Protein 7SHK (pdb70)

B-factor: mean 111.21, std 48.28, range [53.87, 293.81]

Solvent-accessible surface area: 63215 Å² total; per-residue (Å²): 93,0,88,12,121,113,14,93,17,91,92,13,52,81,114,1,43,91,8,3,106,15,2,1,87,54,71,187,28,86,53,37,44,0,7,29,20,7,15,24,1,6,14,0,13,6,3,94,109,96,67,1,3,100,110,0,17,74,44,4,57,94,21,0,53,93,28,0,94,77,4,28,65,90,0,76,127,39,60,141,94,8,9,71,42,0,15,120,11,10,60,52,1,12,134,0,0,63,40,0,43,43,0,3,63,17,0,7,45,33,29,0,108,36,10,75,30,89,86,13,55,55,23,14,4,54,29,33,32,110,58,129,146,84,20,35,15,0,0,30,2,0,1,14,9,0,40,102,33,0,0,77,76,1,38,115,54,0,25,108,31,0,34,115,28,2,84,100,12,19,74,72,100,118,8,84,61,127,15,3,49,5,0,0,46,0,0,23,67,7,15,89,62,67,188,157,141,59,35,103,15,0,70,101,17,0,5,67,46,2,31,58,45,0,2,105,39,1,104,100,28,0,44,66,4,50,153,115,24,94,9,33,55,0,0,117,62,0,45,24,76,21,139,58,2,44,85,31,2,121,67,1,3,44,80,49,0,51,103,98,1,43,97,53,0,24,74,46,0,0,29,78,39,43,150,75,0,26,90,37,0,83,77,0,5,82,104,133,62,92,104,13,4,31,30,0,6,66,3,0,132,51,14,109,58,0,32,77,66,0,30,87,24,0,37,55,22,0,55,50,40,0,42,127,36,15,68,126,32,70,154,164,66,45,13,40,66,5,0,74,10,1,37,111,10,36,56,105,4,34,118,14,0,101,98,12,1,109,26,28,149,105,1,50,46,2,0,59,123,2,0,44,75,0,2,24,79,133,98,123,221,44,76,6,89,3,0,32,10,0,0,72,9,6,9,70,23,0,46,87,78,33,162,89,46,84,61,108,53,5,66,88,97,8,63,40,0,24,46,0,0,103,24,1,14,10,18,9,3,0,27,56,10,1,9,43,20,1,1,35,1,21,25,67,40,58,18,49,55,69,70,4,0,79,35,3,6,67,34,0,70,147,18,33,30,153,102,13,2,38,124,3,81,111,1,12,35,6,48,70,66,2,57,85,20,30,86,78,2,71,97,35,28,171,80,27,148,108,112,97,122,33,48,24,56,19,29,0,73,10,5,23,20,71,20,13,26,32,115,91,51,124,105,19,95,18,18,58,8,154,50,1,58,98,0,21,78,24,2,70,68,2,7,90,128,84,63,107,32,32,106,28,57,40,8,30,79,32,1,42,5,11,30,51,40,86,146,60,138,37,66,24,31,12,57,2,26,0,21,8,6,8,3,49,47,8,6,48,107,53,76,100,15,33,17,82,87,0,48,95,52,3,100,2,71,112,147,21,0,31,103,8,0,97,28,2,47,118,84,100,24,1,41,50,70,28,154,102,185,80,39,63,34,113,2,34,1,8,51,12,114,135,30,83,25,204,140,55,111,12,96,15,28,100,92,77,116,131,27,61,75,101,62,37,96,108,18,43,70,43,1,53,89,70,36,90,54,53,0,13,20,0,8,33,99,6,16,89,64,119,86,100,38,96,40,84,29,16,18,119,44,0,45,82,77,0,86,74,67,2,63,8,53,92,47,37,1,85,97,4,13,87,70,2,45,122,73,150,48,12,68,113,23,182,107,46,66,71,31,19,29,88,86,59,60,0,19,0,13,1,17,26,23,86,18,0,1,8,4,76,5,87,68,118,12,56,2,109,69,0,16,132,24,0,58,59,22,36,187,92,67,17,102,9,1,45,2,40,63,118,112,132,102,31,57,52,126,112,40,0,37,127,40,32,3,54,41,126,86,0,105,7,24,47,12,19,68,2,9,1,0,17,82,44,118,53,124,68,68,58,107,52,127,49,57,106,55,44,102,57,143,28,26,126,23,0,30,0,33,5,58,54,27,6,45,0,1,0,46,66,110,17,0,50,34,0,7,7,0,102,5,8,24,67,1,22,32,184,76,77,108,109,117,58,6,61,6,39,8,121,41,1,22,0,17,0,0,4,34,0,0,15,2,0,3,12,43,46,95,39,49,158,41,123,88,174,46,55,123,12,57,14,45,69,99,9,0,31,32,0,0,5,0,0,2,16,0,57,13,78,132,42,117,4,78,50,121,183,72,24,25,138,114,135,74,14,85,148,96,10,76,30,0,50,0,3,139,4,134,22,64,174,8,44,118,41,3,17,75,10,110,94,0,43,88,12,13,1,14,48,4,76,0,115,105,11,25,106,83,27,57,62,10,79,27,5,48,52,14,39,2,26,84,2,92,1,82,37,18,20,44,67,13,5,75,27,71,10,72,95,52,0,91,3,12,3,0,16,28,6,116,0,52,0,8,1,5,14,7,6,58,13,84,50,0,55,16,3,78,1,28,85,10,97,0,58,42,2,10,14,6,2,11,60,2,77,86,1,96,92,0,12,0,13,126,7,56,0,94,31,0,8,1,10,0,77,106,4,86,6,92,43,0,44,3,66,43,22,78,53,96,144,26,47,16,96,104,38,72,107,114,23,102,82,2,40,29,0,29,6,12,0,0,28,4,1,40,90,78,203,34,123,64,5,54,98,55,0,0,28,12,1,12,34,27,5,54,11,18,12,53,6,83,70,55,63,21,0,6,72,14,17,0,34,0,23,15,84,52,58,4,90,138,3,1,126,75,29,64,53,66,130,63,190,92,30,22,70,1,5,3,20,20,18,2,5,35,86,104,20,15,55,113,35,34,92,123,94,132,163,119,112,140,34,98,8,110,49,2,46,0,4,0,6,57,15,60,65,118,97,6,67,19,10,35,21,121,25,61,42,73,8,54,116,52,107,179,70,21,38,5,0,98,7,114,36,84,35,20,9,1,78,54,0,5,38,72,72,60,87,69,125,102,59,3,74,94,70,125,142,101,28,52,63,65,53,122,30,77

Structure (mmCIF, N/CA/C/O backbone):
data_7SHK
#
_entry.id   7SHK
#
_cell.length_a   1.00
_cell.length_b   1.00
_cell.length_c   1.00
_cell.angle_alpha   90.00
_cell.angle_beta   90.00
_cell.angle_gamma   90.00
#
_symmetry.space_group_name_H-M   'P 1'
#
loop_
_entity.id
_entity.type
_entity.pdbx_description
1 polymer 'CULLIN_2 domain-containing protein'
2 polymer 'Tceb2-prov protein'
3 polymer Elongin-C
4 polymer Lrr1
5 polymer 'RING-type domain-containing protein'
6 non-polymer 'ZINC ION'
#
loop_
_atom_site.group_PDB
_atom_site.id
_atom_site.type_symbol
_atom_site.label_atom_id
_atom_site.label_alt_id
_atom_site.label_comp_id
_atom_site.label_asym_id
_atom_site.label_entity_id
_atom_site.label_seq_id
_atom_site.pdbx_PDB_ins_code
_atom_site.Cartn_x
_atom_site.Cartn_y
_atom_site.Cartn_z
_atom_site.occupancy
_atom_site.B_iso_or_equiv
_atom_site.auth_seq_id
_atom_site.auth_comp_id
_atom_site.auth_asym_id
_atom_site.auth_atom_id
_atom_site.pdbx_PDB_model_num
ATOM 1 N N . SER A 1 2 ? 133.921 122.811 188.186 1.00 78.42 2 SER A N 1
ATOM 2 C CA . SER A 1 2 ? 133.358 121.672 187.474 1.00 78.42 2 SER A CA 1
ATOM 3 C C . SER A 1 2 ? 132.125 122.073 186.680 1.00 78.42 2 SER A C 1
ATOM 4 O O . SER A 1 2 ? 131.416 123.011 187.045 1.00 78.42 2 SER A O 1
ATOM 7 N N . LEU A 1 3 ? 131.879 121.355 185.586 1.00 80.32 3 LEU A N 1
ATOM 8 C CA . LEU A 1 3 ? 130.710 121.589 184.748 1.00 80.32 3 LEU A CA 1
ATOM 9 C C . LEU A 1 3 ? 129.424 121.360 185.530 1.00 80.32 3 LEU A C 1
ATOM 10 O O . LEU A 1 3 ? 129.099 120.223 185.887 1.00 80.32 3 LEU A O 1
ATOM 15 N N . LYS A 1 4 ? 128.690 122.438 185.797 1.00 82.80 4 LYS A N 1
ATOM 16 C CA . LYS A 1 4 ? 127.510 122.385 186.647 1.00 82.80 4 LYS A CA 1
ATOM 17 C C . LYS A 1 4 ? 126.752 123.704 186.558 1.00 82.80 4 LYS A C 1
ATOM 18 O O . LYS A 1 4 ? 127.374 124.771 186.481 1.00 82.80 4 LYS A O 1
ATOM 24 N N . PRO A 1 5 ? 125.422 123.680 186.556 1.00 81.53 5 PRO A N 1
ATOM 25 C CA . PRO A 1 5 ? 124.669 124.931 186.701 1.00 81.53 5 PRO A CA 1
ATOM 26 C C . PRO A 1 5 ? 124.752 125.449 188.128 1.00 81.53 5 PRO A C 1
ATOM 27 O O . PRO A 1 5 ? 124.187 124.843 189.044 1.00 81.53 5 PRO A O 1
ATOM 31 N N . ARG A 1 6 ? 125.450 126.562 188.331 1.00 81.01 6 ARG A N 1
ATOM 32 C CA . ARG A 1 6 ? 125.718 127.078 189.664 1.00 81.01 6 ARG A CA 1
ATOM 33 C C . ARG A 1 6 ? 125.406 128.566 189.726 1.00 81.01 6 ARG A C 1
ATOM 34 O O . ARG A 1 6 ? 125.441 129.267 188.712 1.00 81.01 6 ARG A O 1
ATOM 42 N N . VAL A 1 7 ? 125.098 129.039 190.934 1.00 79.30 7 VAL A N 1
ATOM 43 C CA . VAL A 1 7 ? 124.899 130.466 191.149 1.00 79.30 7 VAL A CA 1
ATOM 44 C C . VAL A 1 7 ? 126.213 131.200 190.920 1.00 79.30 7 VAL A C 1
ATOM 45 O O . VAL A 1 7 ? 127.283 130.761 191.364 1.00 79.30 7 VAL A O 1
ATOM 49 N N . VAL A 1 8 ? 126.145 132.312 190.196 1.00 77.39 8 VAL A N 1
ATOM 50 C CA . VAL A 1 8 ? 127.325 133.089 189.846 1.00 77.39 8 VAL A CA 1
ATOM 51 C C . VAL A 1 8 ? 127.043 134.563 190.095 1.00 77.39 8 VAL A C 1
ATOM 52 O O . VAL A 1 8 ? 125.976 135.073 189.737 1.00 77.39 8 VAL A O 1
ATOM 56 N N . ASP A 1 9 ? 127.994 135.240 190.731 1.00 82.14 9 ASP A N 1
ATOM 57 C CA . ASP A 1 9 ? 127.909 136.682 190.911 1.00 82.14 9 ASP A CA 1
ATOM 58 C C . ASP A 1 9 ? 128.371 137.372 189.636 1.00 82.14 9 ASP A C 1
ATOM 59 O O . ASP A 1 9 ? 129.454 137.078 189.121 1.00 82.14 9 ASP A O 1
ATOM 64 N N . PHE A 1 10 ? 127.545 138.283 189.121 1.00 78.64 10 PHE A N 1
ATOM 65 C CA . PHE A 1 10 ? 127.841 138.881 187.826 1.00 78.64 10 PHE A CA 1
ATOM 66 C C . PHE A 1 10 ? 129.135 139.683 187.873 1.00 78.64 10 PHE A C 1
ATOM 67 O O . PHE A 1 10 ? 129.983 139.552 186.985 1.00 78.64 10 PHE A O 1
ATOM 75 N N . ASP A 1 11 ? 129.311 140.509 188.905 1.00 81.04 11 ASP A N 1
ATOM 76 C CA . ASP A 1 11 ? 130.425 141.453 188.908 1.00 81.04 11 ASP A CA 1
ATOM 77 C C . ASP A 1 11 ? 131.772 140.742 188.946 1.00 81.04 11 ASP A C 1
ATOM 78 O O . ASP A 1 11 ? 132.703 141.132 188.230 1.00 81.04 11 ASP A O 1
ATOM 83 N N . GLU A 1 12 ? 131.896 139.696 189.768 1.00 82.12 12 GLU A N 1
ATOM 84 C CA . GLU A 1 12 ? 133.197 139.060 189.959 1.00 82.12 12 GLU A CA 1
ATOM 85 C C . GLU A 1 12 ? 133.722 138.457 188.661 1.00 82.12 12 GLU A C 1
ATOM 86 O O . GLU A 1 12 ? 134.906 138.602 188.337 1.00 82.12 12 GLU A O 1
ATOM 92 N N . THR A 1 13 ? 132.858 137.784 187.900 1.00 77.13 13 THR A N 1
ATOM 93 C CA . THR A 1 13 ? 133.283 137.245 186.614 1.00 77.13 13 THR A CA 1
ATOM 94 C C . THR A 1 13 ? 133.396 138.340 185.565 1.00 77.13 13 THR A C 1
ATOM 95 O O . THR A 1 13 ? 134.331 138.336 184.755 1.00 77.13 13 THR A O 1
ATOM 99 N N . TRP A 1 14 ? 132.460 139.291 185.574 1.00 75.29 14 TRP A N 1
ATOM 100 C CA . TRP A 1 14 ? 132.403 140.267 184.501 1.00 75.29 14 TRP A CA 1
ATOM 101 C C . TRP A 1 14 ? 133.554 141.255 184.567 1.00 75.29 14 TRP A C 1
ATOM 102 O O . TRP A 1 14 ? 133.888 141.846 183.545 1.00 75.29 14 TRP A O 1
ATOM 113 N N . ASN A 1 15 ? 134.184 141.436 185.727 1.00 75.77 15 ASN A N 1
ATOM 114 C CA . ASN A 1 15 ? 135.374 142.283 185.771 1.00 75.77 15 ASN A CA 1
ATOM 115 C C . ASN A 1 15 ? 136.493 141.695 184.917 1.00 75.77 15 ASN A C 1
ATOM 116 O O . ASN A 1 15 ? 137.051 142.372 184.042 1.00 75.77 15 ASN A O 1
ATOM 121 N N . LYS A 1 16 ? 136.821 140.421 185.146 1.00 73.06 16 LYS A N 1
ATOM 122 C CA . LYS A 1 16 ? 137.833 139.758 184.331 1.00 73.06 16 LYS A CA 1
ATOM 123 C C . LYS A 1 16 ? 137.386 139.658 182.880 1.00 73.06 16 LYS A C 1
ATOM 124 O O . LYS A 1 16 ? 138.194 139.830 181.956 1.00 73.06 16 LYS A O 1
ATOM 130 N N . LEU A 1 17 ? 136.101 139.368 182.661 1.00 67.89 17 LEU A N 1
ATOM 131 C CA . LEU A 1 17 ? 135.601 139.248 181.298 1.00 67.89 17 LEU A CA 1
ATOM 132 C C . LEU A 1 17 ? 135.720 140.570 180.555 1.00 67.89 17 LEU A C 1
ATOM 133 O O . LEU A 1 17 ? 136.117 140.597 179.388 1.00 67.89 17 LEU A O 1
ATOM 138 N N . LEU A 1 18 ? 135.402 141.680 181.222 1.00 69.42 18 LEU A N 1
ATOM 139 C CA . LEU A 1 18 ? 135.540 142.997 180.617 1.00 69.42 18 LEU A CA 1
ATOM 140 C C . LEU A 1 18 ? 136.999 143.328 180.352 1.00 69.42 18 LEU A C 1
ATOM 141 O O . LEU A 1 18 ? 137.324 143.933 179.326 1.00 69.42 18 LEU A O 1
ATOM 146 N N . THR A 1 19 ? 137.894 142.954 181.269 1.00 69.12 19 THR A N 1
ATOM 147 C CA . THR A 1 19 ? 139.317 143.169 181.023 1.00 69.12 19 THR A CA 1
ATOM 148 C C . THR A 1 19 ? 139.762 142.451 179.754 1.00 69.12 19 THR A C 1
ATOM 149 O O . THR A 1 19 ? 140.412 143.041 178.882 1.00 69.12 19 THR A O 1
ATOM 153 N N . THR A 1 20 ? 139.386 141.177 179.620 1.00 67.08 20 THR A N 1
ATOM 154 C CA . THR A 1 20 ? 139.767 140.417 178.432 1.00 67.08 20 THR A CA 1
ATOM 155 C C . THR A 1 20 ? 139.119 140.980 177.172 1.00 67.08 20 THR A C 1
ATOM 156 O O . THR A 1 20 ? 139.749 141.031 176.109 1.00 67.08 20 THR A O 1
ATOM 160 N N . ILE A 1 21 ? 137.856 141.393 177.265 1.00 66.10 21 ILE A N 1
ATOM 161 C CA . ILE A 1 21 ? 137.158 141.909 176.094 1.00 66.10 21 ILE A CA 1
ATOM 162 C C . ILE A 1 21 ? 137.782 143.219 175.634 1.00 66.10 21 ILE A C 1
ATOM 163 O O . ILE A 1 21 ? 137.959 143.448 174.432 1.00 66.10 21 ILE A O 1
ATOM 168 N N . LYS A 1 22 ? 138.132 144.097 176.576 1.00 67.03 22 LYS A N 1
ATOM 169 C CA . LYS A 1 22 ? 138.867 145.306 176.223 1.00 67.03 22 LYS A CA 1
ATOM 170 C C . LYS A 1 22 ? 140.214 144.959 175.607 1.00 67.03 22 LYS A C 1
ATOM 171 O O . LYS A 1 22 ? 140.682 145.645 174.691 1.00 67.03 22 LYS A O 1
ATOM 177 N N . ALA A 1 23 ? 140.854 143.897 176.102 1.00 68.18 23 ALA A N 1
ATOM 178 C CA . ALA A 1 23 ? 142.132 143.479 175.538 1.00 68.18 23 ALA A CA 1
ATOM 179 C C . ALA A 1 23 ? 141.982 143.016 174.093 1.00 68.18 23 ALA A C 1
ATOM 180 O O . ALA A 1 23 ? 142.852 143.280 173.257 1.00 68.18 23 ALA A O 1
ATOM 182 N N . VAL A 1 24 ? 140.892 142.313 173.783 1.00 65.36 24 VAL A N 1
ATOM 183 C CA . VAL A 1 24 ? 140.773 141.708 172.458 1.00 65.36 24 VAL A CA 1
ATOM 184 C C . VAL A 1 24 ? 140.224 142.703 171.437 1.00 65.36 24 VAL A C 1
ATOM 185 O O . VAL A 1 24 ? 140.664 142.718 170.283 1.00 65.36 24 VAL A O 1
ATOM 189 N N . VAL A 1 25 ? 139.263 143.546 171.827 1.00 61.99 25 VAL A N 1
ATOM 190 C CA . VAL A 1 25 ? 138.677 144.471 170.860 1.00 61.99 25 VAL A CA 1
ATOM 191 C C . VAL A 1 25 ? 139.712 145.486 170.396 1.00 61.99 25 VAL A C 1
ATOM 192 O O . VAL A 1 25 ? 139.813 145.789 169.202 1.00 61.99 25 VAL A O 1
ATOM 196 N N . MET A 1 26 ? 140.496 146.022 171.322 1.00 67.27 26 MET A N 1
ATOM 197 C CA . MET A 1 26 ? 141.621 146.892 171.001 1.00 67.27 26 MET A CA 1
ATOM 198 C C . MET A 1 26 ? 142.853 146.003 171.102 1.00 67.27 26 MET A C 1
ATOM 199 O O . MET A 1 26 ? 143.398 145.790 172.184 1.00 67.27 26 MET A O 1
ATOM 204 N N . LEU A 1 27 ? 143.282 145.473 169.957 1.00 65.72 27 LEU A N 1
ATOM 205 C CA . LEU A 1 27 ? 144.232 144.365 169.922 1.00 65.72 27 LEU A CA 1
ATOM 206 C C . LEU A 1 27 ? 145.486 144.668 170.726 1.00 65.72 27 LEU A C 1
ATOM 207 O O . LEU A 1 27 ? 146.249 145.580 170.396 1.00 65.72 27 LEU A O 1
ATOM 212 N N . ASP A 1 28 ? 145.690 143.892 171.786 1.00 72.87 28 ASP A N 1
ATOM 213 C CA . ASP A 1 28 ? 146.875 143.998 172.623 1.00 72.87 28 ASP A CA 1
ATOM 214 C C . ASP A 1 28 ? 147.217 142.604 173.138 1.00 72.87 28 ASP A C 1
ATOM 215 O O . ASP A 1 28 ? 146.582 141.613 172.765 1.00 72.87 28 ASP A O 1
ATOM 220 N N . TYR A 1 29 ? 148.220 142.530 174.007 1.00 78.37 29 TYR A N 1
ATOM 221 C CA . TYR A 1 29 ? 148.703 141.245 174.490 1.00 78.37 29 TYR A CA 1
ATOM 222 C C . TYR A 1 29 ? 147.660 140.579 175.381 1.00 78.37 29 TYR A C 1
ATOM 223 O O . TYR A 1 29 ? 147.007 141.234 176.198 1.00 78.37 29 TYR A O 1
ATOM 232 N N . VAL A 1 30 ? 147.505 139.267 175.216 1.00 73.26 30 VAL A N 1
ATOM 233 C CA . VAL A 1 30 ? 146.563 138.487 176.008 1.00 73.26 30 VAL A CA 1
ATOM 234 C C . VAL A 1 30 ? 147.042 137.041 176.024 1.00 73.26 30 VAL A C 1
ATOM 235 O O . VAL A 1 30 ? 147.646 136.559 175.062 1.00 73.26 30 VAL A O 1
ATOM 239 N N . GLU A 1 31 ? 146.792 136.355 177.138 1.00 79.49 31 GLU A N 1
ATOM 240 C CA . GLU A 1 31 ? 147.243 134.984 177.330 1.00 79.49 31 GLU A CA 1
ATOM 241 C C . GLU A 1 31 ? 146.232 133.989 176.775 1.00 79.49 31 GLU A C 1
ATOM 242 O O . GLU A 1 31 ? 145.020 134.214 176.817 1.00 79.49 31 GLU A O 1
ATOM 248 N N . ARG A 1 32 ? 146.748 132.874 176.253 1.00 76.60 32 ARG A N 1
ATOM 249 C CA . ARG A 1 32 ? 145.873 131.799 175.799 1.00 76.60 32 ARG A CA 1
ATOM 250 C C . ARG A 1 32 ? 145.078 131.215 176.958 1.00 76.60 32 ARG A C 1
ATOM 251 O O . ARG A 1 32 ? 143.875 130.951 176.829 1.00 76.60 32 ARG A O 1
ATOM 259 N N . ALA A 1 33 ? 145.736 131.009 178.102 1.00 73.28 33 ALA A N 1
ATOM 260 C CA . ALA A 1 33 ? 145.049 130.465 179.267 1.00 73.28 33 ALA A CA 1
ATOM 261 C C . ALA A 1 33 ? 143.925 131.386 179.719 1.00 73.28 33 ALA A C 1
ATOM 262 O O . ALA A 1 33 ? 142.854 130.919 180.124 1.00 73.28 33 ALA A O 1
ATOM 264 N N . THR A 1 34 ? 144.150 132.700 179.659 1.00 73.38 34 THR A N 1
ATOM 265 C CA . THR A 1 34 ? 143.084 133.642 179.980 1.00 73.38 34 THR A CA 1
ATOM 266 C C . THR A 1 34 ? 141.923 133.506 179.005 1.00 73.38 34 THR A C 1
ATOM 267 O O . THR A 1 34 ? 140.759 133.605 179.401 1.00 73.38 34 THR A O 1
ATOM 271 N N . TRP A 1 35 ? 142.220 133.278 177.724 1.00 70.89 35 TRP A N 1
ATOM 272 C CA . TRP A 1 35 ? 141.161 133.068 176.742 1.00 70.89 35 TRP A CA 1
ATOM 273 C C . TRP A 1 35 ? 140.337 131.830 177.079 1.00 70.89 35 TRP A C 1
ATOM 274 O O . TRP A 1 35 ? 139.100 131.848 176.994 1.00 70.89 35 TRP A O 1
ATOM 285 N N . ASN A 1 36 ? 141.007 130.746 177.471 1.00 72.04 36 ASN A N 1
ATOM 286 C CA . ASN A 1 36 ? 140.285 129.540 177.866 1.00 72.04 36 ASN A CA 1
ATOM 287 C C . ASN A 1 36 ? 139.427 129.799 179.099 1.00 72.04 36 ASN A C 1
ATOM 288 O O . ASN A 1 36 ? 138.266 129.364 179.176 1.00 72.04 36 ASN A O 1
ATOM 293 N N . ASP A 1 37 ? 139.984 130.517 180.075 1.00 73.38 37 ASP A N 1
ATOM 294 C CA . ASP A 1 37 ? 139.231 130.849 181.276 1.00 73.38 37 ASP A CA 1
ATOM 295 C C . ASP A 1 37 ? 138.027 131.720 180.953 1.00 73.38 37 ASP A C 1
ATOM 296 O O . ASP A 1 37 ? 136.986 131.601 181.604 1.00 73.38 37 ASP A O 1
ATOM 301 N N . ARG A 1 38 ? 138.144 132.601 179.959 1.00 69.73 38 ARG A N 1
ATOM 302 C CA . ARG A 1 38 ? 137.004 133.430 179.588 1.00 69.73 38 ARG A CA 1
ATOM 303 C C . ARG A 1 38 ? 135.937 132.614 178.879 1.00 69.73 38 ARG A C 1
ATOM 304 O O . ARG A 1 38 ? 134.744 132.882 179.040 1.00 69.73 38 ARG A O 1
ATOM 312 N N . PHE A 1 39 ? 136.339 131.623 178.081 1.00 67.72 39 PHE A N 1
ATOM 313 C CA . PHE A 1 39 ? 135.357 130.667 177.576 1.00 67.72 39 PHE A CA 1
ATOM 314 C C . PHE A 1 39 ? 134.588 130.028 178.724 1.00 67.72 39 PHE A C 1
ATOM 315 O O . PHE A 1 39 ? 133.350 129.953 178.704 1.00 67.72 39 PHE A O 1
ATOM 323 N N . SER A 1 40 ? 135.316 129.568 179.741 1.00 69.39 40 SER A N 1
ATOM 324 C CA . SER A 1 40 ? 134.661 128.942 180.887 1.00 69.39 40 SER A CA 1
ATOM 325 C C . SER A 1 40 ? 133.727 129.920 181.597 1.00 69.39 40 SER A C 1
ATOM 326 O O . SER A 1 40 ? 132.604 129.560 181.972 1.00 69.39 40 SER A O 1
ATOM 329 N N . ASP A 1 41 ? 134.176 131.163 181.783 1.00 70.99 41 ASP A N 1
ATOM 330 C CA . ASP A 1 41 ? 133.369 132.164 182.474 1.00 70.99 41 ASP A CA 1
ATOM 331 C C . ASP A 1 41 ? 132.106 132.498 181.692 1.00 70.99 41 ASP A C 1
ATOM 332 O O . ASP A 1 41 ? 131.029 132.654 182.278 1.00 70.99 41 ASP A O 1
ATOM 337 N N . ILE A 1 42 ? 132.223 132.635 180.371 1.00 66.56 42 ILE A N 1
ATOM 338 C CA . ILE A 1 42 ? 131.057 132.926 179.544 1.00 66.56 42 ILE A CA 1
ATOM 339 C C . ILE A 1 42 ? 130.061 131.780 179.616 1.00 66.56 42 ILE A C 1
ATOM 340 O O . ILE A 1 42 ? 128.849 131.999 179.734 1.00 66.56 42 ILE A O 1
ATOM 345 N N . TYR A 1 43 ? 130.551 130.539 179.561 1.00 67.33 43 TYR A N 1
ATOM 346 C CA . TYR A 1 43 ? 129.642 129.409 179.712 1.00 67.33 43 TYR A CA 1
ATOM 347 C C . TYR A 1 43 ? 128.949 129.438 181.067 1.00 67.33 43 TYR A C 1
ATOM 348 O O . TYR A 1 43 ? 127.741 129.189 181.160 1.00 67.33 43 TYR A O 1
ATOM 357 N N . ALA A 1 44 ? 129.698 129.733 182.131 1.00 71.63 44 ALA A N 1
ATOM 358 C CA . ALA A 1 44 ? 129.103 129.768 183.464 1.00 71.63 44 ALA A CA 1
ATOM 359 C C . ALA A 1 44 ? 128.041 130.856 183.567 1.00 71.63 44 ALA A C 1
ATOM 360 O O . ALA A 1 44 ? 126.984 130.650 184.173 1.00 71.63 44 ALA A O 1
ATOM 362 N N . LEU A 1 45 ? 128.310 132.027 182.988 1.00 72.60 45 LEU A N 1
ATOM 363 C CA . LEU A 1 45 ? 127.333 133.108 183.015 1.00 72.60 45 LEU A CA 1
ATOM 364 C C . LEU A 1 45 ? 126.082 132.744 182.230 1.00 72.60 45 LEU A C 1
ATOM 365 O O . LEU A 1 45 ? 124.963 133.024 182.673 1.00 72.60 45 LEU A O 1
ATOM 370 N N . CYS A 1 46 ? 126.251 132.119 181.063 1.00 75.09 46 CYS A N 1
ATOM 371 C CA . CYS A 1 46 ? 125.116 131.894 180.174 1.00 75.09 46 CYS A CA 1
ATOM 372 C C . CYS A 1 46 ? 124.078 130.979 180.808 1.00 75.09 46 CYS A C 1
ATOM 373 O O . CYS A 1 46 ? 122.872 131.214 180.674 1.00 75.09 46 CYS A O 1
ATOM 376 N N . VAL A 1 47 ? 124.519 129.934 181.500 1.00 71.35 47 VAL A N 1
ATOM 377 C CA . VAL A 1 47 ? 123.613 128.964 182.099 1.00 71.35 47 VAL A CA 1
ATOM 378 C C . VAL A 1 47 ? 123.854 128.931 183.600 1.00 71.35 47 VAL A C 1
ATOM 379 O O . VAL A 1 47 ? 124.996 128.796 184.052 1.00 71.35 47 VAL A O 1
ATOM 383 N N . ALA A 1 48 ? 122.779 129.071 184.368 1.00 82.16 48 ALA A N 1
ATOM 384 C CA . ALA A 1 48 ? 122.853 129.082 185.822 1.00 82.16 48 ALA A CA 1
ATOM 385 C C . ALA A 1 48 ? 121.486 128.689 186.366 1.00 82.16 48 ALA A C 1
ATOM 386 O O . ALA A 1 48 ? 120.604 128.253 185.620 1.00 82.16 48 ALA A O 1
ATOM 388 N N . TYR A 1 49 ? 121.312 128.843 187.673 1.00 89.42 49 TYR A N 1
ATOM 389 C CA . TYR A 1 49 ? 120.063 128.515 188.345 1.00 89.42 49 TYR A CA 1
ATOM 390 C C . TYR A 1 49 ? 120.027 129.170 189.717 1.00 89.42 49 TYR A C 1
ATOM 391 O O . TYR A 1 49 ? 120.985 129.048 190.488 1.00 89.42 49 TYR A O 1
ATOM 400 N N . PRO A 1 50 ? 118.939 129.871 190.062 1.00 89.86 50 PRO A N 1
ATOM 401 C CA . PRO A 1 50 ? 117.777 130.079 189.195 1.00 89.86 50 PRO A CA 1
ATOM 402 C C . PRO A 1 50 ? 117.851 131.375 188.399 1.00 89.86 50 PRO A C 1
ATOM 403 O O . PRO A 1 50 ? 116.825 131.855 187.921 1.00 89.86 50 PRO A O 1
ATOM 407 N N . GLU A 1 51 ? 119.053 131.932 188.256 1.00 88.14 51 GLU A N 1
ATOM 408 C CA . GLU A 1 51 ? 119.253 133.231 187.615 1.00 88.14 51 GLU A CA 1
ATOM 409 C C . GLU A 1 51 ? 120.186 133.076 186.422 1.00 88.14 51 GLU A C 1
ATOM 410 O O . GLU A 1 51 ? 121.412 133.208 186.561 1.00 88.14 51 GLU A O 1
ATOM 416 N N . PRO A 1 52 ? 119.657 132.776 185.237 1.00 80.28 52 PRO A N 1
ATOM 417 C CA . PRO A 1 52 ? 120.487 132.852 184.031 1.00 80.28 52 PRO A CA 1
ATOM 418 C C . PRO A 1 52 ? 120.951 134.280 183.799 1.00 80.28 52 PRO A C 1
ATOM 419 O O . PRO A 1 52 ? 120.227 135.239 184.070 1.00 80.28 52 PRO A O 1
ATOM 423 N N . LEU A 1 53 ? 122.175 134.418 183.295 1.00 75.82 53 LEU A N 1
ATOM 424 C CA . LEU A 1 53 ? 122.762 135.730 183.056 1.00 75.82 53 LEU A CA 1
ATOM 425 C C . LEU A 1 53 ? 122.995 135.994 181.574 1.00 75.82 53 LEU A C 1
ATOM 426 O O . LEU A 1 53 ? 123.789 136.872 181.224 1.00 75.82 53 LEU A O 1
ATOM 431 N N . GLY A 1 54 ? 122.322 135.252 180.695 1.00 75.37 54 GLY A N 1
ATOM 432 C CA . GLY A 1 54 ? 122.496 135.485 179.271 1.00 75.37 54 GLY A CA 1
ATOM 433 C C . GLY A 1 54 ? 122.017 136.859 178.848 1.00 75.37 54 GLY A C 1
ATOM 434 O O . GLY A 1 54 ? 122.711 137.579 178.126 1.00 75.37 54 GLY A O 1
ATOM 435 N N . GLU A 1 55 ? 120.823 137.246 179.304 1.00 79.94 55 GLU A N 1
ATOM 436 C CA . GLU A 1 55 ? 120.292 138.562 178.964 1.00 79.94 55 GLU A CA 1
ATOM 437 C C . GLU A 1 55 ? 121.168 139.671 179.528 1.00 79.94 55 GLU A C 1
ATOM 438 O O . GLU A 1 55 ? 121.462 140.654 178.837 1.00 79.94 55 GLU A O 1
ATOM 444 N N . ARG A 1 56 ? 121.590 139.531 180.786 1.00 76.17 56 ARG A N 1
ATOM 445 C CA . ARG A 1 56 ? 122.419 140.559 181.401 1.00 76.17 56 ARG A CA 1
ATOM 446 C C . ARG A 1 56 ? 123.774 140.647 180.714 1.00 76.17 56 ARG A C 1
ATOM 447 O O . ARG A 1 56 ? 124.289 141.746 180.483 1.00 76.17 56 ARG A O 1
ATOM 455 N N . LEU A 1 57 ? 124.365 139.499 180.376 1.00 72.99 57 LEU A N 1
ATOM 456 C CA . LEU A 1 57 ? 125.640 139.514 179.666 1.00 72.99 57 LEU A CA 1
ATOM 457 C C . LEU A 1 57 ? 125.498 140.173 178.303 1.00 72.99 57 LEU A C 1
ATOM 458 O O . LEU A 1 57 ? 126.350 140.974 177.901 1.00 72.99 57 LEU A O 1
ATOM 463 N N . TYR A 1 58 ? 124.422 139.854 177.582 1.00 75.57 58 TYR A N 1
ATOM 464 C CA . TYR A 1 58 ? 124.185 140.471 176.282 1.00 75.57 58 TYR A CA 1
ATOM 465 C C . TYR A 1 58 ? 124.052 141.983 176.412 1.00 75.57 58 TYR A C 1
ATOM 466 O O . TYR A 1 58 ? 124.702 142.739 175.682 1.00 75.57 58 TYR A O 1
ATOM 475 N N . THR A 1 59 ? 123.220 142.441 177.349 1.00 75.42 59 THR A N 1
ATOM 476 C CA . THR A 1 59 ? 123.006 143.876 177.501 1.00 75.42 59 THR A CA 1
ATOM 477 C C . THR A 1 59 ? 124.287 144.586 177.912 1.00 75.42 59 THR A C 1
ATOM 478 O O . THR A 1 59 ? 124.601 145.663 177.394 1.00 75.42 59 THR A O 1
ATOM 482 N N . GLU A 1 60 ? 125.053 143.994 178.830 1.00 75.19 60 GLU A N 1
ATOM 483 C CA . GLU A 1 60 ? 126.257 144.659 179.313 1.00 75.19 60 GLU A CA 1
ATOM 484 C C . GLU A 1 60 ? 127.345 144.690 178.247 1.00 75.19 60 GLU A C 1
ATOM 485 O O . GLU A 1 60 ? 128.046 145.698 178.104 1.00 75.19 60 GLU A O 1
ATOM 491 N N . THR A 1 61 ? 127.503 143.608 177.480 1.00 69.71 61 THR A N 1
ATOM 492 C CA . THR A 1 61 ? 128.495 143.641 176.413 1.00 69.71 61 THR A CA 1
ATOM 493 C C . THR A 1 61 ? 128.069 144.580 175.292 1.00 69.71 61 THR A C 1
ATOM 494 O O . THR A 1 61 ? 128.919 145.245 174.691 1.00 69.71 61 THR A O 1
ATOM 498 N N . LYS A 1 62 ? 126.763 144.683 175.022 1.00 69.44 62 LYS A N 1
ATOM 499 C CA . LYS A 1 62 ? 126.293 145.662 174.050 1.00 69.44 62 LYS A CA 1
ATOM 500 C C . LYS A 1 62 ? 126.571 147.079 174.529 1.00 69.44 62 LYS A C 1
ATOM 501 O O . LYS A 1 62 ? 126.994 147.934 173.746 1.00 69.44 62 LYS A O 1
ATOM 507 N N . ILE A 1 63 ? 126.347 147.341 175.819 1.00 67.12 63 ILE A N 1
ATOM 508 C CA . ILE A 1 63 ? 126.617 148.662 176.376 1.00 67.12 63 ILE A CA 1
ATOM 509 C C . ILE A 1 63 ? 128.102 148.985 176.285 1.00 67.12 63 ILE A C 1
ATOM 510 O O . ILE A 1 63 ? 128.490 150.106 175.930 1.00 67.12 63 ILE A O 1
ATOM 515 N N . PHE A 1 64 ? 128.957 148.012 176.606 1.00 64.48 64 PHE A N 1
ATOM 516 C CA . PHE A 1 64 ? 130.393 148.237 176.495 1.00 64.48 64 PHE A CA 1
ATOM 517 C C . PHE A 1 64 ? 130.796 148.512 175.054 1.00 64.48 64 PHE A C 1
ATOM 518 O O . PHE A 1 64 ? 131.634 149.382 174.793 1.00 64.48 64 PHE A O 1
ATOM 526 N N . LEU A 1 65 ? 130.227 147.766 174.106 1.00 63.85 65 LEU A N 1
ATOM 527 C CA . LEU A 1 65 ? 130.541 148.000 172.702 1.00 63.85 65 LEU A CA 1
ATOM 528 C C . LEU A 1 65 ? 130.097 149.389 172.267 1.00 63.85 65 LEU A C 1
ATOM 529 O O . LEU A 1 65 ? 130.818 150.080 171.539 1.00 63.85 65 LEU A O 1
ATOM 534 N N . GLU A 1 66 ? 128.911 149.814 172.707 1.00 66.76 66 GLU A N 1
ATOM 535 C CA . GLU A 1 66 ? 128.432 151.151 172.376 1.00 66.76 66 GLU A CA 1
ATOM 536 C C . GLU A 1 66 ? 129.372 152.213 172.924 1.00 66.76 66 GLU A C 1
ATOM 537 O O . GLU A 1 66 ? 129.734 153.163 172.221 1.00 66.76 66 GLU A O 1
ATOM 543 N N . ASN A 1 67 ? 129.787 152.058 174.183 1.00 63.61 67 ASN A N 1
ATOM 544 C CA . ASN A 1 67 ? 130.692 153.029 174.785 1.00 63.61 67 ASN A CA 1
ATOM 545 C C . ASN A 1 67 ? 132.028 153.059 174.058 1.00 63.61 67 ASN A C 1
ATOM 546 O O . ASN A 1 67 ? 132.596 154.133 173.828 1.00 63.61 67 ASN A O 1
ATOM 551 N N . HIS A 1 68 ? 132.544 151.888 173.683 1.00 63.69 68 HIS A N 1
ATOM 552 C CA . HIS A 1 68 ? 133.818 151.837 172.979 1.00 63.69 68 HIS A CA 1
ATOM 553 C C . HIS A 1 68 ? 133.722 152.507 171.614 1.00 63.69 68 HIS A C 1
ATOM 554 O O . HIS A 1 68 ? 134.606 153.284 171.234 1.00 63.69 68 HIS A O 1
ATOM 561 N N . VAL A 1 69 ? 132.657 152.225 170.863 1.00 63.63 69 VAL A N 1
ATOM 562 C CA . VAL A 1 69 ? 132.517 152.841 169.549 1.00 63.63 69 VAL A CA 1
ATOM 563 C C . VAL A 1 69 ? 132.350 154.348 169.687 1.00 63.63 69 VAL A C 1
ATOM 564 O O . VAL A 1 69 ? 132.886 155.118 168.881 1.00 63.63 69 VAL A O 1
ATOM 568 N N . GLN A 1 70 ? 131.623 154.798 170.715 1.00 68.48 70 GLN A N 1
ATOM 569 C CA . GLN A 1 70 ? 131.498 156.232 170.956 1.00 68.48 70 GLN A CA 1
ATOM 570 C C . GLN A 1 70 ? 132.849 156.858 171.270 1.00 68.48 70 GLN A C 1
ATOM 571 O O . GLN A 1 70 ? 133.160 157.955 170.793 1.00 68.48 70 GLN A O 1
ATOM 577 N N . GLN A 1 71 ? 133.658 156.181 172.086 1.00 66.45 71 GLN A N 1
ATOM 578 C CA . GLN A 1 71 ? 134.977 156.704 172.421 1.00 66.45 71 GLN A CA 1
ATOM 579 C C . GLN A 1 71 ? 135.855 156.810 171.182 1.00 66.45 71 GLN A C 1
ATOM 580 O O . GLN A 1 71 ? 136.543 157.817 170.982 1.00 66.45 71 GLN A O 1
ATOM 586 N N . LEU A 1 72 ? 135.837 155.780 170.335 1.00 64.30 72 LEU A N 1
ATOM 587 C CA . LEU A 1 72 ? 136.598 155.834 169.091 1.00 64.30 72 LEU A CA 1
ATOM 588 C C . LEU A 1 72 ? 136.101 156.954 168.185 1.00 64.30 72 LEU A C 1
ATOM 589 O O . LEU A 1 72 ? 136.902 157.658 167.557 1.00 64.30 72 LEU A O 1
ATOM 594 N N . HIS A 1 73 ? 134.782 157.135 168.107 1.00 65.67 73 HIS A N 1
ATOM 595 C CA . HIS A 1 73 ? 134.222 158.189 167.271 1.00 65.67 73 HIS A CA 1
ATOM 596 C C . HIS A 1 73 ? 134.665 159.562 167.754 1.00 65.67 73 HIS A C 1
ATOM 597 O O . HIS A 1 73 ? 135.070 160.413 166.956 1.00 65.67 73 HIS A O 1
ATOM 604 N N . THR A 1 74 ? 134.604 159.792 169.067 1.00 65.64 74 THR A N 1
ATOM 605 C CA . THR A 1 74 ? 135.034 161.076 169.609 1.00 65.64 74 THR A CA 1
ATOM 606 C C . THR A 1 74 ? 136.526 161.289 169.394 1.00 65.64 74 THR A C 1
ATOM 607 O O . THR A 1 74 ? 136.962 162.403 169.079 1.00 65.64 74 THR A O 1
ATOM 611 N N . ARG A 1 75 ? 137.324 160.232 169.553 1.00 66.67 75 ARG A N 1
ATOM 612 C CA . ARG A 1 75 ? 138.762 160.361 169.355 1.00 66.67 75 ARG A CA 1
ATOM 613 C C . ARG A 1 75 ? 139.087 160.704 167.908 1.00 66.67 75 ARG A C 1
ATOM 614 O O . ARG A 1 75 ? 140.005 161.487 167.639 1.00 66.67 75 ARG A O 1
ATOM 622 N N . VAL A 1 76 ? 138.350 160.121 166.962 1.00 64.87 76 VAL A N 1
ATOM 623 C CA . VAL A 1 76 ? 138.575 160.426 165.552 1.00 64.87 76 VAL A CA 1
ATOM 624 C C . VAL A 1 76 ? 138.114 161.842 165.223 1.00 64.87 76 VAL A C 1
ATOM 625 O O . VAL A 1 76 ? 138.785 162.571 164.483 1.00 64.87 76 VAL A O 1
ATOM 629 N N . LEU A 1 77 ? 136.967 162.257 165.769 1.00 69.65 77 LEU A N 1
ATOM 630 C CA . LEU A 1 77 ? 136.478 163.612 165.524 1.00 69.65 77 LEU A CA 1
ATOM 631 C C . LEU A 1 77 ? 137.437 164.657 166.076 1.00 69.65 77 LEU A C 1
ATOM 632 O O . LEU A 1 77 ? 137.630 165.715 165.466 1.00 69.65 77 LEU A O 1
ATOM 637 N N . ASP A 1 78 ? 138.046 164.381 167.232 1.00 77.27 78 ASP A N 1
ATOM 638 C CA . ASP A 1 78 ? 138.934 165.354 167.858 1.00 77.27 78 ASP A CA 1
ATOM 639 C C . ASP A 1 78 ? 140.137 165.694 166.988 1.00 77.27 78 ASP A C 1
ATOM 640 O O . ASP A 1 78 ? 140.714 166.775 167.148 1.00 77.27 78 ASP A O 1
ATOM 645 N N . SER A 1 79 ? 140.527 164.809 166.074 1.00 76.02 79 SER A N 1
ATOM 646 C CA . SER A 1 79 ? 141.649 165.047 165.172 1.00 76.02 79 SER A CA 1
ATOM 647 C C . SER A 1 79 ? 141.112 165.159 163.751 1.00 76.02 79 SER A C 1
ATOM 648 O O . SER A 1 79 ? 140.664 164.165 163.170 1.00 76.02 79 SER A O 1
ATOM 651 N N . ALA A 1 80 ? 141.162 166.367 163.194 1.00 82.99 80 ALA A N 1
ATOM 652 C CA . ALA A 1 80 ? 140.707 166.611 161.837 1.00 82.99 80 ALA A CA 1
ATOM 653 C C . ALA A 1 80 ? 141.873 166.469 160.859 1.00 82.99 80 ALA A C 1
ATOM 654 O O . ALA A 1 80 ? 143.005 166.168 161.242 1.00 82.99 80 ALA A O 1
ATOM 656 N N . GLU A 1 81 ? 141.575 166.654 159.569 1.00 83.79 81 GLU A N 1
ATOM 657 C CA . GLU A 1 81 ? 142.508 166.534 158.445 1.00 83.79 81 GLU A CA 1
ATOM 658 C C . GLU A 1 81 ? 143.313 165.238 158.495 1.00 83.79 81 GLU A C 1
ATOM 659 O O . GLU A 1 81 ? 144.318 165.098 157.792 1.00 83.79 81 GLU A O 1
ATOM 665 N N . GLN A 1 82 ? 142.877 164.286 159.323 1.00 78.48 82 GLN A N 1
ATOM 666 C CA . GLN A 1 82 ? 143.471 162.956 159.374 1.00 78.48 82 GLN A CA 1
ATOM 667 C C . GLN A 1 82 ? 142.407 161.890 159.596 1.00 78.48 82 GLN A C 1
ATOM 668 O O . GLN A 1 82 ? 142.729 160.796 160.074 1.00 78.48 82 GLN A O 1
ATOM 674 N N . VAL A 1 83 ? 141.151 162.186 159.262 1.00 67.10 83 VAL A N 1
ATOM 675 C CA . VAL A 1 83 ? 140.047 161.312 159.644 1.00 67.10 83 VAL A CA 1
ATOM 676 C C . VAL A 1 83 ? 140.164 159.960 158.956 1.00 67.10 83 VAL A C 1
ATOM 677 O O . VAL A 1 83 ? 139.815 158.926 159.533 1.00 67.10 83 VAL A O 1
ATOM 681 N N . LEU A 1 84 ? 140.653 159.943 157.717 1.00 66.27 84 LEU A N 1
ATOM 682 C CA . LEU A 1 84 ? 140.698 158.694 156.964 1.00 66.27 84 LEU A CA 1
ATOM 683 C C . LEU A 1 84 ? 141.673 157.700 157.586 1.00 66.27 84 LEU A C 1
ATOM 684 O O . LEU A 1 84 ? 141.319 156.540 157.828 1.00 66.27 84 LEU A O 1
ATOM 689 N N . VAL A 1 85 ? 142.903 158.138 157.861 1.00 64.12 85 VAL A N 1
ATOM 690 C CA . VAL A 1 85 ? 143.924 157.225 158.370 1.00 64.12 85 VAL A CA 1
ATOM 691 C C . VAL A 1 85 ? 143.528 156.691 159.740 1.00 64.12 85 VAL A C 1
ATOM 692 O O . VAL A 1 85 ? 143.573 155.480 159.996 1.00 64.12 85 VAL A O 1
ATOM 696 N N . MET A 1 86 ? 143.137 157.591 160.642 1.00 66.53 86 MET A N 1
ATOM 697 C CA . MET A 1 86 ? 142.761 157.178 161.988 1.00 66.53 86 MET A CA 1
ATOM 698 C C . MET A 1 86 ? 141.511 156.308 161.967 1.00 66.53 86 MET A C 1
ATOM 699 O O . MET A 1 86 ? 141.431 155.306 162.692 1.00 66.53 86 MET A O 1
ATOM 704 N N . TYR A 1 87 ? 140.532 156.665 161.132 1.00 58.22 87 TYR A N 1
ATOM 705 C CA . TYR A 1 87 ? 139.337 155.843 161.019 1.00 58.22 87 TYR A CA 1
ATOM 706 C C . TYR A 1 87 ? 139.689 154.444 160.549 1.00 58.22 87 TYR A C 1
ATOM 707 O O . TYR A 1 87 ? 139.160 153.464 161.071 1.00 58.22 87 TYR A O 1
ATOM 716 N N . PHE A 1 88 ? 140.569 154.329 159.553 1.00 61.06 88 PHE A N 1
ATOM 717 C CA . PHE A 1 88 ? 140.912 153.008 159.039 1.00 61.06 88 PHE A CA 1
ATOM 718 C C . PHE A 1 88 ? 141.669 152.188 160.075 1.00 61.06 88 PHE A C 1
ATOM 719 O O . PHE A 1 88 ? 141.440 150.979 160.206 1.00 61.06 88 PHE A O 1
ATOM 727 N N . ARG A 1 89 ? 142.591 152.822 160.802 1.00 61.50 89 ARG A N 1
ATOM 728 C CA . ARG A 1 89 ? 143.321 152.111 161.847 1.00 61.50 89 ARG A CA 1
ATOM 729 C C . ARG A 1 89 ? 142.364 151.549 162.889 1.00 61.50 89 ARG A C 1
ATOM 730 O O . ARG A 1 89 ? 142.381 150.344 163.194 1.00 61.50 89 ARG A O 1
ATOM 738 N N . TYR A 1 90 ? 141.498 152.408 163.428 1.00 62.12 90 TYR A N 1
ATOM 739 C CA . TYR A 1 90 ? 140.541 151.926 164.412 1.00 62.12 90 TYR A CA 1
ATOM 740 C C . TYR A 1 90 ? 139.550 150.955 163.790 1.00 62.12 90 TYR A C 1
ATOM 741 O O . TYR A 1 90 ? 139.048 150.066 164.479 1.00 62.12 90 TYR A O 1
ATOM 750 N N . TRP A 1 91 ? 139.303 151.069 162.486 1.00 58.70 91 TRP A N 1
ATOM 751 C CA . TRP A 1 91 ? 138.388 150.155 161.819 1.00 58.70 91 TRP A CA 1
ATOM 752 C C . TRP A 1 91 ? 138.948 148.745 161.786 1.00 58.70 91 TRP A C 1
ATOM 753 O O . TRP A 1 91 ? 138.250 147.786 162.126 1.00 58.70 91 TRP A O 1
ATOM 764 N N . GLU A 1 92 ? 140.195 148.591 161.342 1.00 63.87 92 GLU A N 1
ATOM 765 C CA . GLU A 1 92 ? 140.769 147.251 161.293 1.00 63.87 92 GLU A CA 1
ATOM 766 C C . GLU A 1 92 ? 140.909 146.675 162.695 1.00 63.87 92 GLU A C 1
ATOM 767 O O . GLU A 1 92 ? 140.582 145.500 162.926 1.00 63.87 92 GLU A O 1
ATOM 773 N N . GLU A 1 93 ? 141.358 147.496 163.653 1.00 58.46 93 GLU A N 1
ATOM 774 C CA . GLU A 1 93 ? 141.434 147.020 165.031 1.00 58.46 93 GLU A CA 1
ATOM 775 C C . GLU A 1 93 ? 140.076 146.524 165.511 1.00 58.46 93 GLU A C 1
ATOM 776 O O . GLU A 1 93 ? 139.952 145.396 166.001 1.00 58.46 93 GLU A O 1
ATOM 782 N N . TYR A 1 94 ? 139.036 147.338 165.338 1.00 55.56 94 TYR A N 1
ATOM 783 C CA . TYR A 1 94 ? 137.722 146.995 165.861 1.00 55.56 94 TYR A CA 1
ATOM 784 C C . TYR A 1 94 ? 137.110 145.812 165.125 1.00 55.56 94 TYR A C 1
ATOM 785 O O . TYR A 1 94 ? 136.402 145.007 165.730 1.00 55.56 94 TYR A O 1
ATOM 794 N N . SER A 1 95 ? 137.351 145.692 163.819 1.00 61.54 95 SER A N 1
ATOM 795 C CA . SER A 1 95 ? 136.772 144.587 163.060 1.00 61.54 95 SER A CA 1
ATOM 796 C C . SER A 1 95 ? 137.398 143.261 163.466 1.00 61.54 95 SER A C 1
ATOM 797 O O . SER A 1 95 ? 136.696 142.256 163.659 1.00 61.54 95 SER A O 1
ATOM 800 N N . ARG A 1 96 ? 138.727 143.234 163.603 1.00 62.40 96 ARG A N 1
ATOM 801 C CA . ARG A 1 96 ? 139.360 142.020 164.098 1.00 62.40 96 ARG A CA 1
ATOM 802 C C . ARG A 1 96 ? 138.913 141.722 165.520 1.00 62.40 96 ARG A C 1
ATOM 803 O O . ARG A 1 96 ? 138.682 140.560 165.874 1.00 62.40 96 ARG A O 1
ATOM 811 N N . GLY A 1 97 ? 138.765 142.758 166.345 1.00 61.77 97 GLY A N 1
ATOM 812 C CA . GLY A 1 97 ? 138.242 142.548 167.682 1.00 61.77 97 GLY A CA 1
ATOM 813 C C . GLY A 1 97 ? 136.839 141.977 167.673 1.00 61.77 97 GLY A C 1
ATOM 814 O O . GLY A 1 97 ? 136.491 141.152 168.515 1.00 61.77 97 GLY A O 1
ATOM 815 N N . ALA A 1 98 ? 136.013 142.416 166.726 1.00 61.43 98 ALA A N 1
ATOM 816 C CA . ALA A 1 98 ? 134.656 141.895 166.611 1.00 61.43 98 ALA A CA 1
ATOM 817 C C . ALA A 1 98 ? 134.668 140.423 166.237 1.00 61.43 98 ALA A C 1
ATOM 818 O O . ALA A 1 98 ? 133.888 139.626 166.775 1.00 61.43 98 ALA A O 1
ATOM 820 N N . ASP A 1 99 ? 135.547 140.045 165.308 1.00 64.07 99 ASP A N 1
ATOM 821 C CA . ASP A 1 99 ? 135.698 138.630 164.986 1.00 64.07 99 ASP A CA 1
ATOM 822 C C . ASP A 1 99 ? 136.141 137.841 166.211 1.00 64.07 99 ASP A C 1
ATOM 823 O O . ASP A 1 99 ? 135.662 136.725 166.454 1.00 64.07 99 ASP A O 1
ATOM 828 N N . TYR A 1 100 ? 137.054 138.411 166.997 1.00 62.35 100 TYR A N 1
ATOM 829 C CA . TYR A 1 100 ? 137.541 137.715 168.181 1.00 62.35 100 TYR A CA 1
ATOM 830 C C . TYR A 1 100 ? 136.452 137.583 169.239 1.00 62.35 100 TYR A C 1
ATOM 831 O O . TYR A 1 100 ? 136.407 136.582 169.957 1.00 62.35 100 TYR A O 1
ATOM 840 N N . MET A 1 101 ? 135.578 138.584 169.368 1.00 64.52 101 MET A N 1
ATOM 841 C CA . MET A 1 101 ? 134.425 138.430 170.253 1.00 64.52 101 MET A CA 1
ATOM 842 C C . MET A 1 101 ? 133.491 137.342 169.752 1.00 64.52 101 MET A C 1
ATOM 843 O O . MET A 1 101 ? 132.974 136.547 170.544 1.00 64.52 101 MET A O 1
ATOM 848 N N . ASP A 1 102 ? 133.249 137.302 168.440 1.00 69.72 102 ASP A N 1
ATOM 849 C CA . ASP A 1 102 ? 132.370 136.275 167.892 1.00 69.72 102 ASP A CA 1
ATOM 850 C C . ASP A 1 102 ? 132.918 134.890 168.208 1.00 69.72 102 ASP A C 1
ATOM 851 O O . ASP A 1 102 ? 132.172 133.994 168.620 1.00 69.72 102 ASP A O 1
ATOM 856 N N . CYS A 1 103 ? 134.229 134.706 168.045 1.00 70.94 103 CYS A N 1
ATOM 857 C CA . CYS A 1 103 ? 134.851 133.446 168.438 1.00 70.94 103 CYS A CA 1
ATOM 858 C C . CYS A 1 103 ? 134.734 133.215 169.941 1.00 70.94 103 CYS A C 1
ATOM 859 O O . CYS A 1 103 ? 134.409 132.107 170.383 1.00 70.94 103 CYS A O 1
ATOM 862 N N . LEU A 1 104 ? 134.979 134.255 170.740 1.00 66.40 104 LEU A N 1
ATOM 863 C CA . LEU A 1 104 ? 134.991 134.118 172.192 1.00 66.40 104 LEU A CA 1
ATOM 864 C C . LEU A 1 104 ? 133.587 133.972 172.761 1.00 66.40 104 LEU A C 1
ATOM 865 O O . LEU A 1 104 ? 133.388 133.235 173.732 1.00 66.40 104 LEU A O 1
ATOM 870 N N . TYR A 1 105 ? 132.606 134.665 172.182 1.00 65.27 105 TYR A N 1
ATOM 871 C CA . TYR A 1 105 ? 131.215 134.544 172.598 1.00 65.27 105 TYR A CA 1
ATOM 872 C C . TYR A 1 105 ? 130.480 133.458 171.834 1.00 65.27 105 TYR A C 1
ATOM 873 O O . TYR A 1 105 ? 129.257 133.545 171.666 1.00 65.27 105 TYR A O 1
ATOM 882 N N . ARG A 1 106 ? 131.200 132.435 171.366 1.00 71.85 106 ARG A N 1
ATOM 883 C CA . ARG A 1 106 ? 130.602 131.442 170.481 1.00 71.85 106 ARG A CA 1
ATOM 884 C C . ARG A 1 106 ? 129.402 130.770 171.130 1.00 71.85 106 ARG A C 1
ATOM 885 O O . ARG A 1 106 ? 128.375 130.556 170.478 1.00 71.85 106 ARG A O 1
ATOM 893 N N . TYR A 1 107 ? 129.509 130.429 172.415 1.00 67.69 107 TYR A N 1
ATOM 894 C CA . TYR A 1 107 ? 128.363 129.855 173.109 1.00 67.69 107 TYR A CA 1
ATOM 895 C C . TYR A 1 107 ? 127.216 130.852 173.189 1.00 67.69 107 TYR A C 1
ATOM 896 O O . TYR A 1 107 ? 126.048 130.486 173.004 1.00 67.69 107 TYR A O 1
ATOM 905 N N . LEU A 1 108 ? 127.533 132.121 173.456 1.00 68.86 108 LEU A N 1
ATOM 906 C CA . LEU A 1 108 ? 126.500 133.150 173.527 1.00 68.86 108 LEU A CA 1
ATOM 907 C C . LEU A 1 108 ? 125.764 133.277 172.201 1.00 68.86 108 LEU A C 1
ATOM 908 O O . LEU A 1 108 ? 124.529 133.296 172.162 1.00 68.86 108 LEU A O 1
ATOM 913 N N . ASN A 1 109 ? 126.512 133.354 171.099 1.00 69.24 109 ASN A N 1
ATOM 914 C CA . ASN A 1 109 ? 125.891 133.487 169.787 1.00 69.24 109 ASN A CA 1
ATOM 915 C C . ASN A 1 109 ? 125.108 132.243 169.401 1.00 69.24 109 ASN A C 1
ATOM 916 O O . ASN A 1 109 ? 124.037 132.352 168.797 1.00 69.24 109 ASN A O 1
ATOM 921 N N . THR A 1 110 ? 125.616 131.061 169.738 1.00 71.30 110 THR A N 1
ATOM 922 C CA . THR A 1 110 ? 125.042 129.829 169.215 1.00 71.30 110 THR A CA 1
ATOM 923 C C . THR A 1 110 ? 123.844 129.338 170.014 1.00 71.30 110 THR A C 1
ATOM 924 O O . THR A 1 110 ? 122.860 128.886 169.422 1.00 71.30 110 THR A O 1
ATOM 928 N N . GLN A 1 111 ? 123.889 129.406 171.344 1.00 70.42 111 GLN A N 1
ATOM 929 C CA . GLN A 1 111 ? 122.848 128.775 172.145 1.00 70.42 111 GLN A CA 1
ATOM 930 C C . GLN A 1 111 ? 122.091 129.753 173.035 1.00 70.42 111 GLN A C 1
ATOM 931 O O . GLN A 1 111 ? 121.260 129.319 173.841 1.00 70.42 111 GLN A O 1
ATOM 937 N N . TYR A 1 112 ? 122.347 131.055 172.916 1.00 74.59 112 TYR A N 1
ATOM 938 C CA . TYR A 1 112 ? 121.476 132.058 173.522 1.00 74.59 112 TYR A CA 1
ATOM 939 C C . TYR A 1 112 ? 120.804 132.927 172.468 1.00 74.59 112 TYR A C 1
ATOM 940 O O . TYR A 1 112 ? 119.572 132.984 172.417 1.00 74.59 112 TYR A O 1
ATOM 949 N N . ILE A 1 113 ? 121.580 133.605 171.622 1.00 72.10 113 ILE A N 1
ATOM 950 C CA . ILE A 1 113 ? 121.001 134.520 170.644 1.00 72.10 113 ILE A CA 1
ATOM 951 C C . ILE A 1 113 ? 120.231 133.750 169.582 1.00 72.10 113 ILE A C 1
ATOM 952 O O . ILE A 1 113 ? 119.087 134.084 169.257 1.00 72.10 113 ILE A O 1
ATOM 957 N N . LYS A 1 114 ? 120.833 132.699 169.043 1.00 73.27 114 LYS A N 1
ATOM 958 C CA . LYS A 1 114 ? 120.193 131.922 167.986 1.00 73.27 114 LYS A CA 1
ATOM 959 C C . LYS A 1 114 ? 119.039 131.096 168.483 1.00 73.27 114 LYS A C 1
ATOM 960 O O . LYS A 1 114 ? 118.460 130.347 167.690 1.00 73.27 114 LYS A O 1
ATOM 966 N N . LYS A 1 115 ? 118.684 131.188 169.763 1.00 79.33 115 LYS A N 1
ATOM 967 C CA . LYS A 1 115 ? 117.488 130.545 170.278 1.00 79.33 115 LYS A CA 1
ATOM 968 C C . LYS A 1 115 ? 116.428 131.526 170.750 1.00 79.33 115 LYS A C 1
ATOM 969 O O . LYS A 1 115 ? 115.331 131.091 171.115 1.00 79.33 115 LYS A O 1
ATOM 975 N N . ASN A 1 116 ? 116.723 132.828 170.766 1.00 88.37 116 ASN A N 1
ATOM 976 C CA . ASN A 1 116 ? 115.687 133.826 171.003 1.00 88.37 116 ASN A CA 1
ATOM 977 C C . ASN A 1 116 ? 115.081 134.329 169.701 1.00 88.37 116 ASN A C 1
ATOM 978 O O . ASN A 1 116 ? 113.890 134.657 169.663 1.00 88.37 116 ASN A O 1
ATOM 983 N N . LYS A 1 117 ? 115.875 134.392 168.630 1.00 87.07 117 LYS A N 1
ATOM 984 C CA . LYS A 1 117 ? 115.390 134.828 167.321 1.00 87.07 117 LYS A CA 1
ATOM 985 C C . LYS A 1 117 ? 114.583 133.698 166.684 1.00 87.07 117 LYS A C 1
ATOM 986 O O . LYS A 1 117 ? 114.979 133.068 165.702 1.00 87.07 117 LYS A O 1
ATOM 992 N N . LEU A 1 118 ? 113.423 133.442 167.279 1.00 95.11 118 LEU A N 1
ATOM 993 C CA . LEU A 1 118 ? 112.477 132.453 166.784 1.00 95.11 118 LEU A CA 1
ATOM 994 C C . LEU A 1 118 ? 111.154 133.157 166.529 1.00 95.11 118 LEU A C 1
ATOM 995 O O . LEU A 1 118 ? 110.449 133.523 167.476 1.00 95.11 118 LEU A O 1
ATOM 1000 N N . THR A 1 119 ? 110.818 133.344 165.254 1.00 105.10 119 THR A N 1
ATOM 1001 C CA . THR A 1 119 ? 109.683 134.174 164.864 1.00 105.10 119 THR A CA 1
ATOM 1002 C C . THR A 1 119 ? 108.387 133.375 164.778 1.00 105.10 119 THR A C 1
ATOM 1003 O O . THR A 1 119 ? 107.420 133.677 165.482 1.00 105.10 119 THR A O 1
ATOM 1007 N N . GLU A 1 120 ? 108.351 132.357 163.927 1.00 105.79 120 GLU A N 1
ATOM 1008 C CA . GLU A 1 120 ? 107.143 131.581 163.717 1.00 105.79 120 GLU A CA 1
ATOM 1009 C C . GLU A 1 120 ? 107.173 130.326 164.582 1.00 105.79 120 GLU A C 1
ATOM 1010 O O . GLU A 1 120 ? 108.089 130.105 165.376 1.00 105.79 120 GLU A O 1
ATOM 1016 N N . ALA A 1 121 ? 106.146 129.494 164.421 1.00 101.12 121 ALA A N 1
ATOM 1017 C CA . ALA A 1 121 ? 106.032 128.240 165.162 1.00 101.12 121 ALA A CA 1
ATOM 1018 C C . ALA A 1 121 ? 107.007 127.238 164.553 1.00 101.12 121 ALA A C 1
ATOM 1019 O O . ALA A 1 121 ? 106.648 126.376 163.747 1.00 101.12 121 ALA A O 1
ATOM 1021 N N . ASP A 1 122 ? 108.270 127.361 164.957 1.00 102.29 122 ASP A N 1
ATOM 1022 C CA . ASP A 1 122 ? 109.380 126.582 164.409 1.00 102.29 122 ASP A CA 1
ATOM 1023 C C . ASP A 1 122 ? 109.833 125.482 165.359 1.00 102.29 122 ASP A C 1
ATOM 1024 O O . ASP A 1 122 ? 111.037 125.276 165.544 1.00 102.29 122 ASP A O 1
ATOM 1029 N N . LEU A 1 123 ? 108.879 124.810 166.011 1.00 96.71 123 LEU A N 1
ATOM 1030 C CA . LEU A 1 123 ? 109.123 123.682 166.909 1.00 96.71 123 LEU A CA 1
ATOM 1031 C C . LEU A 1 123 ? 109.729 124.163 168.223 1.00 96.71 123 LEU A C 1
ATOM 1032 O O . LEU A 1 123 ? 109.877 123.386 169.172 1.00 96.71 123 LEU A O 1
ATOM 1037 N N . GLN A 1 124 ? 110.056 125.453 168.298 1.00 101.12 124 GLN A N 1
ATOM 1038 C CA . GLN A 1 124 ? 110.612 126.071 169.504 1.00 101.12 124 GLN A CA 1
ATOM 1039 C C . GLN A 1 124 ? 109.943 127.434 169.662 1.00 101.12 124 GLN A C 1
ATOM 1040 O O . GLN A 1 124 ? 110.440 128.441 169.152 1.00 101.12 124 GLN A O 1
ATOM 1046 N N . TYR A 1 125 ? 108.815 127.463 170.364 1.00 107.57 125 TYR A N 1
ATOM 1047 C CA . TYR A 1 125 ? 108.152 128.711 170.712 1.00 107.57 125 TYR A CA 1
ATOM 1048 C C . TYR A 1 125 ? 108.195 128.893 172.221 1.00 107.57 125 TYR A C 1
ATOM 1049 O O . TYR A 1 125 ? 107.747 128.020 172.970 1.00 107.57 125 TYR A O 1
ATOM 1058 N N . GLY A 1 126 ? 108.713 130.031 172.657 1.00 103.00 126 GLY A N 1
ATOM 1059 C CA . GLY A 1 126 ? 109.027 130.223 174.053 1.00 103.00 126 GLY A CA 1
ATOM 1060 C C . GLY A 1 126 ? 110.459 129.819 174.339 1.00 103.00 126 GLY A C 1
ATOM 1061 O O . GLY A 1 126 ? 111.345 129.892 173.482 1.00 103.00 126 GLY A O 1
ATOM 1062 N N . TYR A 1 127 ? 110.683 129.381 175.577 1.00 100.48 127 TYR A N 1
ATOM 1063 C CA . TYR A 1 127 ? 111.994 128.936 176.043 1.00 100.48 127 TYR A CA 1
ATOM 1064 C C . TYR A 1 127 ? 113.076 129.990 175.826 1.00 100.48 127 TYR A C 1
ATOM 1065 O O . TYR A 1 127 ? 114.262 129.659 175.730 1.00 100.48 127 TYR A O 1
ATOM 1074 N N . GLY A 1 128 ? 112.686 131.256 175.746 1.00 108.14 128 GLY A N 1
ATOM 1075 C CA . GLY A 1 128 ? 113.632 132.324 175.484 1.00 108.14 128 GLY A CA 1
ATOM 1076 C C . GLY A 1 128 ? 112.896 133.633 175.314 1.00 108.14 128 GLY A C 1
ATOM 1077 O O . GLY A 1 128 ? 111.682 133.724 175.517 1.00 108.14 128 GLY A O 1
ATOM 1078 N N . GLY A 1 129 ? 113.655 134.654 174.929 1.00 110.93 129 GLY A N 1
ATOM 1079 C CA . GLY A 1 129 ? 113.083 135.970 174.721 1.00 110.93 129 GLY A CA 1
ATOM 1080 C C . GLY A 1 129 ? 112.276 136.060 173.442 1.00 110.93 129 GLY A C 1
ATOM 1081 O O . GLY A 1 129 ? 112.680 136.736 172.491 1.00 110.93 129 GLY A O 1
ATOM 1082 N N . VAL A 1 130 ? 111.131 135.375 173.408 1.00 119.16 130 VAL A N 1
ATOM 1083 C CA . VAL A 1 130 ? 110.300 135.375 172.209 1.00 119.16 130 VAL A CA 1
ATOM 1084 C C . VAL A 1 130 ? 109.734 136.766 171.943 1.00 119.16 130 VAL A C 1
ATOM 1085 O O . VAL A 1 130 ? 109.671 137.213 170.792 1.00 119.16 130 VAL A O 1
ATOM 1089 N N . ASP A 1 131 ? 109.322 137.475 172.993 1.00 125.07 131 ASP A N 1
ATOM 1090 C CA . ASP A 1 131 ? 108.881 138.857 172.843 1.00 125.07 131 ASP A CA 1
ATOM 1091 C C . ASP A 1 131 ? 110.089 139.712 172.488 1.00 125.07 131 ASP A C 1
ATOM 1092 O O . ASP A 1 131 ? 110.922 140.014 173.349 1.00 125.07 131 ASP A O 1
ATOM 1097 N N . MET A 1 132 ? 110.188 140.105 171.221 1.00 116.90 132 MET A N 1
ATOM 1098 C CA . MET A 1 132 ? 111.422 140.642 170.659 1.00 116.90 132 MET A CA 1
ATOM 1099 C C . MET A 1 132 ? 111.240 142.118 170.328 1.00 116.90 132 MET A C 1
ATOM 1100 O O . MET A 1 132 ? 110.550 142.465 169.364 1.00 116.90 132 MET A O 1
ATOM 1105 N N . ASN A 1 133 ? 111.857 142.976 171.135 1.00 115.38 133 ASN A N 1
ATOM 1106 C CA . ASN A 1 133 ? 112.028 144.388 170.835 1.00 115.38 133 ASN A CA 1
ATOM 1107 C C . ASN A 1 133 ? 113.516 144.707 170.881 1.00 115.38 133 ASN A C 1
ATOM 1108 O O . ASN A 1 133 ? 114.241 144.203 171.745 1.00 115.38 133 ASN A O 1
ATOM 1113 N N . GLU A 1 134 ? 113.964 145.557 169.949 1.00 105.55 134 GLU A N 1
ATOM 1114 C CA . GLU A 1 134 ? 115.391 145.739 169.708 1.00 105.55 134 GLU A CA 1
ATOM 1115 C C . GLU A 1 134 ? 116.005 144.367 169.458 1.00 105.55 134 GLU A C 1
ATOM 1116 O O . GLU A 1 134 ? 116.670 143.812 170.342 1.00 105.55 134 GLU A O 1
ATOM 1122 N N . PRO A 1 135 ? 115.786 143.792 168.275 1.00 95.52 135 PRO A N 1
ATOM 1123 C CA . PRO A 1 135 ? 116.067 142.365 168.071 1.00 95.52 135 PRO A CA 1
ATOM 1124 C C . PRO A 1 135 ? 117.511 141.996 168.382 1.00 95.52 135 PRO A C 1
ATOM 1125 O O . PRO A 1 135 ? 118.443 142.756 168.110 1.00 95.52 135 PRO A O 1
ATOM 1129 N N . LEU A 1 136 ? 117.678 140.811 168.965 1.00 81.63 136 LEU A N 1
ATOM 1130 C CA . LEU A 1 136 ? 119.000 140.311 169.310 1.00 81.63 136 LEU A CA 1
ATOM 1131 C C . LEU A 1 136 ? 119.817 140.068 168.048 1.00 81.63 136 LEU A C 1
ATOM 1132 O O . LEU A 1 136 ? 119.285 139.715 166.994 1.00 81.63 136 LEU A O 1
ATOM 1137 N N . MET A 1 137 ? 121.128 140.265 168.159 1.00 75.97 137 MET A N 1
ATOM 1138 C CA . MET A 1 137 ? 122.031 140.071 167.037 1.00 75.97 137 MET A CA 1
ATOM 1139 C C . MET A 1 137 ? 123.323 139.439 167.529 1.00 75.97 137 MET A C 1
ATOM 1140 O O . MET A 1 137 ? 123.683 139.558 168.703 1.00 75.97 137 MET A O 1
ATOM 1145 N N . GLU A 1 138 ? 124.015 138.758 166.618 1.00 74.22 138 GLU A N 1
ATOM 1146 C CA . GLU A 1 138 ? 125.265 138.100 166.966 1.00 74.22 138 GLU A CA 1
ATOM 1147 C C . GLU A 1 138 ? 126.313 139.132 167.355 1.00 74.22 138 GLU A C 1
ATOM 1148 O O . GLU A 1 138 ? 126.345 140.244 166.825 1.00 74.22 138 GLU A O 1
ATOM 1154 N N . ILE A 1 139 ? 127.180 138.752 168.295 1.00 65.68 139 ILE A N 1
ATOM 1155 C CA . ILE A 1 139 ? 128.153 139.701 168.830 1.00 65.68 139 ILE A CA 1
ATOM 1156 C C . ILE A 1 139 ? 129.092 140.181 167.734 1.00 65.68 139 ILE A C 1
ATOM 1157 O O . ILE A 1 139 ? 129.391 141.376 167.633 1.00 65.68 139 ILE A O 1
ATOM 1162 N N . GLY A 1 140 ? 129.569 139.264 166.892 1.00 71.28 140 GLY A N 1
ATOM 1163 C CA . GLY A 1 140 ? 130.346 139.683 165.738 1.00 71.28 140 GLY A CA 1
ATOM 1164 C C . GLY A 1 140 ? 129.551 140.580 164.810 1.00 71.28 140 GLY A C 1
ATOM 1165 O O . GLY A 1 140 ? 130.077 141.553 164.266 1.00 71.28 140 GLY A O 1
ATOM 1166 N N . GLU A 1 141 ? 128.271 140.260 164.617 1.00 72.57 141 GLU A N 1
ATOM 1167 C CA . GLU A 1 141 ? 127.391 141.128 163.844 1.00 72.57 141 GLU A CA 1
ATOM 1168 C C . GLU A 1 141 ? 127.103 142.427 164.585 1.00 72.57 141 GLU A C 1
ATOM 1169 O O . GLU A 1 141 ? 127.126 143.509 163.986 1.00 72.57 141 GLU A O 1
ATOM 1175 N N . LEU A 1 142 ? 126.829 142.335 165.888 1.00 66.53 142 LEU A N 1
ATOM 1176 C CA . LEU A 1 142 ? 126.427 143.509 166.652 1.00 66.53 142 LEU A CA 1
ATOM 1177 C C . LEU A 1 142 ? 127.544 144.535 166.741 1.00 66.53 142 LEU A C 1
ATOM 1178 O O . LEU A 1 142 ? 127.274 145.739 166.743 1.00 66.53 142 LEU A O 1
ATOM 1183 N N . ALA A 1 143 ? 128.796 144.088 166.828 1.00 61.97 143 ALA A N 1
ATOM 1184 C CA . ALA A 1 143 ? 129.901 145.034 166.908 1.00 61.97 143 ALA A CA 1
ATOM 1185 C C . ALA A 1 143 ? 129.994 145.876 165.642 1.00 61.97 143 ALA A C 1
ATOM 1186 O O . ALA A 1 143 ? 130.125 147.102 165.707 1.00 61.97 143 ALA A O 1
ATOM 1188 N N . LEU A 1 144 ? 129.893 145.236 164.475 1.00 62.80 144 LEU A N 1
ATOM 1189 C CA . LEU A 1 144 ? 129.916 145.983 163.221 1.00 62.80 144 LEU A CA 1
ATOM 1190 C C . LEU A 1 144 ? 128.674 146.853 163.072 1.00 62.80 144 LEU A C 1
ATOM 1191 O O . LEU A 1 144 ? 128.743 147.962 162.525 1.00 62.80 144 LEU A O 1
ATOM 1196 N N . ASP A 1 145 ? 127.526 146.360 163.538 1.00 64.74 145 ASP A N 1
ATOM 1197 C CA . ASP A 1 145 ? 126.304 147.152 163.476 1.00 64.74 145 ASP A CA 1
ATOM 1198 C C . ASP A 1 145 ? 126.437 148.432 164.289 1.00 64.74 145 ASP A C 1
ATOM 1199 O O . ASP A 1 145 ? 126.103 149.520 163.809 1.00 64.74 145 ASP A O 1
ATOM 1204 N N . LEU A 1 146 ? 126.937 148.326 165.516 1.00 64.29 146 LEU A N 1
ATOM 1205 C CA . LEU A 1 146 ? 127.173 149.497 166.346 1.00 64.29 146 LEU A CA 1
ATOM 1206 C C . LEU A 1 146 ? 128.321 150.349 165.836 1.00 64.29 146 LEU A C 1
ATOM 1207 O O . LEU A 1 146 ? 128.377 151.541 166.151 1.00 64.29 146 LEU A O 1
ATOM 1212 N N . TRP A 1 147 ? 129.236 149.772 165.064 1.00 59.08 147 TRP A N 1
ATOM 1213 C CA . TRP A 1 147 ? 130.255 150.543 164.369 1.00 59.08 147 TRP A CA 1
ATOM 1214 C C . 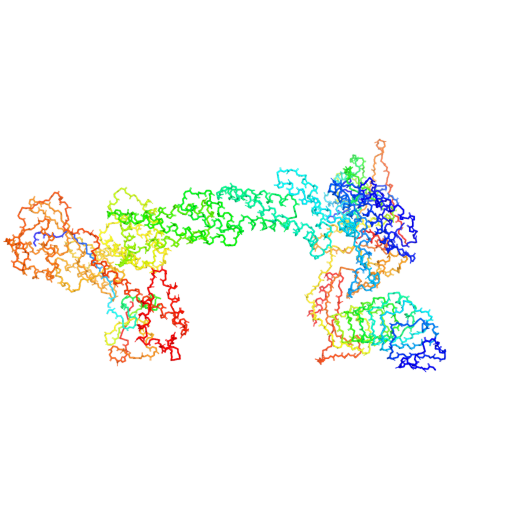TRP A 1 147 ? 129.671 151.422 163.276 1.00 59.08 147 TRP A C 1
ATOM 1215 O O . TRP A 1 147 ? 130.062 152.582 163.144 1.00 59.08 147 TRP A O 1
ATOM 1226 N N . ARG A 1 148 ? 128.734 150.896 162.489 1.00 66.68 148 ARG A N 1
ATOM 1227 C CA . ARG A 1 148 ? 128.132 151.720 161.445 1.00 66.68 148 ARG A CA 1
ATOM 1228 C C . ARG A 1 148 ? 127.141 152.714 162.038 1.00 66.68 148 ARG A C 1
ATOM 1229 O O . ARG A 1 148 ? 126.991 153.830 161.530 1.00 66.68 148 ARG A O 1
ATOM 1237 N N . LYS A 1 149 ? 126.459 152.330 163.120 1.00 62.66 149 LYS A N 1
ATOM 1238 C CA . LYS A 1 149 ? 125.476 153.224 163.722 1.00 62.66 149 LYS A CA 1
ATOM 1239 C C . LYS A 1 149 ? 126.147 154.381 164.449 1.00 62.66 149 LYS A C 1
ATOM 1240 O O . LYS A 1 149 ? 125.644 155.510 164.428 1.00 62.66 149 LYS A O 1
ATOM 1246 N N . LEU A 1 150 ? 127.283 154.125 165.094 1.00 59.54 150 LEU A N 1
ATOM 1247 C CA . LEU A 1 150 ? 127.894 155.097 165.987 1.00 59.54 150 LEU A CA 1
ATOM 1248 C C . LEU A 1 150 ? 129.247 155.609 165.516 1.00 59.54 150 LEU A C 1
ATOM 1249 O O . LEU A 1 150 ? 129.826 156.472 166.185 1.00 59.54 150 LEU A O 1
ATOM 1254 N N . MET A 1 151 ? 129.775 155.108 164.401 1.00 59.56 151 MET A N 1
ATOM 1255 C CA . MET A 1 151 ? 131.056 155.604 163.910 1.00 59.56 151 MET A CA 1
ATOM 1256 C C . MET A 1 151 ? 130.987 155.978 162.435 1.00 59.56 151 MET A C 1
ATOM 1257 O O . MET A 1 151 ? 131.671 156.907 161.994 1.00 59.56 151 MET A O 1
ATOM 1262 N N . ILE A 1 152 ? 130.157 155.280 161.664 1.00 62.18 152 ILE A N 1
ATOM 1263 C CA . ILE A 1 152 ? 130.064 155.543 160.232 1.00 62.18 152 ILE A CA 1
ATOM 1264 C C . ILE A 1 152 ? 129.050 156.644 159.966 1.00 62.18 152 ILE A C 1
ATOM 1265 O O . ILE A 1 152 ? 129.390 157.685 159.392 1.00 62.18 152 ILE A O 1
ATOM 1270 N N . GLU A 1 153 ? 127.802 156.424 160.374 1.00 65.31 153 GLU A N 1
ATOM 1271 C CA . GLU A 1 153 ? 126.749 157.384 160.050 1.00 65.31 153 GLU A CA 1
ATOM 1272 C C . GLU A 1 153 ? 127.027 158.768 160.622 1.00 65.31 153 GLU A C 1
ATOM 1273 O O . GLU A 1 153 ? 126.990 159.743 159.850 1.00 65.31 153 GLU A O 1
ATOM 1279 N N . PRO A 1 154 ? 127.367 158.937 161.921 1.00 62.22 154 PRO A N 1
ATOM 1280 C CA . PRO A 1 154 ? 127.697 160.284 162.412 1.00 62.22 154 PRO A CA 1
ATOM 1281 C C . PRO A 1 154 ? 128.859 160.919 161.665 1.00 62.22 154 PRO A C 1
ATOM 1282 O O . PRO A 1 154 ? 129.083 162.129 161.763 1.00 62.22 154 PRO A O 1
ATOM 1286 N N . LEU A 1 155 ? 129.606 160.110 160.918 1.00 61.55 155 LEU A N 1
ATOM 1287 C CA . LEU A 1 155 ? 130.749 160.596 160.167 1.00 61.55 155 LEU A CA 1
ATOM 1288 C C . LEU A 1 155 ? 130.566 160.503 158.658 1.00 61.55 155 LEU A C 1
ATOM 1289 O O . LEU A 1 155 ? 131.488 160.875 157.922 1.00 61.55 155 LEU A O 1
ATOM 1294 N N . GLN A 1 156 ? 129.404 160.044 158.179 1.00 63.43 156 GLN A N 1
ATOM 1295 C CA . GLN A 1 156 ? 129.199 159.825 156.748 1.00 63.43 156 GLN A CA 1
ATOM 1296 C C . GLN A 1 156 ? 129.623 161.035 155.929 1.00 63.43 156 GLN A C 1
ATOM 1297 O O . GLN A 1 156 ? 130.551 160.961 155.116 1.00 63.43 156 GLN A O 1
ATOM 1303 N N . ASP A 1 157 ? 128.963 162.172 156.158 1.00 66.85 157 ASP A N 1
ATOM 1304 C CA . ASP A 1 157 ? 129.241 163.369 155.373 1.00 66.85 157 ASP A CA 1
ATOM 1305 C C . ASP A 1 157 ? 130.701 163.784 155.472 1.00 66.85 157 ASP A C 1
ATOM 1306 O O . ASP A 1 157 ? 131.240 164.374 154.531 1.00 66.85 157 ASP A O 1
ATOM 1311 N N . THR A 1 158 ? 131.358 163.490 156.593 1.00 64.02 158 THR A N 1
ATOM 1312 C CA . THR A 1 158 ? 132.764 163.847 156.715 1.00 64.02 158 THR A CA 1
ATOM 1313 C C . THR A 1 158 ? 133.658 162.890 155.938 1.00 64.02 158 THR A C 1
ATOM 1314 O O . THR A 1 158 ? 134.669 163.317 155.369 1.00 64.02 158 THR A O 1
ATOM 1318 N N . LEU A 1 159 ? 133.298 161.605 155.890 1.00 63.21 159 LEU A N 1
ATOM 1319 C CA . LEU A 1 159 ? 134.141 160.624 155.215 1.00 63.21 159 LEU A CA 1
ATOM 1320 C C . LEU A 1 159 ? 134.188 160.874 153.713 1.00 63.21 159 LEU A C 1
ATOM 1321 O O . LEU A 1 159 ? 135.271 160.955 153.121 1.00 63.21 159 LEU A O 1
ATOM 1326 N N . LEU A 1 160 ? 133.018 161.019 153.084 1.00 63.16 160 LEU A N 1
ATOM 1327 C CA . LEU A 1 160 ? 132.961 161.157 151.632 1.00 63.16 160 LEU A CA 1
ATOM 1328 C C . LEU A 1 160 ? 133.764 162.361 151.164 1.00 63.16 160 LEU A C 1
ATOM 1329 O O . LEU A 1 160 ? 134.596 162.251 150.256 1.00 63.16 160 LEU A O 1
ATOM 1334 N N . ILE A 1 161 ? 133.552 163.516 151.800 1.00 63.40 161 ILE A N 1
ATOM 1335 C CA . ILE A 1 161 ? 134.282 164.719 151.417 1.00 63.40 161 ILE A CA 1
ATOM 1336 C C . ILE A 1 161 ? 135.780 164.494 151.539 1.00 63.40 161 ILE A C 1
ATOM 1337 O O . ILE A 1 161 ? 136.567 165.066 150.774 1.00 63.40 161 ILE A O 1
ATOM 1342 N N . MET A 1 162 ? 136.204 163.657 152.485 1.00 64.86 162 MET A N 1
ATOM 1343 C CA . MET A 1 162 ? 137.608 163.268 152.529 1.00 64.86 162 MET A CA 1
ATOM 1344 C C . MET A 1 162 ? 137.938 162.301 151.400 1.00 64.86 162 MET A C 1
ATOM 1345 O O . MET A 1 162 ? 138.877 162.529 150.627 1.00 64.86 162 MET A O 1
ATOM 1350 N N . LEU A 1 163 ? 137.147 161.232 151.268 1.00 61.37 163 LEU A N 1
ATOM 1351 C CA . LEU A 1 163 ? 137.434 160.208 150.270 1.00 61.37 163 LEU A CA 1
ATOM 1352 C C . LEU A 1 163 ? 137.448 160.798 148.868 1.00 61.37 163 LEU A C 1
ATOM 1353 O O . LEU A 1 163 ? 138.423 160.641 148.123 1.00 61.37 163 LEU A O 1
ATOM 1358 N N . LEU A 1 164 ? 136.380 161.509 148.503 1.00 60.88 164 LEU A N 1
ATOM 1359 C CA . LEU A 1 164 ? 136.316 162.136 147.191 1.00 60.88 164 LEU A CA 1
ATOM 1360 C C 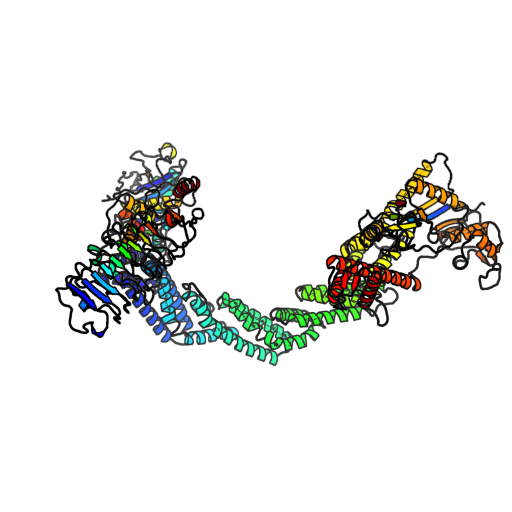. LEU A 1 164 ? 137.419 163.161 146.994 1.00 60.88 164 LEU A C 1
ATOM 1361 O O . LEU A 1 164 ? 137.752 163.477 145.849 1.00 60.88 164 LEU A O 1
ATOM 1366 N N . ARG A 1 165 ? 137.993 163.691 148.075 1.00 63.77 165 ARG A N 1
ATOM 1367 C CA . ARG A 1 165 ? 139.126 164.592 147.910 1.00 63.77 165 ARG A CA 1
ATOM 1368 C C . ARG A 1 165 ? 140.367 163.831 147.466 1.00 63.77 165 ARG A C 1
ATOM 1369 O O . ARG A 1 165 ? 141.150 164.332 146.652 1.00 63.77 165 ARG A O 1
ATOM 1377 N N . GLU A 1 166 ? 140.560 162.617 147.984 1.00 66.60 166 GLU A N 1
ATOM 1378 C CA . GLU A 1 166 ? 141.774 161.869 147.676 1.00 66.60 166 GLU A CA 1
ATOM 1379 C C . GLU A 1 166 ? 141.674 161.174 146.326 1.00 66.60 166 GLU A C 1
ATOM 1380 O O . GLU A 1 166 ? 142.614 161.225 145.525 1.00 66.60 166 GLU A O 1
ATOM 1386 N N . ILE A 1 167 ? 140.541 160.523 146.056 1.00 61.17 167 ILE A N 1
ATOM 1387 C CA . ILE A 1 167 ? 140.357 159.852 144.772 1.00 61.17 167 ILE A CA 1
ATOM 1388 C C . ILE A 1 167 ? 140.493 160.853 143.636 1.00 61.17 167 ILE A C 1
ATOM 1389 O O . ILE A 1 167 ? 141.204 160.614 142.653 1.00 61.17 167 ILE A O 1
ATOM 1394 N N . LYS A 1 168 ? 139.831 162.004 143.767 1.00 64.79 168 LYS A N 1
ATOM 1395 C CA . LYS A 1 168 ? 140.019 163.076 142.798 1.00 64.79 168 LYS A CA 1
ATOM 1396 C C . LYS A 1 168 ? 141.474 163.518 142.756 1.00 64.79 168 LYS A C 1
ATOM 1397 O O . LYS A 1 168 ? 142.024 163.769 141.677 1.00 64.79 168 LYS A O 1
ATOM 1403 N N . ARG A 1 169 ? 142.120 163.604 143.922 1.00 70.55 169 ARG A N 1
ATOM 1404 C CA . ARG A 1 169 ? 143.546 163.908 143.951 1.00 70.55 169 ARG A CA 1
ATOM 1405 C C . ARG A 1 169 ? 144.352 162.846 143.220 1.00 70.55 169 ARG A C 1
ATOM 1406 O O . ARG A 1 169 ? 145.401 163.152 142.640 1.00 70.55 169 ARG A O 1
ATOM 1414 N N . ASP A 1 170 ? 143.886 161.596 143.237 1.00 69.99 170 ASP A N 1
ATOM 1415 C CA . ASP A 1 170 ? 144.529 160.565 142.432 1.00 69.99 170 ASP A CA 1
ATOM 1416 C C . ASP A 1 170 ? 144.355 160.843 140.946 1.00 69.99 170 ASP A C 1
ATOM 1417 O O . ASP A 1 170 ? 145.278 160.625 140.154 1.00 69.99 170 ASP A O 1
ATOM 1422 N N . ARG A 1 171 ? 143.176 161.327 140.551 1.00 65.95 171 ARG A N 1
ATOM 1423 C CA . ARG A 1 171 ? 142.902 161.589 139.146 1.00 65.95 171 ARG A CA 1
ATOM 1424 C C . ARG A 1 171 ? 143.595 162.842 138.637 1.00 65.95 171 ARG A C 1
ATOM 1425 O O . ARG A 1 171 ? 143.663 163.038 137.419 1.00 65.95 171 ARG A O 1
ATOM 1433 N N . CYS A 1 172 ? 144.113 163.682 139.526 1.00 72.34 172 CYS A N 1
ATOM 1434 C CA . CYS A 1 172 ? 144.825 164.889 139.135 1.00 72.34 172 CYS A CA 1
ATOM 1435 C C . CYS A 1 172 ? 146.323 164.667 138.992 1.00 72.34 172 CYS A C 1
ATOM 1436 O O . CYS A 1 172 ? 147.060 165.637 138.789 1.00 72.34 172 CYS A O 1
ATOM 1439 N N . GLY A 1 173 ? 146.788 163.424 139.095 1.00 75.93 173 GLY A N 1
ATOM 1440 C CA . GLY A 1 173 ? 148.190 163.102 138.946 1.00 75.93 173 GLY A CA 1
ATOM 1441 C C . GLY A 1 173 ? 148.917 162.782 140.234 1.00 75.93 173 GLY A C 1
ATOM 1442 O O . GLY A 1 173 ? 150.043 162.272 140.177 1.00 75.93 173 GLY A O 1
ATOM 1443 N N . GLU A 1 174 ? 148.317 163.062 141.387 1.00 79.05 174 GLU A N 1
ATOM 1444 C CA . GLU A 1 174 ? 148.960 162.758 142.653 1.00 79.05 174 GLU A CA 1
ATOM 1445 C C . GLU A 1 174 ? 148.739 161.293 143.025 1.00 79.05 174 GLU A C 1
ATOM 1446 O O . GLU A 1 174 ? 147.961 160.571 142.396 1.00 79.05 174 GLU A O 1
ATOM 1452 N N . ASP A 1 175 ? 149.434 160.857 144.075 1.00 79.25 175 ASP A N 1
ATOM 1453 C CA . ASP A 1 175 ? 149.483 159.450 144.468 1.00 79.25 175 ASP A CA 1
ATOM 1454 C C . ASP A 1 175 ? 149.088 159.303 145.931 1.00 79.25 175 ASP A C 1
ATOM 1455 O O . ASP A 1 175 ? 149.950 159.228 146.817 1.00 79.25 175 ASP A O 1
ATOM 1460 N N . PRO A 1 176 ? 147.791 159.262 146.222 1.00 70.72 176 PRO A N 1
ATOM 1461 C CA . PRO A 1 176 ? 147.355 158.929 147.580 1.00 70.72 176 PRO A CA 1
ATOM 1462 C C . PRO A 1 176 ? 147.628 157.468 147.889 1.00 70.72 176 PRO A C 1
ATOM 1463 O O . PRO A 1 176 ? 147.710 156.625 146.993 1.00 70.72 176 PRO A O 1
ATOM 1467 N N . ASN A 1 177 ? 147.770 157.169 149.177 1.00 66.17 177 ASN A N 1
ATOM 1468 C CA . ASN A 1 177 ? 148.067 155.802 149.580 1.00 66.17 177 ASN A CA 1
ATOM 1469 C C . ASN A 1 177 ? 146.865 154.886 149.356 1.00 66.17 177 ASN A C 1
ATOM 1470 O O . ASN A 1 177 ? 145.739 155.194 149.749 1.00 66.17 177 ASN A O 1
ATOM 1475 N N . GLN A 1 178 ? 147.116 153.762 148.684 1.00 60.46 178 GLN A N 1
ATOM 1476 C CA . GLN A 1 178 ? 146.036 152.880 148.253 1.00 60.46 178 GLN A CA 1
ATOM 1477 C C . GLN A 1 178 ? 145.390 152.174 149.436 1.00 60.46 178 GLN A C 1
ATOM 1478 O O . GLN A 1 178 ? 144.172 151.959 149.449 1.00 60.46 178 GLN A O 1
ATOM 1484 N N . LYS A 1 179 ? 146.192 151.801 150.434 1.00 61.03 179 LYS A N 1
ATOM 1485 C CA . LYS A 1 179 ? 145.721 150.891 151.471 1.00 61.03 179 LYS A CA 1
ATOM 1486 C C . LYS A 1 179 ? 144.619 151.533 152.304 1.00 61.03 179 LYS A C 1
ATOM 1487 O O . LYS A 1 179 ? 143.575 150.919 152.552 1.00 61.03 179 LYS A O 1
ATOM 1493 N N . VAL A 1 180 ? 144.825 152.783 152.723 1.00 59.71 180 VAL A N 1
ATOM 1494 C CA . VAL A 1 180 ? 143.858 153.454 153.587 1.00 59.71 180 VAL A CA 1
ATOM 1495 C C . VAL A 1 180 ? 142.554 153.707 152.842 1.00 59.71 180 VAL A C 1
ATOM 1496 O O . VAL A 1 180 ? 141.463 153.475 153.375 1.00 59.71 180 VAL A O 1
ATOM 1500 N N . ILE A 1 181 ? 142.647 154.205 151.607 1.00 56.48 181 ILE A N 1
ATOM 1501 C CA . ILE A 1 181 ? 141.444 154.499 150.831 1.00 56.48 181 ILE A CA 1
ATOM 1502 C C . ILE A 1 181 ? 140.659 153.223 150.571 1.00 56.48 181 ILE A C 1
ATOM 1503 O O . ILE A 1 181 ? 139.434 153.182 150.733 1.00 56.48 181 ILE A O 1
ATOM 1508 N N . HIS A 1 182 ? 141.356 152.155 150.176 1.00 58.65 182 HIS A N 1
ATOM 1509 C CA . HIS A 1 182 ? 140.679 150.888 149.935 1.00 58.65 182 HIS A CA 1
ATOM 1510 C C . HIS A 1 182 ? 140.027 150.363 151.205 1.00 58.65 182 HIS A C 1
ATOM 1511 O O . HIS A 1 182 ? 138.901 149.854 151.165 1.00 58.65 182 HIS A O 1
ATOM 1518 N N . GLY A 1 183 ? 140.719 150.474 152.342 1.00 57.57 183 GLY A N 1
ATOM 1519 C CA . GLY A 1 183 ? 140.151 149.987 153.587 1.00 57.57 183 GLY A CA 1
ATOM 1520 C C . GLY A 1 183 ? 138.911 150.753 153.997 1.00 57.57 183 GLY A C 1
ATOM 1521 O O . GLY A 1 183 ? 137.895 150.164 154.370 1.00 57.57 183 GLY A O 1
ATOM 1522 N N . VAL A 1 184 ? 138.969 152.082 153.912 1.00 56.37 184 VAL A N 1
ATOM 1523 C CA . VAL A 1 184 ? 137.801 152.887 154.256 1.00 56.37 184 VAL A CA 1
ATOM 1524 C C . VAL A 1 184 ? 136.644 152.565 153.321 1.00 56.37 184 VAL A C 1
ATOM 1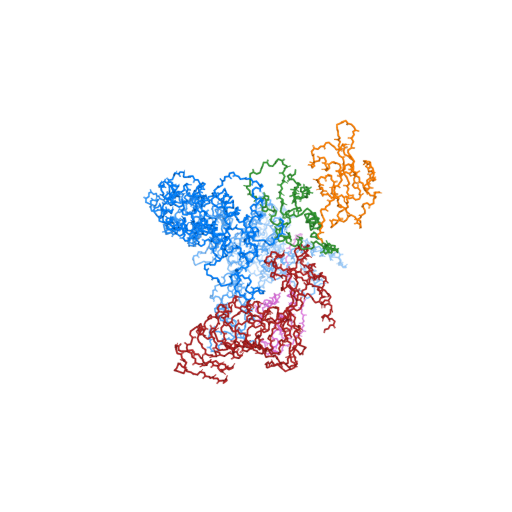525 O O . VAL A 1 184 ? 135.494 152.434 153.759 1.00 56.37 184 VAL A O 1
ATOM 1529 N N . ILE A 1 185 ? 136.927 152.414 152.024 1.00 59.46 185 ILE A N 1
ATOM 1530 C CA . ILE A 1 185 ? 135.861 152.198 151.050 1.00 59.46 185 ILE A CA 1
ATOM 1531 C C . ILE A 1 185 ? 135.210 150.835 151.249 1.00 59.46 185 ILE A C 1
ATOM 1532 O O . ILE A 1 185 ? 133.980 150.715 151.249 1.00 59.46 185 ILE A O 1
ATOM 1537 N N . ASN A 1 186 ? 136.012 149.786 151.425 1.00 61.24 186 ASN A N 1
ATOM 1538 C CA . ASN A 1 186 ? 135.414 148.470 151.600 1.00 61.24 186 ASN A CA 1
ATOM 1539 C C . ASN A 1 186 ? 134.955 148.221 153.029 1.00 61.24 186 ASN A C 1
ATOM 1540 O O . ASN A 1 186 ? 134.367 147.170 153.295 1.00 61.24 186 ASN A O 1
ATOM 1545 N N . SER A 1 187 ? 135.199 149.162 153.945 1.00 61.17 187 SER A N 1
ATOM 1546 C CA . SER A 1 187 ? 134.598 149.073 155.270 1.00 61.17 187 SER A CA 1
ATOM 1547 C C . SER A 1 187 ? 133.078 149.085 155.187 1.00 61.17 187 SER A C 1
ATOM 1548 O O . SER A 1 187 ? 132.401 148.403 155.965 1.00 61.17 187 SER A O 1
ATOM 1551 N N . PHE A 1 188 ? 132.523 149.869 154.258 1.00 58.34 188 PHE A N 1
ATOM 1552 C CA . PHE A 1 188 ? 131.073 149.934 154.106 1.00 58.34 188 PHE A CA 1
ATOM 1553 C C . PHE A 1 188 ? 130.495 148.601 153.650 1.00 58.34 188 PHE A C 1
ATOM 1554 O O . PHE A 1 188 ? 129.389 148.236 154.059 1.00 58.34 188 PHE A O 1
ATOM 1562 N N . VAL A 1 189 ? 131.214 147.874 152.793 1.00 61.44 189 VAL A N 1
ATOM 1563 C CA . VAL A 1 189 ? 130.792 146.525 152.433 1.00 61.44 189 VAL A CA 1
ATOM 1564 C C . VAL A 1 189 ? 130.983 145.577 153.608 1.00 61.44 189 VAL A C 1
ATOM 1565 O O . VAL A 1 189 ? 130.120 144.739 153.896 1.00 61.44 189 VAL A O 1
ATOM 1569 N N . HIS A 1 190 ? 132.116 145.698 154.303 1.00 64.60 190 HIS A N 1
ATOM 1570 C CA . HIS A 1 190 ? 132.456 144.769 155.374 1.00 64.60 190 HIS A CA 1
ATOM 1571 C C . HIS A 1 190 ? 131.448 144.833 156.512 1.00 64.60 190 HIS A C 1
ATOM 1572 O O . HIS A 1 190 ? 131.103 143.803 157.101 1.00 64.60 190 HIS A O 1
ATOM 1579 N N . VAL A 1 191 ? 130.973 146.034 156.842 1.00 63.68 191 VAL A N 1
ATOM 1580 C CA . VAL A 1 191 ? 130.084 146.192 157.991 1.00 63.68 191 VAL A CA 1
ATOM 1581 C C . VAL A 1 191 ? 128.799 145.399 157.789 1.00 63.68 191 VAL A C 1
ATOM 1582 O O . VAL A 1 191 ? 128.338 144.689 158.690 1.00 63.68 191 VAL A O 1
ATOM 1586 N N . GLU A 1 192 ? 128.204 145.502 156.604 1.00 70.37 192 GLU A N 1
ATOM 1587 C CA . GLU A 1 192 ? 126.935 144.846 156.325 1.00 70.37 192 GLU A CA 1
ATOM 1588 C C . GLU A 1 192 ? 127.107 143.407 155.854 1.00 70.37 192 GLU A C 1
ATOM 1589 O O . GLU A 1 192 ? 126.188 142.851 155.243 1.00 70.37 192 GLU A O 1
ATOM 1595 N N . GLN A 1 193 ? 128.256 142.791 156.137 1.00 67.80 193 GLN A N 1
ATOM 1596 C CA . GLN A 1 193 ? 128.511 141.423 155.707 1.00 67.80 193 GLN A CA 1
ATOM 1597 C C . GLN A 1 193 ? 127.592 140.410 156.374 1.00 67.80 193 GLN A C 1
ATOM 1598 O O . GLN A 1 193 ? 127.519 139.269 155.907 1.00 67.80 193 GLN A O 1
ATOM 1604 N N . TYR A 1 194 ? 126.900 140.787 157.443 1.00 70.73 194 TYR A N 1
ATOM 1605 C CA . TYR A 1 194 ? 125.949 139.899 158.093 1.00 70.73 194 TYR A CA 1
ATOM 1606 C C . TYR A 1 194 ? 124.529 140.073 157.574 1.00 70.73 194 TYR A C 1
ATOM 1607 O O . TYR A 1 194 ? 123.620 139.391 158.059 1.00 70.73 194 TYR A O 1
ATOM 1616 N N . LYS A 1 195 ? 124.317 140.962 156.608 1.00 74.05 195 LYS A N 1
ATOM 1617 C CA . LYS A 1 195 ? 122.988 141.186 156.057 1.00 74.05 195 LYS A CA 1
ATOM 1618 C C . LYS A 1 195 ? 122.683 140.144 154.990 1.00 74.05 195 LYS A C 1
ATOM 1619 O O . LYS A 1 195 ? 123.477 139.935 154.068 1.00 74.05 195 LYS A O 1
ATOM 1625 N N . LYS A 1 196 ? 121.530 139.488 155.119 1.00 78.76 196 LYS A N 1
ATOM 1626 C CA . LYS A 1 196 ? 121.153 138.470 154.146 1.00 78.76 196 LYS A CA 1
ATOM 1627 C C . LYS A 1 196 ? 120.790 139.091 152.802 1.00 78.76 196 LYS A C 1
ATOM 1628 O O . LYS A 1 196 ? 121.157 138.559 151.747 1.00 78.76 196 LYS A O 1
ATOM 1634 N N . LYS A 1 197 ? 120.075 140.211 152.816 1.00 82.47 197 LYS A N 1
ATOM 1635 C CA . LYS A 1 197 ? 119.590 140.853 151.602 1.00 82.47 197 LYS A CA 1
ATOM 1636 C C . LYS A 1 197 ? 120.313 142.176 151.393 1.00 82.47 197 LYS A C 1
ATOM 1637 O O . LYS A 1 197 ? 120.400 142.993 152.316 1.00 82.47 197 LYS A O 1
ATOM 1643 N N . PHE A 1 198 ? 120.820 142.380 150.180 1.00 78.36 198 PHE A N 1
ATOM 1644 C CA . PHE A 1 198 ? 121.504 143.600 149.767 1.00 78.36 198 PHE A CA 1
ATOM 1645 C C . PHE A 1 198 ? 122.686 143.922 150.674 1.00 78.36 198 PHE A C 1
ATOM 1646 O O . PHE A 1 198 ? 122.661 144.934 151.385 1.00 78.36 198 PHE A O 1
ATOM 1654 N N . PRO A 1 199 ? 123.731 143.091 150.686 1.00 73.36 199 PRO A N 1
ATOM 1655 C CA . PRO A 1 199 ? 124.924 143.438 151.472 1.00 73.36 199 PRO A CA 1
ATOM 1656 C C . PRO A 1 199 ? 125.590 144.723 151.022 1.00 73.36 199 PRO A C 1
ATOM 1657 O O . PRO A 1 199 ? 126.189 145.425 151.846 1.00 73.36 199 PRO A O 1
ATOM 1661 N N . LEU A 1 200 ? 125.512 145.053 149.737 1.00 65.78 200 LEU A N 1
ATOM 1662 C CA . LEU A 1 200 ? 126.161 146.238 149.197 1.00 65.78 200 LEU A CA 1
ATOM 1663 C C . LEU A 1 200 ? 125.277 147.476 149.243 1.00 65.78 200 LEU A C 1
ATOM 1664 O O . LEU A 1 200 ? 125.716 148.545 148.808 1.00 65.78 200 LEU A O 1
ATOM 1669 N N . LYS A 1 201 ? 124.055 147.358 149.767 1.00 68.68 201 LYS A N 1
ATOM 1670 C CA . LYS A 1 201 ? 123.128 148.486 149.773 1.00 68.68 201 LYS A CA 1
ATOM 1671 C C . LYS A 1 201 ? 123.714 149.677 150.518 1.00 68.68 201 LYS A C 1
ATOM 1672 O O . LYS A 1 201 ? 123.635 150.819 150.049 1.00 68.68 201 LYS A O 1
ATOM 1678 N N . PHE A 1 202 ? 124.310 149.428 151.684 1.00 66.41 202 PHE A N 1
ATOM 1679 C CA . PHE A 1 202 ? 124.950 150.506 152.430 1.00 66.41 202 PHE A CA 1
ATOM 1680 C C . PHE A 1 202 ? 126.097 151.114 151.635 1.00 66.41 202 PHE A C 1
ATOM 1681 O O . PHE A 1 202 ? 126.230 152.340 151.560 1.00 66.41 202 PHE A O 1
ATOM 1689 N N . TYR A 1 203 ? 126.931 150.270 151.026 1.00 61.30 203 TYR A N 1
ATOM 1690 C CA . TYR A 1 203 ? 128.029 150.774 150.210 1.00 61.30 203 TYR A CA 1
ATOM 1691 C C . TYR A 1 203 ? 127.506 151.557 149.016 1.00 61.30 203 TYR A C 1
ATOM 1692 O O . TYR A 1 203 ? 128.048 152.613 148.671 1.00 61.30 203 TYR A O 1
ATOM 1701 N N . GLN A 1 204 ? 126.444 151.057 148.380 1.00 67.06 204 GLN A N 1
ATOM 1702 C CA . GLN A 1 204 ? 125.862 151.760 147.243 1.00 67.06 204 GLN A CA 1
ATOM 1703 C C . GLN A 1 204 ? 125.356 153.138 147.647 1.00 67.06 204 GLN A C 1
ATOM 1704 O O . GLN A 1 204 ? 125.578 154.122 146.932 1.00 67.06 204 GLN A O 1
ATOM 1710 N N . GLU A 1 205 ? 124.683 153.230 148.795 1.00 69.39 205 GLU A N 1
ATOM 1711 C CA . GLU A 1 205 ? 124.081 154.490 149.210 1.00 69.39 205 GLU A CA 1
ATOM 1712 C C . GLU A 1 205 ? 125.069 155.449 149.859 1.00 69.39 205 GLU A C 1
ATOM 1713 O O . GLU A 1 205 ? 124.764 156.640 149.969 1.00 69.39 205 GLU A O 1
ATOM 1719 N N . ILE A 1 206 ? 126.230 154.977 150.296 1.00 62.07 206 ILE A N 1
ATOM 1720 C CA . ILE A 1 206 ? 127.198 155.833 150.973 1.00 62.07 206 ILE A CA 1
ATOM 1721 C C . ILE A 1 206 ? 128.334 156.248 150.048 1.00 62.07 206 ILE A C 1
ATOM 1722 O O . ILE A 1 206 ? 128.685 157.425 149.981 1.00 62.07 206 ILE A O 1
ATOM 1727 N N . PHE A 1 207 ? 128.936 155.297 149.327 1.00 58.33 207 PHE A N 1
ATOM 1728 C CA . PHE A 1 207 ? 130.078 155.634 148.487 1.00 58.33 207 PHE A CA 1
ATOM 1729 C C . PHE A 1 207 ? 129.984 155.007 147.102 1.00 58.33 207 PHE A C 1
ATOM 1730 O O . PHE A 1 207 ? 131.003 154.627 146.520 1.00 58.33 207 PHE A O 1
ATOM 1738 N N . GLU A 1 208 ? 128.785 154.866 146.555 1.00 64.35 208 GLU A N 1
ATOM 1739 C CA . GLU A 1 208 ? 128.697 154.558 145.136 1.00 64.35 208 GLU A CA 1
ATOM 1740 C C . GLU A 1 208 ? 127.949 155.629 144.364 1.00 64.35 208 GLU A C 1
ATOM 1741 O O . GLU A 1 208 ? 128.497 156.191 143.410 1.00 64.35 208 GLU A O 1
ATOM 1747 N N . SER A 1 209 ? 126.723 155.948 144.768 1.00 65.68 209 SER A N 1
ATOM 1748 C CA . SER A 1 209 ? 125.973 156.992 144.074 1.00 65.68 209 SER A CA 1
ATOM 1749 C C . SER A 1 209 ? 126.653 158.352 144.162 1.00 65.68 209 SER A C 1
ATOM 1750 O O . SER A 1 209 ? 126.807 159.005 143.114 1.00 65.68 209 SER A O 1
ATOM 1753 N N . PRO A 1 210 ? 127.074 158.844 145.335 1.00 61.05 210 PRO A N 1
ATOM 1754 C CA . PRO A 1 210 ? 127.843 160.099 145.339 1.00 61.05 210 PRO A CA 1
ATOM 1755 C C . PRO A 1 210 ? 129.123 160.012 144.532 1.00 61.05 210 PRO A C 1
ATOM 1756 O O . PRO A 1 210 ? 129.481 160.968 143.833 1.00 61.05 210 PRO A O 1
ATOM 1760 N N . PHE A 1 211 ? 129.818 158.875 144.593 1.00 59.51 211 PHE A N 1
ATOM 1761 C CA . PHE A 1 211 ? 131.037 158.732 143.809 1.00 59.51 211 PHE A CA 1
ATOM 1762 C C . PHE A 1 211 ? 130.733 158.681 142.320 1.00 59.51 211 PHE A C 1
ATOM 1763 O O . PHE A 1 211 ? 131.472 159.254 141.513 1.00 59.51 211 PHE A O 1
ATOM 1771 N N . LEU A 1 212 ? 129.656 157.994 141.934 1.00 63.12 212 LEU A N 1
ATOM 1772 C CA . LEU A 1 212 ? 129.276 157.969 140.526 1.00 63.12 212 LEU A CA 1
ATOM 1773 C C . LEU A 1 212 ? 128.957 159.370 140.024 1.00 63.12 212 LEU A C 1
ATOM 1774 O O . LEU A 1 212 ? 129.395 159.763 138.936 1.00 63.12 212 LEU A O 1
ATOM 1779 N N . ALA A 1 213 ? 128.211 160.146 140.814 1.00 62.96 213 ALA A N 1
ATOM 1780 C CA . ALA A 1 213 ? 127.884 161.510 140.412 1.00 62.96 213 ALA A CA 1
ATOM 1781 C C . ALA A 1 213 ? 129.134 162.375 140.302 1.00 62.96 213 ALA A C 1
ATOM 1782 O O . ALA A 1 213 ? 129.276 163.159 139.353 1.00 62.96 213 ALA A O 1
ATOM 1784 N N . GLU A 1 214 ? 130.049 162.256 141.267 1.00 64.37 214 GLU A N 1
ATOM 1785 C CA . GLU A 1 214 ? 131.258 163.070 141.220 1.00 64.37 214 GLU A CA 1
ATOM 1786 C C . GLU A 1 214 ? 132.134 162.684 140.036 1.00 64.37 214 GLU A C 1
ATOM 1787 O O . GLU A 1 214 ? 132.738 163.553 139.398 1.00 64.37 214 GLU A O 1
ATOM 1793 N N . THR A 1 215 ? 132.221 161.386 139.729 1.00 64.40 215 THR A N 1
ATOM 1794 C CA . THR A 1 215 ? 132.954 160.957 138.542 1.00 64.40 215 THR A CA 1
ATOM 1795 C C . THR A 1 215 ? 132.314 161.513 137.282 1.00 64.40 215 THR A C 1
ATOM 1796 O O . THR A 1 215 ? 133.014 161.962 136.367 1.00 64.40 215 THR A O 1
ATOM 1800 N N . GLY A 1 216 ? 130.982 161.484 137.215 1.00 64.39 216 GLY A N 1
ATOM 1801 C CA . GLY A 1 216 ? 130.301 162.051 136.066 1.00 64.39 216 GLY A CA 1
ATOM 1802 C C . GLY A 1 216 ? 130.630 163.517 135.871 1.00 64.39 216 GLY A C 1
ATOM 1803 O O . GLY A 1 216 ? 130.958 163.949 134.766 1.00 64.39 216 GLY A O 1
ATOM 1804 N N . GLU A 1 217 ? 130.574 164.297 136.952 1.00 64.15 217 GLU A N 1
ATOM 1805 C CA . GLU A 1 217 ? 130.872 165.723 136.843 1.00 64.15 217 GLU A CA 1
ATOM 1806 C C . GLU A 1 217 ? 132.326 165.958 136.448 1.00 64.15 217 GLU A C 1
ATOM 1807 O O . GLU A 1 217 ? 132.622 166.771 135.558 1.00 64.15 217 GLU A O 1
ATOM 1813 N N . TYR A 1 218 ? 133.252 165.247 137.097 1.00 62.64 218 TYR A N 1
ATOM 1814 C CA . TYR A 1 218 ? 134.666 165.454 136.814 1.00 62.64 218 TYR A CA 1
ATOM 1815 C C . TYR A 1 218 ? 134.994 165.097 135.375 1.00 62.64 218 TYR A C 1
ATOM 1816 O O . TYR A 1 218 ? 135.730 165.825 134.701 1.00 62.64 218 TYR A O 1
ATOM 1825 N N . TYR A 1 219 ? 134.451 163.986 134.878 1.00 63.57 219 TYR A N 1
ATOM 1826 C CA . TYR A 1 219 ? 134.770 163.581 133.518 1.00 63.57 219 TYR A CA 1
ATOM 1827 C C . TYR A 1 219 ? 134.006 164.394 132.484 1.00 63.57 219 TYR A C 1
ATOM 1828 O O . TYR A 1 219 ? 134.487 164.545 131.361 1.00 63.57 219 TYR A O 1
ATOM 1837 N N . LYS A 1 220 ? 132.849 164.957 132.839 1.00 63.06 220 LYS A N 1
ATOM 1838 C CA . LYS A 1 220 ? 132.219 165.932 131.957 1.00 63.06 220 LYS A CA 1
ATOM 1839 C C . LYS A 1 220 ? 133.114 167.148 131.777 1.00 63.06 220 LYS A C 1
ATOM 1840 O O . LYS A 1 220 ? 133.343 167.609 130.651 1.00 63.06 220 LYS A O 1
ATOM 1846 N N . GLN A 1 221 ? 133.650 167.671 132.882 1.00 63.67 221 GLN A N 1
ATOM 1847 C CA . GLN A 1 221 ? 134.568 168.801 132.776 1.00 63.67 221 GLN A CA 1
ATOM 1848 C C . GLN A 1 221 ? 135.827 168.418 132.003 1.00 63.67 221 GLN A C 1
ATOM 1849 O O . GLN A 1 221 ? 136.331 169.202 131.187 1.00 63.67 221 GLN A O 1
ATOM 1855 N N . GLU A 1 222 ? 136.347 167.215 132.249 1.00 65.60 222 GLU A N 1
ATOM 1856 C CA . GLU A 1 222 ? 137.543 166.763 131.548 1.00 65.60 222 GLU A CA 1
ATOM 1857 C C . GLU A 1 222 ? 137.297 166.646 130.050 1.00 65.60 222 GLU A C 1
ATOM 1858 O O . GLU A 1 222 ? 138.134 167.062 129.243 1.00 65.60 222 GLU A O 1
ATOM 1864 N N . ALA A 1 223 ? 136.152 166.082 129.659 1.00 65.87 223 ALA A N 1
ATOM 1865 C CA . ALA A 1 223 ? 135.822 165.961 128.245 1.00 65.87 223 ALA A CA 1
ATOM 1866 C C . ALA A 1 223 ? 135.654 167.328 127.603 1.00 65.87 223 ALA A C 1
ATOM 1867 O O . ALA A 1 223 ? 136.092 167.545 126.468 1.00 65.87 223 ALA A O 1
ATOM 1869 N N . SER A 1 224 ? 135.012 168.262 128.309 1.00 64.04 224 SER A N 1
ATOM 1870 C CA . SER A 1 224 ? 134.872 169.607 127.765 1.00 64.04 224 SER A CA 1
ATOM 1871 C C . SER A 1 224 ? 136.233 170.247 127.532 1.00 64.04 224 SER A C 1
ATOM 1872 O O . SER A 1 224 ? 136.474 170.842 126.475 1.00 64.04 224 SER A O 1
ATOM 1875 N N . ASN A 1 225 ? 137.146 170.115 128.497 1.00 67.61 225 ASN A N 1
ATOM 1876 C CA . ASN A 1 225 ? 138.484 170.672 128.320 1.00 67.61 225 ASN A CA 1
ATOM 1877 C C . ASN A 1 225 ? 139.217 170.000 127.164 1.00 67.61 225 ASN A C 1
ATOM 1878 O O . ASN A 1 225 ? 139.877 170.672 126.360 1.00 67.61 225 ASN A O 1
ATOM 1883 N N . LEU A 1 226 ? 139.107 168.673 127.063 1.00 68.76 226 LEU A N 1
ATOM 1884 C CA . LEU A 1 226 ? 139.792 167.943 126.001 1.00 68.76 226 LEU A CA 1
ATOM 1885 C C . LEU A 1 226 ? 139.289 168.369 124.628 1.00 68.76 226 LEU A C 1
ATOM 1886 O O . LEU A 1 226 ? 140.081 168.566 123.700 1.00 68.76 226 LEU A O 1
ATOM 1891 N N . LEU A 1 227 ? 137.970 168.512 124.481 1.00 66.35 227 LEU A N 1
ATOM 1892 C CA . LEU A 1 227 ? 137.413 168.977 123.217 1.00 66.35 227 LEU A CA 1
ATOM 1893 C C . LEU A 1 227 ? 137.845 170.405 122.919 1.00 66.35 227 LEU A C 1
ATOM 1894 O O . LEU A 1 227 ? 138.162 170.737 121.771 1.00 66.35 227 LEU A O 1
ATOM 1899 N N . GLN A 1 228 ? 137.866 171.266 123.938 1.00 71.08 228 GLN A N 1
ATOM 1900 C CA . GLN A 1 228 ? 138.248 172.653 123.718 1.00 71.08 228 GLN A CA 1
ATOM 1901 C C . GLN A 1 228 ? 139.724 172.811 123.381 1.00 71.08 228 GLN A C 1
ATOM 1902 O O . GLN A 1 228 ? 140.099 173.823 122.781 1.00 71.08 228 GLN A O 1
ATOM 1908 N N . GLU A 1 229 ? 140.571 171.851 123.752 1.00 75.21 229 GLU A N 1
ATOM 1909 C CA . GLU A 1 229 ? 142.000 172.064 123.551 1.00 75.21 229 GLU A CA 1
ATOM 1910 C C . GLU A 1 229 ? 142.555 171.368 122.311 1.00 75.21 229 GLU A C 1
ATOM 1911 O O . GLU A 1 229 ? 143.548 171.835 121.743 1.00 75.21 229 GLU A O 1
ATOM 1917 N N . SER A 1 230 ? 141.952 170.265 121.870 1.00 76.91 230 SER A N 1
ATOM 1918 C CA . SER A 1 230 ? 142.553 169.435 120.835 1.00 76.91 230 SER A CA 1
ATOM 1919 C C . SER A 1 230 ? 141.513 169.015 119.803 1.00 76.91 230 SER A C 1
ATOM 1920 O O . SER A 1 230 ? 140.310 169.226 119.974 1.00 76.91 230 SER A O 1
ATOM 1923 N N . ASN A 1 231 ? 142.001 168.408 118.720 1.00 76.72 231 ASN A N 1
ATOM 1924 C CA . ASN A 1 231 ? 141.142 167.899 117.662 1.00 76.72 231 ASN A CA 1
ATOM 1925 C C . ASN A 1 231 ? 140.785 166.444 117.969 1.00 76.72 231 ASN A C 1
ATOM 1926 O O . ASN A 1 231 ? 140.985 165.956 119.083 1.00 76.72 231 ASN A O 1
ATOM 1931 N N . CYS A 1 232 ? 140.258 165.732 116.971 1.00 72.38 232 CYS A N 1
ATOM 1932 C CA . CYS A 1 232 ? 139.591 164.461 117.235 1.00 72.38 232 CYS A CA 1
ATOM 1933 C C . CYS A 1 232 ? 140.579 163.347 117.577 1.00 72.38 232 CYS A C 1
ATOM 1934 O O . CYS A 1 232 ? 140.364 162.605 118.542 1.00 72.38 232 CYS A O 1
ATOM 1937 N N . SER A 1 233 ? 141.669 163.218 116.817 1.00 75.10 233 SER A N 1
ATOM 1938 C CA . SER A 1 233 ? 142.525 162.036 116.928 1.00 75.10 233 SER A CA 1
ATOM 1939 C C . SER A 1 233 ? 143.110 161.893 118.331 1.00 75.10 233 SER A C 1
ATOM 1940 O O . SER A 1 233 ? 142.856 160.903 119.036 1.00 75.10 233 SER A O 1
ATOM 1943 N N . GLN A 1 234 ? 143.909 162.871 118.759 1.00 71.95 234 GLN A N 1
ATOM 1944 C CA . GLN A 1 234 ? 144.398 162.807 120.127 1.00 71.95 234 GLN A CA 1
ATOM 1945 C C . GLN A 1 234 ? 143.288 162.945 121.158 1.00 71.95 234 GLN A C 1
ATOM 1946 O O . GLN A 1 234 ? 143.516 162.599 122.317 1.00 71.95 234 GLN A O 1
ATOM 1952 N N . TYR A 1 235 ? 142.091 163.397 120.777 1.00 67.19 235 TYR A N 1
ATOM 1953 C CA . TYR A 1 235 ? 140.972 163.294 121.708 1.00 67.19 235 TYR A CA 1
ATOM 1954 C C . TYR A 1 235 ? 140.644 161.839 122.012 1.00 67.19 235 TYR A C 1
ATOM 1955 O O . TYR A 1 235 ? 140.472 161.471 123.178 1.00 67.19 235 TYR A O 1
ATOM 1964 N N . MET A 1 236 ? 140.543 160.991 120.982 1.00 69.63 236 MET A N 1
ATOM 1965 C CA . MET A 1 236 ? 140.345 159.567 121.255 1.00 69.63 236 MET A CA 1
ATOM 1966 C C . MET A 1 236 ? 141.530 158.991 122.011 1.00 69.63 236 MET A C 1
ATOM 1967 O O . MET A 1 236 ? 141.360 158.135 122.886 1.00 69.63 236 MET A O 1
ATOM 1972 N N . GLU A 1 237 ? 142.743 159.422 121.660 1.00 72.65 237 GLU A N 1
ATOM 1973 C CA . GLU A 1 237 ? 143.922 158.946 122.380 1.00 72.65 237 GLU A CA 1
ATOM 1974 C C . GLU A 1 237 ? 143.805 159.232 123.876 1.00 72.65 237 GLU A C 1
ATOM 1975 O O . GLU A 1 237 ? 143.985 158.338 124.715 1.00 72.65 237 GLU A O 1
ATOM 1981 N N . LYS A 1 238 ? 143.477 160.478 124.224 1.00 67.24 238 LYS A N 1
ATOM 1982 C CA . LYS A 1 238 ? 143.368 160.868 125.623 1.00 67.24 238 LYS A CA 1
ATOM 1983 C C . LYS A 1 238 ? 142.187 160.189 126.301 1.00 67.24 238 LYS A C 1
ATOM 1984 O O . LYS A 1 238 ? 142.269 159.836 127.479 1.00 67.24 238 LYS A O 1
ATOM 1990 N N . ILE A 1 239 ? 141.078 160.005 125.584 1.00 67.41 239 ILE A N 1
ATOM 1991 C CA . ILE A 1 239 ? 139.934 159.315 126.172 1.00 67.41 239 ILE A CA 1
ATOM 1992 C C . ILE A 1 239 ? 140.296 157.875 126.501 1.00 67.41 239 ILE A C 1
ATOM 1993 O O . ILE A 1 239 ? 139.920 157.352 127.555 1.00 67.41 239 ILE A O 1
ATOM 1998 N N . LEU A 1 240 ? 141.021 157.207 125.604 1.00 67.66 240 LEU A N 1
ATOM 1999 C CA . LEU A 1 240 ? 141.450 155.841 125.877 1.00 67.66 240 LEU A CA 1
ATOM 2000 C C . LEU A 1 240 ? 142.399 155.791 127.066 1.00 67.66 240 LEU A C 1
ATOM 2001 O O . LEU A 1 240 ? 142.277 154.911 127.928 1.00 67.66 240 LEU A O 1
ATOM 2006 N N . GLY A 1 241 ? 143.348 156.727 127.130 1.00 69.54 241 GLY A N 1
ATOM 2007 C CA . GLY A 1 241 ? 144.234 156.779 128.282 1.00 69.54 241 GLY A CA 1
ATOM 2008 C C . GLY A 1 241 ? 143.482 156.988 129.582 1.00 69.54 241 GLY A C 1
ATOM 2009 O O . GLY A 1 241 ? 143.757 156.326 130.588 1.00 69.54 241 GLY A O 1
ATOM 2010 N N . ARG A 1 242 ? 142.510 157.903 129.574 1.00 67.14 242 ARG A N 1
ATOM 2011 C CA . ARG A 1 242 ? 141.718 158.171 130.767 1.00 67.14 242 ARG A CA 1
ATOM 2012 C C . ARG A 1 242 ? 140.890 156.961 131.169 1.00 67.14 242 ARG A C 1
ATOM 2013 O O . ARG A 1 242 ? 140.775 156.657 132.357 1.00 67.14 242 ARG A O 1
ATOM 2021 N N . LEU A 1 243 ? 140.299 156.262 130.200 1.00 64.44 243 LEU A N 1
ATOM 2022 C CA . LEU A 1 243 ? 139.495 155.089 130.529 1.00 64.44 243 LEU A CA 1
ATOM 2023 C C . LEU A 1 243 ? 140.358 153.965 131.089 1.00 64.44 243 LEU A C 1
ATOM 2024 O O . LEU A 1 243 ? 139.947 153.264 132.022 1.00 64.44 243 LEU A O 1
ATOM 2029 N N . LYS A 1 244 ? 141.559 153.778 130.536 1.00 67.22 244 LYS A N 1
ATOM 2030 C CA . LYS A 1 244 ? 142.468 152.771 131.075 1.00 67.22 244 LYS A CA 1
ATOM 2031 C C . LYS A 1 244 ? 142.876 153.112 132.504 1.00 67.22 244 LYS A C 1
ATOM 2032 O O . LYS A 1 244 ? 142.797 152.266 133.408 1.00 67.22 244 LYS A O 1
ATOM 2038 N N . ASP A 1 245 ? 143.300 154.359 132.731 1.00 65.65 245 ASP A N 1
ATOM 2039 C CA . ASP A 1 245 ? 143.667 154.775 134.078 1.00 65.65 245 ASP A CA 1
ATOM 2040 C C . ASP A 1 245 ? 142.482 154.693 135.028 1.00 65.65 245 ASP A C 1
ATOM 2041 O O . ASP A 1 245 ? 142.658 154.414 136.217 1.00 65.65 245 ASP A O 1
ATOM 2046 N N . GLU A 1 246 ? 141.268 154.906 134.523 1.00 63.75 246 GLU A N 1
ATOM 2047 C CA . GLU A 1 246 ? 140.097 154.855 135.386 1.00 63.75 246 GLU A CA 1
ATOM 2048 C C . GLU A 1 246 ? 139.745 153.426 135.763 1.00 63.75 246 GLU A C 1
ATOM 2049 O O . GLU A 1 246 ? 139.321 153.171 136.892 1.00 63.75 246 GLU A O 1
ATOM 2055 N N . GLU A 1 247 ? 139.899 152.481 134.838 1.00 62.69 247 GLU A N 1
ATOM 2056 C CA . GLU A 1 247 ? 139.724 151.082 135.213 1.00 62.69 247 GLU A CA 1
ATOM 2057 C C . GLU A 1 247 ? 140.778 150.665 136.231 1.00 62.69 247 GLU A C 1
ATOM 2058 O O . GLU A 1 247 ? 140.483 149.931 137.188 1.00 62.69 247 GLU A O 1
ATOM 2064 N N . ILE A 1 248 ? 142.011 151.149 136.054 1.00 61.64 248 ILE A N 1
ATOM 2065 C CA . ILE A 1 248 ? 143.066 150.880 137.029 1.00 61.64 248 ILE A CA 1
ATOM 2066 C C . ILE A 1 248 ? 142.670 151.413 138.402 1.00 61.64 248 ILE A C 1
ATOM 2067 O O . ILE A 1 248 ? 142.764 150.707 139.410 1.00 61.64 248 ILE A O 1
ATOM 2072 N N . ARG A 1 249 ? 142.198 152.661 138.455 1.00 60.97 249 ARG A N 1
ATOM 2073 C CA . ARG A 1 249 ? 141.802 153.260 139.728 1.00 60.97 249 ARG A CA 1
ATOM 2074 C C . ARG A 1 249 ? 140.611 152.536 140.339 1.00 60.97 249 ARG A C 1
ATOM 2075 O O . ARG A 1 249 ? 140.545 152.354 141.560 1.00 60.97 249 ARG A O 1
ATOM 2083 N N . CYS A 1 250 ? 139.651 152.134 139.509 1.00 58.77 250 CYS A N 1
ATOM 2084 C CA . CYS A 1 250 ? 138.476 151.439 140.013 1.00 58.77 250 CYS A CA 1
ATOM 2085 C C . CYS A 1 250 ? 138.863 150.123 140.666 1.00 58.77 250 CYS A C 1
ATOM 2086 O O . CYS A 1 250 ? 138.355 149.783 141.739 1.00 58.77 250 CYS A O 1
ATOM 2089 N N . ARG A 1 251 ? 139.773 149.372 140.042 1.00 60.50 251 ARG A N 1
ATOM 2090 C CA . ARG A 1 251 ? 140.269 148.164 140.695 1.00 60.50 251 ARG A CA 1
ATOM 2091 C C . ARG A 1 251 ? 141.126 148.500 141.910 1.00 60.50 251 ARG A C 1
ATOM 2092 O O . ARG A 1 251 ? 141.187 147.718 142.865 1.00 60.50 251 ARG A O 1
ATOM 2100 N N . LYS A 1 252 ? 141.776 149.665 141.895 1.00 60.09 252 LYS A N 1
ATOM 2101 C CA . LYS A 1 252 ? 142.690 150.048 142.962 1.00 60.09 252 LYS A CA 1
ATOM 2102 C C . LYS A 1 252 ? 141.959 150.414 144.248 1.00 60.09 252 LYS A C 1
ATOM 2103 O O . LYS A 1 252 ? 142.471 150.155 145.342 1.00 60.09 252 LYS A O 1
ATOM 2109 N N . TYR A 1 253 ? 140.775 151.017 144.146 1.00 56.07 253 TYR A N 1
ATOM 2110 C CA . TYR A 1 253 ? 140.092 151.562 145.314 1.00 56.07 253 TYR A CA 1
ATOM 2111 C C . TYR A 1 253 ? 138.757 150.899 145.603 1.00 56.07 253 TYR A C 1
ATOM 2112 O O . TYR A 1 253 ? 138.496 150.522 146.750 1.00 56.07 253 TYR A O 1
ATOM 2121 N N . LEU A 1 254 ? 137.898 150.750 144.605 1.00 53.87 254 LEU A N 1
ATOM 2122 C CA . LEU A 1 254 ? 136.499 150.451 144.852 1.00 53.87 254 LEU A CA 1
ATOM 2123 C C . LEU A 1 254 ? 136.263 148.956 145.039 1.00 53.87 254 LEU A C 1
ATOM 2124 O O . LEU A 1 254 ? 137.165 148.127 144.915 1.00 53.87 254 LEU A O 1
ATOM 2129 N N . HIS A 1 255 ? 135.019 148.618 145.355 1.00 55.38 255 HIS A N 1
ATOM 2130 C CA . HIS A 1 255 ? 134.594 147.234 145.388 1.00 55.38 255 HIS A CA 1
ATOM 2131 C C . HIS A 1 255 ? 134.482 146.692 143.965 1.00 55.38 255 HIS A C 1
ATOM 2132 O O . HIS A 1 255 ? 134.180 147.440 143.032 1.00 55.38 255 HIS A O 1
ATOM 2139 N N . PRO A 1 256 ? 134.735 145.397 143.769 1.00 59.29 256 PRO A N 1
ATOM 2140 C CA . PRO A 1 256 ? 134.603 144.829 142.418 1.00 59.29 256 PRO A CA 1
ATOM 2141 C C . PRO A 1 256 ? 133.219 144.985 141.817 1.00 59.29 256 PRO A C 1
ATOM 2142 O O . PRO A 1 256 ? 133.104 145.156 140.597 1.00 59.29 256 PRO A O 1
ATOM 2146 N N . SER A 1 257 ? 132.163 144.945 142.634 1.00 58.69 257 SER A N 1
ATOM 2147 C CA . SER A 1 257 ? 130.804 145.018 142.107 1.00 58.69 257 SER A CA 1
ATOM 2148 C C . SER A 1 257 ? 130.518 146.339 141.410 1.00 58.69 257 SER A C 1
ATOM 2149 O O . SER A 1 257 ? 129.581 146.413 140.609 1.00 58.69 257 SER A O 1
ATOM 2152 N N . SER A 1 258 ? 131.286 147.382 141.703 1.00 57.75 258 SER A N 1
ATOM 2153 C CA . SER A 1 258 ? 131.122 148.673 141.054 1.00 57.75 258 SER A CA 1
ATOM 2154 C C . SER A 1 258 ? 132.018 148.843 139.836 1.00 57.75 258 SER A C 1
ATOM 2155 O O . SER A 1 258 ? 131.909 149.865 139.149 1.00 57.75 258 SER A O 1
ATOM 2158 N N . TYR A 1 259 ? 132.873 147.859 139.541 1.00 58.45 259 TYR A N 1
ATOM 2159 C CA . TYR A 1 259 ? 133.877 148.011 138.491 1.00 58.45 259 TYR A CA 1
ATOM 2160 C C . TYR A 1 259 ? 133.242 148.413 137.167 1.00 58.45 259 TYR A C 1
ATOM 2161 O O . TYR A 1 259 ? 133.736 149.308 136.472 1.00 58.45 259 TYR A O 1
ATOM 2170 N N . ASN A 1 260 ? 132.144 147.754 136.799 1.00 65.96 260 ASN A N 1
ATOM 2171 C CA . ASN A 1 260 ? 131.430 148.137 135.586 1.00 65.96 260 ASN A CA 1
ATOM 2172 C C . ASN A 1 260 ? 130.811 149.520 135.730 1.00 65.96 260 ASN A C 1
ATOM 2173 O O . ASN A 1 260 ? 131.012 150.392 134.876 1.00 65.96 260 ASN A O 1
ATOM 2178 N N . LYS A 1 261 ? 130.091 149.754 136.831 1.00 63.25 261 LYS A N 1
ATOM 2179 C CA . LYS A 1 261 ? 129.262 150.951 136.930 1.00 63.25 261 LYS A CA 1
ATOM 2180 C C . LYS A 1 261 ? 130.085 152.207 136.690 1.00 63.25 261 LYS A C 1
ATOM 2181 O O . LYS A 1 261 ? 129.710 153.064 135.880 1.00 63.25 261 LYS A O 1
ATOM 2187 N N . VAL A 1 262 ? 131.244 152.301 137.342 1.00 62.46 262 VAL A N 1
ATOM 2188 C CA . VAL A 1 262 ? 132.080 153.489 137.205 1.00 62.46 262 VAL A CA 1
ATOM 2189 C C . VAL A 1 262 ? 132.402 153.745 135.741 1.00 62.46 262 VAL A C 1
ATOM 2190 O O . VAL A 1 262 ? 132.209 154.856 135.233 1.00 62.46 262 VAL A O 1
ATOM 2194 N N . ILE A 1 263 ? 132.853 152.712 135.023 1.00 62.56 263 ILE A N 1
ATOM 2195 C CA . ILE A 1 263 ? 133.261 152.963 133.645 1.00 62.56 263 ILE A CA 1
ATOM 2196 C C . ILE A 1 263 ? 132.042 153.293 132.791 1.00 62.56 263 ILE A C 1
ATOM 2197 O O . ILE A 1 263 ? 132.147 154.055 131.823 1.00 62.56 263 ILE A O 1
ATOM 2202 N N . HIS A 1 264 ? 130.863 152.777 133.158 1.00 66.05 264 HIS A N 1
ATOM 2203 C CA . HIS A 1 264 ? 129.646 153.178 132.460 1.00 66.05 264 HIS A CA 1
ATOM 2204 C C . HIS A 1 264 ? 129.430 154.678 132.576 1.00 66.05 264 HIS A C 1
ATOM 2205 O O . HIS A 1 264 ? 129.013 155.329 131.612 1.00 66.05 264 HIS A O 1
ATOM 2212 N N . GLU A 1 265 ? 129.710 155.244 133.748 1.00 62.89 265 GLU A N 1
ATOM 2213 C CA . GLU A 1 265 ? 129.621 156.684 133.926 1.00 62.89 265 GLU A CA 1
ATOM 2214 C C . GLU A 1 265 ? 130.855 157.417 133.426 1.00 62.89 265 GLU A C 1
ATOM 2215 O O . GLU A 1 265 ? 130.844 158.650 133.382 1.00 62.89 265 GLU A O 1
ATOM 2221 N N . CYS A 1 266 ? 131.915 156.700 133.058 1.00 63.97 266 CYS A N 1
ATOM 2222 C CA . CYS A 1 266 ? 133.129 157.356 132.598 1.00 63.97 266 CYS A CA 1
ATOM 2223 C C . CYS A 1 266 ? 133.243 157.412 131.085 1.00 63.97 266 CYS A C 1
ATOM 2224 O O . CYS A 1 266 ? 133.786 158.388 130.562 1.00 63.97 266 CYS A O 1
ATOM 2227 N N . GLN A 1 267 ? 132.742 156.410 130.369 1.00 63.57 267 GLN A N 1
ATOM 2228 C CA . GLN A 1 267 ? 132.727 156.489 128.916 1.00 63.57 267 GLN A CA 1
ATOM 2229 C C . GLN A 1 267 ? 131.515 157.243 128.394 1.00 63.57 267 GLN A C 1
ATOM 2230 O O . GLN A 1 267 ? 131.621 157.937 127.379 1.00 63.57 267 GLN A O 1
ATOM 2236 N N . GLN A 1 268 ? 130.375 157.153 129.077 1.00 62.46 268 GLN A N 1
ATOM 2237 C CA . GLN A 1 268 ? 129.185 157.858 128.624 1.00 62.46 268 GLN A CA 1
ATOM 2238 C C . GLN A 1 268 ? 129.274 159.363 128.824 1.00 62.46 268 GLN A C 1
ATOM 2239 O O . GLN A 1 268 ? 128.412 160.085 128.317 1.00 62.46 268 GLN A O 1
ATOM 2245 N N . ARG A 1 269 ? 130.281 159.853 129.543 1.00 62.46 269 ARG A N 1
ATOM 2246 C CA . ARG A 1 269 ? 130.458 161.285 129.730 1.00 62.46 269 ARG A CA 1
ATOM 2247 C C . ARG A 1 269 ? 131.499 161.887 128.798 1.00 62.46 269 ARG A C 1
ATOM 2248 O O . ARG A 1 269 ? 131.579 163.115 128.700 1.00 62.46 269 ARG A O 1
ATOM 2256 N N . MET A 1 270 ? 132.296 161.066 128.114 1.00 65.77 270 MET A N 1
ATOM 2257 C CA . MET A 1 270 ? 133.263 161.582 127.155 1.00 65.77 270 MET A CA 1
ATOM 2258 C C . MET A 1 270 ? 133.248 160.823 125.832 1.00 65.77 270 MET A C 1
ATOM 2259 O O . MET A 1 270 ? 134.084 161.100 124.964 1.00 65.77 270 MET A O 1
ATOM 2264 N N . VAL A 1 271 ? 132.327 159.877 125.654 1.00 65.01 271 VAL A N 1
ATOM 2265 C CA . VAL A 1 271 ? 132.130 159.223 124.365 1.00 65.01 271 VAL A CA 1
ATOM 2266 C C . VAL A 1 271 ? 130.668 159.339 123.951 1.00 65.01 271 VAL A C 1
ATOM 2267 O O . VAL A 1 271 ? 130.356 159.898 122.893 1.00 65.01 271 VAL A O 1
ATOM 2271 N N . ALA A 1 272 ? 129.761 158.813 124.780 1.00 63.79 272 ALA A N 1
ATOM 2272 C CA . ALA A 1 272 ? 128.344 158.810 124.425 1.00 63.79 272 ALA A CA 1
ATOM 2273 C C . ALA A 1 272 ? 127.762 160.215 124.384 1.00 63.79 272 ALA A C 1
ATOM 2274 O O . ALA A 1 272 ? 126.857 160.483 123.588 1.00 63.79 272 ALA A O 1
ATOM 2276 N N . ASP A 1 273 ? 128.247 161.118 125.232 1.00 66.79 273 ASP A N 1
ATOM 2277 C CA . ASP A 1 273 ? 127.800 162.501 125.167 1.00 66.79 273 ASP A CA 1
ATOM 2278 C C . ASP A 1 273 ? 128.403 163.257 123.995 1.00 66.79 273 ASP A C 1
ATOM 2279 O O . ASP A 1 273 ? 128.009 164.401 123.749 1.00 66.79 273 ASP A O 1
ATOM 2284 N N . HIS A 1 274 ? 129.348 162.656 123.275 1.00 67.77 274 HIS A N 1
ATOM 2285 C CA . HIS A 1 274 ? 129.950 163.317 122.127 1.00 67.77 274 HIS A CA 1
ATOM 2286 C C . HIS A 1 274 ? 130.079 162.372 120.940 1.00 67.77 274 HIS A C 1
ATOM 2287 O O . HIS A 1 274 ? 130.962 162.552 120.095 1.00 67.77 274 HIS A O 1
ATOM 2294 N N . LEU A 1 275 ? 129.209 161.361 120.855 1.00 66.59 275 LEU A N 1
ATOM 2295 C CA . LEU A 1 275 ? 129.236 160.490 119.689 1.00 66.59 275 LEU A CA 1
ATOM 2296 C C . LEU A 1 275 ? 128.853 161.232 118.420 1.00 66.59 275 LEU A C 1
ATOM 2297 O O . LEU A 1 275 ? 129.185 160.769 117.327 1.00 66.59 275 LEU A O 1
ATOM 2302 N N . GLN A 1 276 ? 128.154 162.362 118.535 1.00 68.08 276 GLN A N 1
ATOM 2303 C CA . GLN A 1 276 ? 127.922 163.199 117.365 1.00 68.08 276 GLN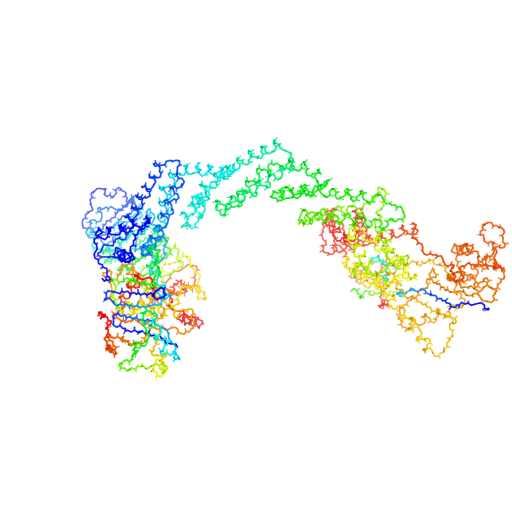 A CA 1
ATOM 2304 C C . GLN A 1 276 ? 129.227 163.786 116.846 1.00 68.08 276 GLN A C 1
ATOM 2305 O O . GLN A 1 276 ? 129.437 163.868 115.631 1.00 68.08 276 GLN A O 1
ATOM 2311 N N . PHE A 1 277 ? 130.112 164.208 117.750 1.00 66.15 277 PHE A N 1
ATOM 2312 C CA . PHE A 1 277 ? 131.405 164.736 117.327 1.00 66.15 277 PHE A CA 1
ATOM 2313 C C . PHE A 1 277 ? 132.249 163.660 116.657 1.00 66.15 277 PHE A C 1
ATOM 2314 O O . PHE A 1 277 ? 132.927 163.928 115.658 1.00 66.15 277 PHE A O 1
ATOM 2322 N N . LEU A 1 278 ? 132.230 162.440 117.197 1.00 68.87 278 LEU A N 1
ATOM 2323 C CA . LEU A 1 278 ? 133.021 161.359 116.617 1.00 68.87 278 LEU A CA 1
ATOM 2324 C C . LEU A 1 278 ? 132.440 160.900 115.285 1.00 68.87 278 LEU A C 1
ATOM 2325 O O . LEU A 1 278 ? 133.172 160.724 114.304 1.00 68.87 278 LEU A O 1
ATOM 2330 N N . HIS A 1 279 ? 131.121 160.704 115.232 1.00 66.49 279 HIS A N 1
ATOM 2331 C CA . HIS A 1 279 ? 130.476 160.251 114.006 1.00 66.49 279 HIS A CA 1
ATOM 2332 C C . HIS A 1 279 ? 130.651 161.257 112.879 1.00 66.49 279 HIS A C 1
ATOM 2333 O O . HIS A 1 279 ? 130.794 160.867 111.716 1.00 66.49 279 HIS A O 1
ATOM 2340 N N . ALA A 1 280 ? 130.648 162.546 113.200 1.00 70.36 280 ALA A N 1
ATOM 2341 C CA . ALA A 1 280 ? 130.864 163.580 112.200 1.00 70.36 280 ALA A CA 1
ATOM 2342 C C . ALA A 1 280 ? 132.318 163.686 111.765 1.00 70.36 280 ALA A C 1
ATOM 2343 O O . ALA A 1 280 ? 132.653 164.600 111.005 1.00 70.36 280 ALA A O 1
ATOM 2345 N N . GLU A 1 281 ? 133.186 162.788 112.229 1.00 72.77 281 GLU A N 1
ATOM 2346 C CA . GLU A 1 281 ? 134.586 162.809 111.839 1.00 72.77 281 GLU A CA 1
ATOM 2347 C C . GLU A 1 281 ? 135.120 161.446 111.419 1.00 72.77 281 GLU A C 1
ATOM 2348 O O . GLU A 1 281 ? 136.138 161.396 110.722 1.00 72.77 281 GLU A O 1
ATOM 2354 N N . CYS A 1 282 ? 134.461 160.347 111.795 1.00 76.08 282 CYS A N 1
ATOM 2355 C CA . CYS A 1 282 ? 134.932 159.026 111.392 1.00 76.08 282 CYS A CA 1
ATOM 2356 C C . CYS A 1 282 ? 134.866 158.836 109.882 1.00 76.08 282 CYS A C 1
ATOM 2357 O O . CYS A 1 282 ? 135.618 158.024 109.327 1.00 76.08 282 CYS A O 1
ATOM 2360 N N . HIS A 1 283 ? 133.974 159.563 109.207 1.00 77.18 283 HIS A N 1
ATOM 2361 C CA . HIS A 1 283 ? 133.885 159.465 107.754 1.00 77.18 283 HIS A CA 1
ATOM 2362 C C . HIS A 1 283 ? 135.194 159.882 107.100 1.00 77.18 283 HIS A C 1
ATOM 2363 O O . HIS A 1 283 ? 135.662 159.231 106.160 1.00 77.18 283 HIS A O 1
ATOM 2370 N N . ASN A 1 284 ? 135.799 160.967 107.582 1.00 77.57 284 ASN A N 1
ATOM 2371 C CA . ASN A 1 284 ? 137.110 161.362 107.088 1.00 77.57 284 ASN A CA 1
ATOM 2372 C C . ASN A 1 284 ? 138.208 160.418 107.559 1.00 77.57 284 ASN A C 1
ATOM 2373 O O . ASN A 1 284 ? 139.271 160.360 106.933 1.00 77.57 284 ASN A O 1
ATOM 2378 N N . ILE A 1 285 ? 137.973 159.676 108.642 1.00 77.82 285 ILE A N 1
ATOM 2379 C CA . ILE A 1 285 ? 138.999 158.782 109.170 1.00 77.82 285 ILE A CA 1
ATOM 2380 C C . ILE A 1 285 ? 139.114 157.531 108.311 1.00 77.82 285 ILE A C 1
ATOM 2381 O O . ILE A 1 285 ? 140.206 157.167 107.860 1.00 77.82 285 ILE A O 1
ATOM 2386 N N . ILE A 1 286 ? 137.992 156.850 108.075 1.00 74.95 286 ILE A N 1
ATOM 2387 C CA . ILE A 1 286 ? 138.056 155.571 107.374 1.00 74.95 286 ILE A CA 1
ATOM 2388 C C . ILE A 1 286 ? 138.405 155.774 105.905 1.00 74.95 286 ILE A C 1
ATOM 2389 O O . ILE A 1 286 ? 139.060 154.927 105.288 1.00 74.95 286 ILE A O 1
ATOM 2394 N N . ARG A 1 287 ? 137.984 156.894 105.320 1.00 74.68 287 ARG A N 1
ATOM 2395 C CA . ARG A 1 287 ? 138.258 157.181 103.919 1.00 74.68 287 ARG A CA 1
ATOM 2396 C C . ARG A 1 287 ? 139.674 157.678 103.686 1.00 74.68 287 ARG A C 1
ATOM 2397 O O . ARG A 1 287 ? 139.960 158.238 102.621 1.00 74.68 287 ARG A O 1
ATOM 2405 N N . GLN A 1 288 ? 140.561 157.491 104.658 1.00 81.17 288 GLN A N 1
ATOM 2406 C CA . GLN A 1 288 ? 141.958 157.869 104.534 1.00 81.17 288 GLN A CA 1
ATOM 2407 C C . GLN A 1 288 ? 142.794 156.822 105.257 1.00 81.17 288 GLN A C 1
ATOM 2408 O O . GLN A 1 288 ? 142.266 155.936 105.935 1.00 81.17 288 GLN A O 1
ATOM 2414 N N . GLU A 1 289 ? 144.114 156.914 105.096 1.00 90.08 289 GLU A N 1
ATOM 2415 C CA . GLU A 1 289 ? 145.036 155.984 105.745 1.00 90.08 289 GLU A CA 1
ATOM 2416 C C . GLU A 1 289 ? 145.141 156.353 107.223 1.00 90.08 289 GLU A C 1
ATOM 2417 O O . GLU A 1 289 ? 146.111 156.958 107.686 1.00 90.08 289 GLU A O 1
ATOM 2423 N N . ARG A 1 290 ? 144.109 155.981 107.976 1.00 83.49 290 ARG A N 1
ATOM 2424 C CA . ARG A 1 290 ? 144.034 156.228 109.414 1.00 83.49 290 ARG A CA 1
ATOM 2425 C C . ARG A 1 290 ? 143.780 154.887 110.096 1.00 83.49 290 ARG A C 1
ATOM 2426 O O . ARG A 1 290 ? 142.634 154.514 110.353 1.00 83.49 290 ARG A O 1
ATOM 2434 N N . ARG A 1 291 ? 144.862 154.168 110.395 1.00 82.62 291 ARG A N 1
ATOM 2435 C CA . ARG A 1 291 ? 144.747 152.839 110.988 1.00 82.62 291 ARG A CA 1
ATOM 2436 C C . ARG A 1 291 ? 144.483 152.929 112.487 1.00 82.62 291 ARG A C 1
ATOM 2437 O O . ARG A 1 291 ? 143.473 152.417 112.987 1.00 82.62 291 ARG A O 1
ATOM 2445 N N . ASN A 1 292 ? 145.391 153.579 113.218 1.00 81.31 292 ASN A N 1
ATOM 2446 C CA . ASN A 1 292 ? 145.225 153.714 114.661 1.00 81.31 292 ASN A CA 1
ATOM 2447 C C . ASN A 1 292 ? 143.981 154.523 114.999 1.00 81.31 292 ASN A C 1
ATOM 2448 O O . ASN A 1 292 ? 143.296 154.233 115.984 1.00 81.31 292 ASN A O 1
ATOM 2453 N N . ASP A 1 293 ? 143.679 155.548 114.200 1.00 80.24 293 ASP A N 1
ATOM 2454 C CA . ASP A 1 293 ? 142.459 156.315 114.426 1.00 80.24 293 ASP A CA 1
ATOM 2455 C C . ASP A 1 293 ? 141.222 155.445 114.250 1.00 80.24 293 ASP A C 1
ATOM 2456 O O . ASP A 1 293 ? 140.267 155.549 115.027 1.00 80.24 293 ASP A O 1
ATOM 2461 N N . MET A 1 294 ? 141.218 154.581 113.233 1.00 76.84 294 MET A N 1
ATOM 2462 C CA . MET A 1 294 ? 140.095 153.667 113.052 1.00 76.84 294 MET A CA 1
ATOM 2463 C C . MET A 1 294 ? 139.978 152.699 114.221 1.00 76.84 294 MET A C 1
ATOM 2464 O O . MET A 1 294 ? 138.870 152.404 114.684 1.00 76.84 294 MET A O 1
ATOM 2469 N N . ALA A 1 295 ? 141.112 152.192 114.711 1.00 72.19 295 ALA A N 1
ATOM 2470 C CA . ALA A 1 295 ? 141.075 151.283 115.853 1.00 72.19 295 ALA A CA 1
ATOM 2471 C C . ALA A 1 295 ? 140.533 151.978 117.096 1.00 72.19 295 ALA A C 1
ATOM 2472 O O . ALA A 1 295 ? 139.717 151.408 117.831 1.00 72.19 295 ALA A O 1
ATOM 2474 N N . ASN A 1 296 ? 140.974 153.213 117.344 1.00 72.64 296 ASN A N 1
ATOM 2475 C CA . ASN A 1 296 ? 140.479 153.969 118.489 1.00 72.64 296 ASN A CA 1
ATOM 2476 C C . ASN A 1 296 ? 138.992 154.262 118.356 1.00 72.64 296 ASN A C 1
ATOM 2477 O O . ASN A 1 296 ? 138.245 154.152 119.334 1.00 72.64 296 ASN A O 1
ATOM 2482 N N . MET A 1 297 ? 138.549 154.657 117.161 1.00 74.35 297 MET A N 1
ATOM 2483 C CA . MET A 1 297 ? 137.125 154.846 116.914 1.00 74.35 297 MET A CA 1
ATOM 2484 C C . MET A 1 297 ? 136.338 153.583 117.222 1.00 74.35 297 MET A C 1
ATOM 2485 O O . MET A 1 297 ? 135.286 153.637 117.864 1.00 74.35 297 MET A O 1
ATOM 2490 N N . TYR A 1 298 ? 136.823 152.433 116.752 1.00 69.08 298 TYR A N 1
ATOM 2491 C CA . TYR A 1 298 ? 136.120 151.184 117.018 1.00 69.08 298 TYR A CA 1
ATOM 2492 C C . TYR A 1 298 ? 136.051 150.904 118.512 1.00 69.08 298 TYR A C 1
ATOM 2493 O O . TYR A 1 298 ? 134.993 150.542 119.039 1.00 69.08 298 TYR A O 1
ATOM 2502 N N . THR A 1 299 ? 137.174 151.080 119.211 1.00 66.68 299 THR A N 1
ATOM 2503 C CA . THR A 1 299 ? 137.206 150.806 120.643 1.00 66.68 299 THR A CA 1
ATOM 2504 C C . THR A 1 299 ? 136.242 151.710 121.397 1.00 66.68 299 THR A C 1
ATOM 2505 O O . THR A 1 299 ? 135.528 151.257 122.298 1.00 66.68 299 THR A O 1
ATOM 2509 N N . LEU A 1 300 ? 136.205 152.994 121.039 1.00 65.63 300 LEU A N 1
ATOM 2510 C CA . LEU A 1 300 ? 135.298 153.924 121.700 1.00 65.63 300 LEU A CA 1
ATOM 2511 C C . LEU A 1 300 ? 133.844 153.583 121.402 1.00 65.63 300 LEU A C 1
ATOM 2512 O O . LEU A 1 300 ? 133.016 153.498 122.315 1.00 65.63 300 LEU A O 1
ATOM 2517 N N . LEU A 1 301 ? 133.516 153.366 120.128 1.00 69.14 301 LEU A N 1
ATOM 2518 C CA . LEU A 1 301 ? 132.124 153.244 119.719 1.00 69.14 301 LEU A CA 1
ATOM 2519 C C . LEU A 1 301 ? 131.525 151.877 120.008 1.00 69.14 301 LEU A C 1
ATOM 2520 O O . LEU A 1 301 ? 130.297 151.750 120.011 1.00 69.14 301 LEU A O 1
ATOM 2525 N N . ARG A 1 302 ? 132.343 150.851 120.243 1.00 70.93 302 ARG A N 1
ATOM 2526 C CA . ARG A 1 302 ? 131.766 149.565 120.612 1.00 70.93 302 ARG A CA 1
ATOM 2527 C C . ARG A 1 302 ? 131.225 149.573 122.033 1.00 70.93 302 ARG A C 1
ATOM 2528 O O . ARG A 1 302 ? 130.373 148.741 122.363 1.00 70.93 302 ARG A O 1
ATOM 2536 N N . ALA A 1 303 ? 131.698 150.494 122.876 1.00 71.07 303 ALA A N 1
ATOM 2537 C CA . ALA A 1 303 ? 131.187 150.585 124.239 1.00 71.07 303 ALA A CA 1
ATOM 2538 C C . ALA A 1 303 ? 129.766 151.130 124.264 1.00 71.07 303 ALA A C 1
ATOM 2539 O O . ALA A 1 303 ? 128.896 150.579 124.949 1.00 71.07 303 ALA A O 1
ATOM 2541 N N . VAL A 1 304 ? 129.508 152.206 123.523 1.00 68.60 304 VAL A N 1
ATOM 2542 C CA . VAL A 1 304 ? 128.186 152.815 123.521 1.00 68.60 304 VAL A CA 1
ATOM 2543 C C . VAL A 1 304 ? 127.259 152.044 122.587 1.00 68.60 304 VAL A C 1
ATOM 2544 O O . VAL A 1 304 ? 127.690 151.240 121.757 1.00 68.60 304 VAL A O 1
ATOM 2548 N N . SER A 1 305 ? 125.958 152.298 122.733 1.00 72.99 305 SER A N 1
ATOM 2549 C CA . SER A 1 305 ? 124.964 151.515 122.005 1.00 72.99 305 SER A CA 1
ATOM 2550 C C . SER A 1 305 ? 124.933 151.870 120.522 1.00 72.99 305 SER A C 1
ATOM 2551 O O . SER A 1 305 ? 124.885 150.978 119.667 1.00 72.99 305 SER A O 1
ATOM 2554 N N . SER A 1 306 ? 124.960 153.161 120.194 1.00 73.49 306 SER A N 1
ATOM 2555 C CA . SER A 1 306 ? 124.751 153.620 118.827 1.00 73.49 306 SER A CA 1
ATOM 2556 C C . SER A 1 306 ? 126.047 153.951 118.100 1.00 73.49 306 SER A C 1
ATOM 2557 O O . SER A 1 306 ? 126.002 154.525 117.008 1.00 73.49 306 SER A O 1
ATOM 2560 N N . GLY A 1 307 ? 127.198 153.613 118.680 1.00 71.61 307 GLY A N 1
ATOM 2561 C CA . GLY A 1 307 ? 128.460 153.958 118.047 1.00 71.61 307 GLY A CA 1
ATOM 2562 C C . GLY A 1 307 ? 128.726 153.187 116.767 1.00 71.61 307 GLY A C 1
ATOM 2563 O O . GLY A 1 307 ? 129.280 153.733 115.810 1.00 71.61 307 GLY A O 1
ATOM 2564 N N . LEU A 1 308 ? 128.340 151.908 116.732 1.00 75.15 308 LEU A N 1
ATOM 2565 C CA . LEU A 1 308 ? 128.739 151.056 115.611 1.00 75.15 308 LEU A CA 1
ATOM 2566 C C . LEU A 1 308 ? 127.997 151.354 114.314 1.00 75.15 308 LEU A C 1
ATOM 2567 O O . LEU A 1 308 ? 128.668 151.577 113.291 1.00 75.15 308 LEU A O 1
ATOM 2572 N N . PRO A 1 309 ? 126.656 151.385 114.266 1.00 72.43 309 PRO A N 1
ATOM 2573 C CA . PRO A 1 309 ? 125.980 151.338 112.955 1.00 72.43 309 PRO A CA 1
ATOM 2574 C C . PRO A 1 309 ? 126.397 152.434 111.989 1.00 72.43 309 PRO A C 1
ATOM 2575 O O . PRO A 1 309 ? 126.490 152.174 110.783 1.00 72.43 309 PRO A O 1
ATOM 2579 N N . HIS A 1 310 ? 126.656 153.650 112.472 1.00 70.69 310 HIS A N 1
ATOM 2580 C CA . HIS A 1 310 ? 127.090 154.703 111.561 1.00 70.69 310 HIS A CA 1
ATOM 2581 C C . HIS A 1 310 ? 128.452 154.388 110.957 1.00 70.69 310 HIS A C 1
ATOM 2582 O O . HIS A 1 310 ? 128.656 154.572 109.752 1.00 70.69 310 HIS A O 1
ATOM 2589 N N . MET A 1 311 ? 129.397 153.915 111.773 1.00 73.74 311 MET A N 1
ATOM 2590 C CA . MET A 1 311 ? 130.697 153.523 111.236 1.00 73.74 311 MET A CA 1
ATOM 2591 C C . MET A 1 311 ? 130.568 152.350 110.274 1.00 73.74 311 MET A C 1
ATOM 2592 O O . MET A 1 311 ? 131.271 152.289 109.260 1.00 73.74 311 MET A O 1
ATOM 2597 N N . ILE A 1 312 ? 129.686 151.402 110.586 1.00 72.31 312 ILE A N 1
ATOM 2598 C CA . ILE A 1 312 ? 129.473 150.257 109.703 1.00 72.31 312 ILE A CA 1
ATOM 2599 C C . ILE A 1 312 ? 128.980 150.728 108.341 1.00 72.31 312 ILE A C 1
ATOM 2600 O O . ILE A 1 312 ? 129.502 150.324 107.294 1.00 72.31 312 ILE A O 1
ATOM 2605 N N . GLN A 1 313 ? 127.973 151.604 108.339 1.00 71.87 313 GLN A N 1
ATOM 2606 C CA . GLN A 1 313 ? 127.441 152.124 107.085 1.00 71.87 313 GLN A CA 1
ATOM 2607 C C . GLN A 1 313 ? 128.481 152.939 106.330 1.00 71.87 313 GLN A C 1
ATOM 2608 O O . GLN A 1 313 ? 128.577 152.838 105.101 1.00 71.87 313 GLN A O 1
ATOM 2614 N N . GLU A 1 314 ? 129.264 153.749 107.040 1.00 72.15 314 GLU A N 1
ATOM 2615 C CA . GLU A 1 314 ? 130.294 154.541 106.383 1.00 72.15 314 GLU A CA 1
ATOM 2616 C C . GLU A 1 314 ? 131.365 153.662 105.751 1.00 72.15 314 GLU A C 1
ATOM 2617 O O . GLU A 1 314 ? 131.818 153.948 104.637 1.00 72.15 314 GLU A O 1
ATOM 2623 N N . LEU A 1 315 ? 131.779 152.592 106.435 1.00 71.76 315 LEU A N 1
ATOM 2624 C CA . LEU A 1 315 ? 132.755 151.681 105.846 1.00 71.76 315 LEU A CA 1
ATOM 2625 C C . LEU A 1 315 ? 132.169 150.942 104.652 1.00 71.76 315 LEU A C 1
ATOM 2626 O O . LEU A 1 315 ? 132.872 150.694 103.668 1.00 71.76 315 LEU A O 1
ATOM 2631 N N . GLN A 1 316 ? 130.891 150.567 104.725 1.00 72.82 316 GLN A N 1
ATOM 2632 C CA . GLN A 1 316 ? 130.254 149.938 103.575 1.00 72.82 316 GLN A CA 1
ATOM 2633 C C . GLN A 1 316 ? 130.255 150.874 102.375 1.00 72.82 316 GLN A C 1
ATOM 2634 O O . GLN A 1 316 ? 130.547 150.454 101.250 1.00 72.82 316 GLN A O 1
ATOM 2640 N N . ASN A 1 317 ? 129.944 152.152 102.602 1.00 70.97 317 ASN A N 1
ATOM 2641 C CA . ASN A 1 317 ? 129.984 153.127 101.517 1.00 70.97 317 ASN A CA 1
ATOM 2642 C C . ASN A 1 317 ? 131.395 153.279 100.964 1.00 70.97 317 ASN A C 1
ATOM 2643 O O . ASN A 1 317 ? 131.587 153.351 99.744 1.00 70.97 317 ASN A O 1
ATOM 2648 N N . HIS A 1 318 ? 132.396 153.329 101.846 1.00 71.32 318 HIS A N 1
ATOM 2649 C CA . HIS A 1 318 ? 133.775 153.459 101.386 1.00 71.32 318 HIS A CA 1
ATOM 2650 C C . HIS A 1 318 ? 134.200 152.261 100.549 1.00 71.32 318 HIS A C 1
ATOM 2651 O O . HIS A 1 318 ? 134.840 152.422 99.505 1.00 71.32 318 HIS A O 1
ATOM 2658 N N . ILE A 1 319 ? 133.856 151.050 100.993 1.00 74.52 319 ILE A N 1
ATOM 2659 C CA . ILE A 1 319 ? 134.230 149.849 100.252 1.00 74.52 319 ILE A CA 1
ATOM 2660 C C . ILE A 1 319 ? 133.519 149.809 98.906 1.00 74.52 319 ILE A C 1
ATOM 2661 O O . ILE A 1 319 ? 134.119 149.457 97.883 1.00 74.52 319 ILE A O 1
ATOM 2666 N N . HIS A 1 320 ? 132.231 150.156 98.884 1.00 74.23 320 HIS A N 1
ATOM 2667 C CA . HIS A 1 320 ? 131.483 150.170 97.633 1.00 74.23 320 HIS A CA 1
ATOM 2668 C C . HIS A 1 320 ? 132.086 151.162 96.645 1.00 74.23 320 HIS A C 1
ATOM 2669 O O . HIS A 1 320 ? 132.277 150.845 95.464 1.00 74.23 320 HIS A O 1
ATOM 2676 N N . ASP A 1 321 ? 132.416 152.365 97.118 1.00 77.74 321 ASP A N 1
ATOM 2677 C CA . ASP A 1 321 ? 133.021 153.358 96.237 1.00 77.74 321 ASP A CA 1
ATOM 2678 C C . ASP A 1 321 ? 134.398 152.915 95.759 1.00 77.74 321 ASP A C 1
ATOM 2679 O O . ASP A 1 321 ? 134.749 153.120 94.591 1.00 77.74 321 ASP A O 1
ATOM 2684 N N . GLU A 1 322 ? 135.194 152.309 96.644 1.00 78.78 322 GLU A N 1
ATOM 2685 C CA . GLU A 1 322 ? 136.517 151.840 96.246 1.00 78.78 322 GLU A CA 1
ATOM 2686 C C . GLU A 1 322 ? 136.421 150.748 95.189 1.00 78.78 322 GLU A C 1
ATOM 2687 O O . GLU A 1 322 ? 137.178 150.751 94.212 1.00 78.78 322 GLU A O 1
ATOM 2693 N N . GLY A 1 323 ? 135.491 149.809 95.363 1.00 80.00 323 GLY A N 1
ATOM 2694 C CA . GLY A 1 323 ? 135.305 148.775 94.359 1.00 80.00 323 GLY A CA 1
ATOM 2695 C C . GLY A 1 323 ? 134.843 149.334 93.027 1.00 80.00 323 GLY A C 1
ATOM 2696 O O . GLY A 1 323 ? 135.334 148.929 91.968 1.00 80.00 323 GLY A O 1
ATOM 2697 N N . LEU A 1 324 ? 133.897 150.277 93.061 1.00 77.51 324 LEU A N 1
ATOM 2698 C CA . LEU A 1 324 ? 133.435 150.890 91.821 1.00 77.51 324 LEU A CA 1
ATOM 2699 C C . LEU A 1 324 ? 134.565 151.625 91.117 1.00 77.51 324 LEU A C 1
ATOM 2700 O O . LEU A 1 324 ? 134.682 151.568 89.888 1.00 77.51 324 LEU A O 1
ATOM 2705 N N . ARG A 1 325 ? 135.408 152.325 91.876 1.00 82.38 325 ARG A N 1
ATOM 2706 C CA . ARG A 1 325 ? 136.538 153.014 91.264 1.00 82.38 325 ARG A CA 1
ATOM 2707 C C . ARG A 1 325 ? 137.575 152.033 90.734 1.00 82.38 325 ARG A C 1
ATOM 2708 O O . ARG A 1 325 ? 138.259 152.330 89.748 1.00 82.38 325 ARG A O 1
ATOM 2716 N N . ALA A 1 326 ? 137.713 150.871 91.371 1.00 85.01 326 ALA A N 1
ATOM 2717 C CA . ALA A 1 326 ? 138.706 149.902 90.924 1.00 85.01 326 ALA A CA 1
ATOM 2718 C C . ALA A 1 326 ? 138.276 149.188 89.648 1.00 85.01 326 ALA A C 1
ATOM 2719 O O . ALA A 1 326 ? 139.099 148.969 88.753 1.00 85.01 326 ALA A O 1
ATOM 2721 N N . ILE A 1 327 ? 136.994 148.818 89.538 1.00 87.05 327 ILE A N 1
ATOM 2722 C CA . ILE A 1 327 ? 136.549 147.987 88.421 1.00 87.05 327 ILE A CA 1
ATOM 2723 C C . ILE A 1 327 ? 136.031 148.796 87.240 1.00 87.05 327 ILE A C 1
ATOM 2724 O O . ILE A 1 327 ? 135.533 148.206 86.271 1.00 87.05 327 ILE A O 1
ATOM 2729 N N . SER A 1 328 ? 136.132 150.122 87.279 1.00 90.86 328 SER A N 1
ATOM 2730 C CA . SER A 1 328 ? 135.635 150.965 86.200 1.00 90.86 328 SER A CA 1
ATOM 2731 C C . SER A 1 328 ? 136.728 151.458 85.261 1.00 90.86 328 SER A C 1
ATOM 2732 O O . SER A 1 328 ? 136.430 152.222 84.339 1.00 90.86 328 SER A O 1
ATOM 2735 N N . ASN A 1 329 ? 137.975 151.045 85.463 1.00 98.68 329 ASN A N 1
ATOM 2736 C CA . ASN A 1 329 ? 139.108 151.530 84.677 1.00 98.68 329 ASN A CA 1
ATOM 2737 C C . ASN A 1 329 ? 139.933 150.364 84.150 1.00 98.68 329 ASN A C 1
ATOM 2738 O O . ASN A 1 329 ? 141.159 150.330 84.270 1.00 98.68 329 ASN A O 1
ATOM 2743 N N . LEU A 1 330 ? 139.261 149.387 83.553 1.00 103.94 330 LEU A N 1
ATOM 2744 C CA . LEU A 1 330 ? 139.911 148.184 83.057 1.00 103.94 330 LEU A CA 1
ATOM 2745 C C . LEU A 1 330 ? 140.208 148.309 81.567 1.00 103.94 330 LEU A C 1
ATOM 2746 O O . LEU A 1 330 ? 139.396 148.839 80.803 1.00 103.94 330 LEU A O 1
ATOM 2751 N N . SER A 1 331 ? 141.374 147.813 81.160 1.00 113.45 331 SER A N 1
ATOM 2752 C CA . SER A 1 331 ? 141.754 147.851 79.756 1.00 113.45 331 SER A CA 1
ATOM 2753 C C . SER A 1 331 ? 140.986 146.800 78.964 1.00 113.45 331 SER A C 1
ATOM 2754 O O . SER A 1 331 ? 140.757 145.684 79.433 1.00 113.45 331 SER A O 1
ATOM 2757 N N . GLN A 1 332 ? 140.627 147.159 77.727 1.00 117.17 332 GLN A N 1
ATOM 2758 C CA . GLN A 1 332 ? 139.717 146.338 76.930 1.00 117.17 332 GLN A CA 1
ATOM 2759 C C . GLN A 1 332 ? 140.294 144.966 76.604 1.00 117.17 332 GLN A C 1
ATOM 2760 O O . GLN A 1 332 ? 139.535 144.041 76.295 1.00 117.17 332 GLN A O 1
ATOM 2766 N N . GLU A 1 333 ? 141.618 144.813 76.653 1.00 117.88 333 GLU A N 1
ATOM 2767 C CA . GLU A 1 333 ? 142.228 143.543 76.276 1.00 117.88 333 GLU A CA 1
ATOM 2768 C C . GLU A 1 333 ? 141.826 142.418 77.223 1.00 117.88 333 GLU A C 1
ATOM 2769 O O . GLU A 1 333 ? 141.537 141.301 76.781 1.00 117.88 333 GLU A O 1
ATOM 2775 N N . ASN A 1 334 ? 141.795 142.691 78.525 1.00 108.49 334 ASN A N 1
ATOM 2776 C CA . ASN A 1 334 ? 141.734 141.647 79.543 1.00 108.49 334 ASN A CA 1
ATOM 2777 C C . ASN A 1 334 ? 140.680 141.959 80.601 1.00 108.49 334 ASN A C 1
ATOM 2778 O O . ASN A 1 334 ? 140.966 141.981 81.799 1.00 108.49 334 ASN A O 1
ATOM 2783 N N . MET A 1 335 ? 139.442 142.211 80.170 1.00 107.91 335 MET A N 1
ATOM 2784 C CA . MET A 1 335 ? 138.341 142.399 81.118 1.00 107.91 335 MET A CA 1
ATOM 2785 C C . MET A 1 335 ? 138.240 141.315 82.186 1.00 107.91 335 MET A C 1
ATOM 2786 O O . MET A 1 335 ? 138.170 141.668 83.374 1.00 107.91 335 MET A O 1
ATOM 2791 N N . PRO A 1 336 ? 138.233 140.014 81.865 1.00 100.55 336 PRO A N 1
ATOM 2792 C CA . PRO A 1 336 ? 137.937 139.026 82.920 1.00 100.55 336 PRO A CA 1
ATOM 2793 C C . PRO A 1 336 ? 138.984 138.968 84.019 1.00 100.55 336 PRO A C 1
ATOM 2794 O O . PRO A 1 336 ? 138.645 139.092 85.206 1.00 100.55 336 PRO A O 1
ATOM 2798 N N . THR A 1 337 ? 140.253 138.769 83.658 1.00 99.53 337 THR A N 1
ATOM 2799 C CA . THR A 1 337 ? 141.286 138.622 84.676 1.00 99.53 337 THR A CA 1
ATOM 2800 C C . THR A 1 337 ? 141.482 139.912 85.460 1.00 99.53 337 THR A C 1
ATOM 2801 O O . THR A 1 337 ? 141.671 139.873 86.679 1.00 99.53 337 THR A O 1
ATOM 2805 N N . GLN A 1 338 ? 141.437 141.064 84.786 1.00 98.86 338 GLN A N 1
ATOM 2806 C CA . GLN A 1 338 ? 141.565 142.331 85.499 1.00 98.86 338 GLN A CA 1
ATOM 2807 C C . GLN A 1 338 ? 140.408 142.537 86.466 1.00 98.86 338 GLN A C 1
ATOM 2808 O O . GLN A 1 338 ? 140.615 142.967 87.605 1.00 98.86 338 GLN A O 1
ATOM 2814 N N . PHE A 1 339 ? 139.185 142.222 86.035 1.00 91.84 339 PHE A N 1
ATOM 2815 C CA . PHE A 1 339 ? 138.027 142.348 86.912 1.00 91.84 339 PHE A CA 1
ATOM 2816 C C . PHE A 1 339 ? 138.174 141.461 88.141 1.00 91.84 339 PHE A C 1
ATOM 2817 O O . PHE A 1 339 ? 137.989 141.913 89.280 1.00 91.84 339 PHE A O 1
ATOM 2825 N N . VAL A 1 340 ? 138.534 140.193 87.929 1.00 94.80 340 VAL A N 1
ATOM 2826 C CA . VAL A 1 340 ? 138.649 139.261 89.046 1.00 94.80 340 VAL A CA 1
ATOM 2827 C C . VAL A 1 340 ? 139.764 139.689 89.991 1.00 94.80 340 VAL A C 1
ATOM 2828 O O . VAL A 1 340 ? 139.592 139.691 91.215 1.00 94.80 340 VAL A O 1
ATOM 2832 N N . GLU A 1 341 ? 140.923 140.064 89.442 1.00 95.69 341 GLU A N 1
ATOM 2833 C CA . GLU A 1 341 ? 142.043 140.433 90.298 1.00 95.69 341 GLU A CA 1
ATOM 2834 C C . GLU A 1 341 ? 141.767 141.725 91.053 1.00 95.69 341 GLU A C 1
ATOM 2835 O O . GLU A 1 341 ? 142.185 141.859 92.205 1.00 95.69 341 GLU A O 1
ATOM 2841 N N . SER A 1 342 ? 141.056 142.676 90.442 1.00 91.26 342 SER A N 1
ATOM 2842 C CA . SER A 1 342 ? 140.710 143.902 91.152 1.00 91.26 342 SER A CA 1
ATOM 2843 C C . SER A 1 342 ? 139.731 143.626 92.285 1.00 91.26 342 SER A C 1
ATOM 2844 O O . SER A 1 342 ? 139.890 144.157 93.394 1.00 91.26 342 SER A O 1
ATOM 2847 N N . VAL A 1 343 ? 138.717 142.795 92.032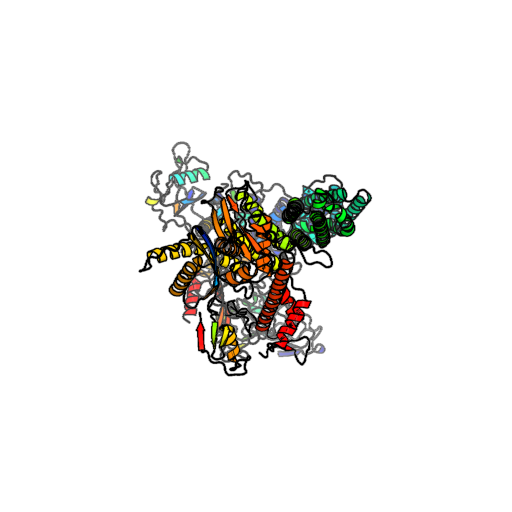 1.00 85.93 343 VAL A N 1
ATOM 2848 C CA . VAL A 1 343 ? 137.774 142.461 93.094 1.00 85.93 343 VAL A CA 1
ATOM 2849 C C . VAL A 1 343 ? 138.488 141.737 94.228 1.00 85.93 343 VAL A C 1
ATOM 2850 O O . VAL A 1 343 ? 138.252 142.018 95.410 1.00 85.93 343 VAL A O 1
ATOM 2854 N N . LEU A 1 344 ? 139.383 140.804 93.891 1.00 89.37 344 LEU A N 1
ATOM 2855 C CA . LEU A 1 344 ? 140.136 140.099 94.925 1.00 89.37 344 LEU A CA 1
ATOM 2856 C C . LEU A 1 344 ? 141.058 141.038 95.690 1.00 89.37 344 LEU A C 1
ATOM 2857 O O . LEU A 1 344 ? 141.226 140.890 96.902 1.00 89.37 344 LEU A O 1
ATOM 2862 N N . GLU A 1 345 ? 141.681 141.996 95.003 1.00 87.20 345 GLU A N 1
ATOM 2863 C CA . GLU A 1 345 ? 142.549 142.947 95.689 1.00 87.20 345 GLU A CA 1
ATOM 2864 C C . GLU A 1 345 ? 141.761 143.782 96.688 1.00 87.20 345 GLU A C 1
ATOM 2865 O O . GLU A 1 345 ? 142.188 143.971 97.834 1.00 87.20 345 GLU A O 1
ATOM 2871 N N . VAL A 1 346 ? 140.594 144.279 96.273 1.00 80.02 346 VAL A N 1
ATOM 2872 C CA . VAL A 1 346 ? 139.754 145.058 97.181 1.00 80.02 346 VAL A CA 1
ATOM 2873 C C . VAL A 1 346 ? 139.316 144.204 98.364 1.00 80.02 346 VAL A C 1
ATOM 2874 O O . VAL A 1 346 ? 139.381 144.634 99.525 1.00 80.02 346 VAL A O 1
ATOM 2878 N N . HIS A 1 347 ? 138.876 142.975 98.087 1.00 77.40 347 HIS A N 1
ATOM 2879 C CA . HIS A 1 347 ? 138.418 142.086 99.148 1.00 77.40 347 HIS A CA 1
ATOM 2880 C C . HIS A 1 347 ? 139.535 141.791 100.138 1.00 77.40 347 HIS A C 1
ATOM 2881 O O . HIS A 1 347 ? 139.330 141.846 101.354 1.00 77.40 347 HIS A O 1
ATOM 2888 N N . SER A 1 348 ? 140.730 141.482 99.634 1.00 78.88 348 SER A N 1
ATOM 2889 C CA . SER A 1 348 ? 141.851 141.162 100.509 1.00 78.88 348 SER A CA 1
ATOM 2890 C C . SER A 1 348 ? 142.250 142.365 101.349 1.00 78.88 348 SER A C 1
ATOM 2891 O O . SER A 1 348 ? 142.470 142.244 102.561 1.00 78.88 348 SER A O 1
ATOM 2894 N N . LYS A 1 349 ? 142.341 143.542 100.723 1.00 77.13 349 LYS A N 1
ATOM 2895 C CA . LYS A 1 349 ? 142.730 144.737 101.461 1.00 77.13 349 LYS A CA 1
ATOM 2896 C C . LYS A 1 349 ? 141.741 145.039 102.576 1.00 77.13 349 LYS A C 1
ATOM 2897 O O . LYS A 1 349 ? 142.140 145.305 103.716 1.00 77.13 349 LYS A O 1
ATOM 2903 N N . PHE A 1 350 ? 140.445 144.972 102.281 1.00 76.88 350 PHE A N 1
ATOM 2904 C CA . PHE A 1 350 ? 139.479 145.335 103.308 1.00 76.88 350 PHE A CA 1
ATOM 2905 C C . PHE A 1 350 ? 139.297 144.239 104.353 1.00 76.88 350 PHE A C 1
ATOM 2906 O O . PHE A 1 350 ? 139.007 144.549 105.514 1.00 76.88 350 PHE A O 1
ATOM 2914 N N . VAL A 1 351 ? 139.494 142.968 103.995 1.00 75.75 351 VAL A N 1
ATOM 2915 C CA . VAL A 1 351 ? 139.475 141.920 105.011 1.00 75.75 351 VAL A CA 1
ATOM 2916 C C . VAL A 1 351 ? 140.668 142.067 105.946 1.00 75.75 351 VAL A C 1
ATOM 2917 O O . VAL A 1 351 ? 140.545 141.879 107.163 1.00 75.75 351 VAL A O 1
ATOM 2921 N N . GLN A 1 352 ? 141.837 142.415 105.401 1.00 76.75 352 GLN A N 1
ATOM 2922 C CA . GLN A 1 352 ? 142.983 142.714 106.253 1.00 76.75 352 GLN A CA 1
ATOM 2923 C C . GLN A 1 352 ? 142.697 143.908 107.153 1.00 76.75 352 GLN A C 1
ATOM 2924 O O . GLN A 1 352 ? 143.060 143.906 108.334 1.00 76.75 352 GLN A O 1
ATOM 2930 N N . LEU A 1 353 ? 142.048 144.940 106.609 1.00 73.69 353 LEU A N 1
ATOM 2931 C CA . LEU A 1 353 ? 141.679 146.099 107.416 1.00 73.69 353 LEU A CA 1
ATOM 2932 C C . LEU A 1 353 ? 140.778 145.700 108.576 1.00 73.69 353 LEU A C 1
ATOM 2933 O O . LEU A 1 353 ? 140.989 146.127 109.716 1.00 73.69 353 LEU A O 1
ATOM 2938 N N . VAL A 1 354 ? 139.761 144.882 108.304 1.00 71.58 354 VAL A N 1
ATOM 2939 C CA . VAL A 1 354 ? 138.808 144.535 109.353 1.00 71.58 354 VAL A CA 1
ATOM 2940 C C . VAL A 1 354 ? 139.449 143.620 110.391 1.00 71.58 354 VAL A C 1
ATOM 2941 O O . VAL A 1 354 ? 139.237 143.788 111.598 1.00 71.58 354 VAL A O 1
ATOM 2945 N N . ASN A 1 355 ? 140.241 142.643 109.950 1.00 72.73 355 ASN A N 1
ATOM 2946 C CA . ASN A 1 355 ? 140.846 141.698 110.881 1.00 72.73 355 ASN A CA 1
ATOM 2947 C C . ASN A 1 355 ? 142.060 142.263 111.606 1.00 72.73 355 ASN A C 1
ATOM 2948 O O . ASN A 1 355 ? 142.487 141.677 112.606 1.00 72.73 355 ASN A O 1
ATOM 2953 N N . CYS A 1 356 ? 142.619 143.381 111.140 1.00 73.97 356 CYS A N 1
ATOM 2954 C CA . CYS A 1 356 ? 143.816 143.952 111.738 1.00 73.97 356 CYS A CA 1
ATOM 2955 C C . CYS A 1 356 ? 143.562 145.233 112.516 1.00 73.97 356 CYS A C 1
ATOM 2956 O O . CYS A 1 356 ? 144.371 145.577 113.383 1.00 73.97 356 CYS A O 1
ATOM 2959 N N . VAL A 1 357 ? 142.468 145.940 112.240 1.00 71.97 357 VAL A N 1
ATOM 2960 C CA . VAL A 1 357 ? 142.162 147.213 112.880 1.00 71.97 357 VAL A CA 1
ATOM 2961 C C . VAL A 1 357 ? 140.848 147.150 113.648 1.00 71.97 357 VAL A C 1
ATOM 2962 O O . VAL A 1 357 ? 140.770 147.577 114.804 1.00 71.97 357 VAL A O 1
ATOM 2966 N N . LEU A 1 358 ? 139.803 146.611 113.024 1.00 70.30 358 LEU A N 1
ATOM 2967 C CA . LEU A 1 358 ? 138.491 146.514 113.646 1.00 70.30 358 LEU A CA 1
ATOM 2968 C C . LEU A 1 358 ? 138.242 145.147 114.271 1.00 70.30 358 LEU A C 1
ATOM 2969 O O . LEU A 1 358 ? 137.084 144.763 114.461 1.00 70.30 358 LEU A O 1
ATOM 2974 N N . ASN A 1 359 ? 139.305 144.402 114.573 1.00 73.36 359 ASN A N 1
ATOM 2975 C CA . ASN A 1 359 ? 139.236 143.139 115.307 1.00 73.36 359 ASN A CA 1
ATOM 2976 C C . ASN A 1 359 ? 138.328 142.113 114.639 1.00 73.36 359 ASN A C 1
ATOM 2977 O O . ASN A 1 359 ? 137.824 141.204 115.306 1.00 73.36 359 ASN A O 1
ATOM 2982 N N . GLY A 1 360 ? 138.112 142.237 113.334 1.00 76.12 360 GLY A N 1
ATOM 2983 C CA . GLY A 1 360 ? 137.294 141.270 112.618 1.00 76.12 360 GLY A CA 1
ATOM 2984 C C . GLY A 1 360 ? 135.864 141.185 113.102 1.00 76.12 360 GLY A C 1
ATOM 2985 O O . GLY A 1 360 ? 135.330 140.080 113.257 1.00 76.12 360 GLY A O 1
ATOM 2986 N N . ASP A 1 361 ? 135.232 142.327 113.354 1.00 78.80 361 ASP A N 1
ATOM 2987 C CA . ASP A 1 361 ? 133.846 142.322 113.800 1.00 78.80 361 ASP A CA 1
ATOM 2988 C C . ASP A 1 361 ? 132.938 141.770 112.708 1.00 78.80 361 ASP A C 1
ATOM 2989 O O . ASP A 1 361 ? 133.143 142.024 111.519 1.00 78.80 361 ASP A O 1
ATOM 2994 N N . GLN A 1 362 ? 131.925 141.007 113.124 1.00 83.03 362 GLN A N 1
ATOM 2995 C CA . GLN A 1 362 ? 131.027 140.375 112.162 1.00 83.03 362 GLN A CA 1
ATOM 2996 C C . GLN A 1 362 ? 130.236 141.411 111.375 1.00 83.03 362 GLN A C 1
ATOM 2997 O O . GLN A 1 362 ? 129.972 141.226 110.180 1.00 83.03 362 GLN A O 1
ATOM 3003 N N . HIS A 1 363 ? 129.840 142.505 112.028 1.00 81.80 363 HIS A N 1
ATOM 3004 C CA . HIS A 1 363 ? 129.079 143.542 111.340 1.00 81.80 363 HIS A CA 1
ATOM 3005 C C . HIS A 1 363 ? 129.894 144.174 110.220 1.00 81.80 363 HIS A C 1
ATOM 3006 O O . HIS A 1 363 ? 129.363 144.465 109.141 1.00 81.80 363 HIS A O 1
ATOM 3013 N N . PHE A 1 364 ? 131.187 144.399 110.455 1.00 76.86 364 PHE A N 1
ATOM 3014 C CA . PHE A 1 364 ? 132.024 144.965 109.406 1.00 76.86 364 PHE A CA 1
ATOM 3015 C C . PHE A 1 364 ? 132.243 143.978 108.265 1.00 76.86 364 PHE A C 1
ATOM 3016 O O . PHE A 1 364 ? 132.337 144.390 107.104 1.00 76.86 364 PHE A O 1
ATOM 3024 N N . MET A 1 365 ? 132.309 142.678 108.566 1.00 79.54 365 MET A N 1
ATOM 3025 C CA . MET A 1 365 ? 132.331 141.676 107.504 1.00 79.54 365 MET A CA 1
ATOM 3026 C C . MET A 1 365 ? 131.050 141.714 106.683 1.00 79.54 365 MET A C 1
ATOM 3027 O O . MET A 1 365 ? 131.088 141.591 105.454 1.00 79.54 365 MET A O 1
ATOM 3032 N N . SER A 1 366 ? 129.902 141.870 107.346 1.00 78.77 366 SER A N 1
ATOM 3033 C CA . SER A 1 366 ? 128.643 141.973 106.615 1.00 78.77 366 SER A CA 1
ATOM 3034 C C . SER A 1 366 ? 128.625 143.210 105.727 1.00 78.77 366 SER A C 1
ATOM 3035 O O . SER A 1 366 ? 128.151 143.160 104.585 1.00 78.77 366 SER A O 1
ATOM 3038 N N . ALA A 1 367 ? 129.133 144.332 106.239 1.00 77.72 367 ALA A N 1
ATOM 3039 C CA . ALA A 1 367 ? 129.207 145.545 105.431 1.00 77.72 367 ALA A CA 1
ATOM 3040 C C . ALA A 1 367 ? 130.118 145.348 104.226 1.00 77.72 367 ALA A C 1
ATOM 3041 O O . ALA A 1 367 ? 129.792 145.780 103.114 1.00 77.72 367 ALA A O 1
ATOM 3043 N N . LEU A 1 368 ? 131.268 144.701 104.432 1.00 76.72 368 LEU A N 1
ATOM 3044 C CA . LEU A 1 368 ? 132.172 144.406 103.325 1.00 76.72 368 LEU A CA 1
ATOM 3045 C C . LEU A 1 368 ? 131.490 143.534 102.281 1.00 76.72 368 LEU A C 1
ATOM 3046 O O . LEU A 1 368 ? 131.613 143.780 101.074 1.00 76.72 368 LEU A O 1
ATOM 3051 N N . ASP A 1 369 ? 130.776 142.501 102.730 1.00 82.22 369 ASP A N 1
ATOM 3052 C CA . ASP A 1 369 ? 130.095 141.609 101.802 1.00 82.22 369 ASP A CA 1
ATOM 3053 C C . ASP A 1 369 ? 129.033 142.350 101.004 1.00 82.22 369 ASP A C 1
ATOM 3054 O O . ASP A 1 369 ? 128.917 142.158 99.791 1.00 82.22 369 ASP A O 1
ATOM 3059 N N . LYS A 1 370 ? 128.253 143.207 101.665 1.00 78.34 370 LYS A N 1
ATOM 3060 C CA . LYS A 1 370 ? 127.230 143.965 100.951 1.00 78.34 370 LYS A CA 1
ATOM 3061 C C . LYS A 1 370 ? 127.851 144.924 99.943 1.00 78.34 370 LYS A C 1
ATOM 3062 O O . LYS A 1 370 ? 127.369 145.044 98.808 1.00 78.34 370 LYS A O 1
ATOM 3068 N N . ALA A 1 371 ? 128.925 145.612 100.335 1.00 77.71 371 ALA A N 1
ATOM 3069 C CA . ALA A 1 371 ? 129.564 146.551 99.422 1.00 77.71 371 ALA A CA 1
ATOM 3070 C C . ALA A 1 371 ? 130.142 145.838 98.208 1.00 77.71 371 ALA A C 1
ATOM 3071 O O . ALA A 1 371 ? 129.990 146.306 97.074 1.00 77.71 371 ALA A O 1
ATOM 3073 N N . LEU A 1 372 ? 130.800 144.696 98.417 1.00 81.25 372 LEU A N 1
ATOM 3074 C CA . LEU A 1 372 ? 131.360 143.982 97.276 1.00 81.25 372 LEU A CA 1
ATOM 3075 C C . LEU A 1 372 ? 130.280 143.299 96.449 1.00 81.25 372 LEU A C 1
ATOM 3076 O O . LEU A 1 372 ? 130.473 143.083 95.251 1.00 81.25 372 LEU A O 1
ATOM 3081 N N . THR A 1 373 ? 129.145 142.949 97.058 1.00 82.32 373 THR A N 1
ATOM 3082 C CA . THR A 1 373 ? 128.019 142.456 96.275 1.00 82.32 373 THR A CA 1
ATOM 3083 C C . THR A 1 373 ? 127.486 143.545 95.356 1.00 82.32 373 THR A C 1
ATOM 3084 O O . THR A 1 373 ? 127.177 143.288 94.186 1.00 82.32 373 THR A O 1
ATOM 3088 N N . CYS A 1 374 ? 127.384 144.773 95.866 1.00 82.88 374 CYS A N 1
ATOM 3089 C CA . CYS A 1 374 ? 126.959 145.880 95.017 1.00 82.88 374 CYS A CA 1
ATOM 3090 C C . CYS A 1 374 ? 127.995 146.201 93.947 1.00 82.88 374 CYS A C 1
ATOM 3091 O O . CYS A 1 374 ? 127.630 146.587 92.832 1.00 82.88 374 CYS A O 1
ATOM 3094 N N . VAL A 1 375 ? 129.282 146.060 94.265 1.00 82.16 375 VAL A N 1
ATOM 3095 C CA . VAL A 1 375 ? 130.324 146.343 93.281 1.00 82.16 375 VAL A CA 1
ATOM 3096 C C . VAL A 1 375 ? 130.334 145.286 92.183 1.00 82.16 375 VAL A C 1
ATOM 3097 O O . VAL A 1 375 ? 130.467 145.605 90.996 1.00 82.16 375 VAL A O 1
ATOM 3101 N N . VAL A 1 376 ? 130.197 144.013 92.559 1.00 87.37 376 VAL A N 1
ATOM 3102 C CA . VAL A 1 376 ? 130.274 142.923 91.588 1.00 87.37 376 VAL A CA 1
ATOM 3103 C C . VAL A 1 376 ? 129.121 143.007 90.596 1.00 87.37 376 VAL A C 1
ATOM 3104 O O . VAL A 1 376 ? 129.317 142.914 89.379 1.00 87.37 376 VAL A O 1
ATOM 3108 N N . ASN A 1 377 ? 127.905 143.201 91.097 1.00 92.13 377 ASN A N 1
ATOM 3109 C CA . ASN A 1 377 ? 126.728 143.282 90.244 1.00 92.13 377 ASN A CA 1
ATOM 3110 C C . ASN A 1 377 ? 126.495 144.678 89.690 1.00 92.13 377 ASN A C 1
ATOM 3111 O O . ASN A 1 377 ? 125.363 144.999 89.309 1.00 92.13 377 ASN A O 1
ATOM 3116 N N . TYR A 1 378 ? 127.529 145.512 89.642 1.00 94.06 378 TYR A N 1
ATOM 3117 C CA . TYR A 1 378 ? 127.393 146.856 89.096 1.00 94.06 378 TYR A CA 1
ATOM 3118 C C . TYR A 1 378 ? 127.075 146.777 87.610 1.00 94.06 378 TYR A C 1
ATOM 3119 O O . TYR A 1 378 ? 127.876 146.266 86.821 1.00 94.06 378 TYR A O 1
ATOM 3128 N N . ARG A 1 379 ? 125.908 147.285 87.228 1.00 107.07 379 ARG A N 1
ATOM 3129 C CA . ARG A 1 379 ? 125.457 147.268 85.846 1.00 107.07 379 ARG A CA 1
ATOM 3130 C C . ARG A 1 379 ? 125.281 148.694 85.348 1.00 107.07 379 ARG A C 1
ATOM 3131 O O . ARG A 1 379 ? 124.713 149.541 86.045 1.00 107.07 379 ARG A O 1
ATOM 3139 N N . GLU A 1 380 ? 125.779 148.955 84.145 1.00 112.04 380 GLU A N 1
ATOM 3140 C CA . GLU A 1 380 ? 125.639 150.273 83.555 1.00 112.04 380 GLU A CA 1
ATOM 3141 C C . GLU A 1 380 ? 124.173 150.543 83.220 1.00 112.04 380 GLU A C 1
ATOM 3142 O O . GLU A 1 380 ? 123.398 149.609 82.997 1.00 112.04 380 GLU A O 1
ATOM 3148 N N . PRO A 1 381 ? 123.763 151.811 83.199 1.00 113.61 381 PRO A N 1
ATOM 3149 C CA . PRO A 1 381 ? 122.367 152.125 82.873 1.00 113.61 381 PRO A CA 1
ATOM 3150 C C . PRO A 1 381 ? 122.000 151.642 81.478 1.00 113.61 381 PRO A C 1
ATOM 3151 O O . PRO A 1 381 ? 122.814 151.682 80.553 1.00 113.61 381 PRO A O 1
ATOM 3155 N N . LYS A 1 382 ? 120.756 151.179 81.342 1.00 116.13 382 LYS A N 1
ATOM 3156 C CA . LYS A 1 382 ? 120.245 150.622 80.087 1.00 116.13 382 LYS A CA 1
ATOM 3157 C C . LYS A 1 382 ? 121.110 149.460 79.604 1.00 116.13 382 LYS A C 1
ATOM 3158 O O . LYS A 1 382 ? 121.365 149.306 78.408 1.00 116.13 382 LYS A O 1
ATOM 3164 N N . SER A 1 383 ? 121.567 148.635 80.543 1.00 115.19 383 SER A N 1
ATOM 3165 C CA . SER A 1 383 ? 122.381 147.477 80.210 1.00 115.19 383 SER A CA 1
ATOM 3166 C C . SER A 1 383 ? 122.170 146.402 81.266 1.00 115.19 383 SER A C 1
ATOM 3167 O O . SER A 1 383 ? 121.726 146.678 82.384 1.00 115.19 383 SER A O 1
ATOM 3170 N N . VAL A 1 384 ? 122.493 145.169 80.894 1.00 113.94 384 VAL A N 1
ATOM 3171 C CA . VAL A 1 384 ? 122.366 144.030 81.783 1.00 113.94 384 VAL A CA 1
ATOM 3172 C C . VAL A 1 384 ? 123.727 143.766 82.415 1.00 113.94 384 VAL A C 1
ATOM 3173 O O . VAL A 1 384 ? 124.774 144.143 81.879 1.00 113.94 384 VAL A O 1
ATOM 3177 N N . CYS A 1 385 ? 123.715 143.126 83.583 1.00 108.86 385 CYS A N 1
ATOM 3178 C CA . CYS A 1 385 ? 124.952 142.856 84.304 1.00 108.86 385 CYS A CA 1
ATOM 3179 C C . CYS A 1 385 ? 125.880 141.981 83.472 1.00 108.86 385 CYS A C 1
ATOM 3180 O O . CYS A 1 385 ? 125.473 140.940 82.949 1.00 108.86 385 CYS A O 1
ATOM 3183 N N . LYS A 1 386 ? 127.135 142.409 83.354 1.00 102.98 386 LYS A N 1
ATOM 3184 C CA . LYS A 1 386 ? 128.133 141.709 82.559 1.00 102.98 386 LYS A CA 1
ATOM 3185 C C . LYS A 1 386 ? 129.083 140.869 83.400 1.00 102.98 386 LYS A C 1
ATOM 3186 O O . LYS A 1 386 ? 129.983 140.234 82.844 1.00 102.98 386 LYS A O 1
ATOM 3192 N N . ALA A 1 387 ? 128.907 140.852 84.720 1.00 100.53 387 ALA A N 1
ATOM 3193 C CA . ALA A 1 387 ? 129.823 140.114 85.587 1.00 100.53 387 ALA A CA 1
ATOM 3194 C C . ALA A 1 387 ? 129.818 138.608 85.342 1.00 100.53 387 ALA A C 1
ATOM 3195 O O . ALA A 1 387 ? 130.911 138.016 85.290 1.00 100.53 387 ALA A O 1
ATOM 3197 N N . PRO A 1 388 ? 128.670 137.922 85.222 1.00 101.41 388 PRO A N 1
ATOM 3198 C CA . PRO A 1 388 ? 128.732 136.470 84.968 1.00 101.41 388 PRO A CA 1
ATOM 3199 C C . PRO A 1 388 ? 129.493 136.110 83.705 1.00 101.41 388 PRO A C 1
ATOM 3200 O O . PRO A 1 388 ? 130.238 135.119 83.692 1.00 101.41 388 PRO A O 1
ATOM 3204 N N . GLU A 1 389 ? 129.333 136.899 82.641 1.00 103.06 389 GLU A N 1
ATOM 3205 C CA . GLU A 1 389 ? 130.112 136.675 81.429 1.00 103.06 389 GLU A CA 1
ATOM 3206 C C . GLU A 1 389 ? 131.599 136.810 81.714 1.00 103.06 389 GLU A C 1
ATOM 3207 O O . GLU A 1 389 ? 132.409 136.006 81.235 1.00 103.06 389 GLU A O 1
ATOM 3213 N N . LEU A 1 390 ? 131.973 137.821 82.499 1.00 102.06 390 LEU A N 1
ATOM 3214 C CA . LEU A 1 390 ? 133.378 138.035 82.822 1.00 102.06 390 LEU A CA 1
ATOM 3215 C C . LEU A 1 390 ? 133.946 136.860 83.604 1.00 102.06 390 LEU A C 1
ATOM 3216 O O . LEU A 1 390 ? 135.063 136.407 83.334 1.00 102.06 390 LEU A O 1
ATOM 3221 N N . LEU A 1 391 ? 133.186 136.349 84.574 1.00 103.54 391 LEU A N 1
ATOM 3222 C CA . LEU A 1 391 ? 133.669 135.226 85.372 1.00 103.54 391 LEU A CA 1
ATOM 3223 C C . LEU A 1 391 ? 133.789 133.958 84.536 1.00 103.54 391 LEU A C 1
ATOM 3224 O O . LEU A 1 391 ? 134.763 133.206 84.676 1.00 103.54 391 LEU A O 1
ATOM 3229 N N . ALA A 1 392 ? 132.808 133.698 83.668 1.00 104.27 392 ALA A N 1
ATOM 3230 C CA . ALA A 1 392 ? 132.898 132.531 82.798 1.00 104.27 392 ALA A CA 1
ATOM 3231 C C . ALA A 1 392 ? 134.102 132.631 81.872 1.00 104.27 392 ALA A C 1
ATOM 3232 O O . ALA A 1 392 ? 134.826 131.648 81.673 1.00 104.27 392 ALA A O 1
ATOM 3234 N N . LYS A 1 393 ? 134.341 133.818 81.307 1.00 104.06 393 LYS A N 1
ATOM 3235 C CA . LYS A 1 393 ? 135.503 134.000 80.445 1.00 104.06 393 LYS A CA 1
ATOM 3236 C C . LYS A 1 393 ? 136.800 133.827 81.222 1.00 104.06 393 LYS A C 1
ATOM 3237 O O . LYS A 1 393 ? 137.768 133.262 80.705 1.00 104.06 393 LYS A O 1
ATOM 3243 N N . TYR A 1 394 ? 136.842 134.316 82.463 1.00 101.31 394 TYR A N 1
ATOM 3244 C CA . TYR A 1 394 ? 138.033 134.146 83.289 1.00 101.31 394 TYR A CA 1
ATOM 3245 C C . TYR A 1 394 ? 138.318 132.672 83.539 1.00 101.31 394 TYR A C 1
ATOM 3246 O O . TYR A 1 394 ? 139.460 132.213 83.399 1.00 101.31 394 TYR A O 1
ATOM 3255 N N . CYS A 1 395 ? 137.285 131.911 83.911 1.00 105.23 395 CYS A N 1
ATOM 3256 C CA . CYS A 1 395 ? 137.467 130.481 84.142 1.00 105.23 395 CYS A CA 1
ATOM 3257 C C . CYS A 1 395 ? 137.937 129.778 82.877 1.00 105.23 395 CYS A C 1
ATOM 3258 O O . CYS A 1 395 ? 138.874 128.969 82.914 1.00 105.23 395 CYS A O 1
ATOM 3261 N N . ASP A 1 396 ? 137.307 130.087 81.742 1.00 110.35 396 ASP A N 1
ATOM 3262 C CA . ASP A 1 396 ? 137.691 129.458 80.485 1.00 110.35 396 ASP A CA 1
ATOM 3263 C C . ASP A 1 396 ? 139.139 129.771 80.137 1.00 110.35 396 ASP A C 1
ATOM 3264 O O . ASP A 1 396 ? 139.907 128.876 79.767 1.00 110.35 396 ASP A O 1
ATOM 3269 N N . ASN A 1 397 ? 139.536 131.038 80.273 1.00 108.59 397 ASN A N 1
ATOM 3270 C CA . ASN A 1 397 ? 140.902 131.431 79.948 1.00 108.59 397 ASN A CA 1
ATOM 3271 C C . ASN A 1 397 ? 141.896 130.720 80.855 1.00 108.59 397 ASN A C 1
ATOM 3272 O O . ASN A 1 397 ? 142.940 130.244 80.394 1.00 108.59 397 ASN A O 1
ATOM 3277 N N . MET A 1 398 ? 141.584 130.623 82.150 1.00 108.92 398 MET A N 1
ATOM 3278 C CA . MET A 1 398 ? 142.464 129.895 83.056 1.00 108.92 398 MET A CA 1
ATOM 3279 C C . MET A 1 398 ? 142.521 128.412 82.717 1.00 108.92 398 MET A C 1
ATOM 3280 O O . MET A 1 398 ? 143.521 127.748 83.014 1.00 108.92 398 MET A O 1
ATOM 3285 N N . LEU A 1 399 ? 141.473 127.873 82.097 1.00 110.82 399 LEU A N 1
ATOM 3286 C CA . LEU A 1 399 ? 141.471 126.482 81.665 1.00 110.82 399 LEU A CA 1
ATOM 3287 C C . LEU A 1 399 ? 141.862 126.315 80.200 1.00 110.82 399 LEU A C 1
ATOM 3288 O O . LEU A 1 399 ? 141.809 125.196 79.680 1.00 110.82 399 LEU A O 1
ATOM 3293 N N . LYS A 1 400 ? 142.248 127.394 79.524 1.00 115.93 400 LYS A N 1
ATOM 3294 C CA . LYS A 1 400 ? 142.662 127.330 78.130 1.00 115.93 400 LYS A CA 1
ATOM 3295 C C . LYS A 1 400 ? 144.147 127.006 78.016 1.00 115.93 400 LYS A C 1
ATOM 3296 O O . LYS A 1 400 ? 144.953 127.379 78.872 1.00 115.93 400 LYS A O 1
ATOM 3302 N N . LYS A 1 401 ? 144.501 126.316 76.930 1.00 118.89 401 LYS A N 1
ATOM 3303 C CA . LYS A 1 401 ? 145.881 125.908 76.695 1.00 118.89 401 LYS A CA 1
ATOM 3304 C C . LYS A 1 401 ? 146.796 127.069 76.331 1.00 118.89 401 LYS A C 1
ATOM 3305 O O . LYS A 1 401 ? 148.014 126.873 76.275 1.00 118.89 401 LYS A O 1
ATOM 3311 N N . SER A 1 402 ? 146.248 128.260 76.083 1.00 123.04 402 SER A N 1
ATOM 3312 C CA . SER A 1 402 ? 147.073 129.403 75.707 1.00 123.04 402 SER A CA 1
ATOM 3313 C C . SER A 1 402 ? 148.045 129.812 76.806 1.00 123.04 402 SER A C 1
ATOM 3314 O O . SER A 1 402 ? 149.073 130.428 76.508 1.00 123.04 402 SER A O 1
ATOM 3317 N N . ALA A 1 403 ? 147.749 129.484 78.064 1.00 122.14 403 ALA A N 1
ATOM 3318 C CA . ALA A 1 403 ? 148.617 129.839 79.187 1.00 122.14 403 ALA A CA 1
ATOM 3319 C C . ALA A 1 403 ? 149.811 128.888 79.198 1.00 122.14 403 ALA A C 1
ATOM 3320 O O . ALA A 1 403 ? 149.866 127.903 79.940 1.00 122.14 403 ALA A O 1
ATOM 3322 N N . LYS A 1 404 ? 150.788 129.198 78.351 1.00 122.72 404 LYS A N 1
ATOM 3323 C CA . LYS A 1 404 ? 151.966 128.353 78.217 1.00 122.72 404 LYS A CA 1
ATOM 3324 C C . LYS A 1 404 ? 152.842 128.442 79.460 1.00 122.72 404 LYS A C 1
ATOM 3325 O O . LYS A 1 404 ? 153.010 129.515 80.047 1.00 122.72 404 LYS A O 1
ATOM 3331 N N . GLY A 1 405 ? 153.404 127.304 79.856 1.00 125.34 405 GLY A N 1
ATOM 3332 C CA . GLY A 1 405 ? 154.295 127.266 81.006 1.00 125.34 405 GLY A CA 1
ATOM 3333 C C . GLY A 1 405 ? 153.636 127.666 82.306 1.00 125.34 405 GLY A C 1
ATOM 3334 O O . GLY A 1 405 ? 154.202 128.459 83.069 1.00 125.34 405 GLY A O 1
ATOM 3335 N N . MET A 1 406 ? 152.445 127.137 82.578 1.00 122.22 406 MET A N 1
ATOM 3336 C CA . MET A 1 406 ? 151.674 127.506 83.761 1.00 122.22 406 MET A CA 1
ATOM 3337 C C . MET A 1 406 ? 151.152 126.226 84.403 1.00 122.22 406 MET A C 1
ATOM 3338 O O . MET A 1 406 ? 150.240 125.587 83.868 1.00 122.22 406 MET A O 1
ATOM 3343 N N . THR A 1 407 ? 151.725 125.860 85.549 1.00 122.48 407 THR A N 1
ATOM 3344 C CA . THR A 1 407 ? 151.428 124.585 86.186 1.00 122.48 407 THR A CA 1
ATOM 3345 C C . THR A 1 407 ? 150.038 124.615 86.820 1.00 122.48 407 THR A C 1
ATOM 3346 O O . THR A 1 407 ? 149.290 125.589 86.707 1.00 122.48 407 THR A O 1
ATOM 3350 N N . GLU A 1 408 ? 149.694 123.526 87.508 1.00 123.09 408 GLU A N 1
ATOM 3351 C CA . GLU A 1 408 ? 148.341 123.335 88.011 1.00 123.09 408 GLU A CA 1
ATOM 3352 C C . GLU A 1 408 ? 148.145 123.764 89.458 1.00 123.09 408 GLU A C 1
ATOM 3353 O O . GLU A 1 408 ? 147.004 124.021 89.854 1.00 123.09 408 GLU A O 1
ATOM 3359 N N . ASN A 1 409 ? 149.203 123.832 90.267 1.00 121.65 409 ASN A N 1
ATOM 3360 C CA . ASN A 1 409 ? 149.014 124.294 91.640 1.00 121.65 409 ASN A CA 1
ATOM 3361 C C . ASN A 1 409 ? 148.638 125.774 91.687 1.00 121.65 409 ASN A C 1
ATOM 3362 O O . ASN A 1 409 ? 147.756 126.167 92.465 1.00 121.65 409 ASN A O 1
ATOM 3367 N N . GLU A 1 410 ? 149.265 126.617 90.857 1.00 120.69 410 GLU A N 1
ATOM 3368 C CA . GLU A 1 410 ? 148.794 127.998 90.816 1.00 120.69 410 GLU A CA 1
ATOM 3369 C C . GLU A 1 410 ? 147.428 128.084 90.150 1.00 120.69 410 GLU A C 1
ATOM 3370 O O . GLU A 1 410 ? 146.658 129.005 90.439 1.00 120.69 410 GLU A O 1
ATOM 3376 N N . VAL A 1 411 ? 147.105 127.130 89.271 1.00 119.29 411 VAL A N 1
ATOM 3377 C CA . VAL A 1 411 ? 145.749 127.049 88.734 1.00 119.29 411 VAL A CA 1
ATOM 3378 C C . VAL A 1 411 ? 144.753 126.861 89.866 1.00 119.29 411 VAL A C 1
ATOM 3379 O O . VAL A 1 411 ? 143.737 127.557 89.940 1.00 119.29 411 VAL A O 1
ATOM 3383 N N . GLU A 1 412 ? 145.037 125.925 90.772 1.00 118.96 412 GLU A N 1
ATOM 3384 C CA . GLU A 1 412 ? 144.146 125.697 91.905 1.00 118.96 412 GLU A CA 1
ATOM 3385 C C . GLU A 1 412 ? 144.090 126.912 92.821 1.00 118.96 412 GLU A C 1
ATOM 3386 O O . GLU A 1 412 ? 143.021 127.259 93.336 1.00 118.96 412 GLU A O 1
ATOM 3392 N N . ASP A 1 413 ? 145.229 127.571 93.041 1.00 118.92 413 ASP A N 1
ATOM 3393 C CA . ASP A 1 413 ? 145.232 128.766 93.883 1.00 118.92 413 ASP A CA 1
ATOM 3394 C C . ASP A 1 413 ? 144.338 129.856 93.298 1.00 118.92 413 ASP A C 1
ATOM 3395 O O . ASP A 1 413 ? 143.458 130.394 93.985 1.00 118.92 413 ASP A O 1
ATOM 3400 N N . LYS A 1 414 ? 144.540 130.184 92.019 1.00 112.29 414 LYS A N 1
ATOM 3401 C CA . LYS A 1 414 ? 143.724 131.200 91.361 1.00 112.29 414 LYS A CA 1
ATOM 3402 C C . LYS A 1 414 ? 142.263 130.775 91.303 1.00 112.29 414 LYS A C 1
ATOM 3403 O O . LYS A 1 414 ? 141.357 131.601 91.462 1.00 112.29 414 LYS A O 1
ATOM 3409 N N . LEU A 1 415 ? 142.021 129.487 91.102 1.00 113.45 415 LEU A N 1
ATOM 3410 C CA . LEU A 1 415 ? 140.697 128.924 90.922 1.00 113.45 415 LEU A CA 1
ATOM 3411 C C . LEU A 1 415 ? 139.902 128.865 92.217 1.00 113.45 415 LEU A C 1
ATOM 3412 O O . LEU A 1 415 ? 138.668 128.878 92.170 1.00 113.45 415 LEU A O 1
ATOM 3417 N N . THR A 1 416 ? 140.574 128.798 93.365 1.00 109.54 416 THR A N 1
ATOM 3418 C CA . THR A 1 416 ? 139.905 128.902 94.655 1.00 109.54 416 THR A CA 1
ATOM 3419 C C . THR A 1 416 ? 139.802 130.348 95.122 1.00 109.54 416 THR A C 1
ATOM 3420 O O . THR A 1 416 ? 138.917 130.681 95.914 1.00 109.54 416 THR A O 1
ATOM 3424 N N . SER A 1 417 ? 140.698 131.218 94.647 1.00 105.14 417 SER A N 1
ATOM 3425 C CA . SER A 1 417 ? 140.495 132.648 94.847 1.00 105.14 417 SER A CA 1
ATOM 3426 C C . SER A 1 417 ? 139.263 133.124 94.089 1.00 105.14 417 SER A C 1
ATOM 3427 O O . SER A 1 417 ? 138.516 133.983 94.570 1.00 105.14 417 SER A O 1
ATOM 3430 N N . PHE A 1 418 ? 139.037 132.562 92.900 1.00 100.08 418 PHE A N 1
ATOM 3431 C CA . PHE A 1 418 ? 137.900 132.955 92.073 1.00 100.08 418 PHE A CA 1
ATOM 3432 C C . PHE A 1 418 ? 136.567 132.701 92.766 1.00 100.08 418 PHE A C 1
ATOM 3433 O O . PHE A 1 418 ? 135.595 133.422 92.513 1.00 100.08 418 PHE A O 1
ATOM 3441 N N . ILE A 1 419 ? 136.490 131.676 93.618 1.00 99.47 419 ILE A N 1
ATOM 3442 C CA . ILE A 1 419 ? 135.226 131.351 94.265 1.00 99.47 419 ILE A CA 1
ATOM 3443 C C . ILE A 1 419 ? 134.768 132.471 95.188 1.00 99.47 419 ILE A C 1
ATOM 3444 O O . ILE A 1 419 ? 133.559 132.681 95.354 1.00 99.47 419 ILE A O 1
ATOM 3449 N N . THR A 1 420 ? 135.705 133.213 95.781 1.00 98.63 420 THR A N 1
ATOM 3450 C CA . THR A 1 420 ? 135.332 134.366 96.593 1.00 98.63 420 THR A CA 1
ATOM 3451 C C . THR A 1 420 ? 134.552 135.382 95.768 1.00 98.63 420 THR A C 1
ATOM 3452 O O . THR A 1 420 ? 133.514 135.891 96.206 1.00 98.63 420 THR A O 1
ATOM 3456 N N . VAL A 1 421 ? 135.035 135.682 94.560 1.00 93.48 421 VAL A N 1
ATOM 3457 C CA . VAL A 1 421 ? 134.311 136.588 93.673 1.00 93.48 421 VAL A CA 1
ATOM 3458 C C . VAL A 1 421 ? 132.988 135.970 93.247 1.00 93.48 421 VAL A C 1
ATOM 3459 O O . VAL A 1 421 ? 131.949 136.641 93.226 1.00 93.48 421 VAL A O 1
ATOM 3463 N N . PHE A 1 422 ? 133.004 134.680 92.905 1.00 98.13 422 PHE A N 1
ATOM 3464 C CA . PHE A 1 422 ? 131.801 134.039 92.386 1.00 98.13 422 PHE A CA 1
ATOM 3465 C C . PHE A 1 422 ? 130.678 134.031 93.412 1.00 98.13 422 PHE A C 1
ATOM 3466 O O . PHE A 1 422 ? 129.501 134.112 93.043 1.00 98.13 422 PHE A O 1
ATOM 3474 N N . LYS A 1 423 ? 131.014 133.929 94.699 1.00 97.94 423 LYS A N 1
ATOM 3475 C CA . LYS A 1 423 ? 129.982 133.940 95.729 1.00 97.94 423 LYS A CA 1
ATOM 3476 C C . LYS A 1 423 ? 129.213 135.253 95.761 1.00 97.94 423 LYS A C 1
ATOM 3477 O O . LYS A 1 423 ? 128.070 135.279 96.228 1.00 97.94 423 LYS A O 1
ATOM 3483 N N . TYR A 1 424 ? 129.807 136.338 95.268 1.00 93.21 424 TYR A N 1
ATOM 3484 C CA . TYR A 1 424 ? 129.155 137.640 95.244 1.00 93.21 424 TYR A CA 1
ATOM 3485 C C . TYR A 1 424 ? 128.255 137.834 94.033 1.00 93.21 424 TYR A C 1
ATOM 3486 O O . TYR A 1 424 ? 127.579 138.864 93.945 1.00 93.21 424 TYR A O 1
ATOM 3495 N N . ILE A 1 425 ? 128.227 136.882 93.105 1.00 103.32 425 ILE A N 1
ATOM 3496 C CA . ILE A 1 425 ? 127.389 137.011 91.920 1.00 103.32 425 ILE A CA 1
ATOM 3497 C C . ILE A 1 425 ? 125.940 136.768 92.317 1.00 103.32 425 ILE A C 1
ATOM 3498 O O . ILE A 1 425 ? 125.592 135.698 92.829 1.00 103.32 425 ILE A O 1
ATOM 3503 N N . ASP A 1 426 ? 125.088 137.769 92.095 1.00 114.19 426 ASP A N 1
ATOM 3504 C CA . ASP A 1 426 ? 123.669 137.592 92.376 1.00 114.19 426 ASP A CA 1
ATOM 3505 C C . ASP A 1 426 ? 122.985 136.738 91.314 1.00 114.19 426 ASP A C 1
ATOM 3506 O O . ASP A 1 426 ? 122.148 135.892 91.644 1.00 114.19 426 ASP A O 1
ATOM 3511 N N . ASP A 1 427 ? 123.332 136.937 90.042 1.00 117.11 427 ASP A N 1
ATOM 3512 C CA . ASP A 1 427 ? 122.731 136.188 88.937 1.00 117.11 427 ASP A CA 1
ATOM 3513 C C . ASP A 1 427 ? 123.674 135.052 88.550 1.00 117.11 427 ASP A C 1
ATOM 3514 O O . ASP A 1 427 ? 124.388 135.105 87.548 1.00 117.11 427 ASP A O 1
ATOM 3519 N N . LYS A 1 428 ? 123.669 134.000 89.371 1.00 115.29 428 LYS A N 1
ATOM 3520 C CA . LYS A 1 428 ? 124.558 132.870 89.134 1.00 115.29 428 LYS A CA 1
ATOM 3521 C C . LYS A 1 428 ? 124.099 131.999 87.974 1.00 115.29 428 LYS A C 1
ATOM 3522 O O . LYS A 1 428 ? 124.913 131.255 87.422 1.00 115.29 428 LYS A O 1
ATOM 3528 N N . ASP A 1 429 ? 122.821 132.066 87.599 1.00 119.26 429 ASP A N 1
ATOM 3529 C CA . ASP A 1 429 ? 122.322 131.236 86.506 1.00 119.26 429 ASP A CA 1
ATOM 3530 C C . ASP A 1 429 ? 122.958 131.620 85.176 1.00 119.26 429 ASP A C 1
ATOM 3531 O O . ASP A 1 429 ? 123.268 130.749 84.353 1.00 119.26 429 ASP A O 1
ATOM 3536 N N . VAL A 1 430 ? 123.146 132.920 84.940 1.00 114.72 430 VAL A N 1
ATOM 3537 C CA . VAL A 1 430 ? 123.782 133.370 83.704 1.00 114.72 430 VAL A CA 1
ATOM 3538 C C . VAL A 1 430 ? 125.206 132.839 83.624 1.00 114.72 430 VAL A C 1
ATOM 3539 O O . VAL A 1 430 ? 125.644 132.330 82.583 1.00 114.72 430 VAL A O 1
ATOM 3543 N N . PHE A 1 431 ? 125.948 132.945 84.729 1.00 107.18 431 PHE A N 1
ATOM 3544 C CA . PHE A 1 431 ? 127.299 132.401 84.765 1.00 107.18 431 PHE A CA 1
ATOM 3545 C C . PHE A 1 431 ? 127.288 130.897 84.551 1.00 107.18 431 PHE A C 1
ATOM 3546 O O . PHE A 1 431 ? 128.150 130.359 83.852 1.00 107.18 431 PHE A O 1
ATOM 3554 N N . GLN A 1 432 ? 126.325 130.201 85.157 1.00 112.55 432 GLN A N 1
ATOM 3555 C CA . GLN A 1 432 ? 126.253 128.753 85.005 1.00 112.55 432 GLN A CA 1
ATOM 3556 C C . GLN A 1 432 ? 126.052 128.368 83.547 1.00 112.55 432 GLN A C 1
ATOM 3557 O O . GLN A 1 432 ? 126.749 127.493 83.025 1.00 112.55 432 GLN A O 1
ATOM 3563 N N . LYS A 1 433 ? 125.114 129.028 82.866 1.00 112.23 433 LYS A N 1
ATOM 3564 C CA . LYS A 1 433 ? 124.859 128.704 81.465 1.00 112.23 433 LYS A CA 1
ATOM 3565 C C . LYS A 1 433 ? 126.053 129.054 80.584 1.00 112.23 433 LYS A C 1
ATOM 3566 O O . LYS A 1 433 ? 126.426 128.276 79.693 1.00 112.23 433 LYS A O 1
ATOM 3572 N N . PHE A 1 434 ? 126.664 130.218 80.812 1.00 113.25 434 PHE A N 1
ATOM 3573 C CA . PHE A 1 434 ? 127.796 130.621 79.986 1.00 113.25 434 PHE A CA 1
ATOM 3574 C C . PHE A 1 434 ? 128.978 129.681 80.182 1.00 113.25 434 PHE A C 1
ATOM 3575 O O . PHE A 1 434 ? 129.630 129.274 79.211 1.00 113.25 434 PHE A O 1
ATOM 3583 N N . TYR A 1 435 ? 129.261 129.312 81.433 1.00 112.07 435 TYR A N 1
ATOM 3584 C CA . TYR A 1 435 ? 130.334 128.366 81.693 1.00 112.07 435 TYR A CA 1
ATOM 3585 C C . TYR A 1 435 ? 129.998 126.986 81.159 1.00 112.07 435 TYR A C 1
ATOM 3586 O O . TYR A 1 435 ? 130.898 126.264 80.733 1.00 112.07 435 TYR A O 1
ATOM 3595 N N . ALA A 1 436 ? 128.720 126.602 81.162 1.00 115.59 436 ALA A N 1
ATOM 3596 C CA . ALA A 1 436 ? 128.332 125.335 80.555 1.00 115.59 436 ALA A CA 1
ATOM 3597 C C . ALA A 1 436 ? 128.670 125.323 79.073 1.00 115.59 436 ALA A C 1
ATOM 3598 O O . ALA A 1 436 ? 129.284 124.375 78.570 1.00 115.59 436 ALA A O 1
ATOM 3600 N N . ARG A 1 437 ? 128.294 126.386 78.362 1.00 119.36 437 ARG A N 1
ATOM 3601 C CA . ARG A 1 437 ? 128.595 126.456 76.936 1.00 119.36 437 ARG A CA 1
ATOM 3602 C C . ARG A 1 437 ? 130.098 126.456 76.686 1.00 119.36 437 ARG A C 1
ATOM 3603 O O . ARG A 1 437 ? 130.594 125.737 75.806 1.00 119.36 437 ARG A O 1
ATOM 3611 N N . MET A 1 438 ? 130.846 127.238 77.464 1.00 113.24 438 MET A N 1
ATOM 3612 C CA . MET A 1 438 ? 132.273 127.364 77.197 1.00 113.24 438 MET A CA 1
ATOM 3613 C C . MET A 1 438 ? 133.029 126.100 77.600 1.00 113.24 438 MET A C 1
ATOM 3614 O O . MET A 1 438 ? 134.004 125.724 76.940 1.00 113.24 438 MET A O 1
ATOM 3619 N N . LEU A 1 439 ? 132.571 125.408 78.646 1.00 116.14 439 LEU A N 1
ATOM 3620 C CA . LEU A 1 439 ? 133.147 124.122 79.015 1.00 116.14 439 LEU A CA 1
ATOM 3621 C C . LEU A 1 439 ? 132.832 123.056 77.976 1.00 116.14 439 LEU A C 1
ATOM 3622 O O . LEU A 1 439 ? 133.673 122.200 77.687 1.00 116.14 439 LEU A O 1
ATOM 3627 N N . ALA A 1 440 ? 131.620 123.078 77.417 1.00 118.36 440 ALA A N 1
ATOM 3628 C CA . ALA A 1 440 ? 131.306 122.158 76.331 1.00 118.36 440 ALA A CA 1
ATOM 3629 C C . ALA A 1 440 ? 132.226 122.395 75.143 1.00 118.36 440 ALA A C 1
ATOM 3630 O O . ALA A 1 440 ? 132.723 121.442 74.530 1.00 118.36 440 ALA A O 1
ATOM 3632 N N . LYS A 1 441 ? 132.470 123.665 74.812 1.00 120.76 441 LYS A N 1
ATOM 3633 C CA . LYS A 1 441 ? 133.413 123.976 73.742 1.00 120.76 441 LYS A CA 1
ATOM 3634 C C . LYS A 1 441 ? 134.812 123.467 74.072 1.00 120.76 441 LYS A C 1
ATOM 3635 O O . LYS A 1 441 ? 135.493 122.896 73.211 1.00 120.76 441 LYS A O 1
ATOM 3641 N N . ARG A 1 442 ? 135.255 123.660 75.318 1.00 114.84 442 ARG A N 1
ATOM 3642 C CA . ARG A 1 442 ? 136.578 123.185 75.718 1.00 114.84 442 ARG A CA 1
ATOM 3643 C C . ARG A 1 442 ? 136.686 121.671 75.595 1.00 114.84 442 ARG A C 1
ATOM 3644 O O . ARG A 1 442 ? 137.699 121.150 75.115 1.00 114.84 442 ARG A O 1
ATOM 3652 N N . LEU A 1 443 ? 135.654 120.950 76.034 1.00 117.98 443 LEU A N 1
ATOM 3653 C CA . LEU A 1 443 ? 135.685 119.492 75.982 1.00 117.98 443 LEU A CA 1
ATOM 3654 C C . LEU A 1 443 ? 135.686 118.993 74.545 1.00 117.98 443 LEU A C 1
ATOM 3655 O O . LEU A 1 443 ? 136.466 118.102 74.188 1.00 117.98 443 LEU A O 1
ATOM 3660 N N . ILE A 1 444 ? 134.816 119.555 73.702 1.00 120.06 444 ILE A N 1
ATOM 3661 C CA . ILE A 1 444 ? 134.746 119.111 72.313 1.00 120.06 444 ILE A CA 1
ATOM 3662 C C . ILE A 1 444 ? 136.053 119.407 71.594 1.00 120.06 444 ILE A C 1
ATOM 3663 O O . ILE A 1 444 ? 136.572 118.568 70.847 1.00 120.06 444 ILE A O 1
ATOM 3668 N N . HIS A 1 445 ? 136.614 120.594 71.811 1.00 120.86 445 HIS A N 1
ATOM 3669 C CA . HIS A 1 445 ? 137.864 120.968 71.167 1.00 120.86 445 HIS A CA 1
ATOM 3670 C C . HIS A 1 445 ? 139.096 120.497 71.928 1.00 120.86 445 HIS A C 1
ATOM 3671 O O . HIS A 1 445 ? 140.209 120.626 71.405 1.00 120.86 445 HIS A O 1
ATOM 3678 N N . GLY A 1 446 ? 138.931 119.955 73.133 1.00 118.53 446 GLY A N 1
ATOM 3679 C CA . GLY A 1 446 ? 140.045 119.384 73.867 1.00 118.53 446 GLY A CA 1
ATOM 3680 C C . GLY A 1 446 ? 141.153 120.363 74.196 1.00 118.53 446 GLY A C 1
ATOM 3681 O O . GLY A 1 446 ? 142.328 120.078 73.951 1.00 118.53 446 GLY A O 1
ATOM 3682 N N . LEU A 1 447 ? 140.797 121.520 74.748 1.00 117.83 447 LEU A N 1
ATOM 3683 C CA . LEU A 1 447 ? 141.746 122.594 75.022 1.00 117.83 447 LEU A CA 1
ATOM 3684 C C . LEU A 1 447 ? 141.900 122.848 76.519 1.00 117.83 447 LEU A C 1
ATOM 3685 O O . LEU A 1 447 ? 141.903 123.992 76.975 1.00 117.83 447 LEU A O 1
ATOM 3690 N N . SER A 1 448 ? 142.035 121.781 77.299 1.00 119.54 448 SER A N 1
ATOM 3691 C CA . SER A 1 448 ? 142.120 121.867 78.748 1.00 119.54 448 SER A CA 1
ATOM 3692 C C . SER A 1 448 ? 143.502 121.448 79.238 1.00 119.54 448 SER A C 1
ATOM 3693 O O . SER A 1 448 ? 144.230 120.715 78.562 1.00 119.54 448 SER A O 1
ATOM 3696 N N . MET A 1 449 ? 143.857 121.931 80.432 1.00 121.51 449 MET A N 1
ATOM 3697 C CA . MET A 1 449 ? 145.090 121.520 81.096 1.00 121.51 449 MET A CA 1
ATOM 3698 C C . MET A 1 449 ? 145.098 120.019 81.329 1.00 121.51 449 MET A C 1
ATOM 3699 O O . MET A 1 449 ? 145.894 119.286 80.733 1.00 121.51 449 MET A O 1
ATOM 3704 N N . SER A 1 450 ? 144.204 119.563 82.195 1.00 122.11 450 SER A N 1
ATOM 3705 C CA . SER A 1 450 ? 144.007 118.151 82.482 1.00 122.11 450 SER A CA 1
ATOM 3706 C C . SER A 1 450 ? 142.621 118.023 83.089 1.00 122.11 450 SER A C 1
ATOM 3707 O O . SER A 1 450 ? 142.014 119.011 83.508 1.00 122.11 450 SER A O 1
ATOM 3710 N N . MET A 1 451 ? 142.125 116.789 83.134 1.00 123.60 451 MET A N 1
ATOM 3711 C CA . MET A 1 451 ? 140.730 116.593 83.498 1.00 123.60 451 MET A CA 1
ATOM 3712 C C . MET A 1 451 ? 140.517 116.783 84.997 1.00 123.60 451 MET A C 1
ATOM 3713 O O . MET A 1 451 ? 139.387 117.022 85.447 1.00 123.60 451 MET A O 1
ATOM 3718 N N . ASP A 1 452 ? 141.594 116.707 85.783 1.00 126.78 452 ASP A N 1
ATOM 3719 C CA . ASP A 1 452 ? 141.494 117.024 87.203 1.00 126.78 452 ASP A CA 1
ATOM 3720 C C . ASP A 1 452 ? 141.159 118.493 87.424 1.00 126.78 452 ASP A C 1
ATOM 3721 O O . ASP A 1 452 ? 140.590 118.853 88.460 1.00 126.78 452 ASP A O 1
ATOM 3726 N N . SER A 1 453 ? 141.493 119.355 86.462 1.00 121.69 453 SER A N 1
ATOM 3727 C CA . SER A 1 453 ? 141.088 120.753 86.557 1.00 121.69 453 SER A CA 1
ATOM 3728 C C . SER A 1 453 ? 139.569 120.879 86.560 1.00 121.69 453 SER A C 1
ATOM 3729 O O . SER A 1 453 ? 138.999 121.650 87.339 1.00 121.69 453 SER A O 1
ATOM 3732 N N . GLU A 1 454 ? 138.892 120.120 85.698 1.00 122.56 454 GLU A N 1
ATOM 3733 C CA . GLU A 1 454 ? 137.433 120.131 85.711 1.00 122.56 454 GLU A CA 1
ATOM 3734 C C . GLU A 1 454 ? 136.868 119.372 86.905 1.00 122.56 454 GLU A C 1
ATOM 3735 O O . GLU A 1 454 ? 135.787 119.726 87.393 1.00 122.56 454 GLU A O 1
ATOM 3741 N N . GLU A 1 455 ? 137.564 118.331 87.381 1.00 124.28 455 GLU A N 1
ATOM 3742 C CA . GLU A 1 455 ? 137.267 117.807 88.713 1.00 124.28 455 GLU A CA 1
ATOM 3743 C C . GLU A 1 455 ? 137.137 118.949 89.714 1.00 124.28 455 GLU A C 1
ATOM 3744 O O . GLU A 1 455 ? 136.113 119.092 90.393 1.00 124.28 455 GLU A O 1
ATOM 3750 N N . THR A 1 456 ? 138.182 119.773 89.802 1.00 120.62 456 THR A N 1
ATOM 3751 C CA . THR A 1 456 ? 138.219 120.863 90.771 1.00 120.62 456 THR A CA 1
ATOM 3752 C C . THR A 1 456 ? 137.119 121.882 90.508 1.00 120.62 456 THR A C 1
ATOM 3753 O O . THR A 1 456 ? 136.474 122.367 91.442 1.00 120.62 456 THR A O 1
ATOM 3757 N N . MET A 1 457 ? 136.901 122.233 89.237 1.00 119.12 457 MET A N 1
ATOM 3758 C CA . MET A 1 457 ? 135.844 123.187 88.906 1.00 119.12 457 MET A CA 1
ATOM 3759 C C . MET A 1 457 ? 134.481 122.710 89.380 1.00 119.12 457 MET A C 1
ATOM 3760 O O . MET A 1 457 ? 133.763 123.446 90.070 1.00 119.12 457 MET A O 1
ATOM 3765 N N . ILE A 1 458 ? 134.102 121.487 89.013 1.00 119.55 458 ILE A N 1
ATOM 3766 C CA . ILE A 1 458 ? 132.779 120.998 89.369 1.00 119.55 458 ILE A CA 1
ATOM 3767 C C . ILE A 1 458 ? 132.666 120.835 90.876 1.00 119.55 458 ILE A C 1
ATOM 3768 O O . ILE A 1 458 ? 131.628 121.147 91.467 1.00 119.55 458 ILE A O 1
ATOM 3773 N N . ASN A 1 459 ? 133.737 120.374 91.527 1.00 120.71 459 ASN A N 1
ATOM 3774 C CA . ASN A 1 459 ? 133.686 120.208 92.975 1.00 120.71 459 ASN A CA 1
ATOM 3775 C C . ASN A 1 459 ? 133.529 121.550 93.681 1.00 120.71 459 ASN A C 1
ATOM 3776 O O . ASN A 1 459 ? 132.717 121.682 94.605 1.00 120.71 459 ASN A O 1
ATOM 3781 N N . LYS A 1 460 ? 134.289 122.561 93.252 1.00 116.02 460 LYS A N 1
ATOM 3782 C CA . LYS A 1 460 ? 134.205 123.877 93.874 1.00 116.02 460 LYS A CA 1
ATOM 3783 C C . LYS A 1 460 ? 132.835 124.500 93.655 1.00 116.02 460 LYS A C 1
ATOM 3784 O O . LYS A 1 460 ? 132.252 125.080 94.579 1.00 116.02 460 LYS A O 1
ATOM 3790 N N . LEU A 1 461 ? 132.303 124.391 92.437 1.00 118.34 461 LEU A N 1
ATOM 3791 C CA . LEU A 1 461 ? 130.992 124.964 92.161 1.00 118.34 461 LEU A CA 1
ATOM 3792 C C . LEU A 1 461 ? 129.900 124.228 92.926 1.00 118.34 461 LEU A C 1
ATOM 3793 O O . LEU A 1 461 ? 128.924 124.840 93.373 1.00 118.34 461 LEU A O 1
ATOM 3798 N N . LYS A 1 462 ? 130.045 122.910 93.086 1.00 121.33 462 LYS A N 1
ATOM 3799 C CA . LYS A 1 462 ? 129.095 122.146 93.885 1.00 121.33 462 LYS A CA 1
ATOM 3800 C C . LYS A 1 462 ? 129.144 122.568 95.346 1.00 121.33 462 LYS A C 1
ATOM 3801 O O . LYS A 1 462 ? 128.102 122.691 95.999 1.00 121.33 462 LYS A O 1
ATOM 3807 N N . GLN A 1 463 ? 130.348 122.793 95.878 1.00 121.87 463 GLN A N 1
ATOM 3808 C CA . GLN A 1 463 ? 130.464 123.293 97.244 1.00 121.87 463 GLN A CA 1
ATOM 3809 C C . GLN A 1 463 ? 129.816 124.664 97.380 1.00 121.87 463 GLN A C 1
ATOM 3810 O O . GLN A 1 463 ? 129.119 124.937 98.364 1.00 121.87 463 GLN A O 1
ATOM 3816 N N . ALA A 1 464 ? 130.033 125.538 96.397 1.00 120.84 464 ALA A N 1
ATOM 3817 C CA . ALA A 1 464 ? 129.526 126.901 96.470 1.00 120.84 464 ALA A CA 1
ATOM 3818 C C . ALA A 1 464 ? 128.015 126.993 96.301 1.00 120.84 464 ALA A C 1
ATOM 3819 O O . ALA A 1 464 ? 127.392 127.854 96.930 1.00 120.84 464 ALA A O 1
ATOM 3821 N N . CYS A 1 465 ? 127.406 126.133 95.471 1.00 125.77 465 CYS A N 1
ATOM 3822 C CA . CYS A 1 465 ? 125.983 126.300 95.189 1.00 125.77 465 CYS A CA 1
ATOM 3823 C C . CYS A 1 465 ? 125.194 124.992 95.159 1.00 125.77 465 CYS A C 1
ATOM 3824 O O . CYS A 1 465 ? 124.106 124.965 94.572 1.00 125.77 465 CYS A O 1
ATOM 3827 N N . GLY A 1 466 ? 125.687 123.920 95.769 1.00 130.68 466 GLY A N 1
ATOM 3828 C CA . GLY A 1 466 ? 124.965 122.667 95.803 1.00 130.68 466 GLY A CA 1
ATOM 3829 C C . GLY A 1 466 ? 125.227 121.802 94.583 1.00 130.68 466 GLY A C 1
ATOM 3830 O O . GLY A 1 466 ? 125.847 122.213 93.600 1.00 130.68 466 GLY A O 1
ATOM 3831 N N . TYR A 1 467 ? 124.734 120.564 94.659 1.00 146.59 467 TYR A N 1
ATOM 3832 C CA . TYR A 1 467 ? 124.968 119.606 93.583 1.00 146.59 467 TYR A CA 1
ATOM 3833 C C . TYR A 1 467 ? 124.080 119.878 92.375 1.00 146.59 467 TYR A C 1
ATOM 3834 O O . TYR A 1 467 ? 124.524 119.725 91.231 1.00 146.59 467 TYR A O 1
ATOM 3843 N N . GLU A 1 468 ? 122.828 120.283 92.603 1.00 138.93 468 GLU A N 1
ATOM 3844 C CA . GLU A 1 468 ? 121.909 120.517 91.495 1.00 138.93 468 GLU A CA 1
ATOM 3845 C C . GLU A 1 468 ? 122.305 121.727 90.662 1.00 138.93 468 GLU A C 1
ATOM 3846 O O . GLU A 1 468 ? 121.856 121.849 89.518 1.00 138.93 468 GLU A O 1
ATOM 3852 N N . PHE A 1 469 ? 123.125 122.623 91.212 1.00 126.20 469 PHE A N 1
ATOM 3853 C CA . PHE A 1 469 ? 123.588 123.773 90.444 1.00 126.20 469 PHE A CA 1
ATOM 3854 C C . PHE A 1 469 ? 124.432 123.337 89.254 1.00 126.20 469 PHE A C 1
ATOM 3855 O O . PHE A 1 469 ? 124.284 123.872 88.149 1.00 126.20 469 PHE A O 1
ATOM 3863 N N . THR A 1 470 ? 125.317 122.361 89.456 1.00 128.31 470 THR A N 1
ATOM 3864 C CA . THR A 1 470 ? 126.206 121.886 88.402 1.00 128.31 470 THR A CA 1
ATOM 3865 C C . THR A 1 470 ? 125.932 120.445 88.000 1.00 128.31 470 THR A C 1
ATOM 3866 O O . THR A 1 470 ? 126.733 119.862 87.258 1.00 128.31 470 THR A O 1
ATOM 3870 N N . SER A 1 471 ? 124.821 119.859 88.459 1.00 132.04 471 SER A N 1
ATOM 3871 C CA . SER A 1 471 ? 124.542 118.453 88.182 1.00 132.04 471 SER A CA 1
ATOM 3872 C C . SER A 1 471 ? 124.621 118.161 86.691 1.00 132.04 471 SER A C 1
ATOM 3873 O O . SER A 1 471 ? 125.329 117.242 86.263 1.00 132.04 471 SER A O 1
ATOM 3876 N N . LYS A 1 472 ? 123.923 118.962 85.881 1.00 129.05 472 LYS A N 1
ATOM 3877 C CA . LYS A 1 472 ? 123.976 118.792 84.434 1.00 129.05 472 LYS A CA 1
ATOM 3878 C C . LYS A 1 472 ? 125.414 118.820 83.936 1.00 129.05 472 LYS A C 1
ATOM 3879 O O . LYS A 1 472 ? 125.836 117.941 83.174 1.00 129.05 472 LYS A O 1
ATOM 3885 N N . LEU A 1 473 ? 126.193 119.809 84.387 1.00 127.16 473 LEU A N 1
ATOM 3886 C CA . LEU A 1 473 ? 127.611 119.847 84.042 1.00 127.16 473 LEU A CA 1
ATOM 3887 C C . LEU A 1 473 ? 128.280 118.528 84.382 1.00 127.16 473 LEU A C 1
ATOM 3888 O O . LEU A 1 473 ? 128.946 117.916 83.536 1.00 127.16 473 LEU A O 1
ATOM 3893 N N . HIS A 1 474 ? 128.070 118.050 85.609 1.00 131.17 474 HIS A N 1
ATOM 3894 C CA . HIS A 1 474 ? 128.648 116.776 86.012 1.00 131.17 474 HIS A CA 1
ATOM 3895 C C . HIS A 1 474 ? 128.203 115.671 85.067 1.00 131.17 474 HIS A C 1
ATOM 3896 O O . HIS A 1 474 ? 129.016 114.851 84.626 1.00 131.17 474 HIS A O 1
ATOM 3903 N N . ARG A 1 475 ? 126.916 115.666 84.706 1.00 132.06 475 ARG A N 1
ATOM 3904 C CA . ARG A 1 475 ? 126.434 114.695 83.732 1.00 132.06 475 ARG A CA 1
ATOM 3905 C C . ARG A 1 475 ? 127.220 114.805 82.436 1.00 132.06 475 ARG A C 1
ATOM 3906 O O . ARG A 1 475 ? 127.740 113.805 81.926 1.00 132.06 475 ARG A O 1
ATOM 3914 N N . MET A 1 476 ? 127.356 116.028 81.914 1.00 131.60 476 MET A N 1
ATOM 3915 C CA . MET A 1 476 ? 128.208 116.245 80.751 1.00 131.60 476 MET A CA 1
ATOM 3916 C C . MET A 1 476 ? 129.583 115.654 80.999 1.00 131.60 476 MET A C 1
ATOM 3917 O O . MET A 1 476 ? 130.111 114.888 80.183 1.00 131.60 476 MET A O 1
ATOM 3922 N N . TYR A 1 477 ? 130.149 115.968 82.162 1.00 128.19 477 TYR A N 1
ATOM 3923 C CA . TYR A 1 477 ? 131.449 115.444 82.548 1.00 128.19 477 TYR A CA 1
ATOM 3924 C C . TYR A 1 477 ? 131.463 113.924 82.467 1.00 128.19 477 TYR A C 1
ATOM 3925 O O . TYR A 1 477 ? 132.362 113.329 81.858 1.00 128.19 477 TYR A O 1
ATOM 3934 N N . THR A 1 478 ? 130.435 113.281 83.033 1.00 133.22 478 THR A N 1
ATOM 3935 C CA . THR A 1 478 ? 130.382 111.824 83.024 1.00 133.22 478 THR A CA 1
ATOM 3936 C C . THR A 1 478 ? 130.425 111.285 81.603 1.00 133.22 478 THR A C 1
ATOM 3937 O O . THR A 1 478 ? 131.050 110.250 81.344 1.00 133.22 478 THR A O 1
ATOM 3941 N N . ASP A 1 479 ? 129.785 111.989 80.665 1.00 135.36 479 ASP A N 1
ATOM 3942 C CA . ASP A 1 479 ? 129.814 111.553 79.274 1.00 135.36 479 ASP A CA 1
ATOM 3943 C C . ASP A 1 479 ? 131.250 111.409 78.794 1.00 135.36 479 ASP A C 1
ATOM 3944 O O . ASP A 1 479 ? 131.637 110.367 78.249 1.00 135.36 479 ASP A O 1
ATOM 3949 N N . MET A 1 480 ? 132.072 112.427 79.053 1.00 135.66 480 MET A N 1
ATOM 3950 C CA . MET A 1 480 ? 133.492 112.324 78.742 1.00 135.66 480 MET A CA 1
ATOM 3951 C C . MET A 1 480 ? 134.072 111.055 79.345 1.00 135.66 480 MET A C 1
ATOM 3952 O O . MET A 1 480 ? 134.671 110.232 78.640 1.00 135.66 480 MET A O 1
ATOM 3957 N N . SER A 1 481 ? 133.838 110.850 80.645 1.00 139.52 481 SER A N 1
ATOM 3958 C CA . SER A 1 481 ? 134.460 109.736 81.349 1.00 139.52 481 SER A CA 1
ATOM 3959 C C . SER A 1 481 ? 134.034 108.397 80.772 1.00 139.52 481 SER A C 1
ATOM 3960 O O . SER A 1 481 ? 134.730 107.394 80.961 1.00 139.52 481 SER A O 1
ATOM 3963 N N . VAL A 1 482 ? 132.904 108.351 80.065 1.00 140.92 482 VAL A N 1
ATOM 3964 C CA . VAL A 1 482 ? 132.500 107.089 79.464 1.00 140.92 482 VAL A CA 1
ATOM 3965 C C . VAL A 1 482 ? 132.779 107.051 77.968 1.00 140.92 482 VAL A C 1
ATOM 3966 O O . VAL A 1 482 ? 132.875 105.954 77.399 1.00 140.92 482 VAL A O 1
ATOM 3970 N N . SER A 1 483 ? 132.960 108.210 77.326 1.00 144.88 483 SER A N 1
ATOM 3971 C CA . SER A 1 483 ? 133.045 108.238 75.868 1.00 144.88 483 SER A CA 1
ATOM 3972 C C . SER A 1 483 ? 134.168 107.341 75.367 1.00 144.88 483 SER A C 1
ATOM 3973 O O . SER A 1 483 ? 133.935 106.421 74.571 1.00 144.88 483 SER A O 1
ATOM 3976 N N . ALA A 1 484 ? 135.385 107.555 75.874 1.00 146.42 484 ALA A N 1
ATOM 3977 C CA . ALA A 1 484 ? 136.511 106.717 75.480 1.00 146.42 484 ALA A CA 1
ATOM 3978 C C . ALA A 1 484 ? 136.204 105.249 75.724 1.00 146.42 484 ALA A C 1
ATOM 3979 O O . ALA A 1 484 ? 136.501 104.395 74.878 1.00 146.42 484 ALA A O 1
ATOM 3981 N N . ASP A 1 485 ? 135.569 104.944 76.860 1.00 147.20 485 ASP A N 1
ATOM 3982 C CA . ASP A 1 485 ? 135.173 103.570 77.145 1.00 147.20 485 ASP A CA 1
ATOM 3983 C C . ASP A 1 485 ? 134.352 103.004 75.998 1.00 147.20 485 ASP A C 1
ATOM 3984 O O . ASP A 1 485 ? 134.697 101.961 75.427 1.00 147.20 485 ASP A O 1
ATOM 3989 N N . LEU A 1 486 ? 133.293 103.717 75.602 1.00 145.80 486 LEU A N 1
ATOM 3990 C CA . LEU A 1 486 ? 132.484 103.249 74.483 1.00 145.80 486 LEU A CA 1
ATOM 3991 C C . LEU A 1 486 ? 133.338 103.089 73.236 1.00 145.80 486 LEU A C 1
ATOM 3992 O O . LEU A 1 486 ? 133.206 102.095 72.511 1.00 145.80 486 LEU A O 1
ATOM 3997 N N . ASN A 1 487 ? 134.253 104.034 72.999 1.00 147.36 487 ASN A N 1
ATOM 3998 C CA . ASN A 1 487 ? 135.177 103.897 71.881 1.00 147.36 487 ASN A CA 1
ATOM 3999 C C . ASN A 1 487 ? 135.896 102.559 71.956 1.00 147.36 487 ASN A C 1
ATOM 4000 O O . ASN A 1 487 ? 135.842 101.756 71.016 1.00 147.36 487 ASN A O 1
ATOM 4005 N N . ASN A 1 488 ? 136.508 102.268 73.107 1.00 148.98 488 ASN A N 1
ATOM 4006 C CA . ASN A 1 488 ? 137.147 100.971 73.281 1.00 148.98 488 ASN A CA 1
ATOM 4007 C C . ASN A 1 488 ? 136.126 99.854 73.142 1.00 148.98 488 ASN A C 1
ATOM 4008 O O . ASN A 1 488 ? 136.383 98.848 72.470 1.00 148.98 488 ASN A O 1
ATOM 4013 N N . LYS A 1 489 ? 134.944 100.040 73.734 1.00 147.90 489 LYS A N 1
ATOM 4014 C CA . LYS A 1 489 ? 133.875 99.063 73.576 1.00 147.90 489 LYS A CA 1
ATOM 4015 C C . LYS A 1 489 ? 133.575 98.842 72.101 1.00 147.90 489 LYS A C 1
ATOM 4016 O O . LYS A 1 489 ? 133.442 97.699 71.647 1.00 147.90 489 LYS A O 1
ATOM 4022 N N . PHE A 1 490 ? 133.523 99.929 71.326 1.00 148.17 490 PHE A N 1
ATOM 4023 C CA . PHE A 1 490 ? 133.300 99.790 69.893 1.00 148.17 490 PHE A CA 1
ATOM 4024 C C . PHE A 1 490 ? 134.389 98.940 69.262 1.00 148.17 490 PHE A C 1
ATOM 4025 O O . PHE A 1 490 ? 134.100 98.039 68.464 1.00 148.17 490 PHE A O 1
ATOM 4033 N N . ASN A 1 491 ? 135.646 99.181 69.644 1.00 148.76 491 ASN A N 1
ATOM 4034 C CA . ASN A 1 491 ? 136.741 98.363 69.141 1.00 148.76 491 ASN A CA 1
ATOM 4035 C C . ASN A 1 491 ? 136.492 96.895 69.450 1.00 148.76 491 ASN A C 1
ATOM 4036 O O . ASN A 1 491 ? 136.698 96.023 68.597 1.00 148.76 491 ASN A O 1
ATOM 4041 N N . ASN A 1 492 ? 136.003 96.610 70.660 1.00 152.58 492 ASN A N 1
ATOM 4042 C CA . ASN A 1 492 ? 135.687 95.231 71.012 1.00 152.58 492 ASN A CA 1
ATOM 4043 C C . ASN A 1 492 ? 134.657 94.654 70.054 1.00 152.58 492 ASN A C 1
ATOM 4044 O O . ASN A 1 492 ? 134.808 93.524 69.576 1.00 152.58 492 ASN A O 1
ATOM 4049 N N . PHE A 1 493 ? 133.620 95.431 69.733 1.00 151.43 493 PHE A N 1
ATOM 4050 C CA . PHE A 1 493 ? 132.625 94.952 68.783 1.00 151.43 493 PHE A CA 1
ATOM 4051 C C . PHE A 1 493 ? 133.244 94.748 67.408 1.00 151.43 493 PHE A C 1
ATOM 4052 O O . PHE A 1 493 ? 132.840 93.846 66.665 1.00 151.43 493 PHE A O 1
ATOM 4060 N N . ILE A 1 494 ? 134.235 95.572 67.057 1.00 151.17 494 ILE A N 1
ATOM 4061 C CA . ILE A 1 494 ? 134.954 95.364 65.804 1.00 151.17 494 ILE A CA 1
ATOM 4062 C C . ILE A 1 494 ? 135.636 94.005 65.815 1.00 151.17 494 ILE A C 1
ATOM 4063 O O . ILE A 1 494 ? 135.698 93.311 64.792 1.00 151.17 494 ILE A O 1
ATOM 4068 N N . LYS A 1 495 ? 136.146 93.597 66.975 1.00 154.25 495 LYS A N 1
ATOM 4069 C CA . LYS A 1 495 ? 136.721 92.269 67.121 1.00 154.25 495 LYS A CA 1
ATOM 4070 C C . LYS A 1 495 ? 135.684 91.220 67.498 1.00 154.25 495 LYS A C 1
ATOM 4071 O O . LYS A 1 495 ? 136.036 90.043 67.622 1.00 154.25 495 LYS A O 1
ATOM 4077 N N . SER A 1 496 ? 134.422 91.615 67.683 1.00 156.11 496 SER A N 1
ATOM 4078 C CA . SER A 1 496 ? 133.370 90.691 68.083 1.00 156.11 496 SER A CA 1
ATOM 4079 C C . SER A 1 496 ? 132.381 90.370 66.973 1.00 156.11 496 SER A C 1
ATOM 4080 O O . SER A 1 496 ? 131.629 89.397 67.103 1.00 156.11 496 SER A O 1
ATOM 4083 N N . GLN A 1 497 ? 132.350 91.153 65.898 1.00 152.59 497 GLN A N 1
ATOM 4084 C CA . GLN A 1 497 ? 131.431 90.874 64.804 1.00 152.59 497 GLN A CA 1
ATOM 4085 C C . GLN A 1 497 ? 131.831 89.590 64.086 1.00 152.59 497 GLN A C 1
ATOM 4086 O O . GLN A 1 497 ? 133.017 89.307 63.896 1.00 152.59 497 GLN A O 1
ATOM 4092 N N . ASP A 1 498 ? 130.825 88.799 63.705 1.00 155.24 498 ASP A N 1
ATOM 4093 C CA . ASP A 1 498 ? 131.095 87.552 62.997 1.00 155.24 498 ASP A CA 1
ATOM 4094 C C . ASP A 1 498 ? 131.750 87.816 61.647 1.00 155.24 498 ASP A C 1
ATOM 4095 O O . ASP A 1 498 ? 132.694 87.119 61.259 1.00 155.24 498 ASP A O 1
ATOM 4100 N N . THR A 1 499 ? 131.264 88.818 60.920 1.00 154.62 499 THR A N 1
ATOM 4101 C CA . THR A 1 499 ? 131.830 89.207 59.632 1.00 154.62 499 THR A CA 1
ATOM 4102 C C . THR A 1 499 ? 132.704 90.435 59.861 1.00 154.62 499 THR A C 1
ATOM 4103 O O . THR A 1 499 ? 132.201 91.555 59.975 1.00 154.62 499 THR A O 1
ATOM 4107 N N . VAL A 1 500 ? 134.017 90.218 59.932 1.00 154.10 500 VAL A N 1
ATOM 4108 C CA . VAL A 1 500 ? 134.948 91.316 60.158 1.00 154.10 500 VAL A CA 1
ATOM 4109 C C . VAL A 1 500 ? 134.994 92.202 58.922 1.00 154.10 500 VAL A C 1
ATOM 4110 O O . VAL A 1 500 ? 135.157 91.717 57.794 1.00 154.10 500 VAL A O 1
ATOM 4114 N N . ILE A 1 501 ? 134.851 93.511 59.128 1.00 152.43 501 ILE A N 1
ATOM 4115 C CA . ILE A 1 501 ? 134.863 94.481 58.044 1.00 152.43 501 ILE A CA 1
ATOM 4116 C C . ILE A 1 501 ? 135.854 95.585 58.389 1.00 152.43 501 ILE A C 1
ATOM 4117 O O . ILE A 1 501 ? 136.184 95.818 59.554 1.00 152.43 501 ILE A O 1
ATOM 4122 N N . ASP A 1 502 ? 136.338 96.258 57.350 1.00 147.98 502 ASP A N 1
ATOM 4123 C CA . ASP A 1 502 ? 137.298 97.344 57.494 1.00 147.98 502 ASP A CA 1
ATOM 4124 C C . ASP A 1 502 ? 136.568 98.673 57.361 1.00 147.98 502 ASP A C 1
ATOM 4125 O O . ASP A 1 502 ? 135.912 98.927 56.345 1.00 147.98 502 ASP A O 1
ATOM 4130 N N . LEU A 1 503 ? 136.683 99.518 58.387 1.00 140.49 503 LEU A N 1
ATOM 4131 C CA . LEU A 1 503 ? 136.053 100.830 58.342 1.00 140.49 503 LEU A CA 1
ATOM 4132 C C . LEU A 1 503 ? 136.778 101.786 57.407 1.00 140.49 503 LEU A C 1
ATOM 4133 O O . LEU A 1 503 ? 136.165 102.744 56.925 1.00 140.49 503 LEU A O 1
ATOM 4138 N N . GLY A 1 504 ? 138.060 101.549 57.141 1.00 139.45 504 GLY A N 1
ATOM 4139 C CA . GLY A 1 504 ? 138.826 102.458 56.311 1.00 139.45 504 GLY A CA 1
ATOM 4140 C C . GLY A 1 504 ? 139.011 103.830 56.911 1.00 139.45 504 GLY A C 1
ATOM 4141 O O . GLY A 1 504 ? 139.290 104.786 56.183 1.00 139.45 504 GLY A O 1
ATOM 4142 N N . ILE A 1 505 ? 138.864 103.954 58.229 1.00 137.39 505 ILE A N 1
ATOM 4143 C CA . ILE A 1 505 ? 138.913 105.249 58.894 1.00 137.39 505 ILE A CA 1
ATOM 4144 C C . ILE A 1 505 ? 139.283 105.012 60.349 1.00 137.39 505 ILE A C 1
ATOM 4145 O O . ILE A 1 505 ? 138.878 104.015 60.953 1.00 137.39 505 ILE A O 1
ATOM 4150 N N . SER A 1 506 ? 140.076 105.925 60.910 1.00 136.23 506 SER A N 1
ATOM 4151 C CA . SER A 1 506 ? 140.403 105.890 62.336 1.00 136.23 506 SER A CA 1
ATOM 4152 C C . SER A 1 506 ? 139.274 106.592 63.083 1.00 136.23 506 SER A C 1
ATOM 4153 O O . SER A 1 506 ? 139.375 107.745 63.507 1.00 136.23 506 SER A O 1
ATOM 4156 N N . PHE A 1 507 ? 138.173 105.865 63.246 1.00 135.11 507 PHE A N 1
ATOM 4157 C CA . PHE A 1 507 ? 136.941 106.441 63.765 1.00 135.11 507 PHE A CA 1
ATOM 4158 C C . PHE A 1 507 ? 137.042 106.641 65.272 1.00 135.11 507 PHE A C 1
ATOM 4159 O O . PHE A 1 507 ? 137.313 105.692 66.016 1.00 135.11 507 PHE A O 1
ATOM 4167 N N . GLN A 1 508 ? 136.820 107.874 65.718 1.00 134.00 508 GLN A N 1
ATOM 4168 C CA . GLN A 1 508 ? 136.726 108.210 67.131 1.00 134.00 508 GLN A CA 1
ATOM 4169 C C . GLN A 1 508 ? 135.451 109.009 67.349 1.00 134.00 508 GLN A C 1
ATOM 4170 O O . GLN A 1 508 ? 135.086 109.845 66.518 1.00 134.00 508 GLN A O 1
ATOM 4176 N N . ILE A 1 509 ? 134.770 108.751 68.465 1.00 134.88 509 ILE A N 1
ATOM 4177 C CA . ILE A 1 509 ? 133.473 109.359 68.723 1.00 134.88 509 ILE A CA 1
ATOM 4178 C C . ILE A 1 509 ? 133.432 109.908 70.142 1.00 134.88 509 ILE A C 1
ATOM 4179 O O . ILE A 1 509 ? 134.201 109.506 71.018 1.00 134.88 509 ILE A O 1
ATOM 4184 N N . TYR A 1 510 ? 132.523 110.857 70.349 1.00 134.02 510 TYR A N 1
ATOM 4185 C CA . TYR A 1 510 ? 132.152 111.346 71.670 1.00 134.02 510 TYR A CA 1
ATOM 4186 C C . TYR A 1 510 ? 130.652 111.156 71.830 1.00 134.02 510 TYR A C 1
ATOM 4187 O O . TYR A 1 510 ? 129.871 111.652 71.012 1.00 134.02 510 TYR A O 1
ATOM 4196 N N . VAL A 1 511 ? 130.252 110.442 72.876 1.00 137.88 511 VAL A N 1
ATOM 4197 C CA . VAL A 1 511 ? 128.851 110.131 73.126 1.00 137.88 511 VAL A CA 1
ATOM 4198 C C . VAL A 1 511 ? 128.339 111.094 74.186 1.00 137.88 511 VAL A C 1
ATOM 4199 O O . VAL A 1 511 ? 128.796 111.066 75.336 1.00 137.88 511 VAL A O 1
ATOM 4203 N N . LEU A 1 512 ? 127.390 111.945 73.804 1.00 137.27 512 LEU A N 1
ATOM 4204 C CA . LEU A 1 512 ? 126.932 113.048 74.636 1.00 137.27 512 LEU A CA 1
ATOM 4205 C C . LEU A 1 512 ? 125.443 112.910 74.921 1.00 137.27 512 LEU A C 1
ATOM 4206 O O . LEU A 1 512 ? 124.648 112.665 74.011 1.00 137.27 512 LEU A O 1
ATOM 4211 N N . GLN A 1 513 ? 125.070 113.071 76.188 1.00 142.10 513 GLN A N 1
ATOM 4212 C CA . GLN A 1 513 ? 123.665 113.041 76.572 1.00 142.10 513 GLN A CA 1
ATOM 4213 C C . GLN A 1 513 ? 122.998 114.358 76.199 1.00 142.10 513 GLN A C 1
ATOM 4214 O O . GLN A 1 513 ? 123.520 115.436 76.498 1.00 142.10 513 GLN A O 1
ATOM 4220 N N . ALA A 1 514 ? 121.843 114.270 75.546 1.00 147.18 514 ALA A N 1
ATOM 4221 C CA . ALA A 1 514 ? 121.117 115.464 75.146 1.00 147.18 514 ALA A CA 1
ATOM 4222 C C . ALA A 1 514 ? 120.529 116.168 76.364 1.00 147.18 514 ALA A C 1
ATOM 4223 O O . ALA A 1 514 ? 120.551 115.656 77.486 1.00 147.18 514 ALA A O 1
ATOM 4225 N N . GLY A 1 515 ? 120.013 117.366 76.135 1.00 150.08 515 GLY A N 1
ATOM 4226 C CA . GLY A 1 515 ? 119.407 118.130 77.223 1.00 150.08 515 GLY A CA 1
ATOM 4227 C C . GLY A 1 515 ? 120.392 118.698 78.215 1.00 150.08 515 GLY A C 1
ATOM 4228 O O . GLY A 1 515 ? 120.414 119.911 78.444 1.00 150.08 515 GLY A O 1
ATOM 4229 N N . ALA A 1 516 ? 121.217 117.844 78.820 1.00 138.38 516 ALA A N 1
ATOM 4230 C CA . ALA A 1 516 ? 122.238 118.310 79.745 1.00 138.38 516 ALA A CA 1
ATOM 4231 C C . ALA A 1 516 ? 123.372 119.041 79.042 1.00 138.38 516 ALA A C 1
ATOM 4232 O O . ALA A 1 516 ? 124.090 119.809 79.691 1.00 138.38 516 ALA A O 1
ATOM 4234 N N . TRP A 1 517 ? 123.547 118.826 77.742 1.00 131.60 517 TRP A N 1
ATOM 4235 C CA . TRP A 1 517 ? 124.619 119.529 77.054 1.00 131.60 517 TRP A CA 1
ATOM 4236 C C . TRP A 1 517 ? 124.097 120.798 76.395 1.00 131.60 517 TRP A C 1
ATOM 4237 O O . TRP A 1 517 ? 123.004 120.795 75.818 1.00 131.60 517 TRP A O 1
ATOM 4248 N N . PRO A 1 518 ? 124.857 121.895 76.464 1.00 127.31 518 PRO A N 1
ATOM 4249 C CA . PRO A 1 518 ? 124.437 123.174 75.878 1.00 127.31 518 PRO A CA 1
ATOM 4250 C C . PRO A 1 518 ? 124.738 123.287 74.385 1.00 127.31 518 PRO A C 1
ATOM 4251 O O . PRO A 1 518 ? 125.284 124.286 73.915 1.00 127.31 518 PRO A O 1
ATOM 4255 N N . LEU A 1 519 ? 124.383 122.250 73.635 1.00 131.52 519 LEU A N 1
ATOM 4256 C CA . LEU A 1 519 ? 124.584 122.212 72.193 1.00 131.52 519 LEU A CA 1
ATOM 4257 C C . LEU A 1 519 ? 123.231 122.214 71.499 1.00 131.52 519 LEU A C 1
ATOM 4258 O O . LEU A 1 519 ? 122.344 121.431 71.856 1.00 131.52 519 LEU A O 1
ATOM 4263 N N . THR A 1 520 ? 123.077 123.093 70.514 1.00 138.80 520 THR A N 1
ATOM 4264 C CA . THR A 1 520 ? 121.831 123.241 69.776 1.00 138.80 520 THR A CA 1
ATOM 4265 C C . THR A 1 520 ? 122.007 122.686 68.370 1.00 138.80 520 THR A C 1
ATOM 4266 O O . THR A 1 520 ? 122.920 123.095 67.645 1.00 138.80 520 THR A O 1
ATOM 4270 N N . GLN A 1 521 ? 121.136 121.754 67.994 1.00 143.01 521 GLN A N 1
ATOM 4271 C CA . GLN A 1 521 ? 121.172 121.175 66.661 1.00 143.01 521 GLN A CA 1
ATOM 4272 C C . GLN A 1 521 ? 120.617 122.163 65.644 1.00 143.01 521 GLN A C 1
ATOM 4273 O O . GLN A 1 521 ? 119.619 122.843 65.898 1.00 143.01 521 GLN A O 1
ATOM 4279 N N . ALA A 1 522 ? 121.269 122.240 64.494 1.00 149.25 522 ALA A N 1
ATOM 4280 C CA . ALA A 1 522 ? 120.795 123.111 63.427 1.00 149.25 522 ALA A CA 1
ATOM 4281 C C . ALA A 1 522 ? 119.518 122.530 62.833 1.00 149.25 522 ALA A C 1
ATOM 4282 O O . ALA A 1 522 ? 119.524 121.376 62.387 1.00 149.25 522 ALA A O 1
ATOM 4284 N N . PRO A 1 523 ? 118.412 123.276 62.811 1.00 153.68 523 PRO A N 1
ATOM 4285 C CA . PRO A 1 523 ? 117.137 122.697 62.363 1.00 153.68 523 PRO A CA 1
ATOM 4286 C C . PRO A 1 523 ? 117.121 122.335 60.886 1.00 153.68 523 PRO A C 1
ATOM 4287 O O . PRO A 1 523 ? 117.204 123.212 60.020 1.00 153.68 523 PRO A O 1
ATOM 4291 N N . SER A 1 524 ? 117.014 121.036 60.601 1.00 157.72 524 SER A N 1
ATOM 4292 C CA . SER A 1 524 ? 116.835 120.514 59.245 1.00 157.72 524 SER A CA 1
ATOM 4293 C C . SER A 1 524 ? 117.961 120.967 58.314 1.00 157.72 524 SER A C 1
ATOM 4294 O O . SER A 1 524 ? 117.743 121.651 57.311 1.00 157.72 524 SER A O 1
ATOM 4297 N N . SER A 1 525 ? 119.185 120.572 58.667 1.00 155.73 525 SER A N 1
ATOM 4298 C CA . SER A 1 525 ? 120.326 120.828 57.798 1.00 155.73 525 SER A CA 1
ATOM 4299 C C . SER A 1 525 ? 120.408 119.846 56.638 1.00 155.73 525 SER A C 1
ATOM 4300 O O . SER A 1 525 ? 121.072 120.151 55.641 1.00 155.73 525 SER A O 1
ATOM 4303 N N . THR A 1 526 ? 119.745 118.693 56.756 1.00 156.42 526 THR A N 1
ATOM 4304 C CA . THR A 1 526 ? 119.708 117.625 55.745 1.00 156.42 526 THR A CA 1
ATOM 4305 C C . THR A 1 526 ? 121.049 117.465 55.027 1.00 156.42 526 THR A C 1
ATOM 4306 O O . THR A 1 526 ? 121.127 117.344 53.802 1.00 156.42 526 THR A O 1
ATOM 4310 N N . PHE A 1 527 ? 122.120 117.439 55.816 1.00 152.28 527 PHE A N 1
ATOM 4311 C CA . PHE A 1 527 ? 123.454 117.271 55.257 1.00 152.28 527 PHE A CA 1
ATOM 4312 C C . PHE A 1 527 ? 123.650 115.834 54.793 1.00 152.28 527 PHE A C 1
ATOM 4313 O O . PHE A 1 527 ? 123.339 114.886 55.521 1.00 152.28 527 PHE A O 1
ATOM 4321 N N . ALA A 1 528 ? 124.168 115.673 53.579 1.00 154.23 528 ALA A N 1
ATOM 4322 C CA . ALA A 1 528 ? 124.425 114.347 53.033 1.00 154.23 528 ALA A CA 1
ATOM 4323 C C . ALA A 1 528 ? 125.772 113.847 53.537 1.00 154.23 528 ALA A C 1
ATOM 4324 O O . ALA A 1 528 ? 126.801 114.501 53.336 1.00 154.23 528 ALA A O 1
ATOM 4326 N N . ILE A 1 529 ? 125.762 112.696 54.194 1.00 149.15 529 ILE A N 1
ATOM 4327 C CA . ILE A 1 529 ? 127.004 112.113 54.715 1.00 149.15 529 ILE A CA 1
ATOM 4328 C C . ILE A 1 529 ? 127.875 111.668 53.548 1.00 149.15 529 ILE A C 1
ATOM 4329 O O . ILE A 1 529 ? 127.349 111.113 52.566 1.00 149.15 529 ILE A O 1
ATOM 4334 N N . PRO A 1 530 ? 129.188 111.899 53.589 1.00 147.85 530 PRO A N 1
ATOM 4335 C CA . PRO A 1 530 ? 130.059 111.356 52.542 1.00 147.85 530 PRO A CA 1
ATOM 4336 C C . PRO A 1 530 ? 129.984 109.838 52.510 1.00 147.85 530 PRO A C 1
ATOM 4337 O O . PRO A 1 530 ? 129.751 109.186 53.530 1.00 147.85 530 PRO A O 1
ATOM 4341 N N . GLN A 1 531 ? 130.193 109.279 51.312 1.00 146.35 531 GLN A N 1
ATOM 4342 C CA . GLN A 1 531 ? 129.941 107.857 51.088 1.00 146.35 531 GLN A CA 1
ATOM 4343 C C . GLN A 1 531 ? 130.744 106.974 52.035 1.00 146.35 531 GLN A C 1
ATOM 4344 O O . GLN A 1 531 ? 130.320 105.857 52.353 1.00 146.35 531 GLN A O 1
ATOM 4350 N N . GLU A 1 532 ? 131.893 107.458 52.505 1.00 146.64 532 GLU A N 1
ATOM 4351 C CA . GLU A 1 532 ? 132.751 106.643 53.359 1.00 146.64 532 GLU A CA 1
ATOM 4352 C C . GLU A 1 532 ? 132.126 106.404 54.730 1.00 146.64 532 GLU A C 1
ATOM 4353 O O . GLU A 1 532 ? 132.249 105.308 55.290 1.00 146.64 532 GLU A O 1
ATOM 4359 N N . LEU A 1 533 ? 131.452 107.409 55.286 1.00 144.80 533 LEU A N 1
ATOM 4360 C CA . LEU A 1 533 ? 131.097 107.387 56.699 1.00 144.80 533 LEU A CA 1
ATOM 4361 C C . LEU A 1 533 ? 129.786 106.673 57.005 1.00 144.80 533 LEU A C 1
ATOM 4362 O O . LEU A 1 533 ? 129.489 106.456 58.187 1.00 144.80 533 LEU A O 1
ATOM 4367 N N . GLU A 1 534 ? 128.993 106.310 55.991 1.00 146.38 534 GLU A N 1
ATOM 4368 C CA . GLU A 1 534 ? 127.741 105.611 56.271 1.00 146.38 534 GLU A CA 1
ATOM 4369 C C . GLU A 1 534 ? 127.986 104.267 56.936 1.00 146.38 534 GLU A C 1
ATOM 4370 O O . GLU A 1 534 ? 127.187 103.841 57.774 1.00 146.38 534 GLU A O 1
ATOM 4376 N N . LYS A 1 535 ? 129.073 103.585 56.575 1.00 143.04 535 LYS A N 1
ATOM 4377 C CA . LYS A 1 535 ? 129.399 102.324 57.231 1.00 143.04 535 LYS A CA 1
ATOM 4378 C C . LYS A 1 535 ? 129.628 102.533 58.723 1.00 143.04 535 LYS A C 1
ATOM 4379 O O . LYS A 1 535 ? 129.049 101.829 59.562 1.00 143.04 535 LYS A O 1
ATOM 4385 N N . SER A 1 536 ? 130.467 103.509 59.073 1.00 141.51 536 SER A N 1
ATOM 4386 C CA . SER A 1 536 ? 130.723 103.780 60.482 1.00 141.51 536 SER A CA 1
ATOM 4387 C C . SER A 1 536 ? 129.437 104.154 61.201 1.00 141.51 536 SER A C 1
ATOM 4388 O O . SER A 1 536 ? 129.172 103.669 62.307 1.00 141.51 536 SER A O 1
ATOM 4391 N N . VAL A 1 537 ? 128.610 104.988 60.568 1.00 143.39 537 VAL A N 1
ATOM 4392 C CA . VAL A 1 537 ? 127.357 105.407 61.191 1.00 143.39 537 VAL A CA 1
ATOM 4393 C C . VAL A 1 537 ? 126.455 104.206 61.446 1.00 143.39 537 VAL A C 1
ATOM 4394 O O . VAL A 1 537 ? 125.895 104.055 62.535 1.00 143.39 537 VAL A O 1
ATOM 4398 N N . GLN A 1 538 ? 126.309 103.324 60.452 1.00 144.52 538 GLN A N 1
ATOM 4399 C CA . GLN A 1 538 ? 125.365 102.219 60.598 1.00 144.52 538 GLN A CA 1
ATOM 4400 C C . GLN A 1 538 ? 125.854 101.194 61.616 1.00 144.52 538 GLN A C 1
ATOM 4401 O O . GLN A 1 538 ? 125.063 100.712 62.441 1.00 144.52 538 GLN A O 1
ATOM 4407 N N . MET A 1 539 ? 127.149 100.849 61.594 1.00 146.04 539 MET A N 1
ATOM 4408 C CA . MET A 1 539 ? 127.621 99.932 62.629 1.00 146.04 539 MET A CA 1
ATOM 4409 C C . MET A 1 539 ? 127.564 100.555 64.018 1.00 146.04 539 MET A C 1
ATOM 4410 O O . MET A 1 539 ? 127.249 99.852 64.982 1.00 146.04 539 MET A O 1
ATOM 4415 N N . PHE A 1 540 ? 127.828 101.856 64.158 1.00 144.15 540 PHE A N 1
ATOM 4416 C CA . PHE A 1 540 ? 127.705 102.447 65.486 1.00 144.15 540 PHE A CA 1
ATOM 4417 C C . PHE A 1 540 ? 126.252 102.484 65.944 1.00 144.15 540 PHE A C 1
ATOM 4418 O O . PHE A 1 540 ? 125.967 102.274 67.128 1.00 144.15 540 PHE A O 1
ATOM 4426 N N . GLU A 1 541 ? 125.318 102.752 65.028 1.00 146.68 541 GLU A N 1
ATOM 4427 C CA . GLU A 1 541 ? 123.909 102.751 65.405 1.00 146.68 541 GLU A CA 1
ATOM 4428 C C . GLU A 1 541 ? 123.454 101.367 65.847 1.00 146.68 541 GLU A C 1
ATOM 4429 O O . GLU A 1 541 ? 122.745 101.235 66.850 1.00 146.68 541 GLU A O 1
ATOM 4435 N N . LEU A 1 542 ? 123.850 100.320 65.117 1.00 145.52 542 LEU A N 1
ATOM 4436 C CA . LEU A 1 542 ? 123.462 98.975 65.535 1.00 145.52 542 LEU A CA 1
ATOM 4437 C C . LEU A 1 542 ? 124.151 98.586 66.841 1.00 145.52 542 LEU A C 1
ATOM 4438 O O . LEU A 1 542 ? 123.550 97.922 67.692 1.00 145.52 542 LEU A O 1
ATOM 4443 N N . PHE A 1 543 ? 125.407 99.006 67.020 1.00 146.45 543 PHE A N 1
ATOM 4444 C CA . PHE A 1 543 ? 126.104 98.831 68.291 1.00 146.45 543 PHE A CA 1
ATOM 4445 C C . PHE A 1 543 ? 125.310 99.432 69.443 1.00 146.45 543 PHE A C 1
ATOM 4446 O O . PHE A 1 543 ? 125.032 98.764 70.449 1.00 146.45 543 PHE A O 1
ATOM 4454 N N . TYR A 1 544 ? 124.928 100.699 69.299 1.00 150.15 544 TYR A N 1
ATOM 4455 C CA . TYR A 1 544 ? 124.226 101.405 70.361 1.00 150.15 544 TYR A CA 1
ATOM 4456 C C . TYR A 1 544 ? 122.850 100.802 70.610 1.00 150.15 544 TYR A C 1
ATOM 4457 O O . TYR A 1 544 ? 122.409 100.704 71.760 1.00 150.15 544 TYR A O 1
ATOM 4466 N N . ASN A 1 545 ? 122.158 100.391 69.545 1.00 150.22 545 ASN A N 1
ATOM 4467 C CA . ASN A 1 545 ? 120.848 99.771 69.704 1.00 150.22 545 ASN A CA 1
ATOM 4468 C C . ASN A 1 545 ? 120.953 98.425 70.409 1.00 150.22 545 ASN A C 1
ATOM 4469 O O . ASN A 1 545 ? 120.091 98.074 71.223 1.00 150.22 545 ASN A O 1
ATOM 4474 N N . GLN A 1 546 ? 121.999 97.654 70.107 1.00 150.29 546 GLN A N 1
ATOM 4475 C CA . GLN A 1 546 ? 122.164 96.352 70.736 1.00 150.29 546 GLN A CA 1
ATOM 4476 C C . GLN A 1 546 ? 122.607 96.471 72.187 1.00 150.29 546 GLN A C 1
ATOM 4477 O O . GLN A 1 546 ? 122.286 95.597 72.999 1.00 150.29 546 GLN A O 1
ATOM 4483 N N . HIS A 1 547 ? 123.337 97.531 72.537 1.00 150.79 547 HIS A N 1
ATOM 4484 C CA . HIS A 1 547 ? 123.750 97.710 73.923 1.00 150.79 547 HIS A CA 1
ATOM 4485 C C . HIS A 1 547 ? 122.857 98.660 74.711 1.00 150.79 547 HIS A C 1
ATOM 4486 O O . HIS A 1 547 ? 122.861 98.604 75.946 1.00 150.79 547 HIS A O 1
ATOM 4493 N N . PHE A 1 548 ? 122.097 99.523 74.043 1.00 151.89 548 PHE A N 1
ATOM 4494 C CA . PHE A 1 548 ? 121.164 100.421 74.713 1.00 151.89 548 PHE A CA 1
ATOM 4495 C C . PHE A 1 548 ? 119.789 100.259 74.086 1.00 151.89 548 PHE A C 1
ATOM 4496 O O . PHE A 1 548 ? 119.650 100.325 72.860 1.00 151.89 548 PHE A O 1
ATOM 4504 N N . SER A 1 549 ? 118.778 100.056 74.926 1.00 157.29 549 SER A N 1
ATOM 4505 C CA . SER A 1 549 ? 117.422 99.781 74.475 1.00 157.29 549 SER A CA 1
ATOM 4506 C C . SER A 1 549 ? 116.541 101.012 74.642 1.00 157.29 549 SER A C 1
ATOM 4507 O O . SER A 1 549 ? 116.618 101.713 75.655 1.00 157.29 549 SER A O 1
ATOM 4510 N N . GLY A 1 550 ? 115.702 101.263 73.642 1.00 163.00 550 GLY A N 1
ATOM 4511 C CA . GLY A 1 550 ? 114.786 102.392 73.690 1.00 163.00 550 GLY A CA 1
ATOM 4512 C C . GLY A 1 550 ? 115.475 103.738 73.668 1.00 163.00 550 GLY A C 1
ATOM 4513 O O . GLY A 1 550 ? 115.008 104.686 74.312 1.00 163.00 550 GLY A O 1
ATOM 4514 N N . ARG A 1 551 ? 116.579 103.845 72.934 1.00 160.22 551 ARG A N 1
ATOM 4515 C CA . ARG A 1 551 ? 117.343 105.079 72.833 1.00 160.22 551 ARG A CA 1
ATOM 4516 C C . ARG A 1 551 ? 117.587 105.397 71.367 1.00 160.22 551 ARG A C 1
ATOM 4517 O O . ARG A 1 551 ? 117.784 104.491 70.552 1.00 160.22 551 ARG A O 1
ATOM 4525 N N . LYS A 1 552 ? 117.575 106.684 71.035 1.00 156.04 552 LYS A N 1
ATOM 4526 C CA . LYS A 1 552 ? 117.898 107.146 69.695 1.00 156.04 552 LYS A CA 1
ATOM 4527 C C . LYS A 1 552 ? 119.099 108.079 69.755 1.00 156.04 552 LYS A C 1
ATOM 4528 O O . LYS A 1 552 ? 119.320 108.772 70.752 1.00 156.04 552 LYS A O 1
ATOM 4534 N N . LEU A 1 553 ? 119.880 108.081 68.680 1.00 143.30 553 LEU A N 1
ATOM 4535 C CA . LEU A 1 553 ? 121.111 108.853 68.603 1.00 143.30 553 LEU A CA 1
ATOM 4536 C C . LEU A 1 553 ? 121.034 109.817 67.428 1.00 143.30 553 LEU A C 1
ATOM 4537 O O . LEU A 1 553 ? 120.587 109.449 66.337 1.00 143.30 553 LEU A O 1
ATOM 4542 N N . THR A 1 554 ? 121.475 111.051 67.657 1.00 140.43 554 THR A N 1
ATOM 4543 C CA . THR A 1 554 ? 121.471 112.097 66.643 1.00 140.43 554 THR A CA 1
ATOM 4544 C C . THR A 1 554 ? 122.902 112.507 66.331 1.00 140.43 554 THR A C 1
ATOM 4545 O O . THR A 1 554 ? 123.712 112.695 67.245 1.00 140.43 554 THR A O 1
ATOM 4549 N N . TRP A 1 555 ? 123.208 112.648 65.045 1.00 138.83 555 TRP A N 1
ATOM 4550 C CA . TRP A 1 555 ? 124.548 113.004 64.586 1.00 138.83 555 TRP A CA 1
ATOM 4551 C C . TRP A 1 555 ? 124.571 114.491 64.255 1.00 138.83 555 TRP A C 1
ATOM 4552 O O . TRP A 1 555 ? 124.012 114.921 63.243 1.00 138.83 555 TRP A O 1
ATOM 4563 N N . LEU A 1 556 ? 125.223 115.276 65.106 1.00 135.48 556 LEU A N 1
ATOM 4564 C CA . LEU A 1 556 ? 125.455 116.685 64.825 1.00 135.48 556 LEU A CA 1
ATOM 4565 C C . LEU A 1 556 ? 126.751 116.815 64.035 1.00 135.48 556 LEU A C 1
ATOM 4566 O O . LEU A 1 556 ? 127.767 116.211 64.392 1.00 135.48 556 LEU A O 1
ATOM 4571 N N . HIS A 1 557 ? 126.707 117.582 62.948 1.00 139.01 557 HIS A N 1
ATOM 4572 C CA . HIS A 1 557 ? 127.797 117.611 61.984 1.00 139.01 557 HIS A CA 1
ATOM 4573 C C . HIS A 1 557 ? 128.596 118.905 61.998 1.00 139.01 557 HIS A C 1
ATOM 4574 O O . HIS A 1 557 ? 129.563 119.023 61.238 1.00 139.01 557 HIS A O 1
ATOM 4581 N N . TYR A 1 558 ? 128.233 119.876 62.833 1.00 137.54 558 TYR A N 1
ATOM 4582 C CA . TYR A 1 558 ? 128.984 121.124 62.875 1.00 137.54 558 TYR A CA 1
ATOM 4583 C C . TYR A 1 558 ? 130.194 121.058 63.796 1.00 137.54 558 TYR A C 1
ATOM 4584 O O . TYR A 1 558 ? 130.942 122.038 63.877 1.00 137.54 558 TYR A O 1
ATOM 4593 N N . LEU A 1 559 ? 130.409 119.936 64.487 1.00 136.59 559 LEU A N 1
ATOM 4594 C CA . LEU A 1 559 ? 131.582 119.758 65.329 1.00 136.59 559 LEU A CA 1
ATOM 4595 C C . LEU A 1 559 ? 132.452 118.575 64.936 1.00 136.59 559 LEU A C 1
ATOM 4596 O O . LEU A 1 559 ? 133.638 118.569 65.283 1.00 136.59 559 LEU A O 1
ATOM 4601 N N . CYS A 1 560 ? 131.907 117.580 64.238 1.00 140.80 560 CYS A N 1
ATOM 4602 C CA . CYS A 1 560 ? 132.707 116.440 63.812 1.00 140.80 560 CYS A CA 1
ATOM 4603 C C . CYS A 1 560 ? 133.790 116.889 62.843 1.00 140.80 560 CYS A C 1
ATOM 4604 O O . CYS A 1 560 ? 133.534 117.675 61.927 1.00 140.80 560 CYS A O 1
ATOM 4607 N N . THR A 1 561 ? 135.006 116.386 63.044 1.00 139.77 561 THR A N 1
ATOM 4608 C CA . THR A 1 561 ? 136.153 116.782 62.241 1.00 139.77 561 THR A CA 1
ATOM 4609 C C . THR A 1 561 ? 136.904 115.536 61.794 1.00 139.77 561 THR A C 1
ATOM 4610 O O . THR A 1 561 ? 136.559 114.408 62.159 1.00 139.77 561 THR A O 1
ATOM 4614 N N . GLY A 1 562 ? 137.941 115.751 60.996 1.00 144.70 562 GLY A N 1
ATOM 4615 C CA . GLY A 1 562 ? 138.733 114.657 60.481 1.00 144.70 562 GLY A CA 1
ATOM 4616 C C . GLY A 1 562 ? 140.025 115.164 59.885 1.00 144.70 562 GLY A C 1
ATOM 4617 O O . GLY A 1 562 ? 140.391 116.330 60.044 1.00 144.70 562 GLY A O 1
ATOM 4618 N N . GLU A 1 563 ? 140.710 114.268 59.178 1.00 152.02 563 GLU A N 1
ATOM 4619 C CA . GLU A 1 563 ? 142.008 114.565 58.586 1.00 152.02 563 GLU A CA 1
ATOM 4620 C C . GLU A 1 563 ? 142.045 114.191 57.114 1.00 152.02 563 GLU A C 1
ATOM 4621 O O . GLU A 1 563 ? 141.540 113.134 56.724 1.00 152.02 563 GLU A O 1
ATOM 4627 N N . VAL A 1 564 ? 142.656 115.053 56.303 1.00 155.99 564 VAL A N 1
ATOM 4628 C CA . VAL A 1 564 ? 142.940 114.764 54.904 1.00 155.99 564 VAL A CA 1
ATOM 4629 C C . VAL A 1 564 ? 144.436 114.935 54.674 1.00 155.99 564 VAL A C 1
ATOM 4630 O O . VAL A 1 564 ? 145.012 115.973 55.024 1.00 155.99 564 VAL A O 1
ATOM 4634 N N . LYS A 1 565 ? 145.061 113.920 54.089 1.00 162.26 565 LYS A N 1
ATOM 4635 C CA . LYS A 1 565 ? 146.480 113.948 53.772 1.00 162.26 565 LYS A CA 1
ATOM 4636 C C . LYS A 1 565 ? 146.671 113.967 52.263 1.00 162.26 565 LYS A C 1
ATOM 4637 O O . LYS A 1 565 ? 146.018 113.212 51.535 1.00 162.26 565 LYS A O 1
ATOM 4643 N N . MET A 1 566 ? 147.562 114.837 51.797 1.00 164.45 566 MET A N 1
ATOM 4644 C CA . MET A 1 566 ? 147.910 114.934 50.385 1.00 164.45 566 MET A CA 1
ATOM 4645 C C . MET A 1 566 ? 149.340 114.444 50.201 1.00 164.45 566 MET A C 1
ATOM 4646 O O . MET A 1 566 ? 150.280 115.064 50.705 1.00 164.45 566 MET A O 1
ATOM 4651 N N . ASN A 1 567 ? 149.503 113.336 49.481 1.00 166.81 567 ASN A N 1
ATOM 4652 C CA . ASN A 1 567 ? 150.829 112.753 49.314 1.00 166.81 567 ASN A CA 1
ATOM 4653 C C . ASN A 1 567 ? 151.166 112.515 47.848 1.00 166.81 567 ASN A C 1
ATOM 4654 O O . ASN A 1 567 ? 152.328 112.638 47.446 1.00 166.81 567 ASN A O 1
ATOM 4659 N N . TYR A 1 568 ? 150.159 112.175 47.041 1.00 169.21 568 TYR A N 1
ATOM 4660 C CA . TYR A 1 568 ? 150.412 111.789 45.658 1.00 169.21 568 TYR A CA 1
ATOM 4661 C C . TYR A 1 568 ? 150.853 112.961 44.791 1.00 169.21 568 TYR A C 1
ATOM 4662 O O . TYR A 1 568 ? 151.407 112.738 43.709 1.00 169.21 568 TYR A O 1
ATOM 4671 N N . LEU A 1 569 ? 150.624 114.194 45.232 1.00 166.54 569 LEU A N 1
ATOM 4672 C CA . LEU A 1 569 ? 151.150 115.356 44.536 1.00 166.54 569 LEU A CA 1
ATOM 4673 C C . LEU A 1 569 ? 152.536 115.702 45.077 1.00 166.54 569 LEU A C 1
ATOM 4674 O O . LEU A 1 569 ? 153.061 115.051 45.983 1.00 166.54 569 LEU A O 1
ATOM 4679 N N . CYS A 1 570 ? 153.139 116.746 44.509 1.00 169.54 570 CYS A N 1
ATOM 4680 C CA . CYS A 1 570 ? 154.452 117.194 44.955 1.00 169.54 570 CYS A CA 1
ATOM 4681 C C . CYS A 1 570 ? 154.412 117.867 46.320 1.00 169.54 570 CYS A C 1
ATOM 4682 O O . CYS A 1 570 ? 155.476 118.155 46.879 1.00 169.54 570 CYS A O 1
ATOM 4685 N N . LYS A 1 571 ? 153.222 118.123 46.867 1.00 168.76 571 LYS A N 1
ATOM 4686 C CA . LYS A 1 571 ? 153.057 118.837 48.132 1.00 168.76 571 LYS A CA 1
ATOM 4687 C C . LYS A 1 571 ? 152.352 117.936 49.138 1.00 168.76 571 LYS A C 1
ATOM 4688 O O . LYS A 1 571 ? 151.114 117.930 49.223 1.00 168.76 571 LYS A O 1
ATOM 4694 N N . PRO A 1 572 ? 153.098 117.154 49.919 1.00 166.19 572 PRO A N 1
ATOM 4695 C CA . PRO A 1 572 ? 152.479 116.381 51.008 1.00 166.19 572 PRO A CA 1
ATOM 4696 C C . PRO A 1 572 ? 152.041 117.313 52.127 1.00 166.19 572 PRO A C 1
ATOM 4697 O O . PRO A 1 572 ? 152.863 118.009 52.727 1.00 166.19 572 PRO A O 1
ATOM 4701 N N . TYR A 1 573 ? 150.740 117.328 52.406 1.00 166.63 573 TYR A N 1
ATOM 4702 C CA . TYR A 1 573 ? 150.180 118.257 53.375 1.00 166.63 573 TYR A CA 1
ATOM 4703 C C . TYR A 1 573 ? 149.178 117.547 54.271 1.00 166.63 573 TYR A C 1
ATOM 4704 O O . TYR A 1 573 ? 148.287 116.844 53.784 1.00 166.63 573 TYR A O 1
ATOM 4713 N N . VAL A 1 574 ? 149.348 117.729 55.576 1.00 161.43 574 VAL A N 1
ATOM 4714 C CA . VAL A 1 574 ? 148.384 117.307 56.586 1.00 161.43 574 VAL A CA 1
ATOM 4715 C C . VAL A 1 574 ? 147.386 118.435 56.798 1.00 161.43 574 VAL A C 1
ATOM 4716 O O . VAL A 1 574 ? 147.780 119.576 57.064 1.00 161.43 574 VAL A O 1
ATOM 4720 N N . ALA A 1 575 ? 146.093 118.129 56.675 1.00 155.51 575 ALA A N 1
ATOM 4721 C CA . ALA A 1 575 ? 145.046 119.140 56.782 1.00 155.51 575 ALA A CA 1
ATOM 4722 C C . ALA A 1 575 ? 143.967 118.653 57.738 1.00 155.51 575 ALA A C 1
ATOM 4723 O O . ALA A 1 575 ? 143.258 117.684 57.442 1.00 155.51 575 ALA A O 1
ATOM 4725 N N . MET A 1 576 ? 143.839 119.329 58.877 1.00 154.77 576 MET A N 1
ATOM 4726 C CA . MET A 1 576 ? 142.723 119.081 59.784 1.00 154.77 576 MET A CA 1
ATOM 4727 C C . MET A 1 576 ? 141.487 119.793 59.245 1.00 154.77 576 MET A C 1
ATOM 4728 O O . MET A 1 576 ? 141.501 121.015 59.058 1.00 154.77 576 MET A O 1
ATOM 4733 N N . VAL A 1 577 ? 140.422 119.034 58.994 1.00 149.24 577 VAL A N 1
ATOM 4734 C CA . VAL A 1 577 ? 139.303 119.491 58.181 1.00 149.24 577 VAL A CA 1
ATOM 4735 C C . VAL A 1 577 ? 138.008 119.249 58.947 1.00 149.24 577 VAL A C 1
ATOM 4736 O O . VAL A 1 577 ? 137.933 118.366 59.806 1.00 149.24 577 VAL A O 1
ATOM 4740 N N . THR A 1 578 ? 136.988 120.056 58.657 1.00 147.87 578 THR A N 1
ATOM 4741 C CA . THR A 1 578 ? 135.660 119.832 59.210 1.00 147.87 578 THR A CA 1
ATOM 4742 C C . THR A 1 578 ? 134.877 118.856 58.334 1.00 147.87 578 THR A C 1
ATOM 4743 O O . THR A 1 578 ? 135.289 118.503 57.229 1.00 147.87 578 THR A O 1
ATOM 4747 N N . THR A 1 579 ? 133.721 118.424 58.843 1.00 147.17 579 THR A N 1
ATOM 4748 C CA . THR A 1 579 ? 132.904 117.459 58.112 1.00 147.17 579 THR A CA 1
ATOM 4749 C C . THR A 1 579 ? 132.406 118.041 56.795 1.00 147.17 579 THR A C 1
ATOM 4750 O O . THR A 1 579 ? 132.512 117.402 55.741 1.00 147.17 579 THR A O 1
ATOM 4754 N N . TYR A 1 580 ? 131.850 119.253 56.838 1.00 146.72 580 TYR A N 1
ATOM 4755 C CA . TYR A 1 580 ? 131.348 119.877 55.620 1.00 146.72 580 TYR A CA 1
ATOM 4756 C C . TYR A 1 580 ? 132.476 120.135 54.631 1.00 146.72 580 TYR A C 1
ATOM 4757 O O . TYR A 1 580 ? 132.332 119.876 53.430 1.00 146.72 580 TYR A O 1
ATOM 4766 N N . GLN A 1 581 ? 133.613 120.636 55.117 1.00 150.06 581 GLN A N 1
ATOM 4767 C CA . GLN A 1 581 ? 134.751 120.855 54.232 1.00 150.06 581 GLN A CA 1
ATOM 4768 C C . GLN A 1 581 ? 135.278 119.536 53.684 1.00 150.06 581 GLN A C 1
ATOM 4769 O O . GLN A 1 581 ? 135.705 119.463 52.526 1.00 150.06 581 GLN A O 1
ATOM 4775 N N . MET A 1 582 ? 135.262 118.481 54.501 1.00 153.94 582 MET A N 1
ATOM 4776 C CA . MET A 1 582 ? 135.697 117.177 54.016 1.00 153.94 582 MET A CA 1
ATOM 4777 C C . MET A 1 582 ? 134.794 116.682 52.895 1.00 153.94 582 MET A C 1
ATOM 4778 O O . MET A 1 582 ? 135.277 116.161 51.885 1.00 153.94 582 MET A O 1
ATOM 4783 N N . ALA A 1 583 ? 133.479 116.850 53.050 1.00 152.03 583 ALA A N 1
ATOM 4784 C CA . ALA A 1 583 ? 132.557 116.470 51.984 1.00 152.03 583 ALA A CA 1
ATOM 4785 C C . ALA A 1 583 ? 132.783 117.314 50.735 1.00 152.03 583 ALA A C 1
ATOM 4786 O O . ALA A 1 583 ? 132.704 116.808 49.609 1.00 152.03 583 ALA A O 1
ATOM 4788 N N . VAL A 1 584 ? 133.064 118.605 50.917 1.00 153.99 584 VAL A N 1
ATOM 4789 C CA . VAL A 1 584 ? 133.305 119.487 49.777 1.00 153.99 584 VAL A CA 1
ATOM 4790 C C . VAL A 1 584 ? 134.542 119.044 49.003 1.00 153.99 584 VAL A C 1
ATOM 4791 O O . VAL A 1 584 ? 134.529 118.975 47.767 1.00 153.99 584 VAL A O 1
ATOM 4795 N N . LEU A 1 585 ? 135.629 118.737 49.713 1.00 153.68 585 LEU A N 1
ATOM 4796 C CA . LEU A 1 585 ? 136.836 118.258 49.041 1.00 153.68 585 LEU A CA 1
ATOM 4797 C C . LEU A 1 585 ? 136.619 116.888 48.411 1.00 153.68 585 LEU A C 1
ATOM 4798 O O . LEU A 1 585 ? 137.158 116.603 47.334 1.00 153.68 585 LEU A O 1
ATOM 4803 N N . LEU A 1 586 ? 135.835 116.025 49.063 1.00 156.82 586 LEU A N 1
ATOM 4804 C CA . LEU A 1 586 ? 135.510 114.733 48.471 1.00 156.82 586 LEU A CA 1
ATOM 4805 C C . LEU A 1 586 ? 134.771 114.915 47.153 1.00 156.82 586 LEU A C 1
ATOM 4806 O O . LEU A 1 586 ? 135.030 114.198 46.180 1.00 156.82 586 LEU A O 1
ATOM 4811 N N . ALA A 1 587 ? 133.843 115.871 47.105 1.00 157.23 587 ALA A N 1
ATOM 4812 C CA . ALA A 1 587 ? 133.158 116.170 45.853 1.00 157.23 587 ALA A CA 1
ATOM 4813 C C . ALA A 1 587 ? 134.134 116.702 44.811 1.00 157.23 587 ALA A C 1
ATOM 4814 O O . ALA A 1 587 ? 134.178 116.210 43.678 1.00 157.23 587 ALA A O 1
ATOM 4816 N N . PHE A 1 588 ? 134.949 117.694 45.188 1.00 159.55 588 PHE A N 1
ATOM 4817 C CA . PHE A 1 588 ? 135.868 118.311 44.233 1.00 159.55 588 PHE A CA 1
ATOM 4818 C C . PHE A 1 588 ? 136.905 117.340 43.692 1.00 159.55 588 PHE A C 1
ATOM 4819 O O . PHE A 1 588 ? 137.418 117.556 42.589 1.00 159.55 588 PHE A O 1
ATOM 4827 N N . ASN A 1 589 ? 137.242 116.289 44.438 1.00 158.48 589 ASN A N 1
ATOM 4828 C CA . ASN A 1 589 ? 138.245 115.355 43.940 1.00 158.48 589 ASN A CA 1
ATOM 4829 C C . ASN A 1 589 ? 137.750 114.583 42.722 1.00 158.48 589 ASN A C 1
ATOM 4830 O O . ASN A 1 589 ? 138.563 114.074 41.943 1.00 158.48 589 ASN A O 1
ATOM 4835 N N . ASN A 1 590 ? 136.431 114.484 42.541 1.00 159.03 590 ASN A N 1
ATOM 4836 C CA . ASN A 1 590 ? 135.892 113.720 41.419 1.00 159.03 590 ASN A CA 1
ATOM 4837 C C . ASN A 1 590 ? 136.175 114.407 40.089 1.00 159.03 590 ASN A C 1
ATOM 4838 O O . ASN A 1 590 ? 136.654 113.775 39.140 1.00 159.03 590 ASN A O 1
ATOM 4843 N N . SER A 1 591 ? 135.887 115.703 40.000 1.00 160.39 591 SER A N 1
ATOM 4844 C CA . SER A 1 591 ? 136.016 116.452 38.759 1.00 160.39 591 SER A CA 1
ATOM 4845 C C . SER A 1 591 ? 136.841 117.710 38.985 1.00 160.39 591 SER A C 1
ATOM 4846 O O . SER A 1 591 ? 136.776 118.333 40.049 1.00 160.39 591 SER A O 1
ATOM 4849 N N . GLU A 1 592 ? 137.617 118.084 37.965 1.00 162.70 592 GLU A N 1
ATOM 4850 C CA . GLU A 1 592 ? 138.484 119.251 38.074 1.00 162.70 592 GLU A CA 1
ATOM 4851 C C . GLU A 1 592 ? 137.693 120.542 38.247 1.00 162.70 592 GLU A C 1
ATOM 4852 O O . GLU A 1 592 ? 138.068 121.384 39.069 1.00 162.70 592 GLU A O 1
ATOM 4858 N N . ILE A 1 593 ? 136.604 120.712 37.500 1.00 163.56 593 ILE A N 1
ATOM 4859 C CA . ILE A 1 593 ? 135.744 121.888 37.594 1.00 163.56 593 ILE A CA 1
ATOM 4860 C C . ILE A 1 593 ? 134.373 121.430 38.067 1.00 163.56 593 ILE A C 1
ATOM 4861 O O . ILE A 1 593 ? 133.790 120.505 37.490 1.00 163.56 593 ILE A O 1
ATOM 4866 N N . ILE A 1 594 ? 133.857 122.073 39.113 1.00 162.13 594 ILE A N 1
ATOM 4867 C CA . ILE A 1 594 ? 132.576 121.688 39.696 1.00 162.13 594 ILE A CA 1
ATOM 4868 C C . ILE A 1 594 ? 131.767 122.942 39.996 1.00 162.13 594 ILE A C 1
ATOM 4869 O O . ILE A 1 594 ? 132.299 123.916 40.538 1.00 162.13 594 ILE A O 1
ATOM 4874 N N . THR A 1 595 ? 130.485 122.917 39.644 1.00 162.40 595 THR A N 1
ATOM 4875 C CA . THR A 1 595 ? 129.612 124.067 39.814 1.00 162.40 595 THR A CA 1
ATOM 4876 C C . THR A 1 595 ? 128.884 124.015 41.154 1.00 162.40 595 THR A C 1
ATOM 4877 O O . THR A 1 595 ? 128.822 122.982 41.823 1.00 162.40 595 THR A O 1
ATOM 4881 N N . TYR A 1 596 ? 128.313 125.163 41.524 1.00 163.82 596 TYR A N 1
ATOM 4882 C CA . TYR A 1 596 ? 127.620 125.306 42.802 1.00 163.82 596 TYR A CA 1
ATOM 4883 C C . TYR A 1 596 ? 126.418 124.370 42.887 1.00 163.82 596 TYR A C 1
ATOM 4884 O O . TYR A 1 596 ? 126.122 123.809 43.954 1.00 163.82 596 TYR A O 1
ATOM 4893 N N . LYS A 1 597 ? 125.717 124.181 41.766 1.00 163.46 597 LYS A N 1
ATOM 4894 C CA . LYS A 1 597 ? 124.602 123.241 41.736 1.00 163.46 597 LYS A CA 1
ATOM 4895 C C . LYS A 1 597 ? 125.069 121.830 42.062 1.00 163.46 597 LYS A C 1
ATOM 4896 O O . LYS A 1 597 ? 124.343 121.060 42.700 1.00 163.46 597 LYS A O 1
ATOM 4902 N N . GLU A 1 598 ? 126.281 121.471 41.634 1.00 161.93 598 GLU A N 1
ATOM 4903 C CA . GLU A 1 598 ? 126.833 120.176 42.014 1.00 161.93 598 GLU A CA 1
ATOM 4904 C C . GLU A 1 598 ? 127.109 120.103 43.509 1.00 161.93 598 GLU A C 1
ATOM 4905 O O . GLU A 1 598 ? 126.949 119.036 44.113 1.00 161.93 598 GLU A O 1
ATOM 4911 N N . LEU A 1 599 ? 127.520 121.216 44.124 1.00 161.70 599 LEU A N 1
ATOM 4912 C CA . LEU A 1 599 ? 127.655 121.237 45.577 1.00 161.70 599 LEU A CA 1
ATOM 4913 C C . LEU A 1 599 ? 126.320 120.962 46.253 1.00 161.70 599 LEU A C 1
ATOM 4914 O O . LEU A 1 599 ? 126.253 120.185 47.213 1.00 161.70 599 LEU A O 1
ATOM 4919 N N . GLN A 1 600 ? 125.243 121.587 45.769 1.00 162.23 600 GLN A N 1
ATOM 4920 C CA . GLN A 1 600 ? 123.929 121.294 46.341 1.00 162.23 600 GLN A CA 1
ATOM 4921 C C . GLN A 1 600 ? 123.542 119.837 46.120 1.00 162.23 600 GLN A C 1
ATOM 4922 O O . GLN A 1 600 ? 122.992 119.189 47.018 1.00 162.23 600 GLN A O 1
ATOM 4928 N N . ASP A 1 601 ? 123.816 119.309 44.925 1.00 162.82 601 ASP A N 1
ATOM 4929 C CA . ASP A 1 601 ? 123.440 117.935 44.611 1.00 162.82 601 ASP A CA 1
ATOM 4930 C C . ASP A 1 601 ? 124.169 116.941 45.505 1.00 162.82 601 ASP A C 1
ATOM 4931 O O . ASP A 1 601 ? 123.577 115.958 45.966 1.00 162.82 601 ASP A O 1
ATOM 4936 N N . SER A 1 602 ? 125.454 117.180 45.761 1.00 161.36 602 SER A N 1
ATOM 4937 C CA . SER A 1 602 ? 126.253 116.230 46.527 1.00 161.36 602 SER A CA 1
ATOM 4938 C C . SER A 1 602 ? 126.049 116.407 48.028 1.00 161.36 602 SER A C 1
ATOM 4939 O O . SER A 1 602 ? 125.650 115.470 48.727 1.00 161.36 602 SER A O 1
ATOM 4942 N N . THR A 1 603 ? 126.317 117.609 48.540 1.00 159.36 603 THR A N 1
ATOM 4943 C CA . THR A 1 603 ? 126.308 117.826 49.982 1.00 159.36 603 THR A CA 1
ATOM 4944 C C . THR A 1 603 ? 124.900 117.879 50.562 1.00 159.36 603 THR A C 1
ATOM 4945 O O . THR A 1 603 ? 124.711 117.545 51.736 1.00 159.36 603 THR A O 1
ATOM 4949 N N . GLN A 1 604 ? 123.914 118.315 49.777 1.00 159.86 604 GLN A N 1
ATOM 4950 C CA . GLN A 1 604 ? 122.517 118.442 50.192 1.00 159.86 604 GLN A CA 1
ATOM 4951 C C . GLN A 1 604 ? 122.332 119.388 51.375 1.00 159.86 604 GLN A C 1
ATOM 4952 O O . GLN A 1 604 ? 121.237 119.450 51.947 1.00 159.86 604 GLN A O 1
ATOM 4958 N N . MET A 1 605 ? 123.370 120.127 51.749 1.00 158.03 605 MET A N 1
ATOM 4959 C CA . MET A 1 605 ? 123.345 121.039 52.883 1.00 158.03 605 MET A CA 1
ATOM 4960 C C . MET A 1 605 ? 123.241 122.480 52.394 1.00 158.03 605 MET A C 1
ATOM 4961 O O . MET A 1 605 ? 123.822 122.843 51.367 1.00 158.03 605 MET A O 1
ATOM 4966 N N . ASN A 1 606 ? 122.483 123.292 53.134 1.00 156.23 606 ASN A N 1
ATOM 4967 C CA . ASN A 1 606 ? 121.831 124.471 52.576 1.00 156.23 606 ASN A CA 1
ATOM 4968 C C . ASN A 1 606 ? 122.843 125.551 52.190 1.00 156.23 606 ASN A C 1
ATOM 4969 O O . ASN A 1 606 ? 124.053 125.428 52.400 1.00 156.23 606 ASN A O 1
ATOM 4974 N N . GLU A 1 607 ? 122.311 126.641 51.629 1.00 158.42 607 GLU A N 1
ATOM 4975 C CA . GLU A 1 607 ? 123.138 127.625 50.936 1.00 158.42 607 GLU A CA 1
ATOM 4976 C C . GLU A 1 607 ? 123.989 128.444 51.899 1.00 158.42 607 GLU A C 1
ATOM 4977 O O . GLU A 1 607 ? 125.158 128.719 51.611 1.00 158.42 607 GLU A O 1
ATOM 4983 N N . LYS A 1 608 ? 123.420 128.868 53.029 1.00 156.42 608 LYS A N 1
ATOM 4984 C CA . LYS A 1 608 ? 124.149 129.752 53.937 1.00 156.42 608 LYS A CA 1
ATOM 4985 C C . LYS A 1 608 ? 125.392 129.070 54.494 1.00 156.42 608 LYS A C 1
ATOM 4986 O O . LYS A 1 608 ? 126.506 129.603 54.405 1.00 156.42 608 LYS A O 1
ATOM 4992 N N . GLU A 1 609 ? 125.221 127.878 55.063 1.00 155.18 609 GLU A N 1
ATOM 4993 C CA . GLU A 1 609 ? 126.360 127.155 55.614 1.00 155.18 609 GLU A CA 1
ATOM 4994 C C . GLU A 1 609 ? 127.332 126.734 54.518 1.00 155.18 609 GLU A C 1
ATOM 4995 O O . GLU A 1 609 ? 128.551 126.735 54.727 1.00 155.18 609 GLU A O 1
ATOM 5001 N N . LEU A 1 610 ? 126.815 126.383 53.337 1.00 154.39 610 LEU A N 1
ATOM 5002 C CA . LEU A 1 610 ? 127.699 125.984 52.248 1.00 154.39 610 LEU A CA 1
ATOM 5003 C C . LEU A 1 610 ? 128.583 127.145 51.813 1.00 154.39 610 LEU A C 1
ATOM 5004 O O . LEU A 1 610 ? 129.792 126.976 51.622 1.00 154.39 610 LEU A O 1
ATOM 5009 N N . THR A 1 611 ? 128.000 128.334 51.653 1.00 154.33 611 THR A N 1
ATOM 5010 C CA . THR A 1 611 ? 128.800 129.479 51.240 1.00 154.33 611 THR A CA 1
ATOM 5011 C C . THR A 1 611 ? 129.726 129.935 52.358 1.00 154.33 611 THR A C 1
ATOM 5012 O O . THR A 1 611 ? 130.811 130.453 52.081 1.00 154.33 611 THR A O 1
ATOM 5016 N N . LYS A 1 612 ? 129.341 129.726 53.621 1.00 151.15 612 LYS A N 1
ATOM 5017 C CA . LYS A 1 612 ? 130.278 129.978 54.711 1.00 151.15 612 LYS A CA 1
ATOM 5018 C C . LYS A 1 612 ? 131.484 129.051 54.620 1.00 151.15 612 LYS A C 1
ATOM 5019 O O . LYS A 1 612 ? 132.630 129.488 54.791 1.00 151.15 612 LYS A O 1
ATOM 5025 N N . THR A 1 613 ? 131.244 127.769 54.336 1.00 152.84 613 THR A N 1
ATOM 5026 C CA . THR A 1 613 ? 132.346 126.826 54.175 1.00 152.84 613 THR A CA 1
ATOM 5027 C C . THR A 1 613 ? 133.221 127.201 52.986 1.00 152.84 613 THR A C 1
ATOM 5028 O O . THR A 1 613 ? 134.451 127.102 53.055 1.00 152.84 613 THR A O 1
ATOM 5032 N N . ILE A 1 614 ? 132.603 127.627 51.883 1.00 153.25 614 ILE A N 1
ATOM 5033 C CA . ILE A 1 614 ? 133.373 128.032 50.708 1.00 153.25 614 ILE A CA 1
ATOM 5034 C C . ILE A 1 614 ? 134.216 129.263 51.018 1.00 153.25 614 ILE A C 1
ATOM 5035 O O . ILE A 1 614 ? 135.376 129.359 50.601 1.00 153.25 614 ILE A O 1
ATOM 5040 N N . LYS A 1 615 ? 133.647 130.228 51.744 1.00 155.45 615 LYS A N 1
ATOM 5041 C CA . LYS A 1 615 ? 134.409 131.411 52.127 1.00 155.45 615 LYS A CA 1
ATOM 5042 C C . LYS A 1 615 ? 135.585 131.037 53.016 1.00 155.45 615 LYS A C 1
ATOM 5043 O O . LYS A 1 615 ? 136.691 131.565 52.851 1.00 155.45 615 LYS A O 1
ATOM 5049 N N . SER A 1 616 ? 135.367 130.124 53.965 1.00 154.21 616 SER A N 1
ATOM 5050 C CA . SER A 1 616 ? 136.463 129.663 54.811 1.00 154.21 616 SER A CA 1
ATOM 5051 C C . SER A 1 616 ? 137.538 128.964 53.987 1.00 154.21 616 SER A C 1
ATOM 5052 O O . SER A 1 616 ? 138.737 129.152 54.225 1.00 154.21 616 SER A O 1
ATOM 5055 N N . LEU A 1 617 ? 137.123 128.149 53.015 1.00 153.07 617 LEU A N 1
ATOM 5056 C CA . LEU A 1 617 ? 138.077 127.443 52.168 1.00 153.07 617 LEU A CA 1
ATOM 5057 C C . LEU A 1 617 ? 138.898 128.414 51.329 1.00 153.07 617 LEU A C 1
ATOM 5058 O O . LEU A 1 617 ? 140.110 128.234 51.162 1.00 153.07 617 LEU A O 1
ATOM 5063 N N . LEU A 1 618 ? 138.255 129.448 50.789 1.00 156.44 618 LEU A N 1
ATOM 5064 C CA . LEU A 1 618 ? 138.963 130.444 49.995 1.00 156.44 618 LEU A CA 1
ATOM 5065 C C . LEU A 1 618 ? 139.774 131.410 50.847 1.00 156.44 618 LEU A C 1
ATOM 5066 O O . LEU A 1 618 ? 140.654 132.093 50.313 1.00 156.44 618 LEU A O 1
ATOM 5071 N N . ASP A 1 619 ? 139.496 131.488 52.151 1.00 159.53 619 ASP A N 1
ATOM 5072 C CA . ASP A 1 619 ? 140.246 132.396 53.013 1.00 159.53 619 ASP A CA 1
ATOM 5073 C C . ASP A 1 619 ? 141.721 132.021 53.059 1.00 159.53 619 ASP A C 1
ATOM 5074 O O . ASP A 1 619 ? 142.594 132.895 52.997 1.00 159.53 619 ASP A O 1
ATOM 5079 N N . VAL A 1 620 ? 142.020 130.725 53.163 1.00 159.44 620 VAL A N 1
ATOM 5080 C CA . VAL A 1 620 ? 143.397 130.249 53.184 1.00 159.44 620 VAL A CA 1
ATOM 5081 C C . VAL A 1 620 ? 143.860 129.793 51.802 1.00 159.44 620 VAL A C 1
ATOM 5082 O O . VAL A 1 620 ? 145.003 129.340 51.647 1.00 159.44 620 VAL A O 1
ATOM 5086 N N . LYS A 1 621 ? 143.009 129.936 50.782 1.00 160.06 621 LYS A N 1
ATOM 5087 C CA . LYS A 1 621 ? 143.370 129.734 49.377 1.00 160.06 621 LYS A CA 1
ATOM 5088 C C . LYS A 1 621 ? 143.843 128.296 49.126 1.00 160.06 621 LYS A C 1
ATOM 5089 O O . LYS A 1 621 ? 145.012 128.018 48.850 1.00 160.06 621 LYS A O 1
ATOM 5095 N N . MET A 1 622 ? 142.891 127.372 49.269 1.00 160.00 622 MET A N 1
ATOM 5096 C CA . MET A 1 622 ? 143.113 125.981 48.895 1.00 160.00 622 MET A CA 1
ATOM 5097 C C . MET A 1 622 ? 142.512 125.606 47.548 1.00 160.00 622 MET A C 1
ATOM 5098 O O . MET A 1 622 ? 142.934 124.603 46.962 1.00 160.00 622 MET A O 1
ATOM 5103 N N . ILE A 1 623 ? 141.537 126.366 47.048 1.00 160.23 623 ILE A N 1
ATOM 5104 C CA . ILE A 1 623 ? 140.941 126.107 45.745 1.00 160.23 623 ILE A CA 1
ATOM 5105 C C . ILE A 1 623 ? 140.864 127.416 44.971 1.00 160.23 623 ILE A C 1
ATOM 5106 O O . ILE A 1 623 ? 140.983 128.507 45.533 1.00 160.23 623 ILE A O 1
ATOM 5111 N N . ASN A 1 624 ? 140.664 127.292 43.662 1.00 163.45 624 ASN A N 1
ATOM 5112 C CA . ASN A 1 624 ? 140.601 128.429 42.758 1.00 163.45 624 ASN A CA 1
ATOM 5113 C C . ASN A 1 624 ? 139.175 128.626 42.262 1.00 163.45 624 ASN A C 1
ATOM 5114 O O . ASN A 1 624 ? 138.421 127.659 42.097 1.00 163.45 624 ASN A O 1
ATOM 5119 N N . HIS A 1 625 ? 138.814 129.884 42.027 1.00 168.34 625 HIS A N 1
ATOM 5120 C CA . HIS A 1 625 ? 137.508 130.234 41.487 1.00 168.34 625 HIS A CA 1
ATOM 5121 C C . HIS A 1 625 ? 137.617 130.417 39.980 1.00 168.34 625 HIS A C 1
ATOM 5122 O O . HIS A 1 625 ? 138.465 131.176 39.499 1.00 168.34 625 HIS A O 1
ATOM 5129 N N . ASP A 1 626 ? 136.760 129.719 39.238 1.00 169.20 626 ASP A N 1
ATOM 5130 C CA . ASP A 1 626 ? 136.776 129.787 37.783 1.00 169.20 626 ASP A CA 1
ATOM 5131 C C . ASP A 1 626 ? 136.061 131.015 37.237 1.00 169.20 626 ASP A C 1
ATOM 5132 O O . ASP A 1 626 ? 136.121 131.260 36.027 1.00 169.20 626 ASP A O 1
ATOM 5137 N N . SER A 1 627 ? 135.393 131.788 38.088 1.00 172.95 627 SER A N 1
ATOM 5138 C CA . SER A 1 627 ? 134.667 132.978 37.675 1.00 172.95 627 SER A CA 1
ATOM 5139 C C . SER A 1 627 ? 135.343 134.215 38.248 1.00 172.95 627 SER A C 1
ATOM 5140 O O . SER A 1 627 ? 135.746 134.230 39.416 1.00 172.95 627 SER A O 1
ATOM 5143 N N . ASP A 1 628 ? 135.463 135.253 37.419 1.00 178.43 628 ASP A N 1
ATOM 5144 C CA . ASP A 1 628 ? 136.082 136.501 37.849 1.00 178.43 628 ASP A CA 1
ATOM 5145 C C . ASP A 1 628 ? 135.187 137.318 38.769 1.00 178.43 628 ASP A C 1
ATOM 5146 O O . ASP A 1 628 ? 135.640 138.342 39.293 1.00 178.43 628 ASP A O 1
ATOM 5151 N N . LYS A 1 629 ? 133.936 136.903 38.965 1.00 177.49 629 LYS A N 1
ATOM 5152 C CA . LYS A 1 629 ? 133.024 137.637 39.831 1.00 177.49 629 LYS A CA 1
ATOM 5153 C C . LYS A 1 629 ? 133.560 137.692 41.256 1.00 177.49 629 LYS A C 1
ATOM 5154 O O . LYS A 1 629 ? 134.055 136.697 41.794 1.00 177.49 629 LYS A O 1
ATOM 5160 N N . GLU A 1 630 ? 133.457 138.872 41.869 1.00 181.52 630 GLU A N 1
ATOM 5161 C CA . GLU A 1 630 ? 133.949 139.072 43.226 1.00 181.52 630 GLU A CA 1
ATOM 5162 C C . GLU A 1 630 ? 133.046 138.448 44.281 1.00 181.52 630 GLU A C 1
ATOM 5163 O O . GLU A 1 630 ? 133.434 138.400 45.453 1.00 181.52 630 GLU A O 1
ATOM 5169 N N . ASP A 1 631 ? 131.862 137.975 43.901 1.00 177.57 631 ASP A N 1
ATOM 5170 C CA . ASP A 1 631 ? 130.919 137.369 44.827 1.00 177.57 631 ASP A CA 1
ATOM 5171 C C . ASP A 1 631 ? 130.676 135.915 44.447 1.00 177.57 631 ASP A C 1
ATOM 5172 O O . ASP A 1 631 ? 130.732 135.544 43.270 1.00 177.57 631 ASP A O 1
ATOM 5177 N N . ILE A 1 632 ? 130.406 135.092 45.457 1.00 171.79 632 ILE A N 1
ATOM 5178 C CA . ILE A 1 632 ? 130.106 133.679 45.255 1.00 171.79 632 ILE A CA 1
ATOM 5179 C C . ILE A 1 632 ? 128.601 133.572 45.032 1.00 171.79 632 ILE A C 1
ATOM 5180 O O . ILE A 1 632 ? 127.813 133.614 45.978 1.00 171.79 632 ILE A O 1
ATOM 5185 N N . GLU A 1 633 ? 128.203 133.436 43.773 1.00 172.55 633 GLU A N 1
ATOM 5186 C CA . GLU A 1 633 ? 126.804 133.358 43.397 1.00 172.55 633 GLU A CA 1
ATOM 5187 C C . GLU A 1 633 ? 126.406 131.899 43.187 1.00 172.55 633 GLU A C 1
ATOM 5188 O O . GLU A 1 633 ? 127.180 130.974 43.451 1.00 172.55 633 GLU A O 1
ATOM 5194 N N . GLY A 1 634 ? 125.180 131.685 42.705 1.00 169.59 634 GLY A N 1
ATOM 5195 C CA . GLY A 1 634 ? 124.715 130.338 42.434 1.00 169.59 634 GLY A CA 1
ATOM 5196 C C . GLY A 1 634 ? 125.311 129.720 41.188 1.00 169.59 634 GLY A C 1
ATOM 5197 O O . GLY A 1 634 ? 125.224 128.500 41.011 1.00 169.59 634 GLY A O 1
ATOM 5198 N N . GLU A 1 635 ? 125.915 130.530 40.322 1.00 170.60 635 GLU A N 1
ATOM 5199 C CA . GLU A 1 635 ? 126.547 130.050 39.102 1.00 170.60 635 GLU A CA 1
ATOM 5200 C C . GLU A 1 635 ? 128.057 129.912 39.242 1.00 170.60 635 GLU A C 1
ATOM 5201 O O . GLU A 1 635 ? 128.740 129.651 38.246 1.00 170.60 635 GLU A O 1
ATOM 5207 N N . SER A 1 636 ? 128.590 130.086 40.448 1.00 168.43 636 SER A N 1
ATOM 5208 C CA . SER A 1 636 ? 130.029 130.015 40.652 1.00 168.43 636 SER A CA 1
ATOM 5209 C C . SER A 1 636 ? 130.539 128.597 40.427 1.00 168.43 636 SER A C 1
ATOM 5210 O O . SER A 1 636 ? 129.915 127.618 40.845 1.00 168.43 636 SER A O 1
ATOM 5213 N N . THR A 1 637 ? 131.686 128.493 39.760 1.00 166.29 637 THR A N 1
ATOM 5214 C CA . THR A 1 637 ? 132.344 127.221 39.498 1.00 166.29 637 THR A CA 1
ATOM 5215 C C . THR A 1 637 ? 133.741 127.248 40.101 1.00 166.29 637 THR A C 1
ATOM 5216 O O . THR A 1 637 ? 134.448 128.255 40.005 1.00 166.29 637 THR A O 1
ATOM 5220 N N . PHE A 1 638 ? 134.139 126.136 40.714 1.00 164.96 638 PHE A N 1
ATOM 5221 C CA . PHE A 1 638 ? 135.384 126.067 41.460 1.00 164.96 638 PHE A CA 1
ATOM 5222 C C . PHE A 1 638 ? 136.231 124.903 40.965 1.00 164.96 638 PHE A C 1
ATOM 5223 O O . PHE A 1 638 ? 135.728 123.929 40.395 1.00 164.96 638 PHE A O 1
ATOM 5231 N N . SER A 1 639 ? 137.538 125.023 41.197 1.00 163.76 639 SER A N 1
ATOM 5232 C CA . SER A 1 639 ? 138.498 124.001 40.815 1.00 163.76 639 SER A CA 1
ATOM 5233 C C . SER A 1 639 ? 139.524 123.844 41.927 1.00 163.76 639 SER A C 1
ATOM 5234 O O . SER A 1 639 ? 139.708 124.735 42.757 1.00 163.76 639 SER A O 1
ATOM 5237 N N . LEU A 1 640 ? 140.187 122.692 41.945 1.00 163.76 640 LEU A N 1
ATOM 5238 C CA . LEU A 1 640 ? 141.257 122.477 42.907 1.00 163.76 640 LEU A CA 1
ATOM 5239 C C . LEU A 1 640 ? 142.498 123.264 42.500 1.00 163.76 640 LEU A C 1
ATOM 5240 O O . LEU A 1 640 ? 142.717 123.559 41.322 1.00 163.76 640 LEU A O 1
ATOM 5245 N N . ASN A 1 641 ? 143.313 123.611 43.493 1.00 161.46 641 ASN A N 1
ATOM 5246 C CA . ASN A 1 641 ? 144.463 124.478 43.268 1.00 161.46 641 ASN A CA 1
ATOM 5247 C C . ASN A 1 641 ? 145.614 123.676 42.673 1.00 161.46 641 ASN A C 1
ATOM 5248 O O . ASN A 1 641 ? 146.109 122.730 43.295 1.00 161.46 641 ASN A O 1
ATOM 5253 N N . MET A 1 642 ? 146.038 124.057 41.465 1.00 160.76 642 MET A N 1
ATOM 5254 C CA . MET A 1 642 ? 147.213 123.438 40.863 1.00 160.76 642 MET A CA 1
ATOM 5255 C C . MET A 1 642 ? 148.474 123.754 41.657 1.00 160.76 642 MET A C 1
ATOM 5256 O O . MET A 1 642 ? 149.313 122.873 41.879 1.00 160.76 642 MET A O 1
ATOM 5261 N N . ASN A 1 643 ? 148.624 125.002 42.094 1.00 160.40 643 ASN A N 1
ATOM 5262 C CA . ASN A 1 643 ? 149.812 125.460 42.809 1.00 160.40 643 ASN A CA 1
ATOM 5263 C C . ASN A 1 643 ? 149.385 125.934 44.194 1.00 160.40 643 ASN A C 1
ATOM 5264 O O . ASN A 1 643 ? 148.905 127.060 44.353 1.00 160.40 643 ASN A O 1
ATOM 5269 N N . PHE A 1 644 ? 149.568 125.077 45.195 1.00 161.03 644 PHE A N 1
ATOM 5270 C CA . PHE A 1 644 ? 149.226 125.393 46.572 1.00 161.03 644 PHE A CA 1
ATOM 5271 C C . PHE A 1 644 ? 150.446 125.185 47.456 1.00 161.03 644 PHE A C 1
ATOM 5272 O O . PHE A 1 644 ? 151.288 124.324 47.187 1.00 161.03 644 PHE A O 1
ATOM 5280 N N . SER A 1 645 ? 150.540 125.990 48.510 1.00 165.07 645 SER A N 1
ATOM 5281 C CA . SER A 1 645 ? 151.648 125.883 49.448 1.00 165.07 645 SER A CA 1
ATOM 5282 C C . SER A 1 645 ? 151.203 126.417 50.800 1.00 165.07 645 SER A C 1
ATOM 5283 O O . SER A 1 645 ? 150.217 127.151 50.905 1.00 165.07 645 SER A O 1
ATOM 5286 N N . SER A 1 646 ? 151.946 126.033 51.836 1.00 169.20 646 SER A N 1
ATOM 5287 C CA . SER A 1 646 ? 151.662 126.491 53.190 1.00 169.20 646 SER A CA 1
ATOM 5288 C C . SER A 1 646 ? 152.926 126.363 54.024 1.00 169.20 646 SER A C 1
ATOM 5289 O O . SER A 1 646 ? 153.576 125.312 54.008 1.00 169.20 646 SER A O 1
ATOM 5292 N N . LYS A 1 647 ? 153.273 127.432 54.745 1.00 172.20 647 LYS A N 1
ATOM 5293 C CA . LYS A 1 647 ? 154.432 127.381 55.631 1.00 172.20 647 LYS A CA 1
ATOM 5294 C C . LYS A 1 647 ? 154.232 126.352 56.736 1.00 172.20 647 LYS A C 1
ATOM 5295 O O . LYS A 1 647 ? 155.152 125.592 57.061 1.00 172.20 647 LYS A O 1
ATOM 5301 N N . ARG A 1 648 ? 153.039 126.311 57.323 1.00 170.93 648 ARG A N 1
ATOM 5302 C CA . ARG A 1 648 ? 152.686 125.264 58.279 1.00 170.93 648 ARG A CA 1
ATOM 5303 C C . ARG A 1 648 ? 152.257 124.040 57.484 1.00 170.93 648 ARG A C 1
ATOM 5304 O O . ARG A 1 648 ? 151.137 123.976 56.972 1.00 170.93 648 ARG A O 1
ATOM 5312 N N . THR A 1 649 ? 153.158 123.065 57.365 1.00 165.42 649 THR A N 1
ATOM 5313 C CA . THR A 1 649 ? 152.852 121.874 56.581 1.00 165.42 649 THR A CA 1
ATOM 5314 C C . THR A 1 649 ? 151.772 121.034 57.256 1.00 165.42 649 THR A C 1
ATOM 5315 O O . THR A 1 649 ? 150.915 120.454 56.579 1.00 165.42 649 THR A O 1
ATOM 5319 N N . LYS A 1 650 ? 151.788 120.967 58.584 1.00 163.11 650 LYS A N 1
ATOM 5320 C CA . LYS A 1 650 ? 150.839 120.145 59.336 1.00 163.11 650 LYS A CA 1
ATOM 5321 C C . LYS A 1 650 ? 149.638 120.990 59.768 1.00 163.11 650 LYS A C 1
ATOM 5322 O O . LYS A 1 650 ? 149.331 121.116 60.954 1.00 163.11 650 LYS A O 1
ATOM 5328 N N . PHE A 1 651 ? 148.945 121.570 58.793 1.00 161.46 651 PHE A N 1
ATOM 5329 C CA . PHE A 1 651 ? 148.031 122.671 59.064 1.00 161.46 651 PHE A CA 1
ATOM 5330 C C . PHE A 1 651 ? 146.589 122.200 59.250 1.00 161.46 651 PHE A C 1
ATOM 5331 O O . PHE A 1 651 ? 146.233 121.039 59.028 1.00 161.46 651 PHE A O 1
ATOM 5339 N N . LYS A 1 652 ? 145.752 123.143 59.672 1.00 155.21 652 LYS A N 1
ATOM 5340 C CA . LYS A 1 652 ? 144.327 122.919 59.857 1.00 155.21 652 LYS A CA 1
ATOM 5341 C C . LYS A 1 652 ? 143.554 123.974 59.083 1.00 155.21 652 LYS A C 1
ATOM 5342 O O . LYS A 1 652 ? 143.968 125.136 59.021 1.00 155.21 652 LYS A O 1
ATOM 5348 N N . ILE A 1 653 ? 142.437 123.566 58.478 1.00 151.91 653 ILE A N 1
ATOM 5349 C CA . ILE A 1 653 ? 141.538 124.511 57.831 1.00 151.91 653 ILE A CA 1
ATOM 5350 C C . ILE A 1 653 ? 140.282 124.756 58.649 1.00 151.91 653 ILE A C 1
ATOM 5351 O O . ILE A 1 653 ? 139.458 125.598 58.269 1.00 151.91 653 ILE A O 1
ATOM 5356 N N . THR A 1 654 ? 140.107 124.039 59.755 1.00 152.65 654 THR A N 1
ATOM 5357 C CA . THR A 1 654 ? 138.971 124.279 60.631 1.00 152.65 654 THR A CA 1
ATOM 5358 C C . THR A 1 654 ? 139.071 125.668 61.244 1.00 152.65 654 THR A C 1
ATOM 5359 O O . THR A 1 654 ? 140.155 126.122 61.622 1.00 152.65 654 THR A O 1
ATOM 5363 N N . THR A 1 655 ? 137.937 126.347 61.333 1.00 150.65 655 THR A N 1
ATOM 5364 C CA . THR A 1 655 ? 137.918 127.672 61.934 1.00 150.65 655 THR A CA 1
ATOM 5365 C C . THR A 1 655 ? 138.245 127.570 63.421 1.00 150.65 655 THR A C 1
ATOM 5366 O O . THR A 1 655 ? 137.681 126.719 64.119 1.00 150.65 655 THR A O 1
ATOM 5370 N N . PRO A 1 656 ? 139.168 128.381 63.931 1.00 147.40 656 PRO A N 1
ATOM 5371 C CA . PRO A 1 656 ? 139.474 128.333 65.363 1.00 147.40 656 PRO A CA 1
ATOM 5372 C C . PRO A 1 656 ? 138.280 128.766 66.196 1.00 147.40 656 PRO A C 1
ATOM 5373 O O . PRO A 1 656 ? 137.481 129.613 65.790 1.00 147.40 656 PRO A O 1
ATOM 5377 N N . MET A 1 657 ? 138.163 128.165 67.376 1.00 141.04 657 MET A N 1
ATOM 5378 C CA . MET A 1 657 ? 137.072 128.501 68.280 1.00 141.04 657 MET A CA 1
ATOM 5379 C C . MET A 1 657 ? 137.322 129.873 68.892 1.00 141.04 657 MET A C 1
ATOM 5380 O O . MET A 1 657 ? 138.299 130.067 69.623 1.00 141.04 657 MET A O 1
ATOM 5385 N N . GLN A 1 658 ? 136.443 130.822 68.592 1.00 143.14 658 GLN A N 1
ATOM 5386 C CA . GLN A 1 658 ? 136.562 132.192 69.059 1.00 143.14 658 GLN A CA 1
ATOM 5387 C C . GLN A 1 658 ? 135.540 132.451 70.163 1.00 143.14 658 GLN A C 1
ATOM 5388 O O . GLN A 1 658 ? 134.818 131.547 70.600 1.00 143.14 658 GLN A O 1
ATOM 5394 N N . LYS A 1 659 ? 135.483 133.699 70.618 1.00 137.93 659 LYS A N 1
ATOM 5395 C CA . LYS A 1 659 ? 134.506 134.086 71.620 1.00 137.93 659 LYS A CA 1
ATOM 5396 C C . LYS A 1 659 ? 133.092 133.983 71.053 1.00 137.93 659 LYS A C 1
ATOM 5397 O O . LYS A 1 659 ? 132.870 134.062 69.842 1.00 137.93 659 LYS A O 1
ATOM 5403 N N . ASP A 1 660 ? 132.131 133.789 71.952 1.00 133.05 660 ASP A N 1
ATOM 5404 C CA . ASP A 1 660 ? 130.732 133.697 71.553 1.00 133.05 660 ASP A CA 1
ATOM 5405 C C . ASP A 1 660 ? 130.289 135.012 70.924 1.00 133.05 660 ASP A C 1
ATOM 5406 O O . ASP A 1 660 ? 130.499 136.085 71.499 1.00 133.05 660 ASP A O 1
ATOM 5411 N N . THR A 1 661 ? 129.672 134.926 69.748 1.00 129.87 661 THR A N 1
ATOM 5412 C CA . THR A 1 661 ? 129.213 136.121 69.060 1.00 129.87 661 THR A CA 1
ATOM 5413 C C . THR A 1 661 ? 128.114 136.798 69.878 1.00 129.87 661 THR A C 1
ATOM 5414 O O . THR A 1 661 ? 127.422 136.141 70.661 1.00 129.87 661 THR A O 1
ATOM 5418 N N . PRO A 1 662 ? 127.948 138.117 69.736 1.00 129.06 662 PRO A N 1
ATOM 5419 C CA . PRO A 1 662 ? 126.893 138.798 70.503 1.00 129.06 662 PRO A CA 1
ATOM 5420 C C . PRO A 1 662 ? 125.517 138.195 70.296 1.00 129.06 662 PRO A C 1
ATOM 5421 O O . PRO A 1 662 ? 124.800 137.962 71.280 1.00 129.06 662 PRO A O 1
ATOM 5425 N N . GLN A 1 663 ? 125.147 137.872 69.055 1.00 129.48 663 GLN A N 1
ATOM 5426 C CA . GLN A 1 663 ? 123.865 137.214 68.842 1.00 129.48 663 GLN A CA 1
ATOM 5427 C C . GLN A 1 663 ? 123.721 136.030 69.783 1.00 129.48 663 GLN A C 1
ATOM 5428 O O . GLN A 1 663 ? 122.738 135.941 70.535 1.00 129.48 663 GLN A O 1
ATOM 5434 N N . GLU A 1 664 ? 124.757 135.189 69.841 1.00 128.64 664 GLU A N 1
ATOM 5435 C CA . GLU A 1 664 ? 124.749 134.028 70.720 1.00 128.64 664 GLU A CA 1
ATOM 5436 C C . GLU A 1 664 ? 124.493 134.424 72.166 1.00 128.64 664 GLU A C 1
ATOM 5437 O O . GLU A 1 664 ? 123.772 133.720 72.882 1.00 128.64 664 GLU A O 1
ATOM 5443 N N . VAL A 1 665 ? 125.067 135.543 72.624 1.00 128.35 665 VAL A N 1
ATOM 5444 C CA . VAL A 1 665 ? 124.904 135.866 74.038 1.00 128.35 665 VAL A CA 1
ATOM 5445 C C . VAL A 1 665 ? 123.472 136.299 74.321 1.00 128.35 665 VAL A C 1
ATOM 5446 O O . VAL A 1 665 ? 122.937 136.013 75.398 1.00 128.35 665 VAL A O 1
ATOM 5450 N N . GLU A 1 666 ? 122.798 136.959 73.363 1.00 129.23 666 GLU A N 1
ATOM 5451 C CA . GLU A 1 666 ? 121.384 137.216 73.660 1.00 129.23 666 GLU A CA 1
ATOM 5452 C C . GLU A 1 666 ? 120.506 135.969 73.529 1.00 129.23 666 GLU A C 1
ATOM 5453 O O . GLU A 1 666 ? 119.516 135.858 74.260 1.00 129.23 666 GLU A O 1
ATOM 5459 N N . GLN A 1 667 ? 120.818 135.003 72.648 1.00 127.54 667 GLN A N 1
ATOM 5460 C CA . GLN A 1 667 ? 120.002 133.784 72.756 1.00 127.54 667 GLN A CA 1
ATOM 5461 C C . GLN A 1 667 ? 120.247 133.076 74.085 1.00 127.54 667 GLN A C 1
ATOM 5462 O O . GLN A 1 667 ? 119.311 132.529 74.685 1.00 127.54 667 GLN A O 1
ATOM 5468 N N . THR A 1 668 ? 121.492 133.075 74.565 1.00 126.33 668 THR A N 1
ATOM 5469 C CA . THR A 1 668 ? 121.768 132.455 75.858 1.00 126.33 668 THR A CA 1
ATOM 5470 C C . THR A 1 668 ? 121.023 133.166 76.980 1.00 126.33 668 THR A C 1
ATOM 5471 O O . THR A 1 668 ? 120.453 132.518 77.864 1.00 126.33 668 THR A O 1
ATOM 5475 N N . ARG A 1 669 ? 121.009 134.501 76.959 1.00 124.52 669 ARG A N 1
ATOM 5476 C CA . ARG A 1 669 ? 120.293 135.238 77.994 1.00 124.52 669 ARG A CA 1
ATOM 5477 C C . ARG A 1 669 ? 118.787 135.030 77.894 1.00 124.52 669 ARG A C 1
ATOM 5478 O O . ARG A 1 669 ? 118.101 134.988 78.921 1.00 124.52 669 ARG A O 1
ATOM 5486 N N . SER A 1 670 ? 118.252 134.894 76.678 1.00 128.58 670 SER A N 1
ATOM 5487 C CA . SER A 1 670 ? 116.834 134.579 76.527 1.00 128.58 670 SER A CA 1
ATOM 5488 C C . SER A 1 670 ? 116.513 133.213 77.123 1.00 128.58 670 SER A C 1
ATOM 5489 O O . SER A 1 670 ? 115.490 133.038 77.798 1.00 128.58 670 SER A O 1
ATOM 5492 N N . ALA A 1 671 ? 117.384 132.231 76.884 1.00 130.21 671 ALA A N 1
ATOM 5493 C CA . ALA A 1 671 ? 117.208 130.921 77.501 1.00 130.21 671 ALA A CA 1
ATOM 5494 C C . ALA A 1 671 ? 117.281 130.999 79.020 1.00 130.21 671 ALA A C 1
ATOM 5495 O O . ALA A 1 671 ? 116.497 130.337 79.712 1.00 130.21 671 ALA A O 1
ATOM 5497 N N . VAL A 1 672 ? 118.208 131.801 79.548 1.00 129.60 672 VAL A N 1
ATOM 5498 C CA . VAL A 1 672 ? 118.315 131.975 80.995 1.00 129.60 672 VAL A CA 1
ATOM 5499 C C . VAL A 1 672 ? 117.042 132.594 81.552 1.00 129.60 672 VAL A C 1
ATOM 5500 O O . VAL A 1 672 ? 116.558 132.199 82.616 1.00 129.60 672 VAL A O 1
ATOM 5504 N N . ASP A 1 673 ? 116.486 133.582 80.849 1.00 135.18 673 ASP A N 1
ATOM 5505 C CA . ASP A 1 673 ? 115.249 134.211 81.304 1.00 135.18 673 ASP A CA 1
ATOM 5506 C C . ASP A 1 673 ? 114.085 133.227 81.286 1.00 135.18 673 ASP A C 1
ATOM 5507 O O . ASP A 1 673 ? 113.255 133.219 82.202 1.00 135.18 673 ASP A O 1
ATOM 5512 N N . GLU A 1 674 ? 114.004 132.398 80.244 1.00 141.10 674 GLU A N 1
ATOM 5513 C CA . GLU A 1 674 ? 112.953 131.386 80.181 1.00 141.10 674 GLU A CA 1
ATOM 5514 C C . GLU A 1 674 ? 113.084 130.409 81.349 1.00 141.10 674 GLU A C 1
ATOM 5515 O O . GLU A 1 674 ? 112.094 130.081 82.024 1.00 141.10 674 GLU A O 1
ATOM 5521 N N . ASP A 1 675 ? 114.314 129.965 81.622 1.00 139.32 675 ASP A N 1
ATOM 5522 C CA . ASP A 1 675 ? 114.559 129.081 82.756 1.00 139.32 675 ASP A CA 1
ATOM 5523 C C . ASP A 1 675 ? 114.202 129.761 84.072 1.00 139.32 675 ASP A C 1
ATOM 5524 O O . ASP A 1 675 ? 113.679 129.119 84.988 1.00 139.32 675 ASP A O 1
ATOM 5529 N N . ARG A 1 676 ? 114.499 131.057 84.188 1.00 136.62 676 ARG A N 1
ATOM 5530 C CA . ARG A 1 676 ? 114.126 131.808 85.381 1.00 136.62 676 ARG A CA 1
ATOM 5531 C C . ARG A 1 676 ? 112.620 131.818 85.567 1.00 136.62 676 ARG A C 1
ATOM 5532 O O . ARG A 1 676 ? 112.123 131.642 86.685 1.00 136.62 676 ARG A O 1
ATOM 5540 N N . LYS A 1 677 ? 111.878 132.045 84.483 1.00 146.57 677 LYS A N 1
ATOM 5541 C CA . LYS A 1 677 ? 110.423 132.054 84.578 1.00 146.57 677 LYS A CA 1
ATOM 5542 C C . LYS A 1 677 ? 109.902 130.704 85.049 1.00 146.57 677 LYS A C 1
ATOM 5543 O O . LYS A 1 677 ? 109.027 130.636 85.923 1.00 146.57 677 LYS A O 1
ATOM 5549 N N . MET A 1 678 ? 110.443 129.614 84.499 1.00 157.71 678 MET A N 1
ATOM 5550 C CA . MET A 1 678 ? 110.015 128.293 84.959 1.00 157.71 678 MET A CA 1
ATOM 5551 C C . MET A 1 678 ? 110.385 128.052 86.417 1.00 157.71 678 MET A C 1
ATOM 5552 O O . MET A 1 678 ? 109.615 127.438 87.164 1.00 157.71 678 MET A O 1
ATOM 5557 N N . TYR A 1 679 ? 111.572 128.496 86.834 1.00 146.23 679 TYR A N 1
ATOM 5558 C CA . TYR A 1 679 ? 111.982 128.286 88.218 1.00 146.23 679 TYR A CA 1
ATOM 5559 C C . TYR A 1 679 ? 111.076 129.041 89.180 1.00 146.23 679 TYR A C 1
ATOM 5560 O O . TYR A 1 679 ? 110.682 128.502 90.221 1.00 146.23 679 TYR A O 1
ATOM 5569 N N . LEU A 1 680 ? 110.736 130.289 88.851 1.00 151.03 680 LEU A N 1
ATOM 5570 C CA . LEU A 1 680 ? 109.810 131.041 89.691 1.00 151.03 680 LEU A CA 1
ATOM 5571 C C . LEU A 1 680 ? 108.433 130.394 89.706 1.00 151.03 680 LEU A C 1
ATOM 5572 O O . LEU A 1 680 ? 107.772 130.354 90.750 1.00 151.03 680 LEU A O 1
ATOM 5577 N N . GLN A 1 681 ? 107.982 129.881 88.559 1.00 157.62 681 GLN A N 1
ATOM 5578 C CA . GLN A 1 681 ? 106.701 129.183 88.525 1.00 157.62 681 GLN A CA 1
ATOM 5579 C C . GLN A 1 681 ? 106.718 127.972 89.449 1.00 157.62 681 GLN A C 1
ATOM 5580 O O . GLN A 1 681 ? 105.778 127.748 90.222 1.00 157.62 681 GLN A O 1
ATOM 5586 N N . ALA A 1 682 ? 107.797 127.189 89.393 1.00 160.31 682 ALA A N 1
ATOM 5587 C CA . ALA A 1 682 ? 107.911 126.011 90.246 1.00 160.31 682 ALA A CA 1
ATOM 5588 C C . ALA A 1 682 ? 107.952 126.394 91.719 1.00 160.31 682 ALA A C 1
ATOM 5589 O O . ALA A 1 682 ? 107.336 125.728 92.557 1.00 160.31 682 ALA A O 1
ATOM 5591 N N . ALA A 1 683 ? 108.680 127.461 92.056 1.00 160.12 683 ALA A N 1
ATOM 5592 C CA . ALA A 1 683 ? 108.744 127.902 93.447 1.00 160.12 683 ALA A CA 1
ATOM 5593 C C . ALA A 1 683 ? 107.380 128.363 93.945 1.00 160.12 683 ALA A C 1
ATOM 5594 O O . ALA A 1 683 ? 106.992 128.072 95.084 1.00 160.12 683 ALA A O 1
ATOM 5596 N N . ILE A 1 684 ? 106.640 129.090 93.105 1.00 160.44 684 ILE A N 1
ATOM 5597 C CA . ILE A 1 684 ? 105.304 129.536 93.485 1.00 160.44 684 ILE A CA 1
ATOM 5598 C C . ILE A 1 684 ? 104.387 128.339 93.700 1.00 160.44 684 ILE A C 1
ATOM 5599 O O . ILE A 1 684 ? 103.605 128.301 94.657 1.00 160.44 684 ILE A O 1
ATOM 5604 N N . VAL A 1 685 ? 104.471 127.342 92.816 1.00 163.12 685 VAL A N 1
ATOM 5605 C CA . VAL A 1 685 ? 103.674 126.129 92.989 1.00 163.12 685 VAL A CA 1
ATOM 5606 C C . VAL A 1 685 ? 104.043 125.431 94.292 1.00 163.12 685 VAL A C 1
ATOM 5607 O O . VAL A 1 685 ? 103.172 124.958 95.029 1.00 163.12 685 VAL A O 1
ATOM 5611 N N . ARG A 1 686 ? 105.342 125.354 94.591 1.00 165.46 686 ARG A N 1
ATOM 5612 C CA . ARG A 1 686 ? 105.794 124.722 95.828 1.00 165.46 686 ARG A CA 1
ATOM 5613 C C . ARG A 1 686 ? 105.209 125.423 97.046 1.00 165.46 686 ARG A C 1
ATOM 5614 O O . ARG A 1 686 ? 104.698 124.778 97.969 1.00 165.46 686 ARG A O 1
ATOM 5622 N N . ILE A 1 687 ? 105.270 126.753 97.059 1.00 167.09 687 ILE A N 1
ATOM 5623 C CA . ILE A 1 687 ? 104.776 127.507 98.205 1.00 167.09 687 ILE A CA 1
ATOM 5624 C C . ILE A 1 687 ? 103.262 127.365 98.324 1.00 167.09 687 ILE A C 1
ATOM 5625 O O . ILE A 1 687 ? 102.714 127.269 99.429 1.00 167.09 687 ILE A O 1
ATOM 5630 N N . MET A 1 688 ? 102.564 127.339 97.186 1.00 170.45 688 MET A N 1
ATOM 5631 C CA . MET A 1 688 ? 101.117 127.153 97.215 1.00 170.45 688 MET A CA 1
ATOM 5632 C C . MET A 1 688 ? 100.753 125.779 97.768 1.00 170.45 688 MET A C 1
ATOM 5633 O O . MET A 1 688 ? 99.801 125.648 98.546 1.00 170.45 688 MET A O 1
ATOM 5638 N N . LYS A 1 689 ? 101.499 124.742 97.375 1.00 169.48 689 LYS A N 1
ATOM 5639 C CA . LYS A 1 689 ? 101.322 123.428 97.989 1.00 169.48 689 LYS A CA 1
ATOM 5640 C C . LYS A 1 689 ? 101.582 123.484 99.487 1.00 169.48 689 LYS A C 1
ATOM 5641 O O . LYS A 1 689 ? 100.906 122.806 100.269 1.00 169.48 689 LYS A O 1
ATOM 5647 N N . ALA A 1 690 ? 102.579 124.266 99.900 1.00 170.07 690 ALA A N 1
ATOM 5648 C CA . ALA A 1 690 ? 102.892 124.371 101.321 1.00 170.07 690 ALA A CA 1
ATOM 5649 C C . ALA A 1 690 ? 101.744 124.999 102.102 1.00 170.07 690 ALA A C 1
ATOM 5650 O O . ALA A 1 690 ? 101.405 124.537 103.198 1.00 170.07 690 ALA A O 1
ATOM 5652 N N . ARG A 1 691 ? 101.129 126.049 101.556 1.00 172.37 691 ARG A N 1
ATOM 5653 C CA . ARG A 1 691 ? 100.173 126.832 102.333 1.00 172.37 691 ARG A CA 1
ATOM 5654 C C . ARG A 1 691 ? 98.720 126.586 101.935 1.00 172.37 691 ARG A C 1
ATOM 5655 O O . ARG A 1 691 ? 97.882 126.324 102.805 1.00 172.37 691 ARG A O 1
ATOM 5663 N N . LYS A 1 692 ? 98.414 126.706 100.638 1.00 176.21 692 LYS A N 1
ATOM 5664 C CA . LYS A 1 692 ? 97.073 126.654 100.052 1.00 176.21 692 LYS A CA 1
ATOM 5665 C C . LYS A 1 692 ? 96.287 127.924 100.359 1.00 176.21 692 LYS A C 1
ATOM 5666 O O . LYS A 1 692 ? 95.232 128.165 99.765 1.00 176.21 692 LYS A O 1
ATOM 5672 N N . VAL A 1 693 ? 96.817 128.753 101.256 1.00 180.21 693 VAL A N 1
ATOM 5673 C CA . VAL A 1 693 ? 96.282 130.073 101.580 1.00 180.21 693 VAL A CA 1
ATOM 5674 C C . VAL A 1 693 ? 97.454 130.937 102.016 1.00 180.21 693 VAL A C 1
ATOM 5675 O O . VAL A 1 693 ? 98.132 130.616 102.997 1.00 180.21 693 VAL A O 1
ATOM 5679 N N . LEU A 1 694 ? 97.696 132.034 101.302 1.00 179.75 694 LEU A N 1
ATOM 5680 C CA . LEU A 1 694 ? 98.828 132.881 101.647 1.00 179.75 694 LEU A CA 1
ATOM 5681 C C . LEU A 1 694 ? 98.673 134.246 100.993 1.00 179.75 694 LEU A C 1
ATOM 5682 O O . LEU A 1 694 ? 98.249 134.347 99.839 1.00 179.75 694 LEU A O 1
ATOM 5687 N N . ARG A 1 695 ? 99.020 135.287 101.746 1.00 179.71 695 ARG A N 1
ATOM 5688 C CA . ARG A 1 695 ? 98.940 136.653 101.249 1.00 179.71 695 ARG A CA 1
ATOM 5689 C C . ARG A 1 695 ? 99.986 136.885 100.165 1.00 179.71 695 ARG A C 1
ATOM 5690 O O . ARG A 1 695 ? 101.101 136.365 100.237 1.00 179.71 695 ARG A O 1
ATOM 5698 N N . HIS A 1 696 ? 99.614 137.681 99.158 1.00 174.77 696 HIS A N 1
ATOM 5699 C CA . HIS A 1 696 ? 100.479 137.907 98.004 1.00 174.77 696 HIS A CA 1
ATOM 5700 C C . HIS A 1 696 ? 101.856 138.416 98.414 1.00 174.77 696 HIS A C 1
ATOM 5701 O O . HIS A 1 696 ? 102.874 138.011 97.838 1.00 174.77 696 HIS A O 1
ATOM 5708 N N . ASN A 1 697 ? 101.912 139.303 99.410 1.00 173.65 697 ASN A N 1
ATOM 5709 C CA . ASN A 1 697 ? 103.203 139.780 99.895 1.00 173.65 697 ASN A CA 1
ATOM 5710 C C . ASN A 1 697 ? 104.023 138.640 100.486 1.00 173.65 697 ASN A C 1
ATOM 5711 O O . ASN A 1 697 ? 105.252 138.606 100.345 1.00 173.65 697 ASN A O 1
ATOM 5716 N N . ALA A 1 698 ? 103.358 137.700 101.161 1.00 171.19 698 ALA A N 1
ATOM 5717 C CA . ALA A 1 698 ? 104.057 136.525 101.666 1.00 171.19 698 ALA A CA 1
ATOM 5718 C C . ALA A 1 698 ? 104.592 135.674 100.522 1.00 171.19 698 ALA A C 1
ATOM 5719 O O . ALA A 1 698 ? 105.697 135.129 100.613 1.00 171.19 698 ALA A O 1
ATOM 5721 N N . LEU A 1 699 ? 103.823 135.546 99.436 1.00 170.80 699 LEU A N 1
ATOM 5722 C CA . LEU A 1 699 ? 104.338 134.870 98.247 1.00 170.80 699 LEU A CA 1
ATOM 5723 C C . LEU A 1 699 ? 105.595 135.558 97.736 1.00 170.80 699 LEU A C 1
ATOM 5724 O O . LEU A 1 699 ? 106.588 134.899 97.410 1.00 170.80 699 LEU A O 1
ATOM 5729 N N . ILE A 1 700 ? 105.564 136.890 97.655 1.00 166.01 700 ILE A N 1
ATOM 5730 C CA . ILE A 1 700 ? 106.715 137.636 97.158 1.00 166.01 700 ILE A CA 1
ATOM 5731 C C . ILE A 1 700 ? 107.932 137.380 98.035 1.00 166.01 700 ILE A C 1
ATOM 5732 O O . ILE A 1 700 ? 109.028 137.082 97.538 1.00 166.01 700 ILE A O 1
ATOM 5737 N N . GLN A 1 701 ? 107.757 137.484 99.352 1.00 166.36 701 GLN A N 1
ATOM 5738 C CA . GLN A 1 701 ? 108.878 137.290 100.264 1.00 166.36 701 GLN A CA 1
ATOM 5739 C C . GLN A 1 701 ? 109.416 135.868 100.183 1.00 166.36 701 GLN A C 1
ATOM 5740 O O . GLN A 1 701 ? 110.634 135.659 100.150 1.00 166.36 701 GLN A O 1
ATOM 5746 N N . GLU A 1 702 ? 108.526 134.876 100.133 1.00 165.55 702 GLU A N 1
ATOM 5747 C CA . GLU A 1 702 ? 108.976 133.490 100.082 1.00 165.55 702 GLU A CA 1
ATOM 5748 C C . GLU A 1 702 ? 109.723 133.193 98.788 1.00 165.55 702 GLU A C 1
ATOM 5749 O O . GLU A 1 702 ? 110.765 132.528 98.811 1.00 165.55 702 GLU A O 1
ATOM 5755 N N . VAL A 1 703 ? 109.220 133.680 97.649 1.00 159.29 703 VAL A N 1
ATOM 5756 C CA . VAL A 1 703 ? 109.893 133.385 96.388 1.00 159.29 703 VAL A CA 1
ATOM 5757 C C . VAL A 1 703 ? 111.233 134.104 96.316 1.00 159.29 703 VAL A C 1
ATOM 5758 O O . VAL A 1 703 ? 112.224 133.540 95.835 1.00 159.29 703 VAL A O 1
ATOM 5762 N N . ILE A 1 704 ? 111.303 135.348 96.801 1.00 154.12 704 ILE A N 1
ATOM 5763 C CA . ILE A 1 704 ? 112.576 136.058 96.749 1.00 154.12 704 ILE A CA 1
ATOM 5764 C C . ILE A 1 704 ? 113.580 135.421 97.704 1.00 154.12 704 ILE A C 1
ATOM 5765 O O . ILE A 1 704 ? 114.781 135.377 97.419 1.00 154.12 704 ILE A O 1
ATOM 5770 N N . SER A 1 705 ? 113.110 134.902 98.842 1.00 155.10 705 SER A N 1
ATOM 5771 C CA . SER A 1 705 ? 114.015 134.232 99.767 1.00 155.10 705 SER A CA 1
ATOM 5772 C C . SER A 1 705 ? 114.518 132.913 99.195 1.00 155.10 705 SER A C 1
ATOM 5773 O O . SER A 1 705 ? 115.709 132.597 99.303 1.00 155.10 705 SER A O 1
ATOM 5776 N N . GLN A 1 706 ? 113.630 132.132 98.581 1.00 152.63 706 GLN A N 1
ATOM 5777 C CA . GLN A 1 706 ? 113.996 130.812 98.088 1.00 152.63 706 GLN A CA 1
ATOM 5778 C C . GLN A 1 706 ? 114.723 130.859 96.749 1.00 152.63 706 GLN A C 1
ATOM 5779 O O . GLN A 1 706 ? 115.358 129.869 96.370 1.00 152.63 706 GLN A O 1
ATOM 5785 N N . SER A 1 707 ? 114.674 131.987 96.036 1.00 144.86 707 SER A N 1
ATOM 5786 C CA . SER A 1 707 ? 115.303 132.088 94.728 1.00 144.86 707 SER A CA 1
ATOM 5787 C C . SER A 1 707 ? 116.605 132.872 94.721 1.00 144.86 707 SER A C 1
ATOM 5788 O O . SER A 1 707 ? 117.355 132.771 93.746 1.00 144.86 707 SER A O 1
ATOM 5791 N N . ARG A 1 708 ? 116.902 133.634 95.777 1.00 138.97 708 ARG A N 1
ATOM 5792 C CA . ARG A 1 708 ? 118.101 134.465 95.791 1.00 138.97 708 ARG A CA 1
ATOM 5793 C C . ARG A 1 708 ? 119.388 133.653 95.772 1.00 138.97 708 ARG A C 1
ATOM 5794 O O . ARG A 1 708 ? 120.456 134.227 95.529 1.00 138.97 708 ARG A O 1
ATOM 5802 N N . ALA A 1 709 ? 119.319 132.345 96.028 1.00 134.74 709 ALA A N 1
ATOM 5803 C CA . ALA A 1 709 ? 120.527 131.528 96.029 1.00 134.74 709 ALA A CA 1
ATOM 5804 C C . ALA A 1 709 ? 121.167 131.461 94.649 1.00 134.74 709 ALA A C 1
ATOM 5805 O O . ALA A 1 709 ? 122.385 131.278 94.540 1.00 134.74 709 ALA A O 1
ATOM 5807 N N . ARG A 1 710 ? 120.377 131.608 93.591 1.00 132.63 710 ARG A N 1
ATOM 5808 C CA . ARG A 1 710 ? 120.881 131.507 92.227 1.00 132.63 710 ARG A CA 1
ATOM 5809 C C . ARG A 1 710 ? 120.744 132.794 91.432 1.00 132.63 710 ARG A C 1
ATOM 5810 O O . ARG A 1 710 ? 121.689 133.192 90.748 1.00 132.63 710 ARG A O 1
ATOM 5818 N N . PHE A 1 711 ? 119.595 133.461 91.499 1.00 135.18 711 PHE A N 1
ATOM 5819 C CA . PHE A 1 711 ? 119.400 134.710 90.779 1.00 135.18 711 PHE A CA 1
ATOM 5820 C C . PHE A 1 711 ? 118.458 135.598 91.576 1.00 135.18 711 PHE A C 1
ATOM 5821 O O . PHE A 1 711 ? 117.714 135.129 92.440 1.00 135.18 711 PHE A O 1
ATOM 5829 N N . ASN A 1 712 ? 118.508 136.895 91.283 1.00 135.93 712 ASN A N 1
ATOM 5830 C CA . ASN A 1 712 ? 117.627 137.857 91.934 1.00 135.93 712 ASN A CA 1
ATOM 5831 C C . ASN A 1 712 ? 116.502 138.275 90.994 1.00 135.93 712 ASN A C 1
ATOM 5832 O O . ASN A 1 712 ? 116.624 139.268 90.267 1.00 135.93 712 ASN A O 1
ATOM 5837 N N . PRO A 1 713 ? 115.386 137.548 90.989 1.00 142.64 713 PRO A N 1
ATOM 5838 C CA . PRO A 1 713 ? 114.318 137.855 90.033 1.00 142.64 713 PRO A CA 1
ATOM 5839 C C . PRO A 1 713 ? 113.723 139.229 90.290 1.00 142.64 713 PRO A C 1
ATOM 5840 O O . PRO A 1 713 ? 113.573 139.657 91.436 1.00 142.64 713 PRO A O 1
ATOM 5844 N N . SER A 1 714 ? 113.388 139.922 89.208 1.00 147.85 714 SER A N 1
ATOM 5845 C CA . SER A 1 714 ? 112.631 141.154 89.340 1.00 147.85 714 SER A CA 1
ATOM 5846 C C . SER A 1 714 ? 111.210 140.832 89.781 1.00 147.85 714 SER A C 1
ATOM 5847 O O . SER A 1 714 ? 110.621 139.827 89.374 1.00 147.85 714 SER A O 1
ATOM 5850 N N . ILE A 1 715 ? 110.661 141.698 90.634 1.00 149.70 715 ILE A N 1
ATOM 5851 C CA . ILE A 1 715 ? 109.319 141.461 91.152 1.00 149.70 715 ILE A CA 1
ATOM 5852 C C . ILE A 1 715 ? 108.304 141.506 90.017 1.00 149.70 715 ILE A C 1
ATOM 5853 O O . ILE A 1 715 ? 107.254 140.854 90.080 1.00 149.70 715 ILE A O 1
ATOM 5858 N N . SER A 1 716 ? 108.600 142.268 88.962 1.00 150.21 716 SER A N 1
ATOM 5859 C CA . SER A 1 716 ? 107.713 142.324 87.804 1.00 150.21 716 SER A CA 1
ATOM 5860 C C . SER A 1 716 ? 107.570 140.951 87.154 1.00 150.21 716 SER A C 1
ATOM 5861 O O . SER A 1 716 ? 106.451 140.484 86.886 1.00 150.21 716 SER A O 1
ATOM 5864 N N . MET A 1 717 ? 108.701 140.286 86.902 1.00 150.68 717 MET A N 1
ATOM 5865 C CA . MET A 1 717 ? 108.658 138.913 86.417 1.00 150.68 717 MET A CA 1
ATOM 5866 C C . MET A 1 717 ? 107.879 138.026 87.371 1.00 150.68 717 MET A C 1
ATOM 5867 O O . MET A 1 717 ? 107.225 137.069 86.941 1.00 150.68 717 MET A O 1
ATOM 5872 N N . ILE A 1 718 ? 107.924 138.335 88.666 1.00 150.84 718 ILE A N 1
ATOM 5873 C CA . ILE A 1 718 ? 107.145 137.567 89.627 1.00 150.84 718 ILE A CA 1
ATOM 5874 C C . ILE A 1 718 ? 105.654 137.765 89.384 1.00 150.84 718 ILE A C 1
ATOM 5875 O O . ILE A 1 718 ? 104.879 136.802 89.425 1.00 150.84 718 ILE A O 1
ATOM 5880 N N . LYS A 1 719 ? 105.218 139.004 89.116 1.00 153.69 719 LYS A N 1
ATOM 5881 C CA . LYS A 1 719 ? 103.806 139.186 88.781 1.00 153.69 719 LYS A CA 1
ATOM 5882 C C . LYS A 1 719 ? 103.432 138.384 87.541 1.00 153.69 719 LYS A C 1
ATOM 5883 O O . LYS A 1 719 ? 102.407 137.690 87.530 1.00 153.69 719 LYS A O 1
ATOM 5889 N N . LYS A 1 720 ? 104.240 138.485 86.476 1.00 154.88 720 LYS A N 1
ATOM 5890 C CA . LYS A 1 720 ? 103.915 137.707 85.279 1.00 154.88 720 LYS A CA 1
ATOM 5891 C C . LYS A 1 720 ? 103.832 136.218 85.579 1.00 154.88 720 LYS A C 1
ATOM 5892 O O . LYS A 1 720 ? 102.954 135.525 85.055 1.00 154.88 720 LYS A O 1
ATOM 5898 N N . CYS A 1 721 ? 104.724 135.708 86.428 1.00 155.32 721 CYS A N 1
ATOM 5899 C CA . CYS A 1 721 ? 104.609 134.316 86.848 1.00 155.32 721 CYS A CA 1
ATOM 5900 C C . CYS A 1 721 ? 103.285 134.072 87.562 1.00 155.32 721 CYS A C 1
ATOM 5901 O O . CYS A 1 721 ? 102.668 133.011 87.404 1.00 155.32 721 CYS A O 1
ATOM 5904 N N . ILE A 1 722 ? 102.829 135.054 88.343 1.00 158.36 722 ILE A N 1
ATOM 5905 C CA . ILE A 1 722 ? 101.572 134.900 89.072 1.00 158.36 722 ILE A CA 1
ATOM 5906 C C . ILE A 1 722 ? 100.405 134.738 88.105 1.00 158.36 722 ILE A C 1
ATOM 5907 O O . ILE A 1 722 ? 99.606 133.802 88.230 1.00 158.36 722 ILE A O 1
ATOM 5912 N N . GLU A 1 723 ? 100.285 135.635 87.118 1.00 159.35 723 GLU A N 1
ATOM 5913 C CA . GLU A 1 723 ? 99.134 135.450 86.227 1.00 159.35 723 GLU A CA 1
ATOM 5914 C C . GLU A 1 723 ? 99.339 134.293 85.258 1.00 159.35 723 GLU A C 1
ATOM 5915 O O . GLU A 1 723 ? 98.351 133.765 84.737 1.00 159.35 723 GLU A O 1
ATOM 5921 N N . VAL A 1 724 ? 100.583 133.876 85.008 1.00 162.96 724 VAL A N 1
ATOM 5922 C CA . VAL A 1 724 ? 100.797 132.665 84.223 1.00 162.96 724 VAL A CA 1
ATOM 5923 C C . VAL A 1 724 ? 100.248 131.456 84.965 1.00 162.96 724 VAL A C 1
ATOM 5924 O O . VAL A 1 724 ? 99.561 130.608 84.382 1.00 162.96 724 VAL A O 1
ATOM 5928 N N . LEU A 1 725 ? 100.529 131.363 86.266 1.00 166.04 725 LEU A N 1
ATOM 5929 C CA . LEU A 1 725 ? 99.956 130.283 87.063 1.00 166.04 725 LEU A CA 1
ATOM 5930 C C . LEU A 1 725 ? 98.441 130.410 87.154 1.00 166.04 725 LEU A C 1
ATOM 5931 O O . LEU A 1 725 ? 97.725 129.401 87.131 1.00 166.04 725 LEU A O 1
ATOM 5936 N N . ILE A 1 726 ? 97.935 131.641 87.263 1.00 169.07 726 ILE A N 1
ATOM 5937 C CA . ILE A 1 726 ? 96.493 131.852 87.360 1.00 169.07 726 ILE A CA 1
ATOM 5938 C C . ILE A 1 726 ? 95.794 131.362 86.098 1.00 169.07 726 ILE A C 1
ATOM 5939 O O . ILE A 1 726 ? 94.762 130.683 86.166 1.00 169.07 726 ILE A O 1
ATOM 5944 N N . ASP A 1 727 ? 96.350 131.687 84.929 1.00 172.47 727 ASP A N 1
ATOM 5945 C CA . ASP A 1 727 ? 95.758 131.252 83.669 1.00 172.47 727 ASP A CA 1
ATOM 5946 C C . ASP A 1 727 ? 95.791 129.737 83.510 1.00 172.47 727 ASP A C 1
ATOM 5947 O O . ASP A 1 727 ? 95.030 129.192 82.704 1.00 172.47 727 ASP A O 1
ATOM 5952 N N . LYS A 1 728 ? 96.642 129.047 84.266 1.00 175.24 728 LYS A N 1
ATOM 5953 C CA . LYS A 1 728 ? 96.734 127.595 84.203 1.00 175.24 728 LYS A CA 1
ATOM 5954 C C . LYS A 1 728 ? 95.680 126.897 85.052 1.00 175.24 728 LYS A C 1
ATOM 5955 O O . LYS A 1 728 ? 95.653 125.662 85.081 1.00 175.24 728 LYS A O 1
ATOM 5961 N N . GLN A 1 729 ? 94.827 127.656 85.744 1.00 177.83 729 GLN A N 1
ATOM 5962 C CA . GLN A 1 729 ? 93.742 127.110 86.562 1.00 177.83 729 GLN A CA 1
ATOM 5963 C C . GLN A 1 729 ? 94.261 126.223 87.689 1.00 177.83 729 GLN A C 1
ATOM 5964 O O . GLN A 1 729 ? 93.580 125.291 88.123 1.00 177.83 729 GLN A O 1
ATOM 5970 N N . TYR A 1 730 ? 95.470 126.500 88.172 1.00 186.87 730 TYR A N 1
ATOM 5971 C CA . TYR A 1 730 ? 95.983 125.818 89.353 1.00 186.87 730 TYR A CA 1
ATOM 5972 C C . TYR A 1 730 ? 95.577 126.514 90.643 1.00 186.87 730 TYR A C 1
ATOM 5973 O O . TYR A 1 730 ? 95.363 125.846 91.661 1.00 186.87 730 TYR A O 1
ATOM 5982 N N . ILE A 1 731 ? 95.467 127.842 90.619 1.00 187.73 731 ILE A N 1
ATOM 5983 C CA . ILE A 1 731 ? 95.040 128.627 91.767 1.00 187.73 731 ILE A CA 1
ATOM 5984 C C . ILE A 1 731 ? 93.916 129.551 91.322 1.00 187.73 731 ILE A C 1
ATOM 5985 O O . ILE A 1 731 ? 93.696 129.775 90.130 1.00 187.73 731 ILE A O 1
ATOM 5990 N N . GLU A 1 732 ? 93.196 130.085 92.304 1.00 196.87 732 GLU A N 1
ATOM 5991 C CA . GLU A 1 732 ? 92.137 131.048 92.054 1.00 196.87 732 GLU A CA 1
ATOM 5992 C C . GLU A 1 732 ? 92.377 132.294 92.892 1.00 196.87 732 GLU A C 1
ATOM 5993 O O . GLU A 1 732 ? 92.968 132.232 93.974 1.00 196.87 732 GLU A O 1
ATOM 5999 N N . ARG A 1 733 ? 91.928 133.431 92.372 1.00 200.38 733 ARG A N 1
ATOM 6000 C CA . ARG A 1 733 ? 91.946 134.668 93.137 1.00 200.38 733 ARG A CA 1
ATOM 6001 C C . ARG A 1 733 ? 90.762 134.674 94.095 1.00 200.38 733 ARG A C 1
ATOM 6002 O O . ARG A 1 733 ? 89.625 134.418 93.688 1.00 200.38 733 ARG A O 1
ATOM 6010 N N . SER A 1 734 ? 91.033 134.952 95.370 1.00 200.96 734 SER A N 1
ATOM 6011 C CA . SER A 1 734 ? 89.996 134.869 96.390 1.00 200.96 734 SER A CA 1
ATOM 6012 C C . SER A 1 734 ? 88.861 135.840 96.091 1.00 200.96 734 SER A C 1
ATOM 6013 O O . SER A 1 734 ? 89.093 137.007 95.759 1.00 200.96 734 SER A O 1
ATOM 6016 N N . GLN A 1 735 ? 87.626 135.345 96.201 1.00 202.21 735 GLN A N 1
ATOM 6017 C CA . GLN A 1 735 ? 86.463 136.179 95.920 1.00 202.21 735 GLN A CA 1
ATOM 6018 C C . GLN A 1 735 ? 86.358 137.332 96.909 1.00 202.21 735 GLN A C 1
ATOM 6019 O O . GLN A 1 735 ? 86.050 138.466 96.524 1.00 202.21 735 GLN A O 1
ATOM 6025 N N . ALA A 1 736 ? 86.611 137.062 98.191 1.00 204.74 736 ALA A N 1
ATOM 6026 C CA . ALA A 1 736 ? 86.498 138.108 99.201 1.00 204.74 736 ALA A CA 1
ATOM 6027 C C . ALA A 1 736 ? 87.671 139.078 99.148 1.00 204.74 736 ALA A C 1
ATOM 6028 O O . ALA A 1 736 ? 87.526 140.243 99.536 1.00 204.74 736 ALA A O 1
ATOM 6030 N N . SER A 1 737 ? 88.832 138.628 98.674 1.00 202.65 737 SER A N 1
ATOM 6031 C CA . SER A 1 737 ? 90.037 139.451 98.672 1.00 202.65 737 SER A CA 1
ATOM 6032 C C . SER A 1 737 ? 90.774 139.255 97.357 1.00 202.65 737 SER A C 1
ATOM 6033 O O . SER A 1 737 ? 91.273 138.160 97.081 1.00 202.65 737 SER A O 1
ATOM 6036 N N . ALA A 1 738 ? 90.856 140.320 96.556 1.00 201.31 738 ALA A N 1
ATOM 6037 C CA . ALA A 1 738 ? 91.530 140.241 95.264 1.00 201.31 738 ALA A CA 1
ATOM 6038 C C . ALA A 1 738 ? 93.034 140.036 95.398 1.00 201.31 738 ALA A C 1
ATOM 6039 O O . ALA A 1 738 ? 93.681 139.641 94.423 1.00 201.31 738 ALA A O 1
ATOM 6041 N N . ASP A 1 739 ? 93.604 140.298 96.573 1.00 195.34 739 ASP A N 1
ATOM 6042 C CA . ASP A 1 739 ? 95.025 140.105 96.821 1.00 195.34 739 ASP A CA 1
ATOM 6043 C C . ASP A 1 739 ? 95.317 138.794 97.547 1.00 195.34 739 ASP A C 1
ATOM 6044 O O . ASP A 1 739 ? 96.405 138.628 98.108 1.00 195.34 739 ASP A O 1
ATOM 6049 N N . GLU A 1 740 ? 94.363 137.864 97.545 1.00 193.83 740 GLU A N 1
ATOM 6050 C CA . GLU A 1 740 ? 94.511 136.570 98.191 1.00 193.83 740 GLU A CA 1
ATOM 6051 C C . GLU A 1 740 ? 94.260 135.465 97.174 1.00 193.83 740 GLU A C 1
ATOM 6052 O O . GLU A 1 740 ? 93.464 135.624 96.245 1.00 193.83 740 GLU A O 1
ATOM 6058 N N . TYR A 1 741 ? 94.949 134.340 97.359 1.00 190.68 741 TYR A N 1
ATOM 6059 C CA . TYR A 1 741 ? 94.882 133.220 96.433 1.00 190.68 741 TYR A CA 1
ATOM 6060 C C . TYR A 1 741 ? 94.487 131.952 97.178 1.00 190.68 741 TYR A C 1
ATOM 6061 O O . TYR A 1 741 ? 94.752 131.806 98.374 1.00 190.68 741 TYR A O 1
ATOM 6070 N N . SER A 1 742 ? 93.849 131.035 96.452 1.00 193.20 742 SER A N 1
ATOM 6071 C CA . SER A 1 742 ? 93.334 129.803 97.032 1.00 193.20 742 SER A CA 1
ATOM 6072 C C . SER A 1 742 ? 93.544 128.649 96.060 1.00 193.20 742 SER A C 1
ATOM 6073 O O . SER A 1 742 ? 93.750 128.847 94.861 1.00 193.20 742 SER A O 1
ATOM 6076 N N . TYR A 1 743 ? 93.484 127.434 96.600 1.00 187.86 743 TYR A N 1
ATOM 6077 C CA . TYR A 1 743 ? 93.697 126.217 95.827 1.00 187.86 743 TYR A CA 1
ATOM 6078 C C . TYR A 1 743 ? 92.368 125.614 95.391 1.00 187.86 743 TYR A C 1
ATOM 6079 O O . TYR A 1 743 ? 91.472 125.404 96.216 1.00 187.86 743 TYR A O 1
ATOM 6088 N N . VAL A 1 744 ? 92.246 125.336 94.093 1.00 189.27 744 VAL A N 1
ATOM 6089 C CA . VAL A 1 744 ? 91.059 124.692 93.541 1.00 189.27 744 VAL A CA 1
ATOM 6090 C C . VAL A 1 744 ? 91.471 123.541 92.634 1.00 189.27 744 VAL A C 1
ATOM 6091 O O . VAL A 1 744 ? 90.627 122.754 92.191 1.00 189.27 744 VAL A O 1
ATOM 6095 N N . ALA A 1 745 ? 92.765 123.434 92.351 1.00 189.79 745 ALA A N 1
ATOM 6096 C CA . ALA A 1 745 ? 93.264 122.418 91.428 1.00 189.79 745 ALA A CA 1
ATOM 6097 C C . ALA A 1 745 ? 93.169 121.014 92.021 1.00 189.79 745 ALA A C 1
ATOM 6098 O O . ALA A 1 745 ? 92.584 120.800 93.083 1.00 189.79 745 ALA A O 1
ATOM 6101 N N . ASP B 2 2 ? 142.656 97.843 161.336 1.00 78.79 2 ASP B N 1
ATOM 6102 C CA . ASP B 2 2 ? 143.265 99.027 161.928 1.00 78.79 2 ASP B CA 1
ATOM 6103 C C . ASP B 2 2 ? 142.979 99.095 163.422 1.00 78.79 2 ASP B C 1
ATOM 6104 O O . ASP B 2 2 ? 141.902 98.710 163.872 1.00 78.79 2 ASP B O 1
ATOM 6109 N N . VAL B 2 3 ? 143.954 99.582 164.191 1.00 77.82 3 VAL B N 1
ATOM 6110 C CA . VAL B 2 3 ? 143.804 99.732 165.631 1.00 77.82 3 VAL B CA 1
ATOM 6111 C C . VAL B 2 3 ? 144.233 101.136 166.035 1.00 77.82 3 VAL B C 1
ATOM 6112 O O . VAL B 2 3 ? 145.006 101.806 165.346 1.00 77.82 3 VAL B O 1
ATOM 6116 N N . PHE B 2 4 ? 143.703 101.580 167.170 1.00 74.40 4 PHE B N 1
ATOM 6117 C CA . PHE B 2 4 ? 144.053 102.864 167.755 1.00 74.40 4 PHE B CA 1
ATOM 6118 C C . PHE B 2 4 ? 144.532 102.646 169.180 1.00 74.40 4 PHE B C 1
ATOM 6119 O O . PHE B 2 4 ? 143.957 101.847 169.925 1.00 74.40 4 PHE B O 1
ATOM 6127 N N . LEU B 2 5 ? 145.593 103.353 169.549 1.00 72.78 5 LEU B N 1
ATOM 6128 C CA . LEU B 2 5 ? 146.296 103.118 170.799 1.00 72.78 5 LEU B CA 1
ATOM 6129 C C . LEU B 2 5 ? 146.219 104.337 171.702 1.00 72.78 5 LEU B C 1
ATOM 6130 O O . LEU B 2 5 ? 146.321 105.479 171.239 1.00 72.78 5 LEU B O 1
ATOM 6135 N N . MET B 2 6 ? 146.050 104.071 172.994 1.00 67.00 6 MET B N 1
ATOM 6136 C CA . MET B 2 6 ? 145.994 105.076 174.046 1.00 67.00 6 MET B CA 1
ATOM 6137 C C . MET B 2 6 ? 147.181 104.818 174.969 1.00 67.00 6 MET B C 1
ATOM 6138 O O . MET B 2 6 ? 147.096 104.017 175.902 1.00 67.00 6 MET B O 1
ATOM 6143 N N . ILE B 2 7 ? 148.297 105.483 174.693 1.00 66.73 7 ILE B N 1
ATOM 6144 C CA . ILE B 2 7 ? 149.482 105.378 175.536 1.00 66.73 7 ILE B CA 1
ATOM 6145 C C . ILE B 2 7 ? 149.253 106.188 176.803 1.00 66.73 7 ILE B C 1
ATOM 6146 O O . ILE B 2 7 ? 148.821 107.344 176.743 1.00 66.73 7 ILE B O 1
ATOM 6151 N N . ARG B 2 8 ? 149.531 105.587 177.958 1.00 69.29 8 ARG B N 1
ATOM 6152 C CA . ARG B 2 8 ? 149.266 106.231 179.242 1.00 69.29 8 ARG B CA 1
ATOM 6153 C C . ARG B 2 8 ? 150.556 106.264 180.054 1.00 69.29 8 ARG B C 1
ATOM 6154 O O . ARG B 2 8 ? 150.914 105.279 180.705 1.00 69.29 8 ARG B O 1
ATOM 6162 N N . HIS B 2 9 ? 151.244 107.401 180.018 1.00 76.00 9 HIS B N 1
ATOM 6163 C CA . HIS B 2 9 ? 152.471 107.622 180.778 1.00 76.00 9 HIS B CA 1
ATOM 6164 C C . HIS B 2 9 ? 152.216 108.644 181.873 1.00 76.00 9 HIS B C 1
ATOM 6165 O O . HIS B 2 9 ? 152.067 109.837 181.588 1.00 76.00 9 HIS B O 1
ATOM 6172 N N . HIS B 2 10 ? 152.190 108.178 183.121 1.00 83.51 10 HIS B N 1
ATOM 6173 C CA . HIS B 2 10 ? 152.140 109.042 184.304 1.00 83.51 10 HIS B CA 1
ATOM 6174 C C . HIS B 2 10 ? 150.899 109.918 184.188 1.00 83.51 10 HIS B C 1
ATOM 6175 O O . HIS B 2 10 ? 149.785 109.371 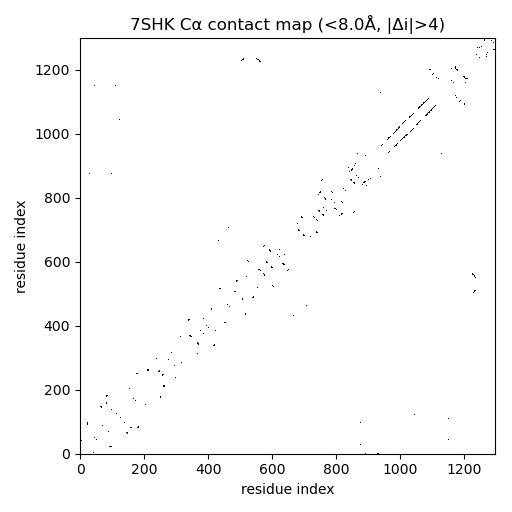184.122 1.00 83.51 10 HIS B O 1
ATOM 6182 N N . LYS B 2 11 ? 151.023 111.241 184.166 1.00 77.44 11 LYS B N 1
ATOM 6183 C CA . LYS B 2 11 ? 149.893 112.135 183.914 1.00 77.44 11 LYS B CA 1
ATOM 6184 C C . LYS B 2 11 ? 149.890 112.597 182.457 1.00 77.44 11 LYS B C 1
ATOM 6185 O O . LYS B 2 11 ? 150.040 113.779 182.151 1.00 77.44 11 LYS B O 1
ATOM 6191 N N . THR B 2 12 ? 149.718 111.640 181.548 1.00 75.40 12 THR B N 1
ATOM 6192 C CA . THR B 2 12 ? 149.706 111.936 180.121 1.00 75.40 12 THR B CA 1
ATOM 6193 C C . THR B 2 12 ? 148.960 110.813 179.416 1.00 75.40 12 THR B C 1
ATOM 6194 O O . THR B 2 12 ? 148.848 109.700 179.936 1.00 75.40 12 THR B O 1
ATOM 6198 N N . THR B 2 13 ? 148.429 111.121 178.236 1.00 65.39 13 THR B N 1
ATOM 6199 C CA . THR B 2 13 ? 147.787 110.108 177.405 1.00 65.39 13 THR B CA 1
ATOM 6200 C C . THR B 2 13 ? 147.891 110.542 175.953 1.00 65.39 13 THR B C 1
ATOM 6201 O O . THR B 2 13 ? 147.441 111.638 175.600 1.00 65.39 13 THR B O 1
ATOM 6205 N N . ILE B 2 14 ? 148.478 109.690 175.119 1.00 65.28 14 ILE B N 1
ATOM 6206 C CA . ILE B 2 14 ? 148.729 109.977 173.713 1.00 65.28 14 ILE B CA 1
ATOM 6207 C C . ILE B 2 14 ? 147.860 109.054 172.874 1.00 65.28 14 ILE B C 1
ATOM 6208 O O . ILE B 2 14 ? 147.836 107.840 173.102 1.00 65.28 14 ILE B O 1
ATOM 6213 N N . PHE B 2 15 ? 147.148 109.625 171.909 1.00 63.61 15 PHE B N 1
ATOM 6214 C CA . PHE B 2 15 ? 146.289 108.859 171.017 1.00 63.61 15 PHE B CA 1
ATOM 6215 C C . PHE B 2 15 ? 146.984 108.705 169.672 1.00 63.61 15 PHE B C 1
ATOM 6216 O O . PHE B 2 15 ? 147.354 109.701 169.042 1.00 63.61 15 PHE B O 1
ATOM 6224 N N . THR B 2 16 ? 147.162 107.461 169.236 1.00 73.26 16 THR B N 1
ATOM 6225 C CA . THR B 2 16 ? 147.849 107.170 167.987 1.00 73.26 16 THR B CA 1
ATOM 6226 C C . THR B 2 16 ? 147.053 106.163 167.173 1.00 73.26 16 THR B C 1
ATOM 6227 O O . THR B 2 16 ? 146.168 105.475 167.686 1.00 73.26 16 THR B O 1
ATOM 6231 N N . ASP B 2 17 ? 147.391 106.084 165.890 1.00 81.38 17 ASP B N 1
ATOM 6232 C CA . ASP B 2 17 ? 146.825 105.111 164.968 1.00 81.38 17 ASP B CA 1
ATOM 6233 C C . ASP B 2 17 ? 147.917 104.142 164.543 1.00 81.38 17 ASP B C 1
ATOM 6234 O O . ASP B 2 17 ? 149.032 104.565 164.221 1.00 81.38 17 ASP B O 1
ATOM 6239 N N . ALA B 2 18 ? 147.604 102.849 164.544 1.00 82.44 18 ALA B N 1
ATOM 6240 C CA . ALA B 2 18 ? 148.570 101.852 164.119 1.00 82.44 18 ALA B CA 1
ATOM 6241 C C . ALA B 2 18 ? 147.838 100.728 163.406 1.00 82.44 18 ALA B C 1
ATOM 6242 O O . ALA B 2 18 ? 146.652 100.491 163.645 1.00 82.44 18 ALA B O 1
ATOM 6244 N N . LYS B 2 19 ? 148.553 100.048 162.520 1.00 82.57 19 LYS B N 1
ATOM 6245 C CA . LYS B 2 19 ? 148.040 98.865 161.852 1.00 82.57 19 LYS B CA 1
ATOM 6246 C C . LYS B 2 19 ? 148.572 97.618 162.544 1.00 82.57 19 LYS B C 1
ATOM 6247 O O . LYS B 2 19 ? 149.521 97.674 163.328 1.00 82.57 19 LYS B O 1
ATOM 6253 N N . GLU B 2 20 ? 147.942 96.481 162.248 1.00 88.47 20 GLU B N 1
ATOM 6254 C CA . GLU B 2 20 ? 148.388 95.229 162.848 1.00 88.47 20 GLU B CA 1
ATOM 6255 C C . GLU B 2 20 ? 149.812 94.886 162.431 1.00 88.47 20 GLU B C 1
ATOM 6256 O O . GLU B 2 20 ? 150.514 94.171 163.154 1.00 88.47 20 GLU B O 1
ATOM 6262 N N . ASN B 2 21 ? 150.255 95.384 161.279 1.00 86.20 21 ASN B N 1
ATOM 6263 C CA . ASN B 2 21 ? 151.618 95.175 160.812 1.00 86.20 21 ASN B CA 1
ATOM 6264 C C . ASN B 2 21 ? 152.552 96.321 161.175 1.00 86.20 21 ASN B C 1
ATOM 6265 O O . ASN B 2 21 ? 153.718 96.301 160.768 1.00 86.20 21 ASN B O 1
ATOM 6270 N N . THR B 2 22 ? 152.073 97.318 161.914 1.00 83.38 22 THR B N 1
ATOM 6271 C CA . THR B 2 22 ? 152.931 98.416 162.332 1.00 83.38 22 THR B CA 1
ATOM 6272 C C . THR B 2 22 ? 153.980 97.924 163.320 1.00 83.38 22 THR B C 1
ATOM 6273 O O . THR B 2 22 ? 153.682 97.155 164.237 1.00 83.38 22 THR B O 1
ATOM 6277 N N . THR B 2 23 ? 155.218 98.365 163.125 1.00 84.29 23 THR B N 1
ATOM 6278 C CA . THR B 2 23 ? 156.295 97.998 164.029 1.00 84.29 23 THR B CA 1
ATOM 6279 C C . THR B 2 23 ? 156.245 98.849 165.291 1.00 84.29 23 THR B C 1
ATOM 6280 O O . THR B 2 23 ? 155.756 99.982 165.286 1.00 84.29 23 THR B O 1
ATOM 6284 N N . VAL B 2 24 ? 156.751 98.281 166.388 1.00 80.39 24 VAL B N 1
ATOM 6285 C CA . VAL B 2 24 ? 156.769 99.000 167.658 1.00 80.39 24 VAL B CA 1
ATOM 6286 C C . VAL B 2 24 ? 157.691 100.208 167.579 1.00 80.39 24 VAL B C 1
ATOM 6287 O O . VAL B 2 24 ? 157.468 101.216 168.262 1.00 80.39 24 VAL B O 1
ATOM 6291 N N . TYR B 2 25 ? 158.730 100.138 166.746 1.00 78.48 25 TYR B N 1
ATOM 6292 C CA . TYR B 2 25 ? 159.620 101.282 166.602 1.00 78.48 25 TYR B CA 1
ATOM 6293 C C . TYR B 2 25 ? 158.890 102.490 166.034 1.00 78.48 25 TYR B C 1
ATOM 6294 O O . TYR B 2 25 ? 159.278 103.628 166.308 1.00 78.48 25 TYR B O 1
ATOM 6303 N N . GLU B 2 26 ? 157.827 102.271 165.259 1.00 84.61 26 GLU B N 1
ATOM 6304 C CA . GLU B 2 26 ? 157.018 103.395 164.797 1.00 84.61 26 GLU B CA 1
ATOM 6305 C C . GLU B 2 26 ? 156.337 104.095 165.967 1.00 84.61 26 GLU B C 1
ATOM 6306 O O . GLU B 2 26 ? 156.326 105.329 166.046 1.00 84.61 26 GLU B O 1
ATOM 6312 N N . LEU B 2 27 ? 155.765 103.320 166.891 1.00 78.14 27 LEU B N 1
ATOM 6313 C CA . LEU B 2 27 ? 155.159 103.903 168.083 1.00 78.14 27 LEU B CA 1
ATOM 6314 C C . LEU B 2 27 ? 156.207 104.624 168.916 1.00 78.14 27 LEU B C 1
ATOM 6315 O O . LEU B 2 27 ? 155.956 105.708 169.461 1.00 78.14 27 LEU B O 1
ATOM 6320 N N . LYS B 2 28 ? 157.393 104.026 169.021 1.00 82.57 28 LYS B N 1
ATOM 6321 C CA . LYS B 2 28 ? 158.486 104.640 169.760 1.00 82.57 28 LYS B CA 1
ATOM 6322 C C . LYS B 2 28 ? 158.886 105.970 169.136 1.00 82.57 28 LYS B C 1
ATOM 6323 O O . LYS B 2 28 ? 159.154 106.944 169.847 1.00 82.57 28 LYS B O 1
ATOM 6329 N N . ARG B 2 29 ? 158.917 106.035 167.804 1.00 81.34 29 ARG B N 1
ATOM 6330 C CA . ARG B 2 29 ? 159.236 107.284 167.123 1.00 81.34 29 ARG B CA 1
ATOM 6331 C C . ARG B 2 29 ? 158.131 108.318 167.300 1.00 81.34 29 ARG B C 1
ATOM 6332 O O . ARG B 2 29 ? 158.415 109.517 167.390 1.00 81.34 29 ARG B O 1
ATOM 6340 N N . ILE B 2 30 ? 156.870 107.880 167.335 1.00 80.90 30 ILE B N 1
ATOM 6341 C CA . ILE B 2 30 ? 155.771 108.808 167.602 1.00 80.90 30 ILE B CA 1
ATOM 6342 C C . ILE B 2 30 ? 155.937 109.437 168.978 1.00 80.90 30 ILE B C 1
ATOM 6343 O O . ILE B 2 30 ? 155.789 110.655 169.153 1.00 80.90 30 ILE B O 1
ATOM 6348 N N . VAL B 2 31 ? 156.246 108.609 169.977 1.00 82.00 31 VAL B N 1
ATOM 6349 C CA . VAL B 2 31 ? 156.480 109.126 171.322 1.00 82.00 31 VAL B CA 1
ATOM 6350 C C . VAL B 2 31 ? 157.695 110.045 171.332 1.00 82.00 31 VAL B C 1
ATOM 6351 O O . VAL B 2 31 ? 157.708 111.073 172.020 1.00 82.00 31 VAL B O 1
ATOM 6355 N N . GLU B 2 32 ? 158.731 109.692 170.569 1.00 89.80 32 GLU B N 1
ATOM 6356 C CA . GLU B 2 32 ? 159.890 110.566 170.415 1.00 89.80 32 GLU B CA 1
ATOM 6357 C C . GLU B 2 32 ? 159.474 111.947 169.936 1.00 89.80 32 GLU B C 1
ATOM 6358 O O . GLU B 2 32 ? 159.873 112.968 170.507 1.00 89.80 32 GLU B O 1
ATOM 6364 N N . GLY B 2 33 ? 158.668 111.991 168.877 1.00 85.83 33 GLY B N 1
ATOM 6365 C CA . GLY B 2 33 ? 158.259 113.270 168.325 1.00 85.83 33 GLY B CA 1
ATOM 6366 C C . GLY B 2 33 ? 157.404 114.074 169.284 1.00 85.83 33 GLY B C 1
ATOM 6367 O O . GLY B 2 33 ? 157.589 115.286 169.427 1.00 85.83 33 GLY B O 1
ATOM 6368 N N . ILE B 2 34 ? 156.461 113.414 169.956 1.00 80.18 34 ILE B N 1
ATOM 6369 C CA . ILE B 2 34 ? 155.531 114.135 170.821 1.00 80.18 34 ILE B CA 1
ATOM 6370 C C . ILE B 2 34 ? 156.238 114.651 172.070 1.00 80.18 34 ILE B C 1
ATOM 6371 O O . ILE B 2 34 ? 156.060 115.808 172.469 1.00 80.18 34 ILE B O 1
ATOM 6376 N N . LEU B 2 35 ? 157.061 113.813 172.699 1.00 86.43 35 LEU B N 1
ATOM 6377 C CA . LEU B 2 35 ? 157.667 114.136 173.983 1.00 86.43 35 LEU B CA 1
ATOM 6378 C C . LEU B 2 35 ? 159.138 114.516 173.873 1.00 86.43 35 LEU B C 1
ATOM 6379 O O . LEU B 2 35 ? 159.844 114.498 174.886 1.00 86.43 35 LEU B O 1
ATOM 6384 N N . LYS B 2 36 ? 159.608 114.855 172.669 1.00 93.52 36 LYS B N 1
ATOM 6385 C CA . LYS B 2 36 ? 160.951 115.369 172.393 1.00 93.52 36 LYS B CA 1
ATOM 6386 C C . LYS B 2 36 ? 162.057 114.674 173.184 1.00 93.52 36 LYS B C 1
ATOM 6387 O O . LYS B 2 36 ? 162.991 115.326 173.663 1.00 93.52 36 LYS B O 1
ATOM 6393 N N . ARG B 2 37 ? 161.978 113.354 173.306 1.00 92.22 37 ARG B N 1
ATOM 6394 C CA . ARG B 2 37 ? 163.009 112.583 173.979 1.00 92.22 37 ARG B CA 1
ATOM 6395 C C . ARG B 2 37 ? 163.414 111.396 173.119 1.00 92.22 37 ARG B C 1
ATOM 6396 O O . ARG B 2 37 ? 162.602 110.884 172.342 1.00 92.22 37 ARG B O 1
ATOM 6404 N N . PRO B 2 38 ? 164.661 110.939 173.238 1.00 95.33 38 PRO B N 1
ATOM 6405 C CA . PRO B 2 38 ? 165.134 109.874 172.357 1.00 95.33 38 PRO B CA 1
ATOM 6406 C C . PRO B 2 38 ? 164.298 108.620 172.525 1.00 95.33 38 PRO B C 1
ATOM 6407 O O . PRO B 2 38 ? 163.743 108.361 173.609 1.00 95.33 38 PRO B O 1
ATOM 6411 N N . PRO B 2 39 ? 164.176 107.811 171.469 1.00 90.21 39 PRO B N 1
ATOM 6412 C CA . PRO B 2 39 ? 163.189 106.723 171.479 1.00 90.21 39 PRO B CA 1
ATOM 6413 C C . PRO B 2 39 ? 163.599 105.521 172.313 1.00 90.21 39 PRO B C 1
ATOM 6414 O O . PRO B 2 39 ? 162.759 104.918 172.986 1.00 90.21 39 PRO B O 1
ATOM 6418 N N . GLU B 2 40 ? 164.887 105.176 172.303 1.00 93.02 40 GLU B N 1
ATOM 6419 C CA . GLU B 2 40 ? 165.334 103.949 172.951 1.00 93.02 40 GLU B CA 1
ATOM 6420 C C . GLU B 2 40 ? 165.132 103.968 174.460 1.00 93.02 40 GLU B C 1
ATOM 6421 O O . GLU B 2 40 ? 165.253 102.915 175.095 1.00 93.02 40 GLU B O 1
ATOM 6427 N N . ASP B 2 41 ? 164.832 105.131 175.044 1.00 91.99 41 ASP B N 1
ATOM 6428 C CA . ASP B 2 41 ? 164.696 105.226 176.494 1.00 91.99 41 ASP B CA 1
ATOM 6429 C C . ASP B 2 41 ? 163.527 104.389 177.002 1.00 91.99 41 ASP B C 1
ATOM 6430 O O . ASP B 2 41 ? 163.680 103.588 177.930 1.00 91.99 41 ASP B O 1
ATOM 6435 N N . GLN B 2 42 ? 162.353 104.557 176.403 1.00 82.86 42 GLN B N 1
ATOM 6436 C CA . GLN B 2 42 ? 161.135 103.979 176.947 1.00 82.86 42 GLN B CA 1
ATOM 6437 C C . GLN B 2 42 ? 160.873 102.591 176.382 1.00 82.86 42 GLN B C 1
ATOM 6438 O O . GLN B 2 42 ? 161.360 102.234 175.307 1.00 82.86 42 GLN B O 1
ATOM 6444 N N . LYS B 2 43 ? 160.101 101.805 177.128 1.00 81.87 43 LYS B N 1
ATOM 6445 C CA . LYS B 2 43 ? 159.611 100.517 176.657 1.00 81.87 43 LYS B CA 1
ATOM 6446 C C . LYS B 2 43 ? 158.097 100.530 176.774 1.00 81.87 43 LYS B C 1
ATOM 6447 O O . LYS B 2 43 ? 157.560 100.849 177.840 1.00 81.87 43 LYS B O 1
ATOM 6453 N N . LEU B 2 44 ? 157.412 100.176 175.695 1.00 81.52 44 LEU B N 1
ATOM 6454 C CA . LEU B 2 44 ? 155.966 100.046 175.758 1.00 81.52 44 LEU B CA 1
ATOM 6455 C C . LEU B 2 44 ? 155.585 98.815 176.573 1.00 81.52 44 LEU B C 1
ATOM 6456 O O . LEU B 2 44 ? 156.357 97.862 176.700 1.00 81.52 44 LEU B O 1
ATOM 6461 N N . TYR B 2 45 ? 154.381 98.846 177.136 1.00 83.28 45 TYR B N 1
ATOM 6462 C CA . TYR B 2 45 ? 153.895 97.781 177.999 1.00 83.28 45 TYR B CA 1
ATOM 6463 C C . TYR B 2 45 ? 152.474 97.407 177.610 1.00 83.28 45 TYR B C 1
ATOM 6464 O O . TYR B 2 45 ? 151.754 98.184 176.978 1.00 83.28 45 TYR B O 1
ATOM 6473 N N . LYS B 2 46 ? 152.076 96.197 178.000 1.00 88.45 46 LYS B N 1
ATOM 6474 C CA . LYS B 2 46 ? 150.701 95.721 177.826 1.00 88.45 46 LYS B CA 1
ATOM 6475 C C . LYS B 2 46 ? 150.374 94.838 179.029 1.00 88.45 46 LYS B C 1
ATOM 6476 O O . LYS B 2 46 ? 150.709 93.650 179.048 1.00 88.45 46 LYS B O 1
ATOM 6482 N N . ASP B 2 47 ? 149.724 95.429 180.029 1.00 93.52 47 ASP B N 1
ATOM 6483 C CA . ASP B 2 47 ? 149.317 94.728 181.246 1.00 93.52 47 ASP B CA 1
ATOM 6484 C C . ASP B 2 47 ? 150.503 94.014 181.894 1.00 93.52 47 ASP B C 1
ATOM 6485 O O . ASP B 2 47 ? 150.497 92.801 182.112 1.00 93.52 47 ASP B O 1
ATOM 6490 N N . ASP B 2 48 ? 151.538 94.802 182.187 1.00 94.57 48 ASP B N 1
ATOM 6491 C CA . ASP B 2 48 ? 152.762 94.340 182.841 1.00 94.57 48 ASP B CA 1
ATOM 6492 C C . ASP B 2 48 ? 153.512 93.296 182.020 1.00 94.57 48 ASP B C 1
ATOM 6493 O O . ASP B 2 48 ? 154.419 92.636 182.535 1.00 94.57 48 ASP B O 1
ATOM 6498 N N . GLN B 2 49 ? 153.159 93.128 180.749 1.00 89.68 49 GLN B N 1
ATOM 6499 C CA . GLN B 2 49 ? 153.876 92.239 179.842 1.00 89.68 49 GLN B CA 1
ATOM 6500 C C . GLN B 2 49 ? 154.720 93.109 178.922 1.00 89.68 49 GLN B C 1
ATOM 6501 O O . GLN B 2 49 ? 154.183 93.811 178.059 1.00 89.68 49 GLN B O 1
ATOM 6507 N N . LEU B 2 50 ? 156.035 93.061 179.109 1.00 84.85 50 LEU B N 1
ATOM 6508 C CA . LEU B 2 50 ? 156.928 93.932 178.359 1.00 84.85 50 LEU B CA 1
ATOM 6509 C C . LEU B 2 50 ? 156.863 93.600 176.874 1.00 84.85 50 LEU B C 1
ATOM 6510 O O . LEU B 2 50 ? 156.712 92.439 176.485 1.00 84.85 50 LEU B O 1
ATOM 6515 N N . LEU B 2 51 ? 156.963 94.632 176.044 1.00 84.33 51 LEU B N 1
ATOM 6516 C CA . LEU B 2 51 ? 156.932 94.490 174.596 1.00 84.33 51 LEU B CA 1
ATOM 6517 C C . LEU B 2 51 ? 158.258 94.949 174.008 1.00 84.33 51 LEU B C 1
ATOM 6518 O O . LEU B 2 51 ? 158.765 96.018 174.362 1.00 84.33 51 LEU B O 1
ATOM 6523 N N . ASP B 2 52 ? 158.810 94.138 173.113 1.00 86.43 52 ASP B N 1
ATOM 6524 C CA . ASP B 2 52 ? 160.114 94.380 172.515 1.00 86.43 52 ASP B CA 1
ATOM 6525 C C . ASP B 2 52 ? 159.997 95.143 171.200 1.00 86.43 52 ASP B C 1
ATOM 6526 O O . ASP B 2 52 ? 158.913 95.303 170.635 1.00 86.43 52 ASP B O 1
ATOM 6531 N N . ASP B 2 53 ? 161.147 95.616 170.720 1.00 85.84 53 ASP B N 1
ATOM 6532 C CA . ASP B 2 53 ? 161.168 96.469 169.537 1.00 85.84 53 ASP B CA 1
ATOM 6533 C C . ASP B 2 53 ? 160.876 95.683 168.263 1.00 85.84 53 ASP B C 1
ATOM 6534 O O . ASP B 2 53 ? 160.091 96.130 167.420 1.00 85.84 53 ASP B O 1
ATOM 6539 N N . ASN B 2 54 ? 161.503 94.515 168.103 1.00 89.20 54 ASN B N 1
ATOM 6540 C CA . ASN B 2 54 ? 161.502 93.838 166.808 1.00 89.20 54 ASN B CA 1
ATOM 6541 C C . ASN B 2 54 ? 160.112 93.343 166.426 1.00 89.20 54 ASN B C 1
ATOM 6542 O O . ASN B 2 54 ? 159.632 93.612 165.318 1.00 89.20 54 ASN B O 1
ATOM 6547 N N . LYS B 2 55 ? 159.449 92.619 167.323 1.00 86.83 55 LYS B N 1
ATOM 6548 C CA . LYS B 2 55 ? 158.149 92.049 166.998 1.00 86.83 55 LYS B CA 1
ATOM 6549 C C . LYS B 2 55 ? 157.105 93.146 166.844 1.00 86.83 55 LYS B C 1
ATOM 6550 O O . LYS B 2 55 ? 157.186 94.207 167.466 1.00 86.83 55 LYS B O 1
ATOM 6556 N N . THR B 2 56 ? 156.119 92.881 165.995 1.00 84.67 56 THR B N 1
ATOM 6557 C CA . THR B 2 56 ? 155.086 93.848 165.667 1.00 84.67 56 THR B CA 1
ATOM 6558 C C . THR B 2 56 ? 153.840 93.617 166.514 1.00 84.67 56 THR B C 1
ATOM 6559 O O . THR B 2 56 ? 153.720 92.632 167.246 1.00 84.67 56 THR B O 1
ATOM 6563 N N . LEU B 2 57 ? 152.895 94.552 166.394 1.00 87.35 57 LEU B N 1
ATOM 6564 C CA . LEU B 2 57 ? 151.702 94.541 167.233 1.00 87.35 57 LEU B CA 1
ATOM 6565 C C . LEU B 2 57 ? 150.741 93.416 166.877 1.00 87.35 57 LEU B C 1
ATOM 6566 O O . LEU B 2 57 ? 149.843 93.116 167.671 1.00 87.35 57 LEU B O 1
ATOM 6571 N N . GLY B 2 58 ? 150.902 92.794 165.710 1.00 93.58 58 GLY B N 1
ATOM 6572 C CA . GLY B 2 58 ? 149.977 91.746 165.310 1.00 93.58 58 GLY B CA 1
ATOM 6573 C C . GLY B 2 58 ? 150.022 90.539 166.225 1.00 93.58 58 GLY B C 1
ATOM 6574 O O . GLY B 2 58 ? 148.989 89.939 166.530 1.00 93.58 58 GLY B O 1
ATOM 6575 N N . ASP B 2 59 ? 151.219 90.164 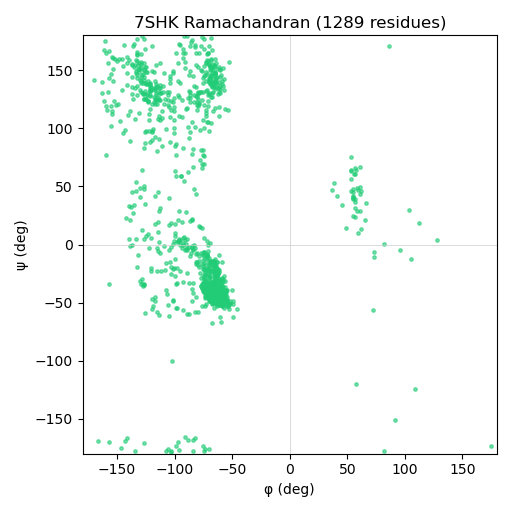166.674 1.00 95.38 59 ASP B N 1
ATOM 6576 C CA . ASP B 2 59 ? 151.371 89.029 167.574 1.00 95.38 59 ASP B CA 1
ATOM 6577 C C . ASP B 2 59 ? 151.024 89.367 169.017 1.00 95.38 59 ASP B C 1
ATOM 6578 O O . ASP B 2 59 ? 150.936 88.454 169.845 1.00 95.38 59 ASP B O 1
ATOM 6583 N N . CYS B 2 60 ? 150.827 90.648 169.335 1.00 95.75 60 CYS B N 1
ATOM 6584 C CA . CYS B 2 60 ? 150.545 91.037 170.712 1.00 95.75 60 CYS B CA 1
ATOM 6585 C C . CYS B 2 60 ? 149.126 90.660 171.116 1.00 95.75 60 CYS B C 1
ATOM 6586 O O . CYS B 2 60 ? 148.897 90.186 172.235 1.00 95.75 60 CYS B O 1
ATOM 6589 N N . GLY B 2 61 ? 148.166 90.863 170.221 1.00 90.32 61 GLY B N 1
ATOM 6590 C CA . GLY B 2 61 ? 146.768 90.671 170.543 1.00 90.32 61 GLY B CA 1
ATOM 6591 C C . GLY B 2 61 ? 145.953 91.891 170.171 1.00 90.32 61 GLY B C 1
ATOM 6592 O O . GLY B 2 61 ? 144.746 91.948 170.421 1.00 90.32 61 GLY B O 1
ATOM 6593 N N . PHE B 2 62 ? 146.613 92.876 169.559 1.00 84.94 62 PHE B N 1
ATOM 6594 C CA . PHE B 2 62 ? 145.968 94.128 169.164 1.00 84.94 62 PHE B CA 1
ATOM 6595 C C . PHE B 2 62 ? 145.120 93.893 167.914 1.00 84.94 62 PHE B C 1
ATOM 6596 O O . PHE B 2 62 ? 145.380 94.412 166.828 1.00 84.94 62 PHE B O 1
ATOM 6604 N N . THR B 2 63 ? 144.079 93.087 168.088 1.00 82.95 63 THR B N 1
ATOM 6605 C CA . THR B 2 63 ? 143.172 92.805 166.991 1.00 82.95 63 THR B CA 1
ATOM 6606 C C . THR B 2 63 ? 142.203 93.965 166.791 1.00 82.95 63 THR B C 1
ATOM 6607 O O . THR B 2 63 ? 142.051 94.839 167.648 1.00 82.95 63 THR B O 1
ATOM 6611 N N . SER B 2 64 ? 141.547 93.968 165.630 1.00 78.01 64 SER B N 1
ATOM 6612 C CA . SER B 2 64 ? 140.557 95.002 165.349 1.00 78.01 64 SER B CA 1
ATOM 6613 C C . SER B 2 64 ? 139.377 94.906 166.306 1.00 78.01 64 SER B C 1
ATOM 6614 O O . SER B 2 64 ? 138.842 95.929 166.748 1.00 78.01 64 SER B O 1
ATOM 6617 N N . GLN B 2 65 ? 138.953 93.685 166.635 1.00 78.16 65 GLN B N 1
ATOM 6618 C CA . GLN B 2 65 ? 137.827 93.507 167.543 1.00 78.16 65 GLN B CA 1
ATOM 6619 C C . GLN B 2 65 ? 138.156 93.922 168.971 1.00 78.16 65 GLN B C 1
ATOM 6620 O O . GLN B 2 65 ? 137.237 94.092 169.778 1.00 78.16 65 GLN B O 1
ATOM 6626 N N . THR B 2 66 ? 139.436 94.084 169.303 1.00 78.35 66 THR B N 1
ATOM 6627 C CA . THR B 2 66 ? 139.849 94.385 170.669 1.00 78.35 66 THR B CA 1
ATOM 6628 C C . THR B 2 66 ? 140.178 95.858 170.878 1.00 78.35 66 THR B C 1
ATOM 6629 O O . THR B 2 66 ? 139.709 96.463 171.846 1.00 78.35 66 THR B O 1
ATOM 6633 N N . ALA B 2 67 ? 140.976 96.451 169.995 1.00 71.08 67 ALA B N 1
ATOM 6634 C CA . ALA B 2 67 ? 141.389 97.846 170.124 1.00 71.08 67 ALA B CA 1
ATOM 6635 C C . ALA B 2 67 ? 140.724 98.649 169.011 1.00 71.08 67 ALA B C 1
ATOM 6636 O O . ALA B 2 67 ? 141.309 98.893 167.956 1.00 71.08 67 ALA B O 1
ATOM 6638 N N . ARG B 2 68 ? 139.498 99.079 169.264 1.00 74.97 68 ARG B N 1
ATOM 6639 C CA . ARG B 2 68 ? 138.749 99.870 168.305 1.00 74.97 68 ARG B CA 1
ATOM 6640 C C . ARG B 2 68 ? 138.990 101.356 168.529 1.00 74.97 68 ARG B C 1
ATOM 6641 O O . ARG B 2 68 ? 139.305 101.785 169.643 1.00 74.97 68 ARG B O 1
ATOM 6649 N N . PRO B 2 69 ? 138.880 102.164 167.470 1.00 70.05 69 PRO B N 1
ATOM 6650 C CA . PRO B 2 69 ? 138.965 103.618 167.647 1.00 70.05 69 PRO B CA 1
ATOM 6651 C C . PRO B 2 69 ? 138.050 104.153 168.734 1.00 70.05 69 PRO B C 1
ATOM 6652 O O . PRO B 2 69 ? 138.442 105.052 169.488 1.00 70.05 69 PRO B O 1
ATOM 6656 N N . GLN B 2 70 ? 136.833 103.617 168.832 1.00 68.82 70 GLN B N 1
ATOM 6657 C CA . GLN B 2 70 ? 135.853 104.063 169.814 1.00 68.82 70 GLN B CA 1
ATOM 6658 C C . GLN B 2 70 ? 136.222 103.690 171.244 1.00 68.82 70 GLN B C 1
ATOM 6659 O O . GLN B 2 70 ? 135.578 104.184 172.175 1.00 68.82 70 GLN B O 1
ATOM 6665 N N . ALA B 2 71 ? 137.220 102.831 171.441 1.00 68.97 71 ALA B N 1
ATOM 6666 C CA . ALA B 2 71 ? 137.663 102.430 172.771 1.00 68.97 71 ALA B CA 1
ATOM 6667 C C . ALA B 2 71 ? 139.082 101.882 172.689 1.00 68.97 71 ALA B C 1
ATOM 6668 O O . ALA B 2 71 ? 139.280 100.663 172.744 1.00 68.97 71 ALA B O 1
ATOM 6670 N N . PRO B 2 72 ? 140.087 102.747 172.567 1.00 65.00 72 PRO B N 1
ATOM 6671 C CA . PRO B 2 72 ? 141.449 102.266 172.317 1.00 65.00 72 PRO B CA 1
ATOM 6672 C C . PRO B 2 72 ? 141.978 101.419 173.463 1.00 65.00 72 PRO B C 1
ATOM 6673 O O . PRO B 2 72 ? 141.586 101.580 174.619 1.00 65.00 72 PRO B O 1
ATOM 6677 N N . ALA B 2 73 ? 142.866 100.493 173.117 1.00 67.39 73 ALA B N 1
ATOM 6678 C CA . ALA B 2 73 ? 143.521 99.658 174.109 1.00 67.39 73 ALA B CA 1
ATOM 6679 C C . ALA B 2 73 ? 144.620 100.437 174.817 1.00 67.39 73 ALA B C 1
ATOM 6680 O O . ALA B 2 73 ? 145.239 101.340 174.249 1.00 67.39 73 ALA B O 1
ATOM 6682 N N . THR B 2 74 ? 144.864 100.071 176.069 1.00 65.98 74 THR B N 1
ATOM 6683 C CA . THR B 2 74 ? 145.827 100.771 176.904 1.00 65.98 74 THR B CA 1
ATOM 6684 C C . THR B 2 74 ? 147.219 100.194 176.691 1.00 65.98 74 THR B C 1
ATOM 6685 O O . THR B 2 74 ? 147.415 98.979 176.774 1.00 65.98 74 THR B O 1
ATOM 6689 N N . VAL B 2 75 ? 148.179 101.070 176.416 1.00 67.11 75 VAL B N 1
ATOM 6690 C CA . VAL B 2 75 ? 149.579 100.695 176.263 1.00 67.11 75 VAL B CA 1
ATOM 6691 C C . VAL B 2 75 ? 150.386 101.508 177.261 1.00 67.11 75 VAL B C 1
ATOM 6692 O O . VAL B 2 75 ? 150.324 102.744 177.256 1.00 67.11 75 VAL B O 1
ATOM 6696 N N . GLY B 2 76 ? 151.136 100.824 178.114 1.00 71.30 76 GLY B N 1
ATOM 6697 C CA . GLY B 2 76 ? 151.937 101.506 179.106 1.00 71.30 76 GLY B CA 1
ATOM 6698 C C . GLY B 2 76 ? 153.168 102.157 178.506 1.00 71.30 76 GLY B C 1
ATOM 6699 O O . GLY B 2 76 ? 153.539 101.934 177.354 1.00 71.30 76 GLY B O 1
ATOM 6700 N N . LEU B 2 77 ? 153.809 102.995 179.315 1.00 67.15 77 LEU B N 1
ATOM 6701 C CA . LEU B 2 77 ? 155.054 103.634 178.919 1.00 67.15 77 LEU B CA 1
ATOM 6702 C C . LEU B 2 77 ? 155.854 103.954 180.171 1.00 67.15 77 LEU B C 1
ATOM 6703 O O . LEU B 2 77 ? 155.290 104.176 181.245 1.00 67.15 77 LEU B O 1
ATOM 6708 N N . ALA B 2 78 ? 157.177 103.967 180.026 1.00 75.99 78 ALA B N 1
ATOM 6709 C CA . ALA B 2 78 ? 158.069 104.221 181.152 1.00 75.99 78 ALA B CA 1
ATOM 6710 C C . ALA B 2 78 ? 159.382 104.765 180.615 1.00 75.99 78 ALA B C 1
ATOM 6711 O O . ALA B 2 78 ? 160.069 104.076 179.859 1.00 75.99 78 ALA B O 1
ATOM 6713 N N . PHE B 2 79 ? 159.735 105.980 181.019 1.00 82.28 79 PHE B N 1
ATOM 6714 C CA . PHE B 2 79 ? 160.895 106.670 180.471 1.00 82.28 79 PHE B CA 1
ATOM 6715 C C . PHE B 2 79 ? 162.173 106.207 181.170 1.00 82.28 79 PHE B C 1
ATOM 6716 O O . PHE B 2 79 ? 162.200 105.193 181.871 1.00 82.28 79 PHE B O 1
ATOM 6724 N N . ARG B 2 80 ? 163.259 106.947 180.960 1.00 95.02 80 ARG B N 1
ATOM 6725 C CA . ARG B 2 80 ? 164.578 106.598 181.470 1.00 95.02 80 ARG B CA 1
ATOM 6726 C C . ARG B 2 80 ? 164.987 107.561 182.574 1.00 95.02 80 ARG B C 1
ATOM 6727 O O . ARG B 2 80 ? 164.893 108.781 182.406 1.00 95.02 80 ARG B O 1
ATOM 6735 N N . SER B 2 81 ? 165.444 107.010 183.695 1.00 101.18 81 SER B N 1
ATOM 6736 C CA . SER B 2 81 ? 165.990 107.811 184.781 1.00 101.18 81 SER B CA 1
ATOM 6737 C C . SER B 2 81 ? 167.460 108.116 184.490 1.00 101.18 81 SER B C 1
ATOM 6738 O O . SER B 2 81 ? 167.956 107.902 183.381 1.00 101.18 81 SER B O 1
ATOM 6741 N N . SER B 2 82 ? 168.176 108.627 185.486 1.00 107.46 82 SER B N 1
ATOM 6742 C CA . SER B 2 82 ? 169.595 108.917 185.318 1.00 107.46 82 SER B CA 1
ATOM 6743 C C . SER B 2 82 ? 170.386 107.615 185.282 1.00 107.46 82 SER B C 1
ATOM 6744 O O . SER B 2 82 ? 170.469 106.902 186.288 1.00 107.46 82 SER B O 1
ATOM 6747 N N . GLY B 2 83 ? 170.968 107.305 184.126 1.00 102.98 83 GLY B N 1
ATOM 6748 C CA . GLY B 2 83 ? 171.729 106.081 183.970 1.00 102.98 83 GLY B CA 1
ATOM 6749 C C . GLY B 2 83 ? 171.037 105.056 183.096 1.00 102.98 83 GLY B C 1
ATOM 6750 O O . GLY B 2 83 ? 170.686 105.345 181.949 1.00 102.98 83 GLY B O 1
ATOM 6751 N N . ASP B 2 84 ? 170.836 103.853 183.627 1.00 102.05 84 ASP B N 1
ATOM 6752 C CA . ASP B 2 84 ? 170.193 102.761 182.906 1.00 102.05 84 ASP B CA 1
ATOM 6753 C C . ASP B 2 84 ? 169.088 102.141 183.745 1.00 102.05 84 ASP B C 1
ATOM 6754 O O . ASP B 2 84 ? 168.917 100.918 183.780 1.00 102.05 84 ASP B O 1
ATOM 6759 N N . SER B 2 85 ? 168.318 102.976 184.436 1.00 97.42 85 SER B N 1
ATOM 6760 C CA . SER B 2 85 ? 167.208 102.526 185.262 1.00 97.42 85 SER B CA 1
ATOM 6761 C C . SER B 2 85 ? 165.916 103.152 184.760 1.00 97.42 85 SER B C 1
ATOM 6762 O O . SER B 2 85 ? 165.869 104.349 184.460 1.00 97.42 85 SER B O 1
ATOM 6765 N N . PHE B 2 86 ? 164.871 102.335 184.667 1.00 91.79 86 PHE B N 1
ATOM 6766 C CA . PHE B 2 86 ? 163.583 102.754 184.136 1.00 91.79 86 PHE B CA 1
ATOM 6767 C C . PHE B 2 86 ? 162.520 102.658 185.223 1.00 91.79 86 PHE B C 1
ATOM 6768 O O . PHE B 2 86 ? 162.491 101.692 185.991 1.00 91.79 86 PHE B O 1
ATOM 6776 N N . GLU B 2 87 ? 161.650 103.663 185.283 1.00 89.67 87 GLU B N 1
ATOM 6777 C CA . GLU B 2 87 ? 160.596 103.674 186.284 1.00 89.67 87 GLU B CA 1
ATOM 6778 C C . GLU B 2 87 ? 159.566 102.586 185.987 1.00 89.67 87 GLU B C 1
ATOM 6779 O O . GLU B 2 87 ? 159.399 102.173 184.838 1.00 89.67 87 GLU B O 1
ATOM 6785 N N . PRO B 2 88 ? 158.866 102.098 187.009 1.00 86.92 88 PRO B N 1
ATOM 6786 C CA . PRO B 2 88 ? 157.811 101.105 186.769 1.00 86.92 88 PRO B CA 1
ATOM 6787 C C . PRO B 2 88 ? 156.560 101.726 186.172 1.00 86.92 88 PRO B C 1
ATOM 6788 O O . PRO B 2 88 ? 156.548 102.911 185.822 1.00 86.92 88 PRO B O 1
ATOM 6792 N N . LEU B 2 89 ? 155.501 100.928 186.044 1.00 87.56 89 LEU B N 1
ATOM 6793 C CA . LEU B 2 89 ? 154.236 101.391 185.474 1.00 87.56 89 LEU B CA 1
ATOM 6794 C C . LEU B 2 89 ? 153.407 102.067 186.562 1.00 87.56 89 LEU B C 1
ATOM 6795 O O . LEU B 2 89 ? 152.507 101.478 187.165 1.00 87.56 89 LEU B O 1
ATOM 6800 N N . ARG B 2 90 ? 153.719 103.338 186.815 1.00 88.58 90 ARG B N 1
ATOM 6801 C CA . ARG B 2 90 ? 152.872 104.176 187.662 1.00 88.58 90 ARG B CA 1
ATOM 6802 C C . ARG B 2 90 ? 151.898 104.919 186.747 1.00 88.58 90 ARG B C 1
ATOM 6803 O O . ARG B 2 90 ? 152.101 106.064 186.343 1.00 88.58 90 ARG B O 1
ATOM 6811 N N . VAL B 2 91 ? 150.816 104.227 186.409 1.00 83.31 91 VAL B N 1
ATOM 6812 C CA . VAL B 2 91 ? 149.794 104.739 185.505 1.00 83.31 91 VAL B CA 1
ATOM 6813 C C . VAL B 2 91 ? 148.627 105.233 186.349 1.00 83.31 91 VAL B C 1
ATOM 6814 O O . VAL B 2 91 ? 148.007 104.453 187.082 1.00 83.31 91 VAL B O 1
ATOM 6818 N N . GLU B 2 92 ? 148.332 106.524 186.253 1.00 79.78 92 GLU B N 1
ATOM 6819 C CA . GLU B 2 92 ? 147.287 107.119 187.076 1.00 79.78 92 GLU B CA 1
ATOM 6820 C C . GLU B 2 92 ? 145.919 106.790 186.494 1.00 79.78 92 GLU B C 1
ATOM 6821 O O . GLU B 2 92 ? 145.645 107.149 185.344 1.00 79.78 92 GLU B O 1
ATOM 6827 N N . PRO B 2 93 ? 145.042 106.124 187.238 1.00 76.33 93 PRO B N 1
ATOM 6828 C CA . PRO B 2 93 ? 143.713 105.813 186.708 1.00 76.33 93 PRO B CA 1
ATOM 6829 C C . PRO B 2 93 ? 142.867 107.067 186.564 1.00 76.33 93 PRO B C 1
ATOM 6830 O O . PRO B 2 93 ? 143.135 108.110 187.164 1.00 76.33 93 PRO B O 1
ATOM 6834 N N . PHE B 2 94 ? 141.943 106.990 185.609 1.00 75.38 94 PHE B N 1
ATOM 6835 C CA . PHE B 2 94 ? 140.998 108.067 185.248 1.00 75.38 94 PHE B CA 1
ATOM 6836 C C . PHE B 2 94 ? 139.964 108.212 186.358 1.00 75.38 94 PHE B C 1
ATOM 6837 O O . PHE B 2 94 ? 139.407 107.208 186.799 1.00 75.38 94 PHE B O 1
ATOM 6845 N N . SER B 2 95 ? 139.719 109.445 186.777 1.00 77.90 95 SER B N 1
ATOM 6846 C CA . SER B 2 95 ? 138.952 109.760 187.995 1.00 77.90 95 SER B CA 1
ATOM 6847 C C . SER B 2 95 ? 137.619 109.058 187.964 1.00 77.90 95 SER B C 1
ATOM 6848 O O . SER B 2 95 ? 137.111 108.760 186.902 1.00 77.90 95 SER B O 1
ATOM 6851 N N . SER B 2 96 ? 137.067 108.867 189.137 1.00 84.72 96 SER B N 1
ATOM 6852 C CA . SER B 2 96 ? 135.870 108.019 189.262 1.00 84.72 96 SER B CA 1
ATOM 6853 C C . SER B 2 96 ? 134.651 108.829 188.860 1.00 84.72 96 SER B C 1
ATOM 6854 O O . SER B 2 96 ? 134.443 109.905 189.418 1.00 84.72 96 SER B O 1
ATOM 6857 N N . PRO B 2 97 ? 133.827 108.332 187.932 1.00 82.42 97 PRO B N 1
ATOM 6858 C CA . PRO B 2 97 ? 132.571 108.978 187.658 1.00 82.42 97 PRO B CA 1
ATOM 6859 C C . PRO B 2 97 ? 131.590 108.645 188.790 1.00 82.42 97 PRO B C 1
ATOM 6860 O O . PRO B 2 97 ? 131.714 107.590 189.357 1.00 82.42 97 PRO B O 1
ATOM 6864 N N . PRO B 2 98 ? 130.635 109.528 189.147 1.00 85.13 98 PRO B N 1
ATOM 6865 C CA . PRO B 2 98 ? 129.647 109.232 190.171 1.00 85.13 98 PRO B CA 1
ATOM 6866 C C . PRO B 2 98 ? 128.975 107.873 190.014 1.00 85.13 98 PRO B C 1
ATOM 6867 O O . PRO B 2 98 ? 128.072 107.641 190.780 1.00 85.13 98 PRO B O 1
ATOM 6871 N N . ASP C 3 15 ? 153.910 119.797 169.257 1.00 72.18 15 ASP C N 1
ATOM 6872 C CA . ASP C 3 15 ? 152.483 119.714 169.527 1.00 72.18 15 ASP C CA 1
ATOM 6873 C C . ASP C 3 15 ? 151.681 120.684 168.661 1.00 72.18 15 ASP C C 1
ATOM 6874 O O . ASP C 3 15 ? 150.486 120.882 168.883 1.00 72.18 15 ASP C O 1
ATOM 6879 N N . ALA C 3 16 ? 152.341 121.295 167.675 1.00 73.55 16 ALA C N 1
ATOM 6880 C CA . ALA C 3 16 ? 151.628 122.082 166.675 1.00 73.55 16 ALA C CA 1
ATOM 6881 C C . ALA C 3 16 ? 150.787 121.212 165.752 1.00 73.55 16 ALA C C 1
ATOM 6882 O O . ALA C 3 16 ? 149.946 121.741 165.018 1.00 73.55 16 ALA C O 1
ATOM 6884 N N . MET C 3 17 ? 151.011 119.900 165.766 1.00 72.39 17 MET C N 1
ATOM 6885 C CA . MET C 3 17 ? 150.203 118.932 165.046 1.00 72.39 17 MET C CA 1
ATOM 6886 C C . MET C 3 17 ? 149.402 118.033 165.977 1.00 72.39 17 MET C C 1
ATOM 6887 O O . MET C 3 17 ? 148.368 117.501 165.563 1.00 72.39 17 MET C O 1
ATOM 6892 N N . TYR C 3 18 ? 149.840 117.882 167.226 1.00 69.44 18 TYR C N 1
ATOM 6893 C CA . TYR C 3 18 ? 149.137 117.117 168.251 1.00 69.44 18 TYR C CA 1
ATOM 6894 C C . TYR C 3 18 ? 148.682 118.077 169.343 1.00 69.44 18 TYR C C 1
ATOM 6895 O O . TYR C 3 18 ? 149.503 118.571 170.122 1.00 69.44 18 TYR C O 1
ATOM 6904 N N . VAL C 3 19 ? 147.380 118.331 169.408 1.00 66.14 19 VAL C N 1
ATOM 6905 C CA . VAL C 3 19 ? 146.823 119.255 170.390 1.00 66.14 19 VAL C CA 1
ATOM 6906 C C . VAL C 3 19 ? 146.741 118.558 171.741 1.00 66.14 19 VAL C C 1
ATOM 6907 O O . VAL C 3 19 ? 146.231 117.436 171.845 1.00 66.14 19 VAL C O 1
ATOM 6911 N N . LYS C 3 20 ? 147.239 119.221 172.781 1.00 68.75 20 LYS C N 1
ATOM 6912 C CA . LYS C 3 20 ? 147.229 118.677 174.132 1.00 68.75 20 LYS C CA 1
ATOM 6913 C C . LYS C 3 20 ? 146.167 119.377 174.968 1.00 68.75 20 LYS C C 1
ATOM 6914 O O . LYS C 3 20 ? 146.128 120.610 175.026 1.00 68.75 20 LYS C O 1
ATOM 6920 N N . LEU C 3 21 ? 145.316 118.589 175.617 1.00 69.00 21 LEU C N 1
ATOM 6921 C CA . LEU C 3 21 ? 144.243 119.090 176.462 1.00 69.00 21 LEU C CA 1
ATOM 6922 C C . LEU C 3 21 ? 144.539 118.700 177.902 1.00 69.00 21 LEU C C 1
ATOM 6923 O O . LEU C 3 21 ? 144.724 117.516 178.201 1.00 69.00 21 LEU C O 1
ATOM 6928 N N . ILE C 3 22 ? 144.576 119.687 178.789 1.00 73.95 22 ILE C N 1
ATOM 6929 C CA . ILE C 3 22 ? 144.815 119.463 180.209 1.00 73.95 22 ILE C CA 1
ATOM 6930 C C . ILE C 3 22 ? 143.493 119.650 180.935 1.00 73.95 22 ILE C C 1
ATOM 6931 O O . ILE C 3 22 ? 142.900 120.735 180.888 1.00 73.95 22 ILE C O 1
ATOM 6936 N N . SER C 3 23 ? 143.033 118.603 181.608 1.00 75.78 23 SER C N 1
ATOM 6937 C CA . SER C 3 23 ? 141.751 118.641 182.291 1.00 75.78 23 SER C CA 1
ATOM 6938 C C . SER C 3 23 ? 141.926 119.163 183.716 1.00 75.78 23 SER C C 1
ATOM 6939 O O . SER C 3 23 ? 142.978 119.689 184.088 1.00 75.78 23 SER C O 1
ATOM 6942 N N . SER C 3 24 ? 140.876 119.027 184.530 1.00 77.02 24 SER C N 1
ATOM 6943 C CA . SER C 3 24 ? 140.931 119.515 185.904 1.00 77.02 24 SER C CA 1
ATOM 6944 C C . SER C 3 24 ? 141.962 118.753 186.726 1.00 77.02 24 SER C C 1
ATOM 6945 O O . SER C 3 24 ? 142.725 119.357 187.488 1.00 77.02 24 SER C O 1
ATOM 6948 N N . ASP C 3 25 ? 142.006 117.429 186.581 1.00 77.63 25 ASP C N 1
ATOM 6949 C CA . ASP C 3 25 ? 142.909 116.610 187.379 1.00 77.63 25 ASP C CA 1
ATOM 6950 C C . ASP C 3 25 ? 144.369 116.773 186.983 1.00 77.63 25 ASP C C 1
ATOM 6951 O O . ASP C 3 25 ? 145.243 116.275 187.700 1.00 77.63 25 ASP C O 1
ATOM 6956 N N . GLY C 3 26 ? 144.656 117.451 185.876 1.00 74.18 26 GLY C N 1
ATOM 6957 C CA . GLY C 3 26 ? 146.010 117.575 185.383 1.00 74.18 26 GLY C CA 1
ATOM 6958 C C . GLY C 3 26 ? 146.392 116.570 184.321 1.00 74.18 26 GLY C C 1
ATOM 6959 O O . GLY C 3 26 ? 147.505 116.654 183.790 1.00 74.18 26 GLY C O 1
ATOM 6960 N N . HIS C 3 27 ? 145.514 115.621 184.004 1.00 72.86 27 HIS C N 1
ATOM 6961 C CA . HIS C 3 27 ? 145.785 114.670 182.936 1.00 72.86 27 HIS C CA 1
ATOM 6962 C C . HIS C 3 27 ? 145.948 115.401 181.611 1.00 72.86 27 HIS C C 1
ATOM 6963 O O . HIS C 3 27 ? 145.156 116.285 181.273 1.00 72.86 27 HIS C O 1
ATOM 6970 N N . GLU C 3 28 ? 146.975 115.028 180.857 1.00 74.12 28 GLU C N 1
ATOM 6971 C CA . GLU C 3 28 ? 147.270 115.639 179.565 1.00 74.12 28 GLU C CA 1
ATOM 6972 C C . GLU C 3 28 ? 146.908 114.641 178.471 1.00 74.12 28 GLU C C 1
ATOM 6973 O O . GLU C 3 28 ? 147.680 113.725 178.173 1.00 74.12 28 GLU C O 1
ATOM 6979 N N . PHE C 3 29 ? 145.734 114.820 177.872 1.00 64.26 29 PHE C N 1
ATOM 6980 C CA . PHE C 3 29 ? 145.299 113.998 176.753 1.00 64.26 29 PHE C CA 1
ATOM 6981 C C . PHE C 3 29 ? 145.778 114.635 175.457 1.00 64.26 29 PHE C C 1
ATOM 6982 O O . PHE C 3 29 ? 145.389 115.761 175.133 1.00 64.26 29 PHE C O 1
ATOM 6990 N N . ILE C 3 30 ? 146.622 113.925 174.721 1.00 64.08 30 ILE C N 1
ATOM 6991 C CA . ILE C 3 30 ? 147.197 114.430 173.484 1.00 64.08 30 ILE C CA 1
ATOM 6992 C C . ILE C 3 30 ? 146.469 113.771 172.324 1.00 64.08 30 ILE C C 1
ATOM 6993 O O . ILE C 3 30 ? 146.543 112.549 172.150 1.00 64.08 30 ILE C O 1
ATOM 6998 N N . VAL C 3 31 ? 145.765 114.572 171.530 1.00 63.22 31 VAL C N 1
ATOM 6999 C CA . VAL C 3 31 ? 144.950 114.057 170.440 1.00 63.22 31 VAL C CA 1
ATOM 7000 C C . VAL C 3 31 ? 145.300 114.811 169.168 1.00 63.22 31 VAL C C 1
ATOM 7001 O O . VAL C 3 31 ? 145.783 115.946 169.209 1.00 63.22 31 VAL C O 1
ATOM 7005 N N . LYS C 3 32 ? 145.056 114.168 168.029 1.00 68.49 32 LYS C N 1
ATOM 7006 C CA . LYS C 3 32 ? 145.342 114.782 166.740 1.00 68.49 32 LYS C CA 1
ATOM 7007 C C . LYS C 3 32 ? 144.575 116.088 166.585 1.00 68.49 32 LYS C C 1
ATOM 7008 O O . LYS C 3 32 ? 143.401 116.185 166.951 1.00 68.49 32 LYS C O 1
ATOM 7014 N N . ARG C 3 33 ? 145.250 117.100 166.036 1.00 66.04 33 ARG C N 1
ATOM 7015 C CA . ARG C 3 33 ? 144.629 118.413 165.902 1.00 66.04 33 ARG C CA 1
ATOM 7016 C C . ARG C 3 33 ? 143.391 118.350 165.021 1.00 66.04 33 ARG C C 1
ATOM 7017 O O . ARG C 3 33 ? 142.368 118.974 165.328 1.00 66.04 33 ARG C O 1
ATOM 7025 N N . GLU C 3 34 ? 143.464 117.603 163.920 1.00 70.13 34 GLU C N 1
ATOM 7026 C CA . GLU C 3 34 ? 142.297 117.424 163.069 1.00 70.13 34 GLU C CA 1
ATOM 7027 C C . GLU C 3 34 ? 141.182 116.672 163.780 1.00 70.13 34 GLU C C 1
ATOM 7028 O O . GLU C 3 34 ? 140.014 116.821 163.407 1.00 70.13 34 GLU C O 1
ATOM 7034 N N . HIS C 3 35 ? 141.513 115.862 164.784 1.00 68.21 35 HIS C N 1
ATOM 7035 C CA . HIS C 3 35 ? 140.479 115.254 165.609 1.00 68.21 35 HIS C CA 1
ATOM 7036 C C . HIS C 3 35 ? 139.899 116.256 166.597 1.00 68.21 35 HIS C C 1
ATOM 7037 O O . HIS C 3 35 ? 138.708 116.188 166.918 1.00 68.21 35 HIS C O 1
ATOM 7044 N N . ALA C 3 36 ? 140.725 117.181 167.092 1.00 69.09 36 ALA C N 1
ATOM 7045 C CA . ALA C 3 36 ? 140.250 118.157 168.066 1.00 69.09 36 ALA C CA 1
ATOM 7046 C C . ALA C 3 36 ? 139.356 119.202 167.414 1.00 69.09 36 ALA C C 1
ATOM 7047 O O . ALA C 3 36 ? 138.407 119.689 168.038 1.00 69.09 36 ALA C O 1
ATOM 7049 N N . LEU C 3 37 ? 139.636 119.555 166.161 1.00 65.31 37 LEU C N 1
ATOM 7050 C CA . LEU C 3 37 ? 138.823 120.551 165.474 1.00 65.31 37 LEU C CA 1
ATOM 7051 C C . LEU C 3 37 ? 137.419 120.061 165.158 1.00 65.31 37 LEU C C 1
ATOM 7052 O O . LEU C 3 37 ? 136.654 120.810 164.541 1.00 65.31 37 LEU C O 1
ATOM 7057 N N . THR C 3 38 ? 137.062 118.836 165.550 1.00 68.16 38 THR C N 1
ATOM 7058 C CA . THR C 3 38 ? 135.688 118.378 165.376 1.00 68.16 38 THR C CA 1
ATOM 7059 C C . THR C 3 38 ? 134.719 119.262 166.147 1.00 68.16 38 THR C C 1
ATOM 7060 O O . THR C 3 38 ? 133.657 119.633 165.633 1.00 68.16 38 THR C O 1
ATOM 7064 N N . SER C 3 39 ? 135.075 119.622 167.375 1.00 69.68 39 SER C N 1
ATOM 7065 C CA . SER C 3 39 ? 134.277 120.534 168.181 1.00 69.68 39 SER C CA 1
ATOM 7066 C C . SER C 3 39 ? 134.683 121.965 167.852 1.00 69.68 39 SER C C 1
ATOM 7067 O O . SER C 3 39 ? 135.856 122.329 167.990 1.00 69.68 39 SER C O 1
ATOM 7070 N N . GLY C 3 40 ? 133.714 122.772 167.418 1.00 72.17 40 GLY C N 1
ATOM 7071 C CA . GLY C 3 40 ? 134.021 124.130 167.001 1.00 72.17 40 GLY C CA 1
ATOM 7072 C C . GLY C 3 40 ? 134.520 125.006 168.132 1.00 72.17 40 GLY C C 1
ATOM 7073 O O . GLY C 3 40 ? 135.292 125.946 167.903 1.00 72.17 40 GLY C O 1
ATOM 7074 N N . THR C 3 41 ? 134.087 124.719 169.362 1.00 72.18 41 THR C N 1
ATOM 7075 C CA . THR C 3 41 ? 134.568 125.495 170.497 1.00 72.18 41 THR C CA 1
ATOM 7076 C C . THR C 3 41 ? 136.080 125.416 170.598 1.00 72.18 41 THR C C 1
ATOM 7077 O O . THR C 3 41 ? 136.740 126.439 170.779 1.00 72.18 41 THR C O 1
ATOM 7081 N N . ILE C 3 42 ? 136.648 124.218 170.442 1.00 67.51 42 ILE C N 1
ATOM 7082 C CA . ILE C 3 42 ? 138.101 124.072 170.482 1.00 67.51 42 ILE C CA 1
ATOM 7083 C C . ILE C 3 42 ? 138.742 124.822 169.322 1.00 67.51 42 ILE C C 1
ATOM 7084 O O . ILE C 3 42 ? 139.837 125.385 169.454 1.00 67.51 42 ILE C O 1
ATOM 7089 N N . LYS C 3 43 ? 138.071 124.846 168.169 1.00 70.96 43 LYS C N 1
ATOM 7090 C CA . LYS C 3 43 ? 138.590 125.597 167.031 1.00 70.96 43 LYS C CA 1
ATOM 7091 C C . LYS C 3 43 ? 138.726 127.074 167.375 1.00 70.96 43 LYS C C 1
ATOM 7092 O O . LYS C 3 43 ? 139.733 127.712 167.046 1.00 70.96 43 LYS C O 1
ATOM 7098 N N . ALA C 3 44 ? 137.719 127.634 168.047 1.00 72.08 44 ALA C N 1
ATOM 7099 C CA . ALA C 3 44 ? 137.839 129.007 168.529 1.00 72.08 44 ALA C CA 1
ATOM 7100 C C . ALA C 3 44 ? 138.900 129.117 169.618 1.00 72.08 44 ALA C C 1
ATOM 7101 O O . ALA C 3 44 ? 139.630 130.112 169.687 1.00 72.08 44 ALA C O 1
ATOM 7103 N N . MET C 3 45 ? 138.996 128.095 170.470 1.00 72.02 45 MET C N 1
ATOM 7104 C CA . MET C 3 45 ? 139.936 128.099 171.586 1.00 72.02 45 MET C CA 1
ATOM 7105 C C . MET C 3 45 ? 141.361 128.272 171.084 1.00 72.02 45 MET C C 1
ATOM 7106 O O . MET C 3 45 ? 142.139 129.052 171.643 1.00 72.02 45 MET C O 1
ATOM 7111 N N . LEU C 3 46 ? 141.716 127.545 170.024 1.00 72.97 46 LEU C N 1
ATOM 7112 C CA . LEU C 3 46 ? 143.043 127.655 169.430 1.00 72.97 46 LEU C CA 1
ATOM 7113 C C . LEU C 3 46 ? 143.178 128.910 168.577 1.00 72.97 46 LEU C C 1
ATOM 7114 O O . LEU C 3 46 ? 144.251 129.520 168.534 1.00 72.97 46 LEU C O 1
ATOM 7119 N N . SER C 3 47 ? 142.110 129.304 167.885 1.00 73.07 47 SER C N 1
ATOM 7120 C CA . SER C 3 47 ? 142.132 130.500 167.042 1.00 73.07 47 SER C CA 1
ATOM 7121 C C . SER C 3 47 ? 141.615 131.710 167.821 1.00 73.07 47 SER C C 1
ATOM 7122 O O . SER C 3 47 ? 140.643 132.366 167.450 1.00 73.07 47 SER C O 1
ATOM 7125 N N . GLY C 3 48 ? 142.299 131.997 168.924 1.00 73.77 48 GLY C N 1
ATOM 7126 C CA . GLY C 3 48 ? 141.905 133.061 169.812 1.00 73.77 48 GLY C CA 1
ATOM 7127 C C . GLY C 3 48 ? 142.747 134.306 169.640 1.00 73.77 48 GLY C C 1
ATOM 7128 O O . GLY C 3 48 ? 142.540 135.103 168.722 1.00 73.77 48 GLY C O 1
ATOM 7129 N N . PRO C 3 49 ? 143.714 134.500 170.539 1.00 76.67 49 PRO C N 1
ATOM 7130 C CA . PRO C 3 49 ? 144.555 135.707 170.454 1.00 76.67 49 PRO C CA 1
ATOM 7131 C C . PRO C 3 49 ? 145.306 135.830 169.143 1.00 76.67 49 PRO C C 1
ATOM 7132 O O . PRO C 3 49 ? 145.487 136.946 168.640 1.00 76.67 49 PRO C O 1
ATOM 7136 N N . GLY C 3 50 ? 145.747 134.714 168.573 1.00 82.39 50 GLY C N 1
ATOM 7137 C CA . GLY C 3 50 ? 146.530 134.752 167.357 1.00 82.39 50 GLY C CA 1
ATOM 7138 C C . GLY C 3 50 ? 147.995 135.032 167.630 1.00 82.39 50 GLY C C 1
ATOM 7139 O O . GLY C 3 50 ? 148.443 135.163 168.771 1.00 82.39 50 GLY C O 1
ATOM 7140 N N . GLN C 3 51 ? 148.754 135.127 166.536 1.00 87.98 51 GLN C N 1
ATOM 7141 C CA . GLN C 3 51 ? 150.198 135.364 166.587 1.00 87.98 51 GLN C CA 1
ATOM 7142 C C . GLN C 3 51 ? 150.893 134.315 167.451 1.00 87.98 51 GLN C C 1
ATOM 7143 O O . GLN C 3 51 ? 151.793 134.615 168.238 1.00 87.98 51 GLN C O 1
ATOM 7149 N N . PHE C 3 52 ? 150.457 133.067 167.308 1.00 80.67 52 PHE C N 1
ATOM 7150 C CA . PHE C 3 52 ? 151.059 131.973 168.054 1.00 80.67 52 PHE C CA 1
ATOM 7151 C C . PHE C 3 52 ? 152.504 131.771 167.619 1.00 80.67 52 PHE C C 1
ATOM 7152 O O . PHE C 3 52 ? 152.828 131.844 166.430 1.00 80.67 52 PHE C O 1
ATOM 7160 N N . ALA C 3 53 ? 153.379 131.518 168.594 1.00 83.51 53 ALA C N 1
ATOM 7161 C CA . ALA C 3 53 ? 154.796 131.337 168.305 1.00 83.51 53 ALA C CA 1
ATOM 7162 C C . ALA C 3 53 ? 155.076 130.085 167.487 1.00 83.51 53 ALA C C 1
ATOM 7163 O O . ALA C 3 53 ? 156.178 129.960 166.942 1.00 83.51 53 ALA C O 1
ATOM 7165 N N . GLU C 3 54 ? 154.111 129.168 167.391 1.00 79.79 54 GLU C N 1
ATOM 7166 C CA . GLU C 3 54 ? 154.269 127.918 166.648 1.00 79.79 54 GLU C CA 1
ATOM 7167 C C . GLU C 3 54 ? 155.491 127.144 167.133 1.00 79.79 54 GLU C C 1
ATOM 7168 O O . GLU C 3 54 ? 156.226 126.541 166.349 1.00 79.79 54 GLU C O 1
ATOM 7174 N N . ASN C 3 55 ? 155.708 127.163 168.447 1.00 85.65 55 ASN C N 1
ATOM 7175 C CA . ASN C 3 55 ? 156.771 126.395 169.076 1.00 85.65 55 ASN C CA 1
ATOM 7176 C C . ASN C 3 55 ? 156.351 124.962 169.365 1.00 85.65 55 ASN C C 1
ATOM 7177 O O . ASN C 3 55 ? 156.956 124.311 170.226 1.00 85.65 55 ASN C O 1
ATOM 7182 N N . GLU C 3 56 ? 155.326 124.465 168.669 1.00 81.67 56 GLU C N 1
ATOM 7183 C CA . GLU C 3 56 ? 154.836 123.097 168.832 1.00 81.67 56 GLU C CA 1
ATOM 7184 C C . GLU C 3 56 ? 154.408 122.833 170.274 1.00 81.67 56 GLU C C 1
ATOM 7185 O O . GLU C 3 56 ? 154.794 121.838 170.891 1.00 81.67 56 GLU C O 1
ATOM 7191 N N . THR C 3 57 ? 153.603 123.748 170.815 1.00 77.18 57 THR C N 1
ATOM 7192 C CA . THR C 3 57 ? 153.084 123.638 172.180 1.00 77.18 57 THR C CA 1
ATOM 7193 C C . THR C 3 57 ? 151.650 124.171 172.213 1.00 77.18 57 THR C C 1
ATOM 7194 O O . THR C 3 57 ? 151.416 125.381 172.270 1.00 77.18 57 THR C O 1
ATOM 7198 N N . ASN C 3 58 ? 150.686 123.259 172.153 1.00 74.56 58 ASN C N 1
ATOM 7199 C CA . ASN C 3 58 ? 149.266 123.599 172.208 1.00 74.56 58 ASN C CA 1
ATOM 7200 C C . ASN C 3 58 ? 148.701 123.037 173.506 1.00 74.56 58 ASN C C 1
ATOM 7201 O O . ASN C 3 58 ? 148.246 121.895 173.562 1.00 74.56 58 ASN C O 1
ATOM 7206 N N . GLU C 3 59 ? 148.732 123.853 174.551 1.00 78.83 59 GLU C N 1
ATOM 7207 C CA . GLU C 3 59 ? 148.158 123.507 175.843 1.00 78.83 59 GLU C CA 1
ATOM 7208 C C . GLU C 3 59 ? 146.862 124.284 176.007 1.00 78.83 59 GLU C C 1
ATOM 7209 O O . GLU C 3 59 ? 146.872 125.519 176.012 1.00 78.83 59 GLU C O 1
ATOM 7215 N N . VAL C 3 60 ? 145.756 123.564 176.138 1.00 75.11 60 VAL C N 1
ATOM 7216 C CA . VAL C 3 60 ? 144.432 124.161 176.248 1.00 75.11 60 VAL C CA 1
ATOM 7217 C C . VAL C 3 60 ? 143.847 123.667 177.563 1.00 75.11 60 VAL C C 1
ATOM 7218 O O . VAL C 3 60 ? 143.313 122.555 177.638 1.00 75.11 60 VAL C O 1
ATOM 7222 N N . ASN C 3 61 ? 143.945 124.487 178.603 1.00 78.22 61 ASN C N 1
ATOM 7223 C CA . ASN C 3 61 ? 143.573 124.065 179.950 1.00 78.22 61 ASN C CA 1
ATOM 7224 C C . ASN C 3 61 ? 142.058 124.010 180.070 1.00 78.22 61 ASN C C 1
ATOM 7225 O O . ASN C 3 61 ? 141.399 125.032 180.263 1.00 78.22 61 ASN C O 1
ATOM 7230 N N . PHE C 3 62 ? 141.496 122.807 179.964 1.00 75.24 62 PHE C N 1
ATOM 7231 C CA . PHE C 3 62 ? 140.103 122.573 180.338 1.00 75.24 62 PHE C CA 1
ATOM 7232 C C . PHE C 3 62 ? 140.045 122.338 181.847 1.00 75.24 62 PHE C C 1
ATOM 7233 O O . PHE C 3 62 ? 139.718 121.257 182.338 1.00 75.24 62 PHE C O 1
ATOM 7241 N N . ARG C 3 63 ? 140.366 123.399 182.589 1.00 82.06 63 ARG C N 1
ATOM 7242 C CA . ARG C 3 63 ? 140.489 123.303 184.039 1.00 82.06 63 ARG C CA 1
ATOM 7243 C C . ARG C 3 63 ? 139.177 122.942 184.712 1.00 82.06 63 ARG C C 1
ATOM 7244 O O . ARG C 3 63 ? 139.177 122.569 185.890 1.00 82.06 63 ARG C O 1
ATOM 7252 N N . GLU C 3 64 ? 138.060 123.066 184.004 1.00 77.91 64 GLU C N 1
ATOM 7253 C CA . GLU C 3 64 ? 136.746 123.060 184.622 1.00 77.91 64 GLU C CA 1
ATOM 7254 C C . GLU C 3 64 ? 135.910 121.869 184.147 1.00 77.91 64 GLU C C 1
ATOM 7255 O O . GLU C 3 64 ? 134.695 121.837 184.356 1.00 77.91 64 GLU C O 1
ATOM 7261 N N . ILE C 3 65 ? 136.558 120.856 183.578 1.00 74.08 65 ILE C N 1
ATOM 7262 C CA . ILE C 3 65 ? 135.910 119.631 183.124 1.00 74.08 65 ILE C CA 1
ATOM 7263 C C . ILE C 3 65 ? 136.692 118.455 183.696 1.00 74.08 65 ILE C C 1
ATOM 7264 O O . ILE C 3 65 ? 137.919 118.532 183.793 1.00 74.08 65 ILE C O 1
ATOM 7269 N N . PRO C 3 66 ? 136.040 117.377 184.132 1.00 73.57 66 PRO C N 1
ATOM 7270 C CA . PRO C 3 66 ? 136.789 116.237 184.676 1.00 73.57 66 PRO C CA 1
ATOM 7271 C C . PRO C 3 66 ? 137.589 115.501 183.611 1.00 73.57 66 PRO C C 1
ATOM 7272 O O . PRO C 3 66 ? 137.249 115.504 182.426 1.00 73.57 66 PRO C O 1
ATOM 7276 N N . SER C 3 67 ? 138.668 114.856 184.063 1.00 71.65 67 SER C N 1
ATOM 7277 C CA . SER C 3 67 ? 139.565 114.151 183.151 1.00 71.65 67 SER C CA 1
ATOM 7278 C C . SER C 3 67 ? 138.940 112.870 182.617 1.00 71.65 67 SER C C 1
ATOM 7279 O O . SER C 3 67 ? 139.135 112.518 181.446 1.00 71.65 67 SER C O 1
ATOM 7282 N N . HIS C 3 68 ? 138.196 112.151 183.458 1.00 74.39 68 HIS C N 1
ATOM 7283 C CA . HIS C 3 68 ? 137.576 110.908 183.021 1.00 74.39 68 HIS C CA 1
ATOM 7284 C C . HIS C 3 68 ? 136.520 111.129 181.951 1.00 74.39 68 HIS C C 1
ATOM 7285 O O . HIS C 3 68 ? 136.095 110.159 181.314 1.00 74.39 68 HIS C O 1
ATOM 7292 N N . VAL C 3 69 ? 136.085 112.367 181.744 1.00 72.19 69 VAL C N 1
ATOM 7293 C CA . VAL C 3 69 ? 135.173 112.706 180.663 1.00 72.19 69 VAL C CA 1
ATOM 7294 C C . VAL C 3 69 ? 135.915 113.279 179.463 1.00 72.19 69 VAL C C 1
ATOM 7295 O O . VAL C 3 69 ? 135.523 113.048 178.319 1.00 72.19 69 VAL C O 1
ATOM 7299 N N . LEU C 3 70 ? 136.994 114.026 179.704 1.00 67.70 70 LEU C N 1
ATOM 7300 C CA . LEU C 3 70 ? 137.841 114.456 178.598 1.00 67.70 70 LEU C CA 1
ATOM 7301 C C . LEU C 3 70 ? 138.427 113.261 177.859 1.00 67.70 70 LEU C C 1
ATOM 7302 O O . LEU C 3 70 ? 138.646 113.328 176.643 1.00 67.70 70 LEU C O 1
ATOM 7307 N N . SER C 3 71 ? 138.675 112.160 178.572 1.00 68.43 71 SER C N 1
ATOM 7308 C CA . SER C 3 71 ? 139.118 110.935 177.913 1.00 68.43 71 SER C CA 1
ATOM 7309 C C . SER C 3 71 ? 138.090 110.463 176.893 1.00 68.43 71 SER C C 1
ATOM 7310 O O . SER C 3 71 ? 138.431 110.166 175.741 1.00 68.43 71 SER C O 1
ATOM 7313 N N . LYS C 3 72 ? 136.819 110.397 177.299 1.00 66.39 72 LYS C N 1
ATOM 7314 C CA . LYS C 3 72 ? 135.772 109.985 176.373 1.00 66.39 72 LYS C CA 1
ATOM 7315 C C . LYS C 3 72 ? 135.582 110.998 175.255 1.00 66.39 72 LYS C C 1
ATOM 7316 O O . LYS C 3 72 ? 135.252 110.618 174.130 1.00 66.39 72 LYS C O 1
ATOM 7322 N N . VAL C 3 73 ? 135.793 112.283 175.539 1.00 66.80 73 VAL C N 1
ATOM 7323 C CA . VAL C 3 73 ? 135.692 113.301 174.495 1.00 66.80 73 VAL C CA 1
ATOM 7324 C C . VAL C 3 73 ? 136.754 113.074 173.425 1.00 66.80 73 VAL C C 1
ATOM 7325 O O . VAL C 3 73 ? 136.475 113.139 172.223 1.00 66.80 73 VAL C O 1
ATOM 7329 N N . CYS C 3 74 ? 137.992 112.804 173.847 1.00 65.98 74 CYS C N 1
ATOM 7330 C CA . CYS C 3 74 ? 139.060 112.562 172.879 1.00 65.98 74 CYS C CA 1
ATOM 7331 C C . CYS C 3 74 ? 138.831 111.264 172.111 1.00 65.98 74 CYS C C 1
ATOM 7332 O O . CYS C 3 74 ? 139.075 111.194 170.896 1.00 65.98 74 CYS C O 1
ATOM 7335 N N . MET C 3 75 ? 138.361 110.224 172.803 1.00 66.46 75 MET C N 1
ATOM 7336 C CA . MET C 3 75 ? 138.034 108.980 172.116 1.00 66.46 75 MET C CA 1
ATOM 7337 C C . MET C 3 75 ? 136.922 109.197 171.098 1.00 66.46 75 MET C C 1
ATOM 7338 O O . MET C 3 75 ? 136.948 108.615 170.008 1.00 66.46 75 MET C O 1
ATOM 7343 N N . TYR C 3 76 ? 135.948 110.052 171.420 1.00 64.11 76 TYR C N 1
ATOM 7344 C CA . TYR C 3 76 ? 134.919 110.385 170.443 1.00 64.11 76 TYR C CA 1
ATOM 7345 C C . TYR C 3 76 ? 135.493 111.177 169.279 1.00 64.11 76 TYR C C 1
ATOM 7346 O O . TYR C 3 76 ? 135.036 111.028 168.145 1.00 64.11 76 TYR C O 1
ATOM 7355 N N . PHE C 3 77 ? 136.450 112.066 169.544 1.00 65.28 77 PHE C N 1
ATOM 7356 C CA . PHE C 3 77 ? 137.094 112.789 168.451 1.00 65.28 77 PHE C CA 1
ATOM 7357 C C . PHE C 3 77 ? 137.699 111.812 167.457 1.00 65.28 77 PHE C C 1
ATOM 7358 O O . PHE C 3 77 ? 137.487 111.919 166.240 1.00 65.28 77 PHE C O 1
ATOM 7366 N N . THR C 3 78 ? 138.451 110.837 167.971 1.00 65.90 78 THR C N 1
ATOM 7367 C CA . THR C 3 78 ? 139.042 109.825 167.099 1.00 65.90 78 THR C CA 1
ATOM 7368 C C . THR C 3 78 ? 137.966 109.007 166.392 1.00 65.90 78 THR C C 1
ATOM 7369 O O . THR C 3 78 ? 138.080 108.719 165.194 1.00 65.90 78 THR C O 1
ATOM 7373 N N . TYR C 3 79 ? 136.903 108.641 167.111 1.00 64.14 79 TYR C N 1
ATOM 7374 C CA . TYR C 3 79 ? 135.838 107.840 166.514 1.00 64.14 79 TYR C CA 1
ATOM 7375 C C . TYR C 3 79 ? 135.137 108.593 165.392 1.00 64.14 79 TYR C C 1
ATOM 7376 O O . TYR C 3 79 ? 134.773 108.003 164.370 1.00 64.14 79 TYR C O 1
ATOM 7385 N N . LYS C 3 80 ? 134.925 109.894 165.574 1.00 66.23 80 LYS C N 1
ATOM 7386 C CA . LYS C 3 80 ? 134.232 110.688 164.569 1.00 66.23 80 LYS C CA 1
ATOM 7387 C C . LYS C 3 80 ? 135.107 110.919 163.347 1.00 66.23 80 LYS C C 1
ATOM 7388 O O . LYS C 3 80 ? 134.636 110.793 162.212 1.00 66.23 80 LYS C O 1
ATOM 7394 N N . VAL C 3 81 ? 136.381 111.263 163.552 1.00 67.33 81 VAL C N 1
ATOM 7395 C CA . VAL C 3 81 ? 137.248 111.504 162.403 1.00 67.33 81 VAL C CA 1
ATOM 7396 C C . VAL C 3 81 ? 137.492 110.212 161.632 1.00 67.33 81 VAL C C 1
ATOM 7397 O O . VAL C 3 81 ? 137.595 110.222 160.401 1.00 67.33 81 VAL C O 1
ATOM 7401 N N . ARG C 3 82 ? 137.590 109.080 162.334 1.00 66.55 82 ARG C N 1
ATOM 7402 C CA . ARG C 3 82 ? 137.850 107.821 161.645 1.00 66.55 82 ARG C CA 1
ATOM 7403 C C . ARG C 3 82 ? 136.620 107.330 160.895 1.00 66.55 82 ARG C C 1
ATOM 7404 O O . ARG C 3 82 ? 136.722 106.901 159.740 1.00 66.55 82 ARG C O 1
ATOM 7412 N N . TYR C 3 83 ? 135.448 107.390 161.526 1.00 65.96 83 TYR C N 1
ATOM 7413 C CA . TYR C 3 83 ? 134.227 106.845 160.948 1.00 65.96 83 TYR C CA 1
ATOM 7414 C C . TYR C 3 83 ? 133.400 107.902 160.226 1.00 65.96 83 TYR C C 1
ATOM 7415 O O . TYR C 3 83 ? 132.172 107.785 160.158 1.00 65.96 83 TYR C O 1
ATOM 7424 N N . THR C 3 84 ? 134.043 108.932 159.689 1.00 71.84 84 THR C N 1
ATOM 7425 C CA . THR C 3 84 ? 133.370 109.900 158.839 1.00 71.84 84 THR C CA 1
ATOM 7426 C C . THR C 3 84 ? 133.676 109.598 157.377 1.00 71.84 84 THR C C 1
ATOM 7427 O O . THR C 3 84 ? 134.739 109.066 157.043 1.00 71.84 84 THR C O 1
ATOM 7431 N N . ASN C 3 85 ? 132.717 109.922 156.509 1.00 80.70 85 ASN C N 1
ATOM 7432 C CA . ASN C 3 85 ? 132.818 109.631 155.078 1.00 80.70 85 ASN C CA 1
ATOM 7433 C C . ASN C 3 85 ? 133.081 108.147 154.833 1.00 80.70 85 ASN C C 1
ATOM 7434 O O . ASN C 3 85 ? 133.873 107.773 153.966 1.00 80.70 85 ASN C O 1
ATOM 7439 N N . SER C 3 86 ? 132.416 107.293 155.606 1.00 84.63 86 SER C N 1
ATOM 7440 C CA . SER C 3 86 ? 132.598 105.852 155.511 1.00 84.63 86 SER C CA 1
ATOM 7441 C C . SER C 3 86 ? 131.250 105.173 155.330 1.00 84.63 86 SER C C 1
ATOM 7442 O O . SER C 3 86 ? 130.262 105.552 155.967 1.00 84.63 86 SER C O 1
ATOM 7445 N N . SER C 3 87 ? 131.218 104.169 154.457 1.00 95.48 87 SER C N 1
ATOM 7446 C CA . SER C 3 87 ? 130.011 103.405 154.177 1.00 95.48 87 SER C CA 1
ATOM 7447 C C . SER C 3 87 ? 129.908 102.129 155.000 1.00 95.48 87 SER C C 1
ATOM 7448 O O . SER C 3 87 ? 128.922 101.398 154.861 1.00 95.48 87 SER C O 1
ATOM 7451 N N . THR C 3 88 ? 130.892 101.844 155.847 1.00 94.36 88 THR C N 1
ATOM 7452 C CA . THR C 3 88 ? 130.852 100.643 156.664 1.00 94.36 88 THR C CA 1
ATOM 7453 C C . THR C 3 88 ? 129.785 100.769 157.748 1.00 94.36 88 THR C C 1
ATOM 7454 O O . THR C 3 88 ? 129.275 101.855 158.036 1.00 94.36 88 THR C O 1
ATOM 7458 N N . GLU C 3 89 ? 129.446 99.633 158.352 1.00 94.06 89 GLU C N 1
ATOM 7459 C CA . GLU C 3 89 ? 128.440 99.606 159.411 1.00 94.06 89 GLU C CA 1
ATOM 7460 C C . GLU C 3 89 ? 129.024 100.277 160.645 1.00 94.06 89 GLU C C 1
ATOM 7461 O O . GLU C 3 89 ? 129.758 99.659 161.418 1.00 94.06 89 GLU C O 1
ATOM 7467 N N . ILE C 3 90 ? 128.698 101.547 160.830 1.00 81.82 90 ILE C N 1
ATOM 7468 C CA . ILE C 3 90 ? 129.254 102.330 161.934 1.00 81.82 90 ILE C CA 1
ATOM 7469 C C . ILE C 3 90 ? 128.494 101.990 163.213 1.00 81.82 90 ILE C C 1
ATOM 7470 O O . ILE C 3 90 ? 127.259 102.099 163.235 1.00 81.82 90 ILE C O 1
ATOM 7475 N N . PRO C 3 91 ? 129.176 101.581 164.279 1.00 80.29 91 PRO C N 1
ATOM 7476 C CA . PRO C 3 91 ? 128.489 101.225 165.517 1.00 80.29 91 PRO C CA 1
ATOM 7477 C C . PRO C 3 91 ? 128.357 102.375 166.511 1.00 80.29 91 PRO C C 1
ATOM 7478 O O . PRO C 3 91 ? 129.064 103.386 166.458 1.00 80.29 91 PRO C O 1
ATOM 7482 N N . GLU C 3 92 ? 127.404 102.202 167.424 1.00 82.11 92 GLU C N 1
ATOM 7483 C CA . GLU C 3 92 ? 127.056 103.264 168.356 1.00 82.11 92 GLU C CA 1
ATOM 7484 C C . GLU C 3 92 ? 128.197 103.536 169.326 1.00 82.11 92 GLU C C 1
ATOM 7485 O O . GLU C 3 92 ? 128.813 102.611 169.862 1.00 82.11 92 GLU C O 1
ATOM 7491 N N . PHE C 3 93 ? 128.470 104.812 169.548 1.00 68.66 93 PHE C N 1
ATOM 7492 C CA . PHE C 3 93 ? 129.489 105.203 170.511 1.00 68.66 93 PHE C CA 1
ATOM 7493 C C . PHE C 3 93 ? 129.030 104.832 171.916 1.00 68.66 93 PHE C C 1
ATOM 7494 O O . PHE C 3 93 ? 127.926 105.210 172.321 1.00 68.66 93 PHE C O 1
ATOM 7502 N N . PRO C 3 94 ? 129.835 104.099 172.685 1.00 71.68 94 PRO C N 1
ATOM 7503 C CA . PRO C 3 94 ? 129.373 103.612 173.991 1.00 71.68 94 PRO C CA 1
ATOM 7504 C C . PRO C 3 94 ? 129.450 104.708 175.045 1.00 71.68 94 PRO C C 1
ATOM 7505 O O . PRO C 3 94 ? 130.473 105.382 175.187 1.00 71.68 94 PRO C O 1
ATOM 7509 N N . ILE C 3 95 ? 128.359 104.881 175.787 1.00 74.23 95 ILE C N 1
ATOM 7510 C CA . ILE C 3 95 ? 128.288 105.840 176.883 1.00 74.23 95 ILE C CA 1
ATOM 7511 C C . ILE C 3 95 ? 127.874 105.090 178.139 1.00 74.23 95 ILE C C 1
ATOM 7512 O O . ILE C 3 95 ? 126.841 104.410 178.151 1.00 74.23 95 ILE C O 1
ATOM 7517 N N . ALA C 3 96 ? 128.678 105.212 179.190 1.00 79.70 96 ALA C N 1
ATOM 7518 C CA . ALA C 3 96 ? 128.353 104.573 180.451 1.00 79.70 96 ALA C CA 1
ATOM 7519 C C . ALA C 3 96 ? 127.227 105.329 181.155 1.00 79.70 96 ALA C C 1
ATOM 7520 O O . ALA C 3 96 ? 127.144 106.556 181.066 1.00 79.70 96 ALA C O 1
ATOM 7522 N N . PRO C 3 97 ? 126.345 104.617 181.859 1.00 83.67 97 PRO C N 1
ATOM 7523 C CA . PRO C 3 97 ? 125.268 105.308 182.586 1.00 83.67 97 PRO C CA 1
ATOM 7524 C C . PRO C 3 97 ? 125.774 106.296 183.618 1.00 83.67 97 PRO C C 1
ATOM 7525 O O . PRO C 3 97 ? 125.139 107.336 183.830 1.00 83.67 97 PRO C O 1
ATOM 7529 N N . GLU C 3 98 ? 126.902 106.010 184.269 1.00 86.94 98 GLU C N 1
ATOM 7530 C CA . GLU C 3 98 ? 127.445 106.928 185.262 1.00 86.94 98 GLU C CA 1
ATOM 7531 C C . GLU C 3 98 ? 128.091 108.157 184.639 1.00 86.94 98 GLU C C 1
ATOM 7532 O O . GLU C 3 98 ? 128.350 109.128 185.356 1.00 86.94 98 GLU C O 1
ATOM 7538 N N . ILE C 3 99 ? 128.197 108.165 183.324 1.00 78.47 99 ILE C N 1
ATOM 7539 C CA . ILE C 3 99 ? 128.946 109.301 182.760 1.00 78.47 99 ILE C CA 1
ATOM 7540 C C . ILE C 3 99 ? 128.159 110.033 181.714 1.00 78.47 99 ILE C C 1
ATOM 7541 O O . ILE C 3 99 ? 128.684 110.968 181.171 1.00 78.47 99 ILE C O 1
ATOM 7546 N N . ALA C 3 100 ? 126.925 109.699 181.475 1.00 78.60 100 ALA C N 1
ATOM 7547 C CA . ALA C 3 100 ? 126.317 110.400 180.339 1.00 78.60 100 ALA C CA 1
ATOM 7548 C C . ALA C 3 100 ? 126.254 111.896 180.559 1.00 78.60 100 ALA C C 1
ATOM 7549 O O . ALA C 3 100 ? 126.768 112.620 179.728 1.00 78.60 100 ALA C O 1
ATOM 7551 N N . LEU C 3 101 ? 125.776 112.348 181.699 1.00 79.94 101 LEU C N 1
ATOM 7552 C CA . LEU C 3 101 ? 125.534 113.806 181.837 1.00 79.94 101 LEU C CA 1
ATOM 7553 C C . LEU C 3 101 ? 126.839 114.547 181.719 1.00 79.94 101 LEU C C 1
ATOM 7554 O O . LEU C 3 101 ? 126.856 115.544 181.054 1.00 79.94 101 LEU C O 1
ATOM 7559 N N . GLU C 3 102 ? 127.889 114.054 182.331 1.00 80.07 102 GLU C N 1
ATOM 7560 C CA . GLU C 3 102 ? 129.088 114.891 182.321 1.00 80.07 102 GLU C CA 1
ATOM 7561 C C . GLU C 3 102 ? 129.441 115.016 180.878 1.00 80.07 102 GLU C C 1
ATOM 7562 O O . GLU C 3 102 ? 129.889 116.066 180.511 1.00 80.07 102 GLU C O 1
ATOM 7568 N N . LEU C 3 103 ? 129.276 113.972 180.108 1.00 75.30 103 LEU C N 1
ATOM 7569 C CA . LEU C 3 103 ? 129.680 114.164 178.704 1.00 75.30 103 LEU C CA 1
ATOM 7570 C C . LEU C 3 103 ? 128.668 115.114 178.062 1.00 75.30 103 LEU C C 1
ATOM 7571 O O . LEU C 3 103 ? 129.111 115.936 177.298 1.00 75.30 103 LEU C O 1
ATOM 7576 N N . LEU C 3 104 ? 127.366 115.042 178.374 1.00 75.03 104 LEU C N 1
ATOM 7577 C CA . LEU C 3 104 ? 126.376 115.894 177.639 1.00 75.03 104 LEU C CA 1
ATOM 7578 C C . LEU C 3 104 ? 126.726 117.353 177.871 1.00 75.03 104 LEU C C 1
ATOM 7579 O O . LEU C 3 104 ? 127.029 118.037 176.913 1.00 75.03 104 LEU C O 1
ATOM 7584 N N . MET C 3 105 ? 126.873 117.736 179.121 1.00 75.27 105 MET C N 1
ATOM 7585 C CA . MET C 3 105 ? 127.185 119.133 179.423 1.00 75.27 105 MET C CA 1
ATOM 7586 C C . MET C 3 105 ? 128.534 119.350 178.790 1.00 75.27 105 MET C C 1
ATOM 7587 O O . MET C 3 105 ? 128.795 120.441 178.333 1.00 75.27 105 MET C O 1
ATOM 7592 N N . ALA C 3 106 ? 129.384 118.358 178.817 1.00 73.19 106 ALA C N 1
ATOM 7593 C CA . ALA C 3 106 ? 130.668 118.675 178.203 1.00 73.19 106 ALA C CA 1
ATOM 7594 C C . ALA C 3 106 ? 130.406 118.822 176.733 1.00 73.19 106 ALA C C 1
ATOM 7595 O O . ALA C 3 106 ? 130.962 119.740 176.150 1.00 73.19 106 ALA C O 1
ATOM 7597 N N . ALA C 3 107 ? 129.579 117.967 176.149 1.00 74.11 107 ALA C N 1
ATOM 7598 C CA . ALA C 3 107 ? 129.386 118.207 174.726 1.00 74.11 107 ALA C CA 1
ATOM 7599 C C . ALA C 3 107 ? 128.827 119.601 174.485 1.00 74.11 107 ALA C C 1
ATOM 7600 O O . ALA C 3 107 ? 129.204 120.272 173.517 1.00 74.11 107 ALA C O 1
ATOM 7602 N N . ASN C 3 108 ? 127.950 120.067 175.380 1.00 68.69 108 ASN C N 1
ATOM 7603 C CA . ASN C 3 108 ? 127.417 121.418 175.254 1.00 68.69 108 ASN C CA 1
ATOM 7604 C C . ASN C 3 108 ? 128.537 122.446 175.276 1.00 68.69 108 ASN C C 1
ATOM 7605 O O . ASN C 3 108 ? 128.573 123.360 174.445 1.00 68.69 108 ASN C O 1
ATOM 7610 N N . PHE C 3 109 ? 129.470 122.307 176.218 1.00 65.84 109 PHE C N 1
ATOM 7611 C CA . PHE C 3 109 ? 130.580 123.245 176.266 1.00 65.84 109 PHE C CA 1
ATOM 7612 C C . PHE C 3 109 ? 131.524 123.055 175.090 1.00 65.84 109 PHE C C 1
ATOM 7613 O O . PHE C 3 109 ? 132.305 123.960 174.781 1.00 65.84 109 PHE C O 1
ATOM 7621 N N . LEU C 3 110 ? 131.459 121.907 174.420 1.00 71.03 110 LEU C N 1
ATOM 7622 C CA . LEU C 3 110 ? 132.330 121.644 173.288 1.00 71.03 110 LEU C CA 1
ATOM 7623 C C . LEU C 3 110 ? 131.645 121.825 171.943 1.00 71.03 110 LEU C C 1
ATOM 7624 O O . LEU C 3 110 ? 132.337 122.039 170.942 1.00 71.03 110 LEU C O 1
ATOM 7629 N N . ASP C 3 111 ? 130.314 121.771 171.898 1.00 77.42 111 ASP C N 1
ATOM 7630 C CA . ASP C 3 111 ? 129.554 121.885 170.654 1.00 77.42 111 ASP C CA 1
ATOM 7631 C C . ASP C 3 111 ? 130.008 120.826 169.648 1.00 77.42 111 ASP C C 1
ATOM 7632 O O . ASP C 3 111 ? 130.500 121.125 168.559 1.00 77.42 111 ASP C O 1
ATOM 7637 N N . CYS C 3 112 ? 129.841 119.570 170.046 1.00 76.01 112 CYS C N 1
ATOM 7638 C CA . CYS C 3 112 ? 130.246 118.443 169.218 1.00 76.01 112 CYS C CA 1
ATOM 7639 C C . CYS C 3 112 ? 129.280 117.281 169.384 1.00 76.01 112 CYS C C 1
ATOM 7640 O O . CYS C 3 112 ? 128.285 117.379 170.098 1.00 76.01 112 CYS C O 1
ATOM 7644 N N . SER D 4 134 ? 76.067 132.758 193.313 1.00 128.92 134 SER L N 1
ATOM 7645 C CA . SER D 4 134 ? 77.062 131.798 192.851 1.00 128.92 134 SER L CA 1
ATOM 7646 C C . SER D 4 134 ? 77.491 132.095 191.418 1.00 128.92 134 SER L C 1
ATOM 7647 O O . SER D 4 134 ? 78.646 131.892 191.051 1.00 128.92 134 SER L O 1
ATOM 7650 N N . LYS D 4 135 ? 76.551 132.580 190.612 1.00 127.34 135 LYS L N 1
ATOM 7651 C CA . LYS D 4 135 ? 76.795 132.857 189.205 1.00 127.34 135 LYS L CA 1
ATOM 7652 C C . LYS D 4 135 ? 76.405 134.292 188.888 1.00 127.34 135 LYS L C 1
ATOM 7653 O O . LYS D 4 135 ? 75.436 134.825 189.436 1.00 127.34 135 LYS L O 1
ATOM 7659 N N . LEU D 4 136 ? 77.172 134.914 187.996 1.00 124.30 136 LEU L N 1
ATOM 7660 C CA . LEU D 4 136 ? 76.861 136.254 187.522 1.00 124.30 136 LEU L CA 1
ATOM 7661 C C . LEU D 4 136 ? 77.374 136.400 186.098 1.00 124.30 136 LEU L C 1
ATOM 7662 O O . LEU D 4 136 ? 78.264 135.669 185.660 1.00 124.30 136 LEU L O 1
ATOM 7667 N N . PHE D 4 137 ? 76.797 137.358 185.378 1.00 126.51 137 PHE L N 1
ATOM 7668 C CA . PHE D 4 137 ? 77.176 137.621 183.998 1.00 126.51 137 PHE L CA 1
ATOM 7669 C C . PHE D 4 137 ? 77.177 139.121 183.760 1.00 126.51 137 PHE L C 1
ATOM 7670 O O . PHE D 4 137 ? 76.263 139.822 184.203 1.00 126.51 137 PHE L O 1
ATOM 7678 N N . ILE D 4 138 ? 78.198 139.608 183.063 1.00 131.03 138 ILE L N 1
ATOM 7679 C CA . ILE D 4 138 ? 78.294 141.007 182.665 1.00 131.03 138 ILE L CA 1
ATOM 7680 C C . ILE D 4 138 ? 78.300 141.051 181.145 1.00 131.03 138 ILE L C 1
ATOM 7681 O O . ILE D 4 138 ? 79.161 140.435 180.505 1.00 131.03 138 ILE L O 1
ATOM 7686 N N . THR D 4 139 ? 77.342 141.777 180.567 1.00 131.98 139 THR L N 1
ATOM 7687 C CA . THR D 4 139 ? 77.153 141.796 179.121 1.00 131.98 139 THR L CA 1
ATOM 7688 C C . THR D 4 139 ? 77.224 143.197 178.524 1.00 131.98 139 THR L C 1
ATOM 7689 O O . THR D 4 139 ? 76.921 143.365 177.337 1.00 131.98 139 THR L O 1
ATOM 7693 N N . THR D 4 140 ? 77.615 144.202 179.302 1.00 135.49 140 THR L N 1
ATOM 7694 C CA . THR D 4 140 ? 77.699 145.562 178.787 1.00 135.49 140 THR L CA 1
ATOM 7695 C C . THR D 4 140 ? 78.672 146.357 179.644 1.00 135.49 140 THR L C 1
ATOM 7696 O O . THR D 4 140 ? 79.063 145.934 180.734 1.00 135.49 140 THR L O 1
ATOM 7700 N N . LYS D 4 141 ? 79.062 147.523 179.125 1.00 136.02 141 LYS L N 1
ATOM 7701 C CA . LYS D 4 141 ? 79.973 148.396 179.857 1.00 136.02 141 LYS L CA 1
ATOM 7702 C C . LYS D 4 141 ? 79.336 148.911 181.142 1.00 136.02 141 LYS L C 1
ATOM 7703 O O . LYS D 4 141 ? 80.011 149.029 182.172 1.00 136.02 141 LYS L O 1
ATOM 7709 N N . LYS D 4 142 ? 78.040 149.229 181.100 1.00 139.91 142 LYS L N 1
ATOM 7710 C CA . LYS D 4 142 ? 77.369 149.781 182.273 1.00 139.91 142 LYS L CA 1
ATOM 7711 C C . LYS D 4 142 ? 77.289 148.769 183.410 1.00 139.91 142 LYS L C 1
ATOM 7712 O O . LYS D 4 142 ? 77.444 149.140 184.579 1.00 139.91 142 LYS L O 1
ATOM 7718 N N . ASP D 4 143 ? 77.053 147.495 183.094 1.00 140.91 143 ASP L N 1
ATOM 7719 C CA . ASP D 4 143 ? 76.914 146.470 184.120 1.00 140.91 143 ASP L CA 1
ATOM 7720 C C . ASP D 4 143 ? 78.253 146.084 184.739 1.00 140.91 143 ASP L C 1
ATOM 7721 O O . ASP D 4 143 ? 78.274 145.380 185.753 1.00 140.91 143 ASP L O 1
ATOM 7726 N N . TYR D 4 144 ? 79.366 146.539 184.167 1.00 142.42 144 TYR L N 1
ATOM 7727 C CA . TYR D 4 144 ? 80.686 146.193 184.677 1.00 142.42 144 TYR L CA 1
ATOM 7728 C C . TYR D 4 144 ? 81.118 147.220 185.715 1.00 142.42 144 TYR L C 1
ATOM 7729 O O . TYR D 4 144 ? 81.270 148.400 185.373 1.00 142.42 144 TYR L O 1
ATOM 7738 N N . PRO D 4 145 ? 81.310 146.831 186.976 1.00 140.89 145 PRO L N 1
ATOM 7739 C CA . PRO D 4 145 ? 81.771 147.795 187.990 1.00 140.89 145 PRO L CA 1
ATOM 7740 C C . PRO D 4 145 ? 83.134 148.364 187.628 1.00 140.89 145 PRO L C 1
ATOM 7741 O O . PRO D 4 145 ? 84.124 147.637 187.526 1.00 140.89 145 PRO L O 1
ATOM 7745 N N . ILE D 4 146 ? 83.176 149.682 187.431 1.00 140.07 146 ILE L N 1
ATOM 7746 C CA . ILE D 4 146 ? 84.423 150.330 187.039 1.00 140.07 146 ILE L CA 1
ATOM 7747 C C . ILE D 4 146 ? 85.422 150.338 188.193 1.00 140.07 146 ILE L C 1
ATOM 7748 O O . ILE D 4 146 ? 86.630 150.175 187.983 1.00 140.07 146 ILE L O 1
ATOM 7753 N N . THR D 4 147 ? 84.945 150.525 189.424 1.00 139.48 147 THR L N 1
ATOM 7754 C CA . THR D 4 147 ? 85.824 150.647 190.581 1.00 139.48 147 THR L CA 1
ATOM 7755 C C . THR D 4 147 ? 85.604 149.556 191.616 1.00 139.48 147 THR L C 1
ATOM 7756 O O . THR D 4 147 ? 86.566 148.893 192.022 1.00 139.48 147 THR L O 1
ATOM 7760 N N . LYS D 4 148 ? 84.366 149.352 192.061 1.00 138.56 148 LYS L N 1
ATOM 7761 C CA . LYS D 4 148 ? 84.098 148.394 193.124 1.00 138.56 148 LYS L CA 1
ATOM 7762 C C . LYS D 4 148 ? 84.366 146.968 192.655 1.00 138.56 148 LYS L C 1
ATOM 7763 O O . LYS D 4 148 ? 84.255 146.645 191.470 1.00 138.56 148 LYS L O 1
ATOM 7769 N N . SER D 4 149 ? 84.727 146.112 193.606 1.00 132.27 149 SER L N 1
ATOM 7770 C CA . SER D 4 149 ? 85.106 144.740 193.309 1.00 132.27 149 SER L CA 1
ATOM 7771 C C . SER D 4 149 ? 83.901 143.808 193.376 1.00 132.27 149 SER L C 1
ATOM 7772 O O . SER D 4 149 ? 82.844 144.147 193.912 1.00 132.27 149 SER L O 1
ATOM 7775 N N . PHE D 4 150 ? 84.082 142.615 192.817 1.00 132.95 150 PHE L N 1
ATOM 7776 C CA . PHE D 4 150 ? 83.037 141.610 192.815 1.00 132.95 150 PHE L CA 1
ATOM 7777 C C . PHE D 4 150 ? 82.846 141.034 194.215 1.00 132.95 150 PHE L C 1
ATOM 7778 O O . PHE D 4 150 ? 83.742 141.115 195.059 1.00 132.95 150 PHE L O 1
ATOM 7786 N N . PRO D 4 151 ? 81.678 140.446 194.489 1.00 134.82 151 PRO L N 1
ATOM 7787 C CA . PRO D 4 151 ? 81.488 139.751 195.770 1.00 134.82 151 PRO L CA 1
ATOM 7788 C C . PRO D 4 151 ? 82.306 138.473 195.850 1.00 134.82 151 PRO L C 1
ATOM 7789 O O . PRO D 4 151 ? 83.083 138.171 194.940 1.00 134.82 151 PRO L O 1
ATOM 7793 N N . TYR D 4 152 ? 82.153 137.720 196.939 1.00 136.30 152 TYR L N 1
ATOM 7794 C CA . TYR D 4 152 ? 82.875 136.469 197.116 1.00 136.30 152 TYR L CA 1
ATOM 7795 C C . TYR D 4 152 ? 81.979 135.241 197.083 1.00 136.30 152 TYR L C 1
ATOM 7796 O O . TYR D 4 152 ? 82.497 134.119 197.086 1.00 136.30 152 TYR L O 1
ATOM 7805 N N . SER D 4 153 ? 80.657 135.417 197.049 1.00 136.61 153 SER L N 1
ATOM 7806 C CA . SER D 4 153 ? 79.733 134.292 196.991 1.00 136.61 153 SER L CA 1
ATOM 7807 C C . SER D 4 153 ? 79.646 133.668 195.605 1.00 136.61 153 SER L C 1
ATOM 7808 O O . SER D 4 153 ? 79.000 132.626 195.452 1.00 136.61 153 SER L O 1
ATOM 7811 N N . LEU D 4 154 ? 80.271 134.278 194.603 1.00 133.95 154 LEU L N 1
ATOM 7812 C CA . LEU D 4 154 ? 80.226 133.771 193.242 1.00 133.95 154 LEU L CA 1
ATOM 7813 C C . LEU D 4 154 ? 81.051 132.493 193.109 1.00 133.95 154 LEU L C 1
ATOM 7814 O O . LEU D 4 154 ? 81.951 132.212 193.905 1.00 133.95 154 LEU L O 1
ATOM 7819 N N . GLU D 4 155 ? 80.727 131.713 192.079 1.00 131.10 155 GLU L N 1
ATOM 7820 C CA . GLU D 4 155 ? 81.491 130.517 191.748 1.00 131.10 155 GLU L CA 1
ATOM 7821 C C . GLU D 4 155 ? 81.901 130.551 190.282 1.00 131.10 155 GLU L C 1
ATOM 7822 O O . GLU D 4 155 ? 82.998 130.110 189.923 1.00 131.10 155 GLU L O 1
ATOM 7828 N N . HIS D 4 156 ? 81.026 131.081 189.432 1.00 126.08 156 HIS L N 1
ATOM 7829 C CA . HIS D 4 156 ? 81.264 131.194 188.000 1.00 126.08 156 HIS L CA 1
ATOM 7830 C C . HIS D 4 156 ? 81.178 132.659 187.602 1.00 126.08 156 HIS L C 1
ATOM 7831 O O . HIS D 4 156 ? 80.237 133.357 187.995 1.00 126.08 156 HIS L O 1
ATOM 7838 N N . LEU D 4 157 ? 82.149 133.120 186.821 1.00 122.69 157 LEU L N 1
ATOM 7839 C CA . LEU D 4 157 ? 82.184 134.493 186.339 1.00 122.69 157 LEU L CA 1
ATOM 7840 C C . LEU D 4 157 ? 82.189 134.502 184.819 1.00 122.69 157 LEU L C 1
ATOM 7841 O O . LEU D 4 157 ? 82.926 133.738 184.186 1.00 122.69 157 LEU L O 1
ATOM 7846 N N . GLN D 4 158 ? 81.364 135.368 184.235 1.00 123.10 158 GLN L N 1
ATOM 7847 C CA . GLN D 4 158 ? 81.296 135.520 182.786 1.00 123.10 158 GLN L CA 1
ATOM 7848 C C . GLN D 4 158 ? 81.241 136.999 182.447 1.00 123.10 158 GLN L C 1
ATOM 7849 O O . GLN D 4 158 ? 80.376 137.721 182.950 1.00 123.10 158 GLN L O 1
ATOM 7855 N N . VAL D 4 159 ? 82.163 137.446 181.600 1.00 123.63 159 VAL L N 1
ATOM 7856 C CA . VAL D 4 159 ? 82.180 138.807 181.080 1.00 123.63 159 VAL L CA 1
ATOM 7857 C C . VAL D 4 159 ? 82.138 138.713 179.562 1.00 123.63 159 VAL L C 1
ATOM 7858 O O . VAL D 4 159 ? 83.005 138.074 178.953 1.00 123.63 159 VAL L O 1
ATOM 7862 N N . SER D 4 160 ? 81.137 139.343 178.953 1.00 126.52 160 SER L N 1
ATOM 7863 C CA . SER D 4 160 ? 80.915 139.214 177.522 1.00 126.52 160 SER L CA 1
ATOM 7864 C C . SER D 4 160 ? 80.595 140.573 176.919 1.00 126.52 160 SER L C 1
ATOM 7865 O O . SER D 4 160 ? 79.928 141.403 177.541 1.00 126.52 160 SER L O 1
ATOM 7868 N N . TYR D 4 161 ? 81.078 140.784 175.696 1.00 125.24 161 TYR L N 1
ATOM 7869 C CA . TYR D 4 161 ? 80.784 141.976 174.902 1.00 125.24 161 TYR L CA 1
ATOM 7870 C C . TYR D 4 161 ? 81.083 143.256 175.683 1.00 125.24 161 TYR L C 1
ATOM 7871 O O . TYR D 4 161 ? 80.201 144.063 175.977 1.00 125.24 161 TYR L O 1
ATOM 7880 N N . CYS D 4 162 ? 82.357 143.426 176.025 1.00 128.05 162 CYS L N 1
ATOM 7881 C CA . CYS D 4 162 ? 82.803 144.612 176.739 1.00 128.05 162 CYS L CA 1
ATOM 7882 C C . CYS D 4 162 ? 84.108 145.103 176.133 1.00 128.05 162 CYS L C 1
ATOM 7883 O O . CYS D 4 162 ? 84.864 144.339 175.530 1.00 128.05 162 CYS L O 1
ATOM 7886 N N . LYS D 4 163 ? 84.360 146.397 176.299 1.00 130.29 163 LYS L N 1
ATOM 7887 C CA . LYS D 4 163 ? 85.552 147.038 175.745 1.00 130.29 163 LYS L CA 1
ATOM 7888 C C . LYS D 4 163 ? 86.707 147.037 176.741 1.00 130.29 163 LYS L C 1
ATOM 7889 O O . LYS D 4 163 ? 87.284 148.078 177.053 1.00 130.29 163 LYS L O 1
ATOM 7895 N N . LEU D 4 164 ? 87.057 145.858 177.249 1.00 131.64 164 LEU L N 1
ATOM 7896 C CA . LEU D 4 164 ? 88.177 145.725 178.175 1.00 131.64 164 LEU L CA 1
ATOM 7897 C C . LEU D 4 164 ? 89.465 145.601 177.374 1.00 131.64 164 LEU L C 1
ATOM 7898 O O . LEU D 4 164 ? 89.740 144.551 176.782 1.00 131.64 164 LEU L O 1
ATOM 7903 N N . ALA D 4 165 ? 90.254 146.678 177.346 1.00 131.90 165 ALA L N 1
ATOM 7904 C CA . ALA D 4 165 ? 91.515 146.652 176.612 1.00 131.90 165 ALA L CA 1
ATOM 7905 C C . ALA D 4 165 ? 92.486 145.648 177.218 1.00 131.90 165 ALA L C 1
ATOM 7906 O O . ALA D 4 165 ? 93.184 144.931 176.492 1.00 131.90 165 ALA L O 1
ATOM 7908 N N . ARG D 4 166 ? 92.554 145.590 178.546 1.00 131.59 166 ARG L N 1
ATOM 7909 C CA . ARG D 4 166 ? 93.401 144.634 179.242 1.00 131.59 166 ARG L CA 1
ATOM 7910 C C . ARG D 4 166 ? 92.613 144.020 180.388 1.00 131.59 166 ARG L C 1
ATOM 7911 O O . ARG D 4 166 ? 91.691 144.638 180.927 1.00 131.59 166 ARG L O 1
ATOM 7919 N N . VAL D 4 167 ? 92.980 142.792 180.755 1.00 131.45 167 VAL L N 1
ATOM 7920 C CA . VAL D 4 167 ? 92.357 142.144 181.902 1.00 131.45 167 VAL L CA 1
ATOM 7921 C C . VAL D 4 167 ? 92.758 142.889 183.166 1.00 131.45 167 VAL L C 1
ATOM 7922 O O . VAL D 4 167 ? 93.942 143.169 183.390 1.00 131.45 167 VAL L O 1
ATOM 7926 N N . ASP D 4 168 ? 91.772 143.222 183.994 1.00 136.50 168 ASP L N 1
ATOM 7927 C CA . ASP D 4 168 ? 92.011 144.066 185.156 1.00 136.50 168 ASP L CA 1
ATOM 7928 C C . ASP D 4 168 ? 92.836 143.338 186.213 1.00 136.50 168 ASP L C 1
ATOM 7929 O O . ASP D 4 168 ? 92.785 142.113 186.342 1.00 136.50 168 ASP L O 1
ATOM 7934 N N . MET D 4 169 ? 93.613 144.117 186.972 1.00 134.61 169 MET L N 1
ATOM 7935 C CA . MET D 4 169 ? 94.309 143.560 188.127 1.00 134.61 169 MET L CA 1
ATOM 7936 C C . MET D 4 169 ? 93.331 143.083 189.192 1.00 134.61 169 MET L C 1
ATOM 7937 O O . MET D 4 169 ? 93.601 142.092 189.879 1.00 134.61 169 MET L O 1
ATOM 7942 N N . ARG D 4 170 ? 92.200 143.776 189.344 1.00 133.36 170 ARG L N 1
ATOM 7943 C CA . ARG D 4 170 ? 91.265 143.465 190.421 1.00 133.36 170 ARG L CA 1
ATOM 7944 C C . ARG D 4 170 ? 90.718 142.050 190.281 1.00 133.36 170 ARG L C 1
ATOM 7945 O O . ARG D 4 170 ? 90.688 141.284 191.252 1.00 133.36 170 ARG L O 1
ATOM 7953 N N . MET D 4 171 ? 90.292 141.679 189.072 1.00 132.89 171 MET L N 1
ATOM 7954 C CA . MET D 4 171 ? 89.659 140.380 188.876 1.00 132.89 171 MET L CA 1
ATOM 7955 C C . MET D 4 171 ? 90.626 139.224 189.085 1.00 132.89 171 MET L C 1
ATOM 7956 O O . MET D 4 171 ? 90.183 138.078 189.217 1.00 132.89 171 MET L O 1
ATOM 7961 N N . LEU D 4 172 ? 91.930 139.494 189.120 1.00 134.34 172 LEU L N 1
ATOM 7962 C CA . LEU D 4 172 ? 92.915 138.463 189.414 1.00 134.34 172 LEU L CA 1
ATOM 7963 C C . LEU D 4 172 ? 93.103 138.234 190.908 1.00 134.34 172 LEU L C 1
ATOM 7964 O O . LEU D 4 172 ? 93.871 137.343 191.288 1.00 134.34 172 LEU L O 1
ATOM 7969 N N . CYS D 4 173 ? 92.440 139.014 191.759 1.00 134.13 173 CYS L N 1
ATOM 7970 C CA . CYS D 4 173 ? 92.578 138.875 193.202 1.00 134.13 173 CYS L CA 1
ATOM 7971 C C . CYS D 4 173 ? 91.457 138.066 193.840 1.00 134.13 173 CYS L C 1
ATOM 7972 O O . CYS D 4 173 ? 91.449 137.911 195.065 1.00 134.13 173 CYS L O 1
ATOM 7975 N N . LEU D 4 174 ? 90.519 137.547 193.054 1.00 130.68 174 LEU L N 1
ATOM 7976 C CA . LEU D 4 174 ? 89.376 136.864 193.635 1.00 130.68 174 LEU L CA 1
ATOM 7977 C C . LEU D 4 174 ? 89.758 135.429 193.998 1.00 130.68 174 LEU L C 1
ATOM 7978 O O . LEU D 4 174 ? 90.674 134.835 193.424 1.00 130.68 174 LEU L O 1
ATOM 7983 N N . LYS D 4 175 ? 89.038 134.871 194.970 1.00 130.78 175 LYS L N 1
ATOM 7984 C CA . LYS D 4 175 ? 89.425 133.627 195.625 1.00 130.78 175 LYS L CA 1
ATOM 7985 C C . LYS D 4 175 ? 88.969 132.368 194.898 1.00 130.78 175 LYS L C 1
ATOM 7986 O O . LYS D 4 175 ? 89.779 131.461 194.690 1.00 130.78 175 LYS L O 1
ATOM 7992 N N . LYS D 4 176 ? 87.700 132.277 194.507 1.00 129.80 176 LYS L N 1
ATOM 7993 C CA . LYS D 4 176 ? 87.086 131.001 194.147 1.00 129.80 176 LYS L CA 1
ATOM 7994 C C . LYS D 4 176 ? 86.445 131.055 192.763 1.00 129.80 176 LYS L C 1
ATOM 7995 O O . LYS D 4 176 ? 85.286 130.680 192.575 1.00 129.80 176 LYS L O 1
ATOM 8001 N N . LEU D 4 177 ? 87.190 131.528 191.767 1.00 129.64 177 LEU L N 1
ATOM 8002 C CA . LEU D 4 177 ? 86.735 131.435 190.384 1.00 129.64 177 LEU L CA 1
ATOM 8003 C C . LEU D 4 177 ? 87.008 130.034 189.853 1.00 129.64 177 LEU L C 1
ATOM 8004 O O . LEU D 4 177 ? 88.161 129.594 189.812 1.00 129.64 177 LEU L O 1
ATOM 8009 N N . GLN D 4 178 ? 85.950 129.332 189.447 1.00 129.88 178 GLN L N 1
ATOM 8010 C CA . GLN D 4 178 ? 86.107 128.038 188.789 1.00 129.88 178 GLN L CA 1
ATOM 8011 C C . GLN D 4 178 ? 86.144 128.195 187.272 1.00 129.88 178 GLN L C 1
ATOM 8012 O O . GLN D 4 178 ? 87.102 127.769 186.619 1.00 129.88 178 GLN L O 1
ATOM 8018 N N . LYS D 4 179 ? 85.110 128.805 186.701 1.00 127.69 179 LYS L N 1
ATOM 8019 C CA . LYS D 4 179 ? 85.039 129.069 185.271 1.00 127.69 179 LYS L CA 1
ATOM 8020 C C . LYS D 4 179 ? 85.118 130.570 185.042 1.00 127.69 179 LYS L C 1
ATOM 8021 O O . LYS D 4 179 ? 84.319 131.329 185.598 1.00 127.69 179 LYS L O 1
ATOM 8027 N N . LEU D 4 180 ? 86.080 130.992 184.228 1.00 122.14 180 LEU L N 1
ATOM 8028 C CA . LEU D 4 180 ? 86.312 132.399 183.942 1.00 122.14 180 LEU L CA 1
ATOM 8029 C C . LEU D 4 180 ? 86.147 132.639 182.449 1.00 122.14 180 LEU L C 1
ATOM 8030 O O . LEU D 4 180 ? 86.852 132.029 181.638 1.00 122.14 180 LEU L O 1
ATOM 8035 N N . ASP D 4 181 ? 85.217 133.522 182.088 1.00 122.30 181 ASP L N 1
ATOM 8036 C CA . ASP D 4 181 ? 84.922 133.830 180.694 1.00 122.30 181 ASP L CA 1
ATOM 8037 C C . ASP D 4 181 ? 85.135 135.315 180.446 1.00 122.30 181 ASP L C 1
ATOM 8038 O O . ASP D 4 181 ? 84.654 136.151 181.217 1.00 122.30 181 ASP L O 1
ATOM 8043 N N . LEU D 4 182 ? 85.854 135.638 179.375 1.00 121.80 182 LEU L N 1
ATOM 8044 C CA . LEU D 4 182 ? 86.067 137.011 178.927 1.00 121.80 182 LEU L CA 1
ATOM 8045 C C . LEU D 4 182 ? 85.831 137.108 177.425 1.00 121.80 182 LEU L C 1
ATOM 8046 O O . LEU D 4 182 ? 86.606 137.709 176.679 1.00 121.80 182 LEU L O 1
ATOM 8051 N N . SER D 4 183 ? 84.736 136.505 176.970 1.00 119.68 183 SER L N 1
ATOM 8052 C CA . SER D 4 183 ? 84.459 136.395 175.545 1.00 119.68 183 SER L CA 1
ATOM 8053 C C . SER D 4 183 ? 84.189 137.759 174.920 1.00 119.68 183 SER L C 1
ATOM 8054 O O . SER D 4 183 ? 83.610 138.652 175.544 1.00 119.68 183 SER L O 1
ATOM 8057 N N . ASN D 4 184 ? 84.628 137.909 173.669 1.00 120.51 184 ASN L N 1
ATOM 8058 C CA . ASN D 4 184 ? 84.307 139.066 172.833 1.00 120.51 184 ASN L CA 1
ATOM 8059 C C . ASN D 4 184 ? 84.750 140.375 173.490 1.00 120.51 184 ASN L C 1
ATOM 8060 O O . ASN D 4 184 ? 83.941 141.241 173.828 1.00 120.51 184 ASN L O 1
ATOM 8065 N N . ASN D 4 185 ? 86.063 140.507 173.664 1.00 122.07 185 ASN L N 1
ATOM 8066 C CA . ASN D 4 185 ? 86.625 141.713 174.256 1.00 122.07 185 ASN L CA 1
ATOM 8067 C C . ASN D 4 185 ? 87.711 142.302 173.367 1.00 122.07 185 ASN L C 1
ATOM 8068 O O . ASN D 4 185 ? 87.887 141.873 172.224 1.00 122.07 185 ASN L O 1
ATOM 8073 N N . HIS D 4 186 ? 88.437 143.289 173.884 1.00 128.11 186 HIS L N 1
ATOM 8074 C CA . HIS D 4 186 ? 89.543 143.926 173.179 1.00 128.11 186 HIS L CA 1
ATOM 8075 C C . HIS D 4 186 ? 90.856 143.701 173.919 1.00 128.11 186 HIS L C 1
ATOM 8076 O O . HIS D 4 186 ? 91.684 144.606 174.042 1.00 128.11 186 HIS L O 1
ATOM 8083 N N . ILE D 4 187 ? 91.063 142.488 174.421 1.00 125.76 187 ILE L N 1
ATOM 8084 C CA . ILE D 4 187 ? 92.243 142.164 175.213 1.00 125.76 187 ILE L CA 1
ATOM 8085 C C . ILE D 4 187 ? 93.376 141.756 174.284 1.00 125.76 187 ILE L C 1
ATOM 8086 O O . ILE D 4 187 ? 93.218 140.858 173.450 1.00 125.76 187 ILE L O 1
ATOM 8091 N N . LYS D 4 188 ? 94.526 142.414 174.434 1.00 124.10 188 LYS L N 1
ATOM 8092 C CA . LYS D 4 188 ? 95.703 142.156 173.615 1.00 124.10 188 LYS L CA 1
ATOM 8093 C C . LYS D 4 188 ? 96.701 141.227 174.295 1.00 124.10 188 LYS L C 1
ATOM 8094 O O . LYS D 4 188 ? 97.082 140.201 173.724 1.00 124.10 188 LYS L O 1
ATOM 8100 N N . LYS D 4 189 ? 97.136 141.567 175.506 1.00 125.32 189 LYS L N 1
ATOM 8101 C CA . LYS D 4 189 ? 98.133 140.796 176.236 1.00 125.32 189 LYS L CA 1
ATOM 8102 C C . LYS D 4 189 ? 97.514 140.233 177.506 1.00 125.32 189 LYS L C 1
ATOM 8103 O O . LYS D 4 189 ? 96.871 140.964 178.266 1.00 125.32 189 LYS L O 1
ATOM 8109 N N . LEU D 4 190 ? 97.708 138.935 177.731 1.00 121.99 190 LEU L N 1
ATOM 8110 C CA . LEU D 4 190 ? 97.239 138.305 178.950 1.00 121.99 190 LEU L CA 1
ATOM 8111 C C . LEU D 4 190 ? 98.109 138.731 180.131 1.00 121.99 190 LEU L C 1
ATOM 8112 O O . LEU D 4 190 ? 99.254 139.152 179.949 1.00 121.99 190 LEU L O 1
ATOM 8117 N N . PRO D 4 191 ? 97.579 138.650 181.354 1.00 127.12 191 PRO L N 1
ATOM 8118 C CA . PRO D 4 191 ? 98.376 139.035 182.525 1.00 127.12 191 PRO L CA 1
ATOM 8119 C C . PRO D 4 191 ? 99.637 138.194 182.647 1.00 127.12 191 PRO L C 1
ATOM 8120 O O . PRO D 4 191 ? 99.657 137.009 182.305 1.00 127.12 191 PRO L O 1
ATOM 8124 N N . LYS D 4 192 ? 100.703 138.832 183.134 1.00 127.51 192 LYS L N 1
ATOM 8125 C CA . LYS D 4 192 ? 101.992 138.156 183.243 1.00 127.51 192 LYS L CA 1
ATOM 8126 C C . LYS D 4 192 ? 101.909 136.958 184.181 1.00 127.51 192 LYS L C 1
ATOM 8127 O O . LYS D 4 192 ? 102.307 135.845 183.823 1.00 127.51 192 LYS L O 1
ATOM 8133 N N . THR D 4 193 ? 101.388 137.166 185.387 1.00 126.05 193 THR L N 1
ATOM 8134 C CA . THR D 4 193 ? 101.286 136.110 186.382 1.00 126.05 193 THR L CA 1
ATOM 8135 C C . THR D 4 193 ? 99.895 136.111 186.996 1.00 126.05 193 THR L C 1
ATOM 8136 O O . THR D 4 193 ? 99.276 137.164 187.170 1.00 126.05 193 THR L O 1
ATOM 8140 N N . ILE D 4 194 ? 99.411 134.915 187.326 1.00 125.23 194 ILE L N 1
ATOM 8141 C CA . ILE D 4 194 ? 98.147 134.793 188.039 1.00 125.23 194 ILE L CA 1
ATOM 8142 C C . ILE D 4 194 ? 98.322 135.334 189.450 1.00 125.23 194 ILE L C 1
ATOM 8143 O O . ILE D 4 194 ? 99.236 134.928 190.179 1.00 125.23 194 ILE L O 1
ATOM 8148 N N . GLY D 4 195 ? 97.449 136.258 189.840 1.00 126.84 195 GLY L N 1
ATOM 8149 C CA . GLY D 4 195 ? 97.575 136.910 191.127 1.00 126.84 195 GLY L CA 1
ATOM 8150 C C . GLY D 4 195 ? 97.338 135.996 192.310 1.00 126.84 195 GLY L C 1
ATOM 8151 O O . GLY D 4 195 ? 98.266 135.701 193.067 1.00 126.84 195 GLY L O 1
ATOM 8152 N N . ASP D 4 196 ? 96.099 135.535 192.477 1.00 128.29 196 ASP L N 1
ATOM 8153 C CA . ASP D 4 196 ? 95.738 134.757 193.652 1.00 128.29 196 ASP L CA 1
ATOM 8154 C C . ASP D 4 196 ? 94.837 133.569 193.335 1.00 128.29 196 ASP L C 1
ATOM 8155 O O . ASP D 4 196 ? 94.507 132.808 194.250 1.00 128.29 196 ASP L O 1
ATOM 8160 N N . LEU D 4 197 ? 94.458 133.365 192.074 1.00 125.54 197 LEU L N 1
ATOM 8161 C CA . LEU D 4 197 ? 93.501 132.319 191.733 1.00 125.54 197 LEU L CA 1
ATOM 8162 C C . LEU D 4 197 ? 94.010 130.947 192.158 1.00 125.54 197 LEU L C 1
ATOM 8163 O O . LEU D 4 197 ? 95.198 130.640 192.036 1.00 125.54 197 LEU L O 1
ATOM 8168 N N . VAL D 4 198 ? 93.097 130.120 192.662 1.00 126.28 198 VAL L N 1
ATOM 8169 C CA . VAL D 4 198 ? 93.459 128.807 193.175 1.00 126.28 198 VAL L CA 1
ATOM 8170 C C . VAL D 4 198 ? 92.749 127.663 192.465 1.00 126.28 198 VAL L C 1
ATOM 8171 O O . VAL D 4 198 ? 93.228 126.520 192.544 1.00 126.28 198 VAL L O 1
ATOM 8175 N N . CYS D 4 199 ? 91.630 127.899 191.780 1.00 129.67 199 CYS L N 1
ATOM 8176 C CA . CYS D 4 199 ? 90.932 126.829 191.080 1.00 129.67 199 CYS L CA 1
ATOM 8177 C C . CYS D 4 199 ? 90.969 127.007 189.568 1.00 129.67 199 CYS L C 1
ATOM 8178 O O . CYS D 4 199 ? 91.519 126.152 188.869 1.00 129.67 199 CYS L O 1
ATOM 8181 N N . LEU D 4 200 ? 90.425 128.109 189.055 1.00 126.24 200 LEU L N 1
ATOM 8182 C CA . LEU D 4 200 ? 90.497 128.490 187.641 1.00 126.24 200 LEU L CA 1
ATOM 8183 C C . LEU D 4 200 ? 90.365 127.281 186.713 1.00 126.24 200 LEU L C 1
ATOM 8184 O O . LEU D 4 200 ? 91.197 127.036 185.841 1.00 126.24 200 LEU L O 1
ATOM 8189 N N . GLN D 4 201 ? 89.297 126.508 186.928 1.00 126.46 201 GLN L N 1
ATOM 8190 C CA . GLN D 4 201 ? 89.165 125.233 186.227 1.00 126.46 201 GLN L CA 1
ATOM 8191 C C . GLN D 4 201 ? 89.015 125.429 184.723 1.00 126.46 201 GLN L C 1
ATOM 8192 O O . GLN D 4 201 ? 89.733 124.804 183.934 1.00 126.46 201 GLN L O 1
ATOM 8198 N N . GLU D 4 202 ? 88.096 126.294 184.301 1.00 126.32 202 GLU L N 1
ATOM 8199 C CA . GLU D 4 202 ? 87.783 126.464 182.882 1.00 126.32 202 GLU L CA 1
ATOM 8200 C C . GLU D 4 202 ? 87.914 127.938 182.515 1.00 126.32 202 GLU L C 1
ATOM 8201 O O . GLU D 4 202 ? 86.983 128.722 182.722 1.00 126.32 202 GLU L O 1
ATOM 8207 N N . LEU D 4 203 ? 89.064 128.311 181.963 1.00 120.05 203 LEU L N 1
ATOM 8208 C CA . LEU D 4 203 ? 89.296 129.672 181.501 1.00 120.05 203 LEU L CA 1
ATOM 8209 C C . LEU D 4 203 ? 88.949 129.754 180.020 1.00 120.05 203 LEU L C 1
ATOM 8210 O O . LEU D 4 203 ? 89.490 128.995 179.208 1.00 120.05 203 LEU L O 1
ATOM 8215 N N . ILE D 4 204 ? 88.051 130.671 179.672 1.00 119.74 204 ILE L N 1
ATOM 8216 C CA . ILE D 4 204 ? 87.572 130.838 178.306 1.00 119.74 204 ILE L CA 1
ATOM 8217 C C . ILE D 4 204 ? 87.880 132.259 177.862 1.00 119.74 204 ILE L C 1
ATOM 8218 O O . ILE D 4 204 ? 87.529 133.220 178.556 1.00 119.74 204 ILE L O 1
ATOM 8223 N N . LEU D 4 205 ? 88.542 132.392 176.711 1.00 118.41 205 LEU L N 1
ATOM 8224 C CA . LEU D 4 205 ? 88.936 133.699 176.202 1.00 118.41 205 LEU L CA 1
ATOM 8225 C C . LEU D 4 205 ? 88.693 133.817 174.701 1.00 118.41 205 LEU L C 1
ATOM 8226 O O . LEU D 4 205 ? 89.442 134.510 174.003 1.00 118.41 205 LEU L O 1
ATOM 8231 N N . ASN D 4 206 ? 87.657 133.159 174.187 1.00 115.65 206 ASN L N 1
ATOM 8232 C CA . ASN D 4 206 ? 87.439 133.146 172.749 1.00 115.65 206 ASN L CA 1
ATOM 8233 C C . ASN D 4 206 ? 86.978 134.515 172.254 1.00 115.65 206 ASN L C 1
ATOM 8234 O O . ASN D 4 206 ? 86.579 135.388 173.029 1.00 115.65 206 ASN L O 1
ATOM 8239 N N . HIS D 4 207 ? 87.055 134.693 170.934 1.00 117.23 207 HIS L N 1
ATOM 8240 C CA . HIS D 4 207 ? 86.663 135.934 170.265 1.00 117.23 207 HIS L CA 1
ATOM 8241 C C . HIS D 4 207 ? 87.419 137.139 170.816 1.00 117.23 207 HIS L C 1
ATOM 8242 O O . HIS D 4 207 ? 86.863 138.233 170.932 1.00 117.23 207 HIS L O 1
ATOM 8249 N N . ASN D 4 208 ? 88.688 136.953 171.153 1.00 117.38 208 ASN L N 1
ATOM 8250 C CA . ASN D 4 208 ? 89.506 138.009 171.721 1.00 117.38 208 ASN L CA 1
ATOM 8251 C C . ASN D 4 208 ? 90.525 138.495 170.695 1.00 117.38 208 ASN L C 1
ATOM 8252 O O . ASN D 4 208 ? 90.557 138.047 169.547 1.00 117.38 208 ASN L O 1
ATOM 8257 N N . PHE D 4 209 ? 91.372 139.432 171.120 1.00 122.69 209 PHE L N 1
ATOM 8258 C CA . PHE D 4 209 ? 92.430 139.984 170.282 1.00 122.69 209 PHE L CA 1
ATOM 8259 C C . PHE D 4 209 ? 93.818 139.588 170.779 1.00 122.69 209 PHE L C 1
ATOM 8260 O O . PHE D 4 209 ? 94.779 140.344 170.620 1.00 122.69 209 PHE L O 1
ATOM 8268 N N . LEU D 4 210 ? 93.936 138.412 171.388 1.00 121.37 210 LEU L N 1
ATOM 8269 C CA . LEU D 4 210 ? 95.222 137.965 171.905 1.00 121.37 210 LEU L CA 1
ATOM 8270 C C . LEU D 4 210 ? 96.170 137.627 170.763 1.00 121.37 210 LEU L C 1
ATOM 8271 O O . LEU D 4 210 ? 95.767 137.059 169.745 1.00 121.37 210 LEU L O 1
ATOM 8276 N N . GLU D 4 211 ? 97.442 137.982 170.938 1.00 122.47 211 GLU L N 1
ATOM 8277 C CA . GLU D 4 211 ? 98.476 137.692 169.953 1.00 122.47 211 GLU L CA 1
ATOM 8278 C C . GLU D 4 211 ? 99.288 136.454 170.312 1.00 122.47 211 GLU L C 1
ATOM 8279 O O . GLU D 4 211 ? 99.394 135.526 169.504 1.00 122.47 211 GLU L O 1
ATOM 8285 N N . SER D 4 212 ? 99.865 136.421 171.511 1.00 120.35 212 SER L N 1
ATOM 8286 C CA . SER D 4 212 ? 100.651 135.282 171.960 1.00 120.35 212 SER L CA 1
ATOM 8287 C C . SER D 4 212 ? 100.616 135.225 173.479 1.00 120.35 212 SER L C 1
ATOM 8288 O O . SER D 4 212 ? 100.666 136.263 174.144 1.00 120.35 212 SER L O 1
ATOM 8291 N N . PHE D 4 213 ? 100.529 134.011 174.020 1.00 120.47 213 PHE L N 1
ATOM 8292 C CA . PHE D 4 213 ? 100.548 133.842 175.467 1.00 120.47 213 PHE L CA 1
ATOM 8293 C C . PHE D 4 213 ? 101.896 134.260 176.036 1.00 120.47 213 PHE L C 1
ATOM 8294 O O . PHE D 4 213 ? 102.949 133.998 175.448 1.00 120.47 213 PHE L O 1
ATOM 8302 N N . GLU D 4 214 ? 101.859 134.915 177.192 1.00 126.90 214 GLU L N 1
ATOM 8303 C CA . GLU D 4 214 ? 103.088 135.274 177.881 1.00 126.90 214 GLU L CA 1
ATOM 8304 C C . GLU D 4 214 ? 103.769 134.020 178.413 1.00 126.90 214 GLU L C 1
ATOM 8305 O O . GLU D 4 214 ? 103.114 133.111 178.930 1.00 126.90 214 GLU L O 1
ATOM 8311 N N . VAL D 4 215 ? 105.095 133.971 178.275 1.00 125.35 215 VAL L N 1
ATOM 8312 C CA . VAL D 4 215 ? 105.839 132.780 178.676 1.00 125.35 215 VAL L CA 1
ATOM 8313 C C . VAL D 4 215 ? 105.760 132.577 180.185 1.00 125.35 215 VAL L C 1
ATOM 8314 O O . VAL D 4 215 ? 105.667 131.442 180.667 1.00 125.35 215 VAL L O 1
ATOM 8318 N N . VAL D 4 216 ? 105.798 133.667 180.953 1.00 127.38 216 VAL L N 1
ATOM 8319 C CA . VAL D 4 216 ? 105.785 133.556 182.408 1.00 127.38 216 VAL L CA 1
ATOM 8320 C C . VAL D 4 216 ? 104.444 133.024 182.901 1.00 127.38 216 VAL L C 1
ATOM 8321 O O . VAL D 4 216 ? 104.377 132.320 183.915 1.00 127.38 216 VAL L O 1
ATOM 8325 N N . LEU D 4 217 ? 103.356 133.354 182.201 1.00 127.89 217 LEU L N 1
ATOM 8326 C CA . LEU D 4 217 ? 102.040 132.864 182.600 1.00 127.89 217 LEU L CA 1
ATOM 8327 C C . LEU D 4 217 ? 101.956 131.346 182.510 1.00 127.89 217 LEU L C 1
ATOM 8328 O O . LEU D 4 217 ? 101.182 130.721 183.244 1.00 127.89 217 LEU L O 1
ATOM 8333 N N . CYS D 4 218 ? 102.744 130.735 181.626 1.00 124.02 218 CYS L N 1
ATOM 8334 C CA . CYS D 4 218 ? 102.681 129.287 181.465 1.00 124.02 218 CYS L CA 1
ATOM 8335 C C . CYS D 4 218 ? 103.262 128.564 182.674 1.00 124.02 218 CYS L C 1
ATOM 8336 O O . CYS D 4 218 ? 102.874 127.428 182.969 1.00 124.02 218 CYS L O 1
ATOM 8339 N N . SER D 4 219 ? 104.186 129.204 183.386 1.00 125.87 219 SER L N 1
ATOM 8340 C CA . SER D 4 219 ? 104.937 128.554 184.453 1.00 125.87 219 SER L CA 1
ATOM 8341 C C . SER D 4 219 ? 104.289 128.686 185.826 1.00 125.87 219 SER L C 1
ATOM 8342 O O . SER D 4 219 ? 104.877 128.232 186.813 1.00 125.87 219 SER L O 1
ATOM 8345 N N . THR D 4 220 ? 103.106 129.287 185.923 1.00 125.00 220 THR L N 1
ATOM 8346 C CA . THR D 4 220 ? 102.452 129.439 187.213 1.00 125.00 220 THR L CA 1
ATOM 8347 C C . THR D 4 220 ? 101.675 128.174 187.573 1.00 125.00 220 THR L C 1
ATOM 8348 O O . THR D 4 220 ? 101.672 127.179 186.843 1.00 125.00 220 THR L O 1
ATOM 8352 N N . THR D 4 221 ? 100.991 128.222 188.717 1.00 124.76 221 THR L N 1
ATOM 8353 C CA . THR D 4 221 ? 100.228 127.089 189.228 1.00 124.76 221 THR L CA 1
ATOM 8354 C C . THR D 4 221 ? 98.967 126.805 188.427 1.00 124.76 221 THR L C 1
ATOM 8355 O O . THR D 4 221 ? 98.241 125.865 188.771 1.00 124.76 221 THR L O 1
ATOM 8359 N N . LEU D 4 222 ? 98.692 127.587 187.380 1.00 123.42 222 LEU L N 1
ATOM 8360 C CA . LEU D 4 222 ? 97.466 127.404 186.612 1.00 123.42 222 LEU L CA 1
ATOM 8361 C C . LEU D 4 222 ? 97.391 126.004 186.015 1.00 123.42 222 LEU L C 1
ATOM 8362 O O . LEU D 4 222 ? 96.294 125.457 185.852 1.00 123.42 222 LEU L O 1
ATOM 8367 N N . ARG D 4 223 ? 98.541 125.397 185.713 1.00 122.74 223 ARG L N 1
ATOM 8368 C CA . ARG D 4 223 ? 98.552 124.047 185.162 1.00 122.74 223 ARG L CA 1
ATOM 8369 C C . ARG D 4 223 ? 98.021 123.013 186.142 1.00 122.74 223 ARG L C 1
ATOM 8370 O O . ARG D 4 223 ? 97.526 121.966 185.712 1.00 122.74 223 ARG L O 1
ATOM 8378 N N . ASP D 4 224 ? 98.113 123.276 187.445 1.00 127.83 224 ASP L N 1
ATOM 8379 C CA . ASP D 4 224 ? 97.744 122.273 188.433 1.00 127.83 224 ASP L CA 1
ATOM 8380 C C . ASP D 4 224 ? 96.240 122.066 188.537 1.00 127.83 224 ASP L C 1
ATOM 8381 O O . ASP D 4 224 ? 95.808 121.037 189.067 1.00 127.83 224 ASP L O 1
ATOM 8386 N N . THR D 4 225 ? 95.435 123.007 188.043 1.00 125.50 225 THR L N 1
ATOM 8387 C CA . THR D 4 225 ? 93.990 122.910 188.206 1.00 125.50 225 THR L CA 1
ATOM 8388 C C . THR D 4 225 ? 93.178 123.267 186.970 1.00 125.50 225 THR L C 1
ATOM 8389 O O . THR D 4 225 ? 91.947 123.201 187.042 1.00 125.50 225 THR L O 1
ATOM 8393 N N . LEU D 4 226 ? 93.796 123.643 185.852 1.00 119.38 226 LEU L N 1
ATOM 8394 C CA . LEU D 4 226 ? 93.035 123.974 184.655 1.00 119.38 226 LEU L CA 1
ATOM 8395 C C . LEU D 4 226 ? 92.340 122.736 184.101 1.00 119.38 226 LEU L C 1
ATOM 8396 O O . LEU D 4 226 ? 92.811 121.608 184.258 1.00 119.38 226 LEU L O 1
ATOM 8401 N N . LYS D 4 227 ? 91.197 122.954 183.454 1.00 119.94 227 LYS L N 1
ATOM 8402 C CA . LYS D 4 227 ? 90.453 121.849 182.866 1.00 119.94 227 LYS L CA 1
ATOM 8403 C C . LYS D 4 227 ? 90.117 122.132 181.408 1.00 119.94 227 LYS L C 1
ATOM 8404 O O . LYS D 4 227 ? 90.011 121.203 180.600 1.00 119.94 227 LYS L O 1
ATOM 8410 N N . SER D 4 228 ? 89.955 123.406 181.056 1.00 119.64 228 SER L N 1
ATOM 8411 C CA . SER D 4 228 ? 89.599 123.770 179.693 1.00 119.64 228 SER L CA 1
ATOM 8412 C C . SER D 4 228 ? 90.266 125.085 179.322 1.00 119.64 228 SER L C 1
ATOM 8413 O O . SER D 4 228 ? 90.658 125.874 180.184 1.00 119.64 228 SER L O 1
ATOM 8416 N N . LEU D 4 229 ? 90.382 125.310 178.016 1.00 116.01 229 LEU L N 1
ATOM 8417 C CA . LEU D 4 229 ? 90.961 126.545 177.496 1.00 116.01 229 LEU L CA 1
ATOM 8418 C C . LEU D 4 229 ? 90.479 126.724 176.066 1.00 116.01 229 LEU L C 1
ATOM 8419 O O . LEU D 4 229 ? 90.804 125.907 175.199 1.00 116.01 229 LEU L O 1
ATOM 8424 N N . ASP D 4 230 ? 89.704 127.776 175.820 1.00 120.21 230 ASP L N 1
ATOM 8425 C CA . ASP D 4 230 ? 89.157 128.062 174.501 1.00 120.21 230 ASP L CA 1
ATOM 8426 C C . ASP D 4 230 ? 89.699 129.396 174.013 1.00 120.21 230 ASP L C 1
ATOM 8427 O O . ASP D 4 230 ? 89.605 130.404 174.720 1.00 120.21 230 ASP L O 1
ATOM 8432 N N . LEU D 4 231 ? 90.269 129.398 172.808 1.00 116.18 231 LEU L N 1
ATOM 8433 C CA . LEU D 4 231 ? 90.811 130.607 172.197 1.00 116.18 231 LEU L CA 1
ATOM 8434 C C . LEU D 4 231 ? 90.221 130.834 170.811 1.00 116.18 231 LEU L C 1
ATOM 8435 O O . LEU D 4 231 ? 90.906 131.329 169.913 1.00 116.18 231 LEU L O 1
ATOM 8440 N N . SER D 4 232 ? 88.951 130.483 170.623 1.00 114.94 232 SER L N 1
ATOM 8441 C CA . SER D 4 232 ? 88.338 130.572 169.306 1.00 114.94 232 SER L CA 1
ATOM 8442 C C . SER D 4 232 ? 88.263 132.019 168.836 1.00 114.94 232 SER L C 1
ATOM 8443 O O . SER D 4 232 ? 88.119 132.949 169.633 1.00 114.94 232 SER L O 1
ATOM 8446 N N . ALA D 4 233 ? 88.374 132.200 167.520 1.00 118.39 233 ALA L N 1
ATOM 8447 C CA . ALA D 4 233 ? 88.258 133.509 166.877 1.00 118.39 233 ALA L CA 1
ATOM 8448 C C . ALA D 4 233 ? 89.242 134.512 167.473 1.00 118.39 233 ALA L C 1
ATOM 8449 O O . ALA D 4 233 ? 88.891 135.644 167.812 1.00 118.39 233 ALA L O 1
ATOM 8451 N N . ASN D 4 234 ? 90.494 134.085 167.599 1.00 117.74 234 ASN L N 1
ATOM 8452 C CA . ASN D 4 234 ? 91.538 134.908 168.185 1.00 117.74 234 ASN L CA 1
ATOM 8453 C C . ASN D 4 234 ? 92.717 135.007 167.229 1.00 117.74 234 ASN L C 1
ATOM 8454 O O . ASN D 4 234 ? 92.963 134.104 166.425 1.00 117.74 234 ASN L O 1
ATOM 8459 N N . LYS D 4 235 ? 93.451 136.114 167.333 1.00 121.46 235 LYS L N 1
ATOM 8460 C CA . LYS D 4 235 ? 94.604 136.375 166.482 1.00 121.46 235 LYS L CA 1
ATOM 8461 C C . LYS D 4 235 ? 95.846 135.608 166.914 1.00 121.46 235 LYS L C 1
ATOM 8462 O O . LYS D 4 235 ? 96.954 135.951 166.482 1.00 121.46 235 LYS L O 1
ATOM 8468 N N . LEU D 4 236 ? 95.687 134.596 167.764 1.00 116.62 236 LEU L N 1
ATOM 8469 C CA . LEU D 4 236 ? 96.810 133.764 168.170 1.00 116.62 236 LEU L CA 1
ATOM 8470 C C . LEU D 4 236 ? 97.402 133.063 166.955 1.00 116.62 236 LEU L C 1
ATOM 8471 O O . LEU D 4 236 ? 96.676 132.465 166.156 1.00 116.62 236 LEU L O 1
ATOM 8476 N N . LYS D 4 237 ? 98.727 133.136 166.816 1.00 111.80 237 LYS L N 1
ATOM 8477 C CA . LYS D 4 237 ? 99.402 132.597 165.644 1.00 111.80 237 LYS L CA 1
ATOM 8478 C C . LYS D 4 237 ? 100.330 131.428 165.940 1.00 111.80 237 LYS L C 1
ATOM 8479 O O . LYS D 4 237 ? 100.606 130.641 165.030 1.00 111.80 237 LYS L O 1
ATOM 8485 N N . ALA D 4 238 ? 100.808 131.288 167.174 1.00 110.77 238 ALA L N 1
ATOM 8486 C CA . ALA D 4 238 ? 101.696 130.187 167.533 1.00 110.77 238 ALA L CA 1
ATOM 8487 C C . ALA D 4 238 ? 101.563 129.916 169.023 1.00 110.77 238 ALA L C 1
ATOM 8488 O O . ALA D 4 238 ? 101.915 130.770 169.841 1.00 110.77 238 ALA L O 1
ATOM 8490 N N . LEU D 4 239 ? 101.057 128.741 169.372 1.00 109.87 239 LEU L N 1
ATOM 8491 C CA . LEU D 4 239 ? 100.940 128.371 170.778 1.00 109.87 239 LEU L CA 1
ATOM 8492 C C . LEU D 4 239 ? 102.324 128.105 171.359 1.00 109.87 239 LEU L C 1
ATOM 8493 O O . LEU D 4 239 ? 103.101 127.342 170.771 1.00 109.87 239 LEU L O 1
ATOM 8498 N N . PRO D 4 240 ? 102.675 128.713 172.492 1.00 109.77 240 PRO L N 1
ATOM 8499 C CA . PRO D 4 240 ? 103.984 128.445 173.096 1.00 109.77 240 PRO L CA 1
ATOM 8500 C C . PRO D 4 240 ? 104.092 126.999 173.551 1.00 109.77 240 PRO L C 1
ATOM 8501 O O . PRO D 4 240 ? 103.109 126.378 173.962 1.00 109.77 240 PRO L O 1
ATOM 8505 N N . VAL D 4 241 ? 105.312 126.463 173.472 1.00 107.78 241 VAL L N 1
ATOM 8506 C CA . VAL D 4 241 ? 105.522 125.052 173.765 1.00 107.78 241 VAL L CA 1
ATOM 8507 C C . VAL D 4 241 ? 105.308 124.739 175.241 1.00 107.78 241 VAL L C 1
ATOM 8508 O O . VAL D 4 241 ? 104.982 123.596 175.587 1.00 107.78 241 VAL L O 1
ATOM 8512 N N . GLN D 4 242 ? 105.428 125.739 176.121 1.00 110.29 242 GLN L N 1
ATOM 8513 C CA . GLN D 4 242 ? 105.272 125.492 177.549 1.00 110.29 242 GLN L CA 1
ATOM 8514 C C . GLN D 4 242 ? 103.873 125.010 177.894 1.00 110.29 242 GLN L C 1
ATOM 8515 O O . GLN D 4 242 ? 103.660 124.505 179.000 1.00 110.29 242 GLN L O 1
ATOM 8521 N N . ILE D 4 243 ? 102.913 125.163 176.978 1.00 108.62 243 ILE L N 1
ATOM 8522 C CA . ILE D 4 243 ? 101.576 124.632 177.179 1.00 108.62 243 ILE L CA 1
ATOM 8523 C C . ILE D 4 243 ? 101.573 123.117 177.319 1.00 108.62 243 ILE L C 1
ATOM 8524 O O . ILE D 4 243 ? 100.541 122.534 177.663 1.00 108.62 243 ILE L O 1
ATOM 8529 N N . CYS D 4 244 ? 102.705 122.459 177.056 1.00 110.16 244 CYS L N 1
ATOM 8530 C CA . CYS D 4 244 ? 102.812 121.041 177.375 1.00 110.16 244 CYS L CA 1
ATOM 8531 C C . CYS D 4 244 ? 102.730 120.802 178.877 1.00 110.16 244 CYS L C 1
ATOM 8532 O O . CYS D 4 244 ? 102.185 119.782 179.313 1.00 110.16 244 CYS L O 1
ATOM 8535 N N . ASN D 4 245 ? 103.264 121.728 179.679 1.00 113.43 245 ASN L N 1
ATOM 8536 C CA . ASN D 4 245 ? 103.241 121.568 181.130 1.00 113.43 245 ASN L CA 1
ATOM 8537 C C . ASN D 4 245 ? 101.820 121.566 181.674 1.00 113.43 245 ASN L C 1
ATOM 8538 O O . ASN D 4 245 ? 101.583 121.097 182.793 1.00 113.43 245 ASN L O 1
ATOM 8543 N N . PHE D 4 246 ? 100.867 122.090 180.908 1.00 109.94 246 PHE L N 1
ATOM 8544 C CA . PHE D 4 246 ? 99.467 122.145 181.321 1.00 109.94 246 PHE L CA 1
ATOM 8545 C C . PHE D 4 246 ? 98.858 120.760 181.121 1.00 109.94 246 PHE L C 1
ATOM 8546 O O . PHE D 4 246 ? 98.054 120.518 180.218 1.00 109.94 246 PHE L O 1
ATOM 8554 N N . LYS D 4 247 ? 99.252 119.829 181.988 1.00 109.49 247 LYS L N 1
ATOM 8555 C CA . LYS D 4 247 ? 98.834 118.439 181.851 1.00 109.49 247 LYS L CA 1
ATOM 8556 C C . LYS D 4 247 ? 97.369 118.208 182.193 1.00 109.49 247 LYS L C 1
ATOM 8557 O O . LYS D 4 247 ? 96.855 117.121 181.911 1.00 109.49 247 LYS L O 1
ATOM 8563 N N . GLU D 4 248 ? 96.686 119.183 182.783 1.00 114.63 248 GLU L N 1
ATOM 8564 C CA . GLU D 4 248 ? 95.380 118.948 183.381 1.00 114.63 248 GLU L CA 1
ATOM 8565 C C . GLU D 4 248 ? 94.209 119.289 182.463 1.00 114.63 248 GLU L C 1
ATOM 8566 O O . GLU D 4 248 ? 93.056 119.168 182.890 1.00 114.63 248 GLU L O 1
ATOM 8572 N N . LEU D 4 249 ? 94.461 119.695 181.221 1.00 109.05 249 LEU L N 1
ATOM 8573 C CA . LEU D 4 249 ? 93.365 119.999 180.310 1.00 109.05 249 LEU L CA 1
ATOM 8574 C C . LEU D 4 249 ? 92.612 118.738 179.907 1.00 109.05 249 LEU L C 1
ATOM 8575 O O . LEU D 4 249 ? 93.196 117.671 179.708 1.00 109.05 249 LEU L O 1
ATOM 8580 N N . VAL D 4 250 ? 91.292 118.874 179.791 1.00 111.87 250 VAL L N 1
ATOM 8581 C CA . VAL D 4 250 ? 90.434 117.828 179.253 1.00 111.87 250 VAL L CA 1
ATOM 8582 C C . VAL D 4 250 ? 89.640 118.294 178.045 1.00 111.87 250 VAL L C 1
ATOM 8583 O O . VAL D 4 250 ? 88.913 117.492 177.451 1.00 111.87 250 VAL L O 1
ATOM 8587 N N . SER D 4 251 ? 89.751 119.566 177.666 1.00 115.45 251 SER L N 1
ATOM 8588 C CA . SER D 4 251 ? 89.043 120.087 176.498 1.00 115.45 251 SER L CA 1
ATOM 8589 C C . SER D 4 251 ? 89.737 121.359 176.044 1.00 115.45 251 SER L C 1
ATOM 8590 O O . SER D 4 251 ? 89.812 122.328 176.805 1.00 115.45 251 SER L O 1
ATOM 8593 N N . LEU D 4 252 ? 90.239 121.360 174.812 1.00 112.18 252 LEU L N 1
ATOM 8594 C CA . LEU D 4 252 ? 90.967 122.490 174.255 1.00 112.18 252 LEU L CA 1
ATOM 8595 C C . LEU D 4 252 ? 90.280 122.962 172.981 1.00 112.18 252 LEU L C 1
ATOM 8596 O O . LEU D 4 252 ? 89.834 122.147 172.168 1.00 112.18 252 LEU L O 1
ATOM 8601 N N . LYS D 4 253 ? 90.187 124.280 172.814 1.00 113.38 253 LYS L N 1
ATOM 8602 C CA . LYS D 4 253 ? 89.557 124.880 171.645 1.00 113.38 253 LYS L CA 1
ATOM 8603 C C . LYS D 4 253 ? 90.459 125.970 171.087 1.00 113.38 253 LYS L C 1
ATOM 8604 O O . LYS D 4 253 ? 90.894 126.858 171.827 1.00 113.38 253 LYS L O 1
ATOM 8610 N N . LEU D 4 254 ? 90.734 125.901 169.782 1.00 113.05 254 LEU L N 1
ATOM 8611 C CA . LEU D 4 254 ? 91.575 126.888 169.115 1.00 113.05 254 LEU L CA 1
ATOM 8612 C C . LEU D 4 254 ? 91.023 127.254 167.741 1.00 113.05 254 LEU L C 1
ATOM 8613 O O . LEU D 4 254 ? 91.791 127.549 166.819 1.00 113.05 254 LEU L O 1
ATOM 8618 N N . ASP D 4 255 ? 89.701 127.246 167.590 1.00 114.69 255 ASP L N 1
ATOM 8619 C CA . ASP D 4 255 ? 89.080 127.453 166.289 1.00 114.69 255 ASP L CA 1
ATOM 8620 C C . ASP D 4 255 ? 89.343 128.860 165.763 1.00 114.69 255 ASP L C 1
ATOM 8621 O O . ASP D 4 255 ? 89.578 129.801 166.524 1.00 114.69 255 ASP L O 1
ATOM 8626 N N . GLU D 4 256 ? 89.320 128.985 164.435 1.00 115.66 256 GLU L N 1
ATOM 8627 C CA . GLU D 4 256 ? 89.380 130.277 163.750 1.00 115.66 256 GLU L CA 1
ATOM 8628 C C . GLU D 4 256 ? 90.622 131.075 164.134 1.00 115.66 256 GLU L C 1
ATOM 8629 O O . GLU D 4 256 ? 90.600 132.308 164.157 1.00 115.66 256 GLU L O 1
ATOM 8635 N N . ASN D 4 257 ? 91.709 130.381 164.439 1.00 112.30 257 ASN L N 1
ATOM 8636 C CA . ASN D 4 257 ? 92.974 131.003 164.783 1.00 112.30 257 ASN L CA 1
ATOM 8637 C C . ASN D 4 257 ? 93.882 131.049 163.556 1.00 112.30 257 ASN L C 1
ATOM 8638 O O . ASN D 4 257 ? 93.462 130.772 162.429 1.00 112.30 257 ASN L O 1
ATOM 8643 N N . GLU D 4 258 ? 95.148 131.400 163.774 1.00 112.63 258 GLU L N 1
ATOM 8644 C CA . GLU D 4 258 ? 96.137 131.409 162.705 1.00 112.63 258 GLU L CA 1
ATOM 8645 C C . GLU D 4 258 ? 97.309 130.548 163.190 1.00 112.63 258 GLU L C 1
ATOM 8646 O O . GLU D 4 258 ? 98.481 130.928 163.117 1.00 112.63 258 GLU L O 1
ATOM 8652 N N . LEU D 4 259 ? 96.984 129.367 163.711 1.00 105.35 259 LEU L N 1
ATOM 8653 C CA . LEU D 4 259 ? 97.977 128.479 164.309 1.00 105.35 259 LEU L CA 1
ATOM 8654 C C . LEU D 4 259 ? 98.705 127.717 163.209 1.00 105.35 259 LEU L C 1
ATOM 8655 O O . LEU D 4 259 ? 98.098 126.906 162.502 1.00 105.35 259 LEU L O 1
ATOM 8660 N N . LEU D 4 260 ? 100.010 127.965 163.073 1.00 99.58 260 LEU L N 1
ATOM 8661 C CA . LEU D 4 260 ? 100.788 127.294 162.035 1.00 99.58 260 LEU L CA 1
ATOM 8662 C C . LEU D 4 260 ? 100.814 125.785 162.254 1.00 99.58 260 LEU L C 1
ATOM 8663 O O . LEU D 4 260 ? 100.580 125.010 161.321 1.00 99.58 260 LEU L O 1
ATOM 8668 N N . GLN D 4 261 ? 101.099 125.346 163.479 1.00 99.51 261 GLN L N 1
ATOM 8669 C CA . GLN D 4 261 ? 100.842 123.957 163.834 1.00 99.51 261 GLN L CA 1
ATOM 8670 C C . GLN D 4 261 ? 100.612 123.869 165.333 1.00 99.51 261 GLN L C 1
ATOM 8671 O O . GLN D 4 261 ? 100.996 124.759 166.096 1.00 99.51 261 GLN L O 1
ATOM 8677 N N . LEU D 4 262 ? 99.986 122.770 165.741 1.00 94.47 262 LEU L N 1
ATOM 8678 C CA . LEU D 4 262 ? 99.728 122.519 167.143 1.00 94.47 262 LEU L CA 1
ATOM 8679 C C . LEU D 4 262 ? 101.045 122.359 167.898 1.00 94.47 262 LEU L C 1
ATOM 8680 O O . LEU D 4 262 ? 102.074 122.031 167.303 1.00 94.47 262 LEU L O 1
ATOM 8685 N N . PRO D 4 263 ? 101.044 122.612 169.209 1.00 93.88 263 PRO L N 1
ATOM 8686 C CA . PRO D 4 263 ? 102.277 122.445 169.987 1.00 93.88 263 PRO L CA 1
ATOM 8687 C C . PRO D 4 263 ? 102.810 121.026 169.869 1.00 93.88 263 PRO L C 1
ATOM 8688 O O . PRO D 4 263 ? 102.057 120.052 169.941 1.00 93.88 263 PRO L O 1
ATOM 8692 N N . PHE D 4 264 ? 104.127 120.918 169.691 1.00 88.74 264 PHE L N 1
ATOM 8693 C CA . PHE D 4 264 ? 104.729 119.613 169.427 1.00 88.74 264 PHE L CA 1
ATOM 8694 C C . PHE D 4 264 ? 104.538 118.619 170.566 1.00 88.74 264 PHE L C 1
ATOM 8695 O O . PHE D 4 264 ? 104.102 117.487 170.295 1.00 88.74 264 PHE L O 1
ATOM 8703 N N . PRO D 4 265 ? 104.829 118.943 171.833 1.00 90.18 265 PRO L N 1
ATOM 8704 C CA . PRO D 4 265 ? 104.630 117.940 172.885 1.00 90.18 265 PRO L CA 1
ATOM 8705 C C . PRO D 4 265 ? 103.184 117.863 173.337 1.00 90.18 265 PRO L C 1
ATOM 8706 O O . PRO D 4 265 ? 102.901 117.748 174.533 1.00 90.18 265 PRO L O 1
ATOM 8710 N N . ILE D 4 266 ? 102.261 117.877 172.372 1.00 91.33 266 ILE L N 1
ATOM 8711 C CA . ILE D 4 266 ? 100.851 117.725 172.691 1.00 91.33 266 ILE L CA 1
ATOM 8712 C C . ILE D 4 266 ? 100.582 116.349 173.271 1.00 91.33 266 ILE L C 1
ATOM 8713 O O . ILE D 4 266 ? 99.538 116.131 173.892 1.00 91.33 266 ILE L O 1
ATOM 8718 N N . GLY D 4 267 ? 101.513 115.411 173.091 1.00 93.53 267 GLY L N 1
ATOM 8719 C CA . GLY D 4 267 ? 101.380 114.116 173.728 1.00 93.53 267 GLY L CA 1
ATOM 8720 C C . GLY D 4 267 ? 101.413 114.195 175.240 1.00 93.53 267 GLY L C 1
ATOM 8721 O O . GLY D 4 267 ? 100.864 113.325 175.921 1.00 93.53 267 GLY L O 1
ATOM 8722 N N . GLN D 4 268 ? 102.049 115.234 175.789 1.00 99.68 268 GLN L N 1
ATOM 8723 C CA . GLN D 4 268 ? 102.102 115.370 177.240 1.00 99.68 268 GLN L CA 1
ATOM 8724 C C . GLN D 4 268 ? 100.740 115.684 177.841 1.00 99.68 268 GLN L C 1
ATOM 8725 O O . GLN D 4 268 ? 100.562 115.530 179.054 1.00 99.68 268 GLN L O 1
ATOM 8731 N N . LEU D 4 269 ? 99.780 116.116 177.027 1.00 95.85 269 LEU L N 1
ATOM 8732 C CA . LEU D 4 269 ? 98.426 116.401 177.498 1.00 95.85 269 LEU L CA 1
ATOM 8733 C C . LEU D 4 269 ? 97.572 115.134 177.430 1.00 95.85 269 LEU L C 1
ATOM 8734 O O . LEU D 4 269 ? 96.569 115.052 176.723 1.00 95.85 269 LEU L O 1
ATOM 8739 N N . SER D 4 270 ? 97.998 114.129 178.198 1.00 102.84 270 SER L N 1
ATOM 8740 C CA . SER D 4 270 ? 97.370 112.815 178.143 1.00 102.84 270 SER L CA 1
ATOM 8741 C C . SER D 4 270 ? 95.929 112.825 178.632 1.00 102.84 270 SER L C 1
ATOM 8742 O O . SER D 4 270 ? 95.184 111.885 178.337 1.00 102.84 270 SER L O 1
ATOM 8745 N N . LYS D 4 271 ? 95.521 113.851 179.372 1.00 108.01 271 LYS L N 1
ATOM 8746 C CA . LYS D 4 271 ? 94.157 113.944 179.874 1.00 108.01 271 LYS L CA 1
ATOM 8747 C C . LYS D 4 271 ? 93.219 114.663 178.914 1.00 108.01 271 LYS L C 1
ATOM 8748 O O . LYS D 4 271 ? 92.018 114.749 179.192 1.00 108.01 271 LYS L O 1
ATOM 8754 N N . LEU D 4 272 ? 93.732 115.175 177.798 1.00 106.18 272 LEU L N 1
ATOM 8755 C CA . LEU D 4 272 ? 92.916 115.955 176.878 1.00 106.18 272 LEU L CA 1
ATOM 8756 C C . LEU D 4 272 ? 91.909 115.061 176.164 1.00 106.18 272 LEU L C 1
ATOM 8757 O O . LEU D 4 272 ? 92.222 113.934 175.772 1.00 106.18 272 LEU L O 1
ATOM 8762 N N . ARG D 4 273 ? 90.697 115.571 175.998 1.00 110.26 273 ARG L N 1
ATOM 8763 C CA . ARG D 4 273 ? 89.617 114.823 175.360 1.00 110.26 273 ARG L CA 1
ATOM 8764 C C . ARG D 4 273 ? 88.966 115.570 174.206 1.00 110.26 273 ARG L C 1
ATOM 8765 O O . ARG D 4 273 ? 88.550 114.939 173.233 1.00 110.26 273 ARG L O 1
ATOM 8773 N N . PHE D 4 274 ? 88.861 116.895 174.290 1.00 112.65 274 PHE L N 1
ATOM 8774 C CA . PHE D 4 274 ? 88.210 117.704 173.267 1.00 112.65 274 PHE L CA 1
ATOM 8775 C C . PHE D 4 274 ? 89.240 118.646 172.662 1.00 112.65 274 PHE L C 1
ATOM 8776 O O . PHE D 4 274 ? 89.831 119.463 173.377 1.00 112.65 274 PHE L O 1
ATOM 8784 N N . LEU D 4 275 ? 89.447 118.542 171.352 1.00 107.57 275 LEU L N 1
ATOM 8785 C CA . LEU D 4 275 ? 90.375 119.409 170.641 1.00 107.57 275 LEU L CA 1
ATOM 8786 C C . LEU D 4 275 ? 89.707 119.949 169.386 1.00 107.57 275 LEU L C 1
ATOM 8787 O O . LEU D 4 275 ? 89.034 119.208 168.663 1.00 107.57 275 LEU L O 1
ATOM 8792 N N . SER D 4 276 ? 89.898 121.241 169.132 1.00 110.37 276 SER L N 1
ATOM 8793 C CA . SER D 4 276 ? 89.301 121.893 167.971 1.00 110.37 276 SER L CA 1
ATOM 8794 C C . SER D 4 276 ? 90.218 123.013 167.509 1.00 110.37 276 SER L C 1
ATOM 8795 O O . SER D 4 276 ? 90.513 123.930 168.280 1.00 110.37 276 SER L O 1
ATOM 8798 N N . ALA D 4 277 ? 90.666 122.935 166.258 1.00 109.03 277 ALA L N 1
ATOM 8799 C CA . ALA D 4 277 ? 91.480 123.979 165.644 1.00 109.03 277 ALA L CA 1
ATOM 8800 C C . ALA D 4 277 ? 91.012 124.243 164.221 1.00 109.03 277 ALA L C 1
ATOM 8801 O O . ALA D 4 277 ? 91.820 124.362 163.294 1.00 109.03 277 ALA L O 1
ATOM 8803 N N . THR D 4 278 ? 89.699 124.339 164.029 1.00 109.86 278 THR L N 1
ATOM 8804 C CA . THR D 4 278 ? 89.138 124.505 162.698 1.00 109.86 278 THR L CA 1
ATOM 8805 C C . THR D 4 278 ? 89.477 125.879 162.127 1.00 109.86 278 THR L C 1
ATOM 8806 O O . THR D 4 278 ? 89.796 126.825 162.851 1.00 109.86 278 THR L O 1
ATOM 8810 N N . LYS D 4 279 ? 89.410 125.968 160.797 1.00 108.58 279 LYS L N 1
ATOM 8811 C CA . LYS D 4 279 ? 89.679 127.202 160.056 1.00 108.58 279 LYS L CA 1
ATOM 8812 C C . LYS D 4 279 ? 91.082 127.733 160.328 1.00 108.58 279 LYS L C 1
ATOM 8813 O O . LYS D 4 279 ? 91.328 128.939 160.251 1.00 108.58 279 LYS L O 1
ATOM 8819 N N . ASN D 4 280 ? 92.006 126.834 160.643 1.00 104.23 280 ASN L N 1
ATOM 8820 C CA . ASN D 4 280 ? 93.404 127.168 160.841 1.00 104.23 280 ASN L CA 1
ATOM 8821 C C . ASN D 4 280 ? 94.212 126.747 159.619 1.00 104.23 280 ASN L C 1
ATOM 8822 O O . ASN D 4 280 ? 93.681 126.243 158.628 1.00 104.23 280 ASN L O 1
ATOM 8827 N N . ASN D 4 281 ? 95.521 126.960 159.692 1.00 100.41 281 ASN L N 1
ATOM 8828 C CA . ASN D 4 281 ? 96.451 126.469 158.680 1.00 100.41 281 ASN L CA 1
ATOM 8829 C C . ASN D 4 281 ? 97.388 125.435 159.307 1.00 100.41 281 ASN L C 1
ATOM 8830 O O . ASN D 4 281 ? 98.545 125.704 159.629 1.00 100.41 281 ASN L O 1
ATOM 8835 N N . LEU D 4 282 ? 96.880 124.210 159.429 1.00 98.64 282 LEU L N 1
ATOM 8836 C CA . LEU D 4 282 ? 97.618 123.093 160.018 1.00 98.64 282 LEU L CA 1
ATOM 8837 C C . LEU D 4 282 ? 98.193 122.257 158.880 1.00 98.64 282 LEU L C 1
ATOM 8838 O O . LEU D 4 282 ? 97.594 121.277 158.437 1.00 98.64 282 LEU L O 1
ATOM 8843 N N . GLN D 4 283 ? 99.375 122.651 158.407 1.00 95.86 283 GLN L N 1
ATOM 8844 C CA . GLN D 4 283 ? 100.021 121.901 157.339 1.00 95.86 283 GLN L CA 1
ATOM 8845 C C . GLN D 4 283 ? 100.401 120.500 157.791 1.00 95.86 283 GLN L C 1
ATOM 8846 O O . GLN D 4 283 ? 100.410 119.568 156.978 1.00 95.86 283 GLN L O 1
ATOM 8852 N N . CYS D 4 284 ? 100.709 120.325 159.074 1.00 91.19 284 CYS L N 1
ATOM 8853 C CA . CYS D 4 284 ? 101.130 119.021 159.579 1.00 91.19 284 CYS L CA 1
ATOM 8854 C C . CYS D 4 284 ? 100.966 118.988 161.090 1.00 91.19 284 CYS L C 1
ATOM 8855 O O . CYS D 4 284 ? 101.519 119.838 161.793 1.00 91.19 284 CYS L O 1
ATOM 8858 N N . LEU D 4 285 ? 100.206 118.014 161.583 1.00 85.98 285 LEU L N 1
ATOM 8859 C CA . LEU D 4 285 ? 100.124 117.766 163.009 1.00 85.98 285 LEU L CA 1
ATOM 8860 C C . LEU D 4 285 ? 101.470 117.249 163.514 1.00 85.98 285 LEU L C 1
ATOM 8861 O O . LEU D 4 285 ? 102.248 116.675 162.746 1.00 85.98 285 LEU L O 1
ATOM 8866 N N . PRO D 4 286 ? 101.774 117.431 164.797 1.00 87.22 286 PRO L N 1
ATOM 8867 C CA . PRO D 4 286 ? 103.086 117.032 165.304 1.00 87.22 286 PRO L CA 1
ATOM 8868 C C . PRO D 4 286 ? 103.158 115.547 165.641 1.00 87.22 286 PRO L C 1
ATOM 8869 O O . PRO D 4 286 ? 102.161 114.827 165.661 1.00 87.22 286 PRO L O 1
ATOM 8873 N N . ASN D 4 287 ? 104.389 115.098 165.902 1.00 85.52 287 ASN L N 1
ATOM 8874 C CA . ASN D 4 287 ? 104.651 113.666 166.020 1.00 85.52 287 ASN L CA 1
ATOM 8875 C C . ASN D 4 287 ? 103.860 113.041 167.162 1.00 85.52 287 ASN L C 1
ATOM 8876 O O . ASN D 4 287 ? 103.276 111.962 167.005 1.00 85.52 287 ASN L O 1
ATOM 8881 N N . THR D 4 288 ? 103.811 113.712 168.311 1.00 90.38 288 THR L N 1
ATOM 8882 C CA . THR D 4 288 ? 103.216 113.133 169.509 1.00 90.38 288 THR L CA 1
ATOM 8883 C C . THR D 4 288 ? 101.703 113.006 169.424 1.00 90.38 288 THR L C 1
ATOM 8884 O O . THR D 4 288 ? 101.101 112.425 170.335 1.00 90.38 288 THR L O 1
ATOM 8888 N N . PHE D 4 289 ? 101.083 113.518 168.358 1.00 91.36 289 PHE L N 1
ATOM 8889 C CA . PHE D 4 289 ? 99.628 113.511 168.262 1.00 91.36 289 PHE L CA 1
ATOM 8890 C C . PHE D 4 289 ? 99.054 112.103 168.342 1.00 91.36 289 PHE L C 1
ATOM 8891 O O . PHE D 4 289 ? 97.925 111.921 168.809 1.00 91.36 289 PHE L O 1
ATOM 8899 N N . LYS D 4 290 ? 99.809 111.096 167.903 1.00 89.86 290 LYS L N 1
ATOM 8900 C CA . LYS D 4 290 ? 99.303 109.731 167.937 1.00 89.86 290 LYS L CA 1
ATOM 8901 C C . LYS D 4 290 ? 99.146 109.193 169.351 1.00 89.86 290 LYS L C 1
ATOM 8902 O O . LYS D 4 290 ? 98.484 108.165 169.532 1.00 89.86 290 LYS L O 1
ATOM 8908 N N . LYS D 4 291 ? 99.733 109.851 170.351 1.00 95.04 291 LYS L N 1
ATOM 8909 C CA . LYS D 4 291 ? 99.635 109.355 171.720 1.00 95.04 291 LYS L CA 1
ATOM 8910 C C . LYS D 4 291 ? 98.261 109.620 172.325 1.00 95.04 291 LYS L C 1
ATOM 8911 O O . LYS D 4 291 ? 97.735 108.781 173.064 1.00 95.04 291 LYS L O 1
ATOM 8917 N N . LEU D 4 292 ? 97.667 110.771 172.025 1.00 95.02 292 LEU L N 1
ATOM 8918 C CA . LEU D 4 292 ? 96.419 111.169 172.661 1.00 95.02 292 LEU L CA 1
ATOM 8919 C C . LEU D 4 292 ? 95.258 110.288 172.223 1.00 95.02 292 LEU L C 1
ATOM 8920 O O . LEU D 4 292 ? 95.182 109.839 171.077 1.00 95.02 292 LEU L O 1
ATOM 8925 N N . THR D 4 293 ? 94.345 110.043 173.159 1.00 105.85 293 THR L N 1
ATOM 8926 C CA . THR D 4 293 ? 93.083 109.366 172.888 1.00 105.85 293 THR L CA 1
ATOM 8927 C C . THR D 4 293 ? 91.954 110.346 173.167 1.00 105.85 293 THR L C 1
ATOM 8928 O O . THR D 4 293 ? 91.859 110.888 174.274 1.00 105.85 293 THR L O 1
ATOM 8932 N N . LEU D 4 294 ? 91.102 110.569 172.172 1.00 112.54 294 LEU L N 1
ATOM 8933 C CA . LEU D 4 294 ? 90.048 111.568 172.252 1.00 112.54 294 LEU L CA 1
ATOM 8934 C C . LEU D 4 294 ? 88.701 110.942 171.921 1.00 112.54 294 LEU L C 1
ATOM 8935 O O . LEU D 4 294 ? 88.598 109.761 171.580 1.00 112.54 294 LEU L O 1
ATOM 8940 N N . GLU D 4 295 ? 87.658 111.760 172.033 1.00 120.58 295 GLU L N 1
ATOM 8941 C CA . GLU D 4 295 ? 86.304 111.383 171.646 1.00 120.58 295 GLU L CA 1
ATOM 8942 C C . GLU D 4 295 ? 85.846 112.043 170.356 1.00 120.58 295 GLU L C 1
ATOM 8943 O O . GLU D 4 295 ? 85.236 111.380 169.516 1.00 120.58 295 GLU L O 1
ATOM 8949 N N . ASN D 4 296 ? 86.123 113.333 170.176 1.00 120.49 296 ASN L N 1
ATOM 8950 C CA . ASN D 4 296 ? 85.840 114.028 168.927 1.00 120.49 296 ASN L CA 1
ATOM 8951 C C . ASN D 4 296 ? 87.015 114.921 168.561 1.00 120.49 296 ASN L C 1
ATOM 8952 O O . ASN D 4 296 ? 87.791 115.323 169.433 1.00 120.49 296 ASN L O 1
ATOM 8957 N N . LEU D 4 297 ? 87.149 115.215 167.270 1.00 117.26 297 LEU L N 1
ATOM 8958 C CA . LEU D 4 297 ? 88.247 116.033 166.762 1.00 117.26 297 LEU L CA 1
ATOM 8959 C C . LEU D 4 297 ? 87.735 116.824 165.567 1.00 117.26 297 LEU L C 1
ATOM 8960 O O . LEU D 4 297 ? 87.533 116.259 164.487 1.00 117.26 297 LEU L O 1
ATOM 8965 N N . ASP D 4 298 ? 87.525 118.123 165.759 1.00 119.51 298 ASP L N 1
ATOM 8966 C CA . ASP D 4 298 ? 87.057 119.017 164.707 1.00 119.51 298 ASP L CA 1
ATOM 8967 C C . ASP D 4 298 ? 88.262 119.713 164.093 1.00 119.51 298 ASP L C 1
ATOM 8968 O O . ASP D 4 298 ? 88.897 120.551 164.743 1.00 119.51 298 ASP L O 1
ATOM 8973 N N . LEU D 4 299 ? 88.579 119.364 162.847 1.00 115.58 299 LEU L N 1
ATOM 8974 C CA . LEU D 4 299 ? 89.739 119.936 162.182 1.00 115.58 299 LEU L CA 1
ATOM 8975 C C . LEU D 4 299 ? 89.516 120.271 160.714 1.00 115.58 299 LEU L C 1
ATOM 8976 O O . LEU D 4 299 ? 90.475 120.670 160.046 1.00 115.58 299 LEU L O 1
ATOM 8981 N N . PHE D 4 300 ? 88.302 120.127 160.189 1.00 120.05 300 PHE L N 1
ATOM 8982 C CA . PHE D 4 300 ? 88.074 120.414 158.780 1.00 120.05 300 PHE L CA 1
ATOM 8983 C C . PHE D 4 300 ? 88.194 121.908 158.513 1.00 120.05 300 PHE L C 1
ATOM 8984 O O . PHE D 4 300 ? 87.803 122.739 159.337 1.00 120.05 300 PHE L O 1
ATOM 8992 N N . GLY D 4 301 ? 88.742 122.245 157.354 1.00 106.52 301 GLY L N 1
ATOM 8993 C CA . GLY D 4 301 ? 88.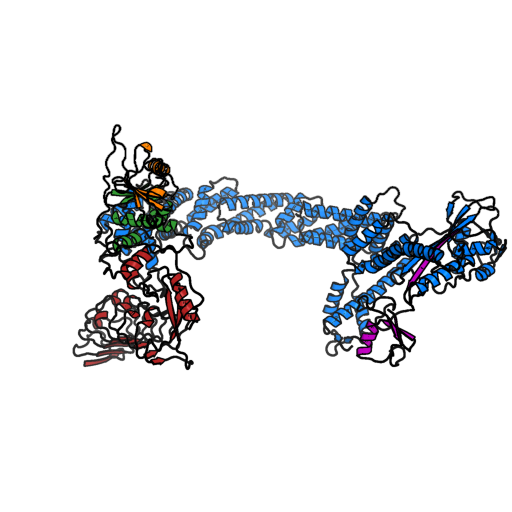966 123.619 156.982 1.00 106.52 301 GLY L CA 1
ATOM 8994 C C . GLY D 4 301 ? 90.396 124.091 157.094 1.00 106.52 301 GLY L C 1
ATOM 8995 O O . GLY D 4 301 ? 90.616 125.282 157.338 1.00 106.52 301 GLY L O 1
ATOM 8996 N N . ASN D 4 302 ? 91.371 123.205 156.928 1.00 103.77 302 ASN L N 1
ATOM 8997 C CA . ASN D 4 302 ? 92.773 123.563 157.044 1.00 103.77 302 ASN L CA 1
ATOM 8998 C C . ASN D 4 302 ? 93.545 123.039 155.844 1.00 103.77 302 ASN L C 1
ATOM 8999 O O . ASN D 4 302 ? 93.170 122.020 155.255 1.00 103.77 302 ASN L O 1
ATOM 9004 N N . PRO D 4 303 ? 94.625 123.715 155.457 1.00 98.23 303 PRO L N 1
ATOM 9005 C CA . PRO D 4 303 ? 95.477 123.184 154.386 1.00 98.23 303 PRO L CA 1
ATOM 9006 C C . PRO D 4 303 ? 96.271 121.973 154.841 1.00 98.23 303 PRO L C 1
ATOM 9007 O O . PRO D 4 303 ? 97.249 122.108 155.582 1.00 98.23 303 PRO L O 1
ATOM 9011 N N . PHE D 4 304 ? 95.867 120.785 154.399 1.00 98.76 304 PHE L N 1
ATOM 9012 C CA . PHE D 4 304 ? 96.581 119.555 154.721 1.00 98.76 304 PHE L CA 1
ATOM 9013 C C . PHE D 4 304 ? 97.568 119.251 153.602 1.00 98.76 304 PHE L C 1
ATOM 9014 O O . PHE D 4 304 ? 97.167 118.891 152.491 1.00 98.76 304 PHE L O 1
ATOM 9022 N N . MET D 4 305 ? 98.856 119.401 153.898 1.00 100.56 305 MET L N 1
ATOM 9023 C CA . MET D 4 305 ? 99.893 119.102 152.922 1.00 100.56 305 MET L CA 1
ATOM 9024 C C . MET D 4 305 ? 99.831 117.635 152.520 1.00 100.56 305 MET L C 1
ATOM 9025 O O . MET D 4 305 ? 99.606 116.754 153.354 1.00 100.56 305 MET L O 1
ATOM 9030 N N . GLN D 4 306 ? 100.021 117.378 151.229 1.00 98.29 306 GLN L N 1
ATOM 9031 C CA . GLN D 4 306 ? 99.987 116.011 150.732 1.00 98.29 306 GLN L CA 1
ATOM 9032 C C . GLN D 4 306 ? 101.132 115.203 151.326 1.00 98.29 306 GLN L C 1
ATOM 9033 O O . GLN D 4 306 ? 102.258 115.692 151.459 1.00 98.29 306 GLN L O 1
ATOM 9039 N N . ALA D 4 307 ? 100.834 113.959 151.689 1.00 90.51 307 ALA L N 1
ATOM 9040 C CA . ALA D 4 307 ? 101.838 113.101 152.298 1.00 90.51 307 ALA L CA 1
ATOM 9041 C C . ALA D 4 307 ? 102.967 112.817 151.316 1.00 90.51 307 ALA L C 1
ATOM 9042 O O . ALA D 4 307 ? 102.738 112.609 150.122 1.00 90.51 307 ALA L O 1
ATOM 9044 N N . THR D 4 308 ? 104.195 112.811 151.828 1.00 84.26 308 THR L N 1
ATOM 9045 C CA . THR D 4 308 ? 105.384 112.503 151.032 1.00 84.26 308 THR L CA 1
ATOM 9046 C C . THR D 4 308 ? 106.200 111.418 151.726 1.00 84.26 308 THR L C 1
ATOM 9047 O O . THR D 4 308 ? 107.336 111.651 152.147 1.00 84.26 308 THR L O 1
ATOM 9051 N N . PRO D 4 309 ? 105.645 110.210 151.862 1.00 84.42 309 PRO L N 1
ATOM 9052 C CA . PRO D 4 309 ? 106.406 109.136 152.520 1.00 84.42 309 PRO L CA 1
ATOM 9053 C C . PRO D 4 309 ? 107.673 108.757 151.780 1.00 84.42 309 PRO L C 1
ATOM 9054 O O . PRO D 4 309 ? 108.659 108.365 152.416 1.00 84.42 309 PRO L O 1
ATOM 9058 N N . LEU D 4 310 ? 107.680 108.862 150.453 1.00 82.96 310 LEU L N 1
ATOM 9059 C CA . LEU D 4 310 ? 108.802 108.407 149.647 1.00 82.96 310 LEU L CA 1
ATOM 9060 C C . LEU D 4 310 ? 109.841 109.488 149.385 1.00 82.96 310 LEU L C 1
ATOM 9061 O O . LEU D 4 310 ? 110.880 109.190 148.788 1.00 82.96 310 LEU L O 1
ATOM 9066 N N . VAL D 4 311 ? 109.597 110.723 149.802 1.00 87.14 311 VAL L N 1
ATOM 9067 C CA . VAL D 4 311 ? 110.540 111.819 149.628 1.00 87.14 311 VAL L CA 1
ATOM 9068 C C . VAL D 4 311 ? 110.913 112.351 151.006 1.00 87.14 311 VAL L C 1
ATOM 9069 O O . VAL D 4 311 ? 110.194 113.165 151.586 1.00 87.14 311 VAL L O 1
ATOM 9073 N N . PRO D 4 312 ? 112.030 111.904 151.567 1.00 87.34 312 PRO L N 1
ATOM 9074 C CA . PRO D 4 312 ? 112.449 112.383 152.886 1.00 87.34 312 PRO L CA 1
ATOM 9075 C C . PRO D 4 312 ? 113.071 113.770 152.807 1.00 87.34 312 PRO L C 1
ATOM 9076 O O . PRO D 4 312 ? 113.339 114.311 151.734 1.00 87.34 312 PRO L O 1
ATOM 9080 N N . ASP D 4 313 ? 113.304 114.339 153.985 1.00 90.26 313 ASP L N 1
ATOM 9081 C CA . ASP D 4 313 ? 114.094 115.556 154.146 1.00 90.26 313 ASP L CA 1
ATOM 9082 C C . ASP D 4 313 ? 115.278 115.184 155.032 1.00 90.26 313 ASP L C 1
ATOM 9083 O O . ASP D 4 313 ? 115.160 115.155 156.261 1.00 90.26 313 ASP L O 1
ATOM 9088 N N . ILE D 4 314 ? 116.419 114.902 154.405 1.00 85.97 314 ILE L N 1
ATOM 9089 C CA . ILE D 4 314 ? 117.559 114.294 155.089 1.00 85.97 314 ILE L CA 1
ATOM 9090 C C . ILE D 4 314 ? 118.267 115.385 155.888 1.00 85.97 314 ILE L C 1
ATOM 9091 O O . ILE D 4 314 ? 119.062 116.153 155.344 1.00 85.97 314 ILE L O 1
ATOM 9096 N N . GLN D 4 315 ? 117.974 115.460 157.186 1.00 79.79 315 GLN L N 1
ATOM 9097 C CA . GLN D 4 315 ? 118.736 116.292 158.107 1.00 79.79 315 GLN L CA 1
ATOM 9098 C C . GLN D 4 315 ? 119.701 115.482 158.961 1.00 79.79 315 GLN L C 1
ATOM 9099 O O . GLN D 4 315 ? 120.441 116.065 159.761 1.00 79.79 315 GLN L O 1
ATOM 9105 N N . LEU D 4 316 ? 119.709 114.162 158.803 1.00 75.58 316 LEU L N 1
ATOM 9106 C CA . LEU D 4 316 ? 120.581 113.298 159.585 1.00 75.58 316 LEU L CA 1
ATOM 9107 C C . LEU D 4 316 ? 122.041 113.509 159.209 1.00 75.58 316 LEU L C 1
ATOM 9108 O O . LEU D 4 316 ? 122.366 113.774 158.049 1.00 75.58 316 LEU L O 1
ATOM 9113 N N . LYS D 4 317 ? 122.922 113.389 160.199 1.00 70.26 317 LYS L N 1
ATOM 9114 C CA . LYS D 4 317 ? 124.360 113.479 159.991 1.00 70.26 317 LYS L CA 1
ATOM 9115 C C . LYS D 4 317 ? 125.042 112.292 160.655 1.00 70.26 317 LYS L C 1
ATOM 9116 O O . LYS D 4 317 ? 124.745 111.966 161.809 1.00 70.26 317 LYS L O 1
ATOM 9122 N N . ILE D 4 318 ? 125.947 111.652 159.925 1.00 67.68 318 ILE L N 1
ATOM 9123 C CA . ILE D 4 318 ? 126.772 110.565 160.433 1.00 67.68 318 ILE L CA 1
ATOM 9124 C C . ILE D 4 318 ? 128.229 110.980 160.266 1.00 67.68 318 ILE L C 1
ATOM 9125 O O . ILE D 4 318 ? 128.618 111.437 159.188 1.00 67.68 318 ILE L O 1
ATOM 9130 N N . PRO D 4 319 ? 129.081 110.848 161.298 1.00 65.07 319 PRO L N 1
ATOM 9131 C CA . PRO D 4 319 ? 128.800 110.258 162.612 1.00 65.07 319 PRO L CA 1
ATOM 9132 C C . PRO D 4 319 ? 127.926 111.140 163.487 1.00 65.07 319 PRO L C 1
ATOM 9133 O O . PRO D 4 319 ? 127.980 112.364 163.370 1.00 65.07 319 PRO L O 1
ATOM 9137 N N . LEU D 4 320 ? 126.974 110.538 164.246 1.00 63.77 320 LEU L N 1
ATOM 9138 C CA . LEU D 4 320 ? 125.987 111.308 165.054 1.00 63.77 320 LEU L CA 1
ATOM 9139 C C . LEU D 4 320 ? 126.807 112.182 165.948 1.00 63.77 320 LEU L C 1
ATOM 9140 O O . LEU D 4 320 ? 127.487 111.640 166.770 1.00 63.77 320 LEU L O 1
ATOM 9145 N N . PRO D 4 321 ? 126.759 113.498 165.859 1.00 65.55 321 PRO L N 1
ATOM 9146 C CA . PRO D 4 321 ? 127.597 114.246 166.716 1.00 65.55 321 PRO L CA 1
ATOM 9147 C C . PRO D 4 321 ? 127.204 113.812 168.131 1.00 65.55 321 PRO L C 1
ATOM 9148 O O . PRO D 4 321 ? 126.077 113.544 168.328 1.00 65.55 321 PRO L O 1
ATOM 9152 N N . LEU D 4 322 ? 128.086 113.856 169.126 1.00 67.01 322 LEU L N 1
ATOM 9153 C CA . LEU D 4 322 ? 127.881 113.244 170.464 1.00 67.01 322 LEU L CA 1
ATOM 9154 C C . LEU D 4 322 ? 126.648 113.758 171.083 1.00 67.01 322 LEU L C 1
ATOM 9155 O O . LEU D 4 322 ? 126.006 113.006 171.702 1.00 67.01 322 LEU L O 1
ATOM 9160 N N . LEU D 4 323 ? 126.387 115.023 170.934 1.00 70.82 323 LEU L N 1
ATOM 9161 C CA . LEU D 4 323 ? 125.255 115.521 171.723 1.00 70.82 323 LEU L CA 1
ATOM 9162 C C . LEU D 4 323 ? 124.041 114.717 171.312 1.00 70.82 323 LEU L C 1
ATOM 9163 O O . LEU D 4 323 ? 123.429 114.202 172.210 1.00 70.82 323 LEU L O 1
ATOM 9168 N N . GLU D 4 324 ? 123.789 114.465 170.036 1.00 67.24 324 GLU L N 1
ATOM 9169 C CA . GLU D 4 324 ? 122.611 113.612 169.791 1.00 67.24 324 GLU L CA 1
ATOM 9170 C C . GLU D 4 324 ? 122.892 112.295 170.512 1.00 67.24 324 GLU L C 1
ATOM 9171 O O . GLU D 4 324 ? 121.938 111.803 171.069 1.00 67.24 324 GLU L O 1
ATOM 9177 N N . THR D 4 325 ? 124.135 111.748 170.521 1.00 70.01 325 THR L N 1
ATOM 9178 C CA . THR D 4 325 ? 124.477 110.417 171.151 1.00 70.01 325 THR L CA 1
ATOM 9179 C C . THR D 4 325 ? 124.434 110.417 172.677 1.00 70.01 325 THR L C 1
ATOM 9180 O O . THR D 4 325 ? 123.973 109.425 173.221 1.00 70.01 325 THR L O 1
ATOM 9184 N N . ALA D 4 326 ? 124.948 111.435 173.357 1.00 72.58 326 ALA L N 1
ATOM 9185 C CA . ALA D 4 326 ? 124.785 111.468 174.817 1.00 72.58 326 ALA L CA 1
ATOM 9186 C C . ALA D 4 326 ? 123.323 111.707 174.982 1.00 72.58 326 ALA L C 1
ATOM 9187 O O . ALA D 4 326 ? 122.704 111.042 175.771 1.00 72.58 326 ALA L O 1
ATOM 9189 N N . ALA D 4 327 ? 122.802 112.600 174.178 1.00 74.46 327 ALA L N 1
ATOM 9190 C CA . ALA D 4 327 ? 121.408 112.906 174.464 1.00 74.46 327 ALA L CA 1
ATOM 9191 C C . ALA D 4 327 ? 120.614 111.631 174.256 1.00 74.46 327 ALA L C 1
ATOM 9192 O O . ALA D 4 327 ? 119.818 111.292 175.127 1.00 74.46 327 ALA L O 1
ATOM 9194 N N . ARG D 4 328 ? 120.896 110.896 173.207 1.00 71.89 328 ARG L N 1
ATOM 9195 C CA . ARG D 4 328 ? 120.054 109.718 172.966 1.00 71.89 328 ARG L CA 1
ATOM 9196 C C . ARG D 4 328 ? 120.261 108.872 174.200 1.00 71.89 328 ARG L C 1
ATOM 9197 O O . ARG D 4 328 ? 119.356 108.165 174.598 1.00 71.89 328 ARG L O 1
ATOM 9205 N N . ALA D 4 329 ? 121.458 108.901 174.735 1.00 75.06 329 ALA L N 1
ATOM 9206 C CA . ALA D 4 329 ? 121.735 108.042 175.888 1.00 75.06 329 ALA L CA 1
ATOM 9207 C C . ALA D 4 329 ? 121.005 108.507 177.135 1.00 75.06 329 ALA L C 1
ATOM 9208 O O . ALA D 4 329 ? 120.430 107.670 177.827 1.00 75.06 329 ALA L O 1
ATOM 9210 N N . THR D 4 330 ? 121.056 109.793 177.412 1.00 76.61 330 THR L N 1
ATOM 9211 C CA . THR D 4 330 ? 120.490 110.209 178.687 1.00 76.61 330 THR L CA 1
ATOM 9212 C C . THR D 4 330 ? 119.111 109.635 178.689 1.00 76.61 330 THR L C 1
ATOM 9213 O O . THR D 4 330 ? 118.834 108.826 179.550 1.00 76.61 330 THR L O 1
ATOM 9217 N N . LEU D 4 331 ? 118.323 109.937 177.679 1.00 75.68 331 LEU L N 1
ATOM 9218 C CA . LEU D 4 331 ? 116.882 109.541 177.708 1.00 75.68 331 LEU L CA 1
ATOM 9219 C C . LEU D 4 331 ? 116.742 108.011 177.722 1.00 75.68 331 LEU L C 1
ATOM 9220 O O . LEU D 4 331 ? 115.765 107.532 178.282 1.00 75.68 331 LEU L O 1
ATOM 9225 N N . LYS D 4 332 ? 117.670 107.283 177.117 1.00 78.68 332 LYS L N 1
ATOM 9226 C CA . LYS D 4 332 ? 117.585 105.810 177.009 1.00 78.68 332 LYS L CA 1
ATOM 9227 C C . LYS D 4 332 ? 117.680 105.217 178.404 1.00 78.68 332 LYS L C 1
ATOM 9228 O O . LYS D 4 332 ? 117.063 104.177 178.648 1.00 78.68 332 LYS L O 1
ATOM 9234 N N . TYR D 4 333 ? 118.472 105.875 179.247 1.00 80.92 333 TYR L N 1
ATOM 9235 C CA . TYR D 4 333 ? 118.739 105.362 180.614 1.00 80.92 333 TYR L CA 1
ATOM 9236 C C . TYR D 4 333 ? 117.817 106.029 181.633 1.00 80.92 333 TYR L C 1
ATOM 9237 O O . TYR D 4 333 ? 118.024 105.838 182.830 1.00 80.92 333 TYR L O 1
ATOM 9246 N N . ARG D 4 334 ? 116.912 106.871 181.173 1.00 81.58 334 ARG L N 1
ATOM 9247 C CA . ARG D 4 334 ? 115.953 107.438 182.105 1.00 81.58 334 ARG L CA 1
ATOM 9248 C C . ARG D 4 334 ? 116.749 108.032 183.227 1.00 81.58 334 ARG L C 1
ATOM 9249 O O . ARG D 4 334 ? 116.366 107.799 184.355 1.00 81.58 334 ARG L O 1
ATOM 9257 N N . ILE D 4 335 ? 117.811 108.795 182.924 1.00 82.34 335 ILE L N 1
ATOM 9258 C CA . ILE D 4 335 ? 118.643 109.535 183.937 1.00 82.34 335 ILE L CA 1
ATOM 9259 C C . ILE D 4 335 ? 117.869 110.754 184.404 1.00 82.34 335 ILE L C 1
ATOM 9260 O O . ILE D 4 335 ? 117.820 111.709 183.630 1.00 82.34 335 ILE L O 1
ATOM 9265 N N . PRO D 4 336 ? 117.305 110.816 185.633 1.00 83.00 336 PRO L N 1
ATOM 9266 C CA . PRO D 4 336 ? 116.496 111.936 185.955 1.00 83.00 336 PRO L CA 1
ATOM 9267 C C . PRO D 4 336 ? 117.496 113.075 185.911 1.00 83.00 336 PRO L C 1
ATOM 9268 O O . PRO D 4 336 ? 118.563 112.952 186.459 1.00 83.00 336 PRO L O 1
ATOM 9272 N N . TYR D 4 337 ? 117.113 114.151 185.254 1.00 80.20 337 TYR L N 1
ATOM 9273 C CA . TYR D 4 337 ? 117.980 115.339 185.211 1.00 80.20 337 TYR L CA 1
ATOM 9274 C C . TYR D 4 337 ? 117.105 116.521 185.472 1.00 80.20 337 TYR L C 1
ATOM 9275 O O . TYR D 4 337 ? 115.890 116.401 185.526 1.00 80.20 337 TYR L O 1
ATOM 9284 N N . GLY D 4 338 ? 117.736 117.647 185.614 1.00 82.26 338 GLY L N 1
ATOM 9285 C CA . GLY D 4 338 ? 116.945 118.867 185.745 1.00 82.26 338 GLY L CA 1
ATOM 9286 C C . GLY D 4 338 ? 117.796 120.048 185.413 1.00 82.26 338 GLY L C 1
ATOM 9287 O O . GLY D 4 338 ? 118.976 119.891 185.153 1.00 82.26 338 GLY L O 1
ATOM 9288 N N . PRO D 4 339 ? 117.225 121.226 185.376 1.00 81.61 339 PRO L N 1
ATOM 9289 C CA . PRO D 4 339 ? 117.941 122.476 185.073 1.00 81.61 339 PRO L CA 1
ATOM 9290 C C . PRO D 4 339 ? 118.997 122.845 186.098 1.00 81.61 339 PRO L C 1
ATOM 9291 O O . PRO D 4 339 ? 119.871 123.664 185.791 1.00 81.61 339 PRO L O 1
ATOM 9295 N N . HIS D 4 340 ? 118.942 122.285 187.307 1.00 85.19 340 HIS L N 1
ATOM 9296 C CA . HIS D 4 340 ? 120.008 122.504 188.277 1.00 85.19 340 HIS L CA 1
ATOM 9297 C C . HIS D 4 340 ? 121.204 121.591 188.044 1.00 85.19 340 HIS L C 1
ATOM 9298 O O . HIS D 4 340 ? 122.278 121.845 188.600 1.00 85.19 340 HIS L O 1
ATOM 9305 N N . LEU D 4 341 ? 121.044 120.541 187.240 1.00 82.50 341 LEU L N 1
ATOM 9306 C CA . LEU D 4 341 ? 122.127 119.631 186.886 1.00 82.50 341 LEU L CA 1
ATOM 9307 C C . LEU D 4 341 ? 122.605 119.796 185.454 1.00 82.50 341 LEU L C 1
ATOM 9308 O O . LEU D 4 341 ? 123.805 119.703 185.195 1.00 82.50 341 LEU L O 1
ATOM 9313 N N . ILE D 4 342 ? 121.747 120.019 184.448 1.00 76.77 342 ILE L N 1
ATOM 9314 C CA . ILE D 4 342 ? 122.150 120.161 183.006 1.00 76.77 342 ILE L CA 1
ATOM 9315 C C . ILE D 4 342 ? 122.080 121.645 182.660 1.00 76.77 342 ILE L C 1
ATOM 9316 O O . ILE D 4 342 ? 121.203 122.264 183.212 1.00 76.77 342 ILE L O 1
ATOM 9321 N N . PRO D 4 343 ? 122.914 122.289 181.815 1.00 75.29 343 PRO L N 1
ATOM 9322 C CA . PRO D 4 343 ? 122.853 123.724 181.626 1.00 75.29 343 PRO L CA 1
ATOM 9323 C C . PRO D 4 343 ? 121.461 123.939 181.088 1.00 75.29 343 PRO L C 1
ATOM 9324 O O . PRO D 4 343 ? 121.000 123.059 180.475 1.00 75.29 343 PRO L O 1
ATOM 9328 N N . ALA D 4 344 ? 120.822 125.086 181.281 1.00 77.26 344 ALA L N 1
ATOM 9329 C CA . ALA D 4 344 ? 119.384 125.268 180.947 1.00 77.26 344 ALA L CA 1
ATOM 9330 C C . ALA D 4 344 ? 119.011 125.027 179.494 1.00 77.26 344 ALA L C 1
ATOM 9331 O O . ALA D 4 344 ? 118.021 124.351 179.285 1.00 77.26 344 ALA L O 1
ATOM 9333 N N . THR D 4 345 ? 119.785 125.492 178.530 1.00 77.23 345 THR L N 1
ATOM 9334 C CA . THR D 4 345 ? 119.351 125.371 177.136 1.00 77.23 345 THR L CA 1
ATOM 9335 C C . THR D 4 345 ? 119.113 123.929 176.766 1.00 77.23 345 THR L C 1
ATOM 9336 O O . THR D 4 345 ? 118.057 123.629 176.263 1.00 77.23 345 THR L O 1
ATOM 9340 N N . LEU D 4 346 ? 120.021 123.045 177.107 1.00 78.18 346 LEU L N 1
ATOM 9341 C CA . LEU D 4 346 ? 119.862 121.599 176.826 1.00 78.18 346 LEU L CA 1
ATOM 9342 C C . LEU D 4 346 ? 118.653 121.155 177.593 1.00 78.18 346 LEU L C 1
ATOM 9343 O O . LEU D 4 346 ? 117.979 120.289 177.114 1.00 78.18 346 LEU L O 1
ATOM 9348 N N . CYS D 4 347 ? 118.429 121.708 178.757 1.00 82.37 347 CYS L N 1
ATOM 9349 C CA . CYS D 4 347 ? 117.329 121.165 179.521 1.00 82.37 347 CYS L CA 1
ATOM 9350 C C . CYS D 4 347 ? 116.103 121.362 178.674 1.00 82.37 347 CYS L C 1
ATOM 9351 O O . CYS D 4 347 ? 115.204 120.557 178.840 1.00 82.37 347 CYS L O 1
ATOM 9354 N N . GLN D 4 348 ? 116.009 122.397 177.836 1.00 85.30 348 GLN L N 1
ATOM 9355 C CA . GLN D 4 348 ? 114.819 122.508 176.936 1.00 85.30 348 GLN L CA 1
ATOM 9356 C C . GLN D 4 348 ? 114.814 121.424 175.879 1.00 85.30 348 GLN L C 1
ATOM 9357 O O . GLN D 4 348 ? 113.858 120.649 175.861 1.00 85.30 348 GLN L O 1
ATOM 9363 N N . ASP D 4 349 ? 115.939 121.230 175.202 1.00 84.69 349 ASP L N 1
ATOM 9364 C CA . ASP D 4 349 ? 115.980 120.292 174.053 1.00 84.69 349 ASP L CA 1
ATOM 9365 C C . ASP D 4 349 ? 115.592 118.890 174.482 1.00 84.69 349 ASP L C 1
ATOM 9366 O O . ASP D 4 349 ? 114.941 118.202 173.704 1.00 84.69 349 ASP L O 1
ATOM 9371 N N . LEU D 4 350 ? 116.018 118.461 175.640 1.00 78.78 350 LEU L N 1
ATOM 9372 C CA . LEU D 4 350 ? 115.712 117.070 175.953 1.00 78.78 350 LEU L CA 1
ATOM 9373 C C . LEU D 4 350 ? 114.230 117.004 176.328 1.00 78.78 350 LEU L C 1
ATOM 9374 O O . LEU D 4 350 ? 113.602 116.004 176.018 1.00 78.78 350 LEU L O 1
ATOM 9379 N N . SER D 4 351 ? 113.672 118.024 176.943 1.00 84.38 351 SER L N 1
ATOM 9380 C CA . SER D 4 351 ? 112.288 117.928 177.393 1.00 84.38 351 SER L CA 1
ATOM 9381 C C . SER D 4 351 ? 111.363 117.532 176.252 1.00 84.38 351 SER L C 1
ATOM 9382 O O . SER D 4 351 ? 110.426 116.747 176.443 1.00 84.38 351 SER L O 1
ATOM 9385 N N . LEU D 4 352 ? 111.611 118.061 175.057 1.00 84.78 352 LEU L N 1
ATOM 9386 C CA . LEU D 4 352 ? 110.783 117.811 173.886 1.00 84.78 352 LEU L CA 1
ATOM 9387 C C . LEU D 4 352 ? 111.524 117.018 172.810 1.00 84.78 352 LEU L C 1
ATOM 9388 O O . LEU D 4 352 ? 111.222 117.137 171.622 1.00 84.78 352 LEU L O 1
ATOM 9393 N N . ALA D 4 353 ? 112.478 116.184 173.217 1.00 79.98 353 ALA L N 1
ATOM 9394 C CA . ALA D 4 353 ? 113.213 115.370 172.259 1.00 79.98 353 ALA L CA 1
ATOM 9395 C C . ALA D 4 353 ? 112.276 114.404 171.543 1.00 79.98 353 ALA L C 1
ATOM 9396 O O . ALA D 4 353 ? 111.402 113.787 172.157 1.00 79.98 353 ALA L O 1
ATOM 9398 N N . LYS D 4 354 ? 112.473 114.273 170.234 1.00 75.80 354 LYS L N 1
ATOM 9399 C CA . LYS D 4 354 ? 111.603 113.455 169.406 1.00 75.80 354 LYS L CA 1
ATOM 9400 C C . LYS D 4 354 ? 111.711 111.984 169.792 1.00 75.80 354 LYS L C 1
ATOM 9401 O O . LYS D 4 354 ? 112.680 111.544 170.413 1.00 75.80 354 LYS L O 1
ATOM 9407 N N . THR D 4 355 ? 110.686 111.221 169.422 1.00 82.01 355 THR L N 1
ATOM 9408 C CA . THR D 4 355 ? 110.662 109.778 169.640 1.00 82.01 355 THR L CA 1
ATOM 9409 C C . THR D 4 355 ? 110.471 109.099 168.293 1.00 82.01 355 THR L C 1
ATOM 9410 O O . THR D 4 355 ? 109.402 109.211 167.686 1.00 82.01 355 THR L O 1
ATOM 9414 N N . CYS D 4 356 ? 111.500 108.395 167.832 1.00 90.44 356 CYS L N 1
ATOM 9415 C CA . CYS D 4 356 ? 111.406 107.673 166.575 1.00 90.44 356 CYS L CA 1
ATOM 9416 C C . CYS D 4 356 ? 110.432 106.505 166.701 1.00 90.44 356 CYS L C 1
ATOM 9417 O O . CYS D 4 356 ? 110.118 106.036 167.798 1.00 90.44 356 CYS L O 1
ATOM 9420 N N . ASP D 4 357 ? 109.942 106.041 165.549 1.00 91.88 357 ASP L N 1
ATOM 9421 C CA . ASP D 4 357 ? 108.968 104.955 165.549 1.00 91.88 357 ASP L CA 1
ATOM 9422 C C . ASP D 4 357 ? 109.556 103.670 166.115 1.00 91.88 357 ASP L C 1
ATOM 9423 O O . ASP D 4 357 ? 108.834 102.875 166.727 1.00 91.88 357 ASP L O 1
ATOM 9428 N N . CYS D 4 358 ? 110.860 103.449 165.928 1.00 94.83 358 CYS L N 1
ATOM 9429 C CA . CYS D 4 358 ? 111.482 102.223 166.413 1.00 94.83 358 CYS L CA 1
ATOM 9430 C C . CYS D 4 358 ? 111.459 102.122 167.932 1.00 94.83 358 CYS L C 1
ATOM 9431 O O . CYS D 4 358 ? 111.561 101.014 168.469 1.00 94.83 358 CYS L O 1
ATOM 9434 N N . GLY D 4 359 ? 111.327 103.239 168.631 1.00 85.50 359 GLY L N 1
ATOM 9435 C CA . GLY D 4 359 ? 111.244 103.248 170.071 1.00 85.50 359 GLY L CA 1
ATOM 9436 C C . GLY D 4 359 ? 112.415 103.873 170.807 1.00 85.50 359 GLY L C 1
ATOM 9437 O O . GLY D 4 359 ? 112.575 103.608 172.005 1.00 85.50 359 GLY L O 1
ATOM 9438 N N . LEU D 4 360 ? 113.232 104.686 170.141 1.00 77.56 360 LEU L N 1
ATOM 9439 C CA . LEU D 4 360 ? 114.366 105.318 170.789 1.00 77.56 360 LEU L CA 1
ATOM 9440 C C . LEU D 4 360 ? 114.400 106.802 170.455 1.00 77.56 360 LEU L C 1
ATOM 9441 O O . LEU D 4 360 ? 114.071 107.197 169.331 1.00 77.56 360 LEU L O 1
ATOM 9446 N N . PRO D 4 361 ? 114.794 107.643 171.405 1.00 69.14 361 PRO L N 1
ATOM 9447 C CA . PRO D 4 361 ? 114.780 109.088 171.168 1.00 69.14 361 PRO L CA 1
ATOM 9448 C C . PRO D 4 361 ? 115.872 109.521 170.204 1.00 69.14 361 PRO L C 1
ATOM 9449 O O . PRO D 4 361 ? 116.822 108.791 169.920 1.00 69.14 361 PRO L O 1
ATOM 9453 N N . CYS D 4 362 ? 115.708 110.740 169.685 1.00 70.52 362 CYS L N 1
ATOM 9454 C CA . CYS D 4 362 ? 116.711 111.343 168.809 1.00 70.52 362 CYS L CA 1
ATOM 9455 C C . CYS D 4 362 ? 116.556 112.863 168.899 1.00 70.52 362 CYS L C 1
ATOM 9456 O O . CYS D 4 362 ? 115.642 113.432 168.299 1.00 70.52 362 CYS L O 1
ATOM 9459 N N . LEU D 4 363 ? 117.446 113.500 169.662 1.00 69.67 363 LEU L N 1
ATOM 9460 C CA . LEU D 4 363 ? 117.320 114.933 169.904 1.00 69.67 363 LEU L CA 1
ATOM 9461 C C . LEU D 4 363 ? 117.483 115.728 168.614 1.00 69.67 363 LEU L C 1
ATOM 9462 O O . LEU D 4 363 ? 116.757 116.700 168.380 1.00 69.67 363 LEU L O 1
ATOM 9467 N N . ASN D 4 364 ? 118.431 115.338 167.769 1.00 71.41 364 ASN L N 1
ATOM 9468 C CA . ASN D 4 364 ? 118.596 115.942 166.454 1.00 71.41 364 ASN L CA 1
ATOM 9469 C C . ASN D 4 364 ? 119.004 114.843 165.482 1.00 71.41 364 ASN L C 1
ATOM 9470 O O . ASN D 4 364 ? 118.958 113.653 165.808 1.00 71.41 364 ASN L O 1
ATOM 9475 N N . SER D 4 365 ? 119.409 115.249 164.281 1.00 72.95 365 SER L N 1
ATOM 9476 C CA . SER D 4 365 ? 119.857 114.328 163.240 1.00 72.95 365 SER L CA 1
ATOM 9477 C C . SER D 4 365 ? 118.811 113.242 162.990 1.00 72.95 365 SER L C 1
ATOM 9478 O O . SER D 4 365 ? 119.028 112.054 163.226 1.00 72.95 365 SER L O 1
ATOM 9481 N N . PHE D 4 366 ? 117.653 113.685 162.516 1.00 78.61 366 PHE L N 1
ATOM 9482 C CA . PHE D 4 366 ? 116.509 112.823 162.269 1.00 78.61 366 PHE L CA 1
ATOM 9483 C C . PHE D 4 366 ? 116.124 112.877 160.797 1.00 78.61 366 PHE L C 1
ATOM 9484 O O . PHE D 4 366 ? 116.634 113.692 160.023 1.00 78.61 366 PHE L O 1
ATOM 9492 N N . ILE D 4 367 ? 115.208 111.992 160.418 1.00 85.39 367 ILE L N 1
ATOM 9493 C CA . ILE D 4 367 ? 114.585 112.011 159.099 1.00 85.39 367 ILE L CA 1
ATOM 9494 C C . ILE D 4 367 ? 113.108 112.307 159.299 1.00 85.39 367 ILE L C 1
ATOM 9495 O O . ILE D 4 367 ? 112.413 111.557 159.993 1.00 85.39 367 ILE L O 1
ATOM 9500 N N . GLN D 4 368 ? 112.627 113.393 158.703 1.00 85.37 368 GLN L N 1
ATOM 9501 C CA . GLN D 4 368 ? 111.243 113.813 158.871 1.00 85.37 368 GLN L CA 1
ATOM 9502 C C . GLN D 4 368 ? 110.430 113.397 157.654 1.00 85.37 368 GLN L C 1
ATOM 9503 O O . GLN D 4 368 ? 110.800 113.703 156.516 1.00 85.37 368 GLN L O 1
ATOM 9509 N N . THR D 4 369 ? 109.338 112.677 157.898 1.00 85.06 369 THR L N 1
ATOM 9510 C CA . THR D 4 369 ? 108.434 112.245 156.842 1.00 85.06 369 THR L CA 1
ATOM 9511 C C . THR D 4 369 ? 107.023 112.677 157.201 1.00 85.06 369 THR L C 1
ATOM 9512 O O . THR D 4 369 ? 106.528 112.354 158.285 1.00 85.06 369 THR L O 1
ATOM 9516 N N . ILE D 4 370 ? 106.380 113.409 156.297 1.00 76.68 370 ILE L N 1
ATOM 9517 C CA . ILE D 4 370 ? 105.006 113.851 156.496 1.00 76.68 370 ILE L CA 1
ATOM 9518 C C . ILE D 4 370 ? 104.117 112.722 155.989 1.00 76.68 370 ILE L C 1
ATOM 9519 O O . ILE D 4 370 ? 103.848 112.611 154.793 1.00 76.68 370 ILE L O 1
ATOM 9524 N N . VAL D 4 371 ? 103.666 111.873 156.904 1.00 79.43 371 VAL L N 1
ATOM 9525 C CA . VAL D 4 371 ? 102.922 110.666 156.571 1.00 79.43 371 VAL L CA 1
ATOM 9526 C C . VAL D 4 371 ? 101.480 110.845 157.013 1.00 79.43 371 VAL L C 1
ATOM 9527 O O . VAL D 4 371 ? 101.215 111.358 158.104 1.00 79.43 371 VAL L O 1
ATOM 9531 N N . LEU D 4 372 ? 100.547 110.443 156.158 1.00 92.99 372 LEU L N 1
ATOM 9532 C CA . LEU D 4 372 ? 99.139 110.490 156.520 1.00 92.99 372 LEU L CA 1
ATOM 9533 C C . LEU D 4 372 ? 98.765 109.256 157.330 1.00 92.99 372 LEU L C 1
ATOM 9534 O O . LEU D 4 372 ? 99.183 108.138 157.019 1.00 92.99 372 LEU L O 1
ATOM 9539 N N . MET D 4 373 ? 97.996 109.473 158.393 1.00 101.88 373 MET L N 1
ATOM 9540 C CA . MET D 4 373 ? 97.494 108.388 159.220 1.00 101.88 373 MET L CA 1
ATOM 9541 C C . MET D 4 373 ? 96.011 108.605 159.479 1.00 101.88 373 MET L C 1
ATOM 9542 O O . MET D 4 373 ? 95.537 109.744 159.547 1.00 101.88 373 MET L O 1
ATOM 9547 N N . ASN D 4 374 ? 95.281 107.498 159.600 1.00 112.24 374 ASN L N 1
ATOM 9548 C CA . ASN D 4 374 ? 93.876 107.564 159.972 1.00 112.24 374 ASN L CA 1
ATOM 9549 C C . ASN D 4 374 ? 93.731 108.165 161.364 1.00 112.24 374 ASN L C 1
ATOM 9550 O O . ASN D 4 374 ? 94.455 107.802 162.294 1.00 112.24 374 ASN L O 1
ATOM 9555 N N . LEU D 4 375 ? 92.787 109.092 161.504 1.00 110.74 375 LEU L N 1
ATOM 9556 C CA . LEU D 4 375 ? 92.578 109.789 162.765 1.00 110.74 375 LEU L CA 1
ATOM 9557 C C . LEU D 4 375 ? 91.537 109.120 163.651 1.00 110.74 375 LEU L C 1
ATOM 9558 O O . LEU D 4 375 ? 91.279 109.613 164.753 1.00 110.74 375 LEU L O 1
ATOM 9563 N N . HIS D 4 376 ? 90.935 108.014 163.207 1.00 115.19 376 HIS L N 1
ATOM 9564 C CA . HIS D 4 376 ? 89.991 107.305 164.064 1.00 115.19 376 HIS L CA 1
ATOM 9565 C C . HIS D 4 376 ? 90.695 106.604 165.218 1.00 115.19 376 HIS L C 1
ATOM 9566 O O . HIS D 4 376 ? 90.073 106.341 166.253 1.00 115.19 376 HIS L O 1
ATOM 9573 N N . GLN D 4 377 ? 91.977 106.273 165.057 1.00 112.84 377 GLN L N 1
ATOM 9574 C CA . GLN D 4 377 ? 92.742 105.748 166.183 1.00 112.84 377 GLN L CA 1
ATOM 9575 C C . GLN D 4 377 ? 92.927 106.808 167.261 1.00 112.84 377 GLN L C 1
ATOM 9576 O O . GLN D 4 377 ? 92.834 106.510 168.457 1.00 112.84 377 GLN L O 1
ATOM 9582 N N . VAL D 4 378 ? 93.191 108.052 166.855 1.00 112.23 378 VAL L N 1
ATOM 9583 C CA . VAL D 4 378 ? 93.452 109.114 167.822 1.00 112.23 378 VAL L CA 1
ATOM 9584 C C . VAL D 4 378 ? 92.182 109.489 168.575 1.00 112.23 378 VAL L C 1
ATOM 9585 O O . VAL D 4 378 ? 92.197 109.651 169.801 1.00 112.23 378 VAL L O 1
ATOM 9589 N N . SER D 4 379 ? 91.068 109.638 167.863 1.00 119.22 379 SER L N 1
ATOM 9590 C CA . SER D 4 379 ? 89.810 110.059 168.461 1.00 119.22 379 SER L CA 1
ATOM 9591 C C . SER D 4 379 ? 88.693 109.132 168.010 1.00 119.22 379 SER L C 1
ATOM 9592 O O . SER D 4 379 ? 88.721 108.613 166.891 1.00 119.22 379 SER L O 1
ATOM 9595 N N . GLN D 4 380 ? 87.707 108.933 168.887 1.00 123.58 380 GLN L N 1
ATOM 9596 C CA . GLN D 4 380 ? 86.606 108.028 168.573 1.00 123.58 380 GLN L CA 1
ATOM 9597 C C . GLN D 4 380 ? 85.818 108.511 167.362 1.00 123.58 380 GLN L C 1
ATOM 9598 O O . GLN D 4 380 ? 85.463 107.715 166.485 1.00 123.58 380 GLN L O 1
ATOM 9604 N N . THR D 4 381 ? 85.537 109.809 167.295 1.00 123.83 381 THR L N 1
ATOM 9605 C CA . THR D 4 381 ? 84.791 110.404 166.194 1.00 123.83 381 THR L CA 1
ATOM 9606 C C . THR D 4 381 ? 85.620 111.515 165.566 1.00 123.83 381 THR L C 1
ATOM 9607 O O . THR D 4 381 ? 86.260 112.296 166.278 1.00 123.83 381 THR L O 1
ATOM 9611 N N . VAL D 4 382 ? 85.618 111.574 164.236 1.00 126.91 382 VAL L N 1
ATOM 9612 C CA . VAL D 4 382 ? 86.334 112.599 163.487 1.00 126.91 382 VAL L CA 1
ATOM 9613 C C . VAL D 4 382 ? 85.358 113.280 162.540 1.00 126.91 382 VAL L C 1
ATOM 9614 O O . VAL D 4 382 ? 84.511 112.621 161.926 1.00 126.91 382 VAL L O 1
ATOM 9618 N N . VAL D 4 383 ? 85.476 114.600 162.427 1.00 129.22 383 VAL L N 1
ATOM 9619 C CA . VAL D 4 383 ? 84.643 115.399 161.537 1.00 129.22 383 VAL L CA 1
ATOM 9620 C C . VAL D 4 383 ? 85.546 116.053 160.498 1.00 129.22 383 VAL L C 1
ATOM 9621 O O . VAL D 4 383 ? 86.505 116.751 160.852 1.00 129.22 383 VAL L O 1
ATOM 9625 N N . LEU D 4 384 ? 85.238 115.829 159.222 1.00 134.59 384 LEU L N 1
ATOM 9626 C CA . LEU D 4 384 ? 85.943 116.444 158.106 1.00 134.59 384 LEU L CA 1
ATOM 9627 C C . LEU D 4 384 ? 84.920 117.089 157.177 1.00 134.59 384 LEU L C 1
ATOM 9628 O O . LEU D 4 384 ? 83.710 117.034 157.417 1.00 134.59 384 LEU L O 1
ATOM 9633 N N . VAL D 4 385 ? 85.408 117.709 156.105 1.00 142.79 385 VAL L N 1
ATOM 9634 C CA . VAL D 4 385 ? 84.563 118.451 155.178 1.00 142.79 385 VAL L CA 1
ATOM 9635 C C . VAL D 4 385 ? 84.708 117.863 153.780 1.00 142.79 385 VAL L C 1
ATOM 9636 O O . VAL D 4 385 ? 85.812 117.497 153.359 1.00 142.79 385 VAL L O 1
ATOM 9640 N N . ASP D 4 386 ? 83.573 117.748 153.080 1.00 146.30 386 ASP L N 1
ATOM 9641 C CA . ASP D 4 386 ? 83.495 117.311 151.678 1.00 146.30 386 ASP L CA 1
ATOM 9642 C C . ASP D 4 386 ? 84.358 116.083 151.395 1.00 146.30 386 ASP L C 1
ATOM 9643 O O . ASP D 4 386 ? 84.896 115.924 150.297 1.00 146.30 386 ASP L O 1
ATOM 9648 N N . THR D 4 387 ? 84.481 115.193 152.378 1.00 148.27 387 THR L N 1
ATOM 9649 C CA . THR D 4 387 ? 85.245 113.958 152.222 1.00 148.27 387 THR L CA 1
ATOM 9650 C C . THR D 4 387 ? 84.491 112.843 152.933 1.00 148.27 387 THR L C 1
ATOM 9651 O O . THR D 4 387 ? 84.396 112.843 154.164 1.00 148.27 387 THR L O 1
ATOM 9655 N N . MET D 4 388 ? 83.960 111.899 152.162 1.00 148.89 388 MET L N 1
ATOM 9656 C CA . MET D 4 388 ? 83.248 110.750 152.704 1.00 148.89 388 MET L CA 1
ATOM 9657 C C . MET D 4 388 ? 84.141 109.523 152.577 1.00 148.89 388 MET L C 1
ATOM 9658 O O . MET D 4 388 ? 84.595 109.193 151.476 1.00 148.89 388 MET L O 1
ATOM 9663 N N . GLY D 4 389 ? 84.390 108.852 153.699 1.00 141.94 389 GLY L N 1
ATOM 9664 C CA . GLY D 4 389 ? 85.280 107.712 153.721 1.00 141.94 389 GLY L CA 1
ATOM 9665 C C . GLY D 4 389 ? 86.753 108.047 153.802 1.00 141.94 389 GLY L C 1
ATOM 9666 O O . GLY D 4 389 ? 87.579 107.125 153.807 1.00 141.94 389 GLY L O 1
ATOM 9667 N N . GLY D 4 390 ? 87.112 109.328 153.862 1.00 133.16 390 GLY L N 1
ATOM 9668 C CA . GLY D 4 390 ? 88.502 109.731 153.963 1.00 133.16 390 GLY L CA 1
ATOM 9669 C C . GLY D 4 390 ? 88.769 110.559 155.203 1.00 133.16 390 GLY L C 1
ATOM 9670 O O . GLY D 4 390 ? 88.221 111.654 155.358 1.00 133.16 390 GLY L O 1
ATOM 9671 N N . THR D 4 391 ? 89.613 110.043 156.098 1.00 117.07 391 THR L N 1
ATOM 9672 C CA . THR D 4 391 ? 89.830 110.665 157.398 1.00 117.07 391 THR L CA 1
ATOM 9673 C C . THR D 4 391 ? 91.327 110.864 157.655 1.00 117.07 391 THR L C 1
ATOM 9674 O O . THR D 4 391 ? 91.733 111.214 158.767 1.00 117.07 391 THR L O 1
ATOM 9678 N N . ASP D 4 392 ? 92.155 110.707 156.627 1.00 105.31 392 ASP L N 1
ATOM 9679 C CA . ASP D 4 392 ? 93.600 110.758 156.806 1.00 105.31 392 ASP L CA 1
ATOM 9680 C C . ASP D 4 392 ? 94.059 112.154 157.217 1.00 105.31 392 ASP L C 1
ATOM 9681 O O . ASP D 4 392 ? 93.473 113.168 156.827 1.00 105.31 392 ASP L O 1
ATOM 9686 N N . GLY D 4 393 ? 95.124 112.196 158.014 1.00 92.77 393 GLY L N 1
ATOM 9687 C CA . GLY D 4 393 ? 95.710 113.445 158.438 1.00 92.77 393 GLY L CA 1
ATOM 9688 C C . GLY D 4 393 ? 97.223 113.381 158.476 1.00 92.77 393 GLY L C 1
ATOM 9689 O O . GLY D 4 393 ? 97.814 112.335 158.755 1.00 92.77 393 GLY L O 1
ATOM 9690 N N . PRO D 4 394 ? 97.880 114.503 158.191 1.00 86.62 394 PRO L N 1
ATOM 9691 C CA . PRO D 4 394 ? 99.345 114.518 158.179 1.00 86.62 394 PRO L CA 1
ATOM 9692 C C . PRO D 4 394 ? 99.931 114.430 159.579 1.00 86.62 394 PRO L C 1
ATOM 9693 O O . PRO D 4 394 ? 99.372 114.946 160.549 1.00 86.62 394 PRO L O 1
ATOM 9697 N N . ILE D 4 395 ? 101.085 113.771 159.667 1.00 81.30 395 ILE L N 1
ATOM 9698 C CA . ILE D 4 395 ? 101.841 113.629 160.906 1.00 81.30 395 ILE L CA 1
ATOM 9699 C C . ILE D 4 395 ? 103.319 113.633 160.546 1.00 81.30 395 ILE L C 1
ATOM 9700 O O . ILE D 4 395 ? 103.733 112.941 159.609 1.00 81.30 395 ILE L O 1
ATOM 9705 N N . VAL D 4 396 ? 104.113 114.413 161.274 1.00 79.86 396 VAL L N 1
ATOM 9706 C CA . VAL D 4 396 ? 105.545 114.514 161.018 1.00 79.86 396 VAL L CA 1
ATOM 9707 C C . VAL D 4 396 ? 106.230 113.405 161.811 1.00 79.86 396 VAL L C 1
ATOM 9708 O O . VAL D 4 396 ? 106.584 113.588 162.977 1.00 79.86 396 VAL L O 1
ATOM 9712 N N . CYS D 4 397 ? 106.419 112.250 161.179 1.00 82.19 397 CYS L N 1
ATOM 9713 C CA . CYS D 4 397 ? 107.140 111.158 161.816 1.00 82.19 397 CYS L CA 1
ATOM 9714 C C . CYS D 4 397 ? 108.639 111.408 161.727 1.00 82.19 397 CYS L C 1
ATOM 9715 O O . CYS D 4 397 ? 109.165 111.725 160.654 1.00 82.19 397 CYS L O 1
ATOM 9718 N N . TYR D 4 398 ? 109.322 111.279 162.861 1.00 84.50 398 TYR L N 1
ATOM 9719 C CA . TYR D 4 398 ? 110.764 111.444 162.937 1.00 84.50 398 TYR L CA 1
ATOM 9720 C C . TYR D 4 398 ? 111.444 110.081 162.976 1.00 84.50 398 TYR L C 1
ATOM 9721 O O . TYR D 4 398 ? 110.902 109.110 163.511 1.00 84.50 398 TYR L O 1
ATOM 9730 N N . PHE D 4 399 ? 112.639 110.018 162.394 1.00 87.18 399 PHE L N 1
ATOM 9731 C CA . PHE D 4 399 ? 113.409 108.786 162.316 1.00 87.18 399 PHE L CA 1
ATOM 9732 C C . PHE D 4 399 ? 114.799 109.009 162.888 1.00 87.18 399 PHE L C 1
ATOM 9733 O O . PHE D 4 399 ? 115.470 109.987 162.542 1.00 87.18 399 PHE L O 1
ATOM 9741 N N . CYS D 4 400 ? 115.220 108.091 163.762 1.00 90.30 400 CYS L N 1
ATOM 9742 C CA . CYS D 4 400 ? 116.489 108.235 164.468 1.00 90.30 400 CYS L CA 1
ATOM 9743 C C . CYS D 4 400 ? 117.677 108.052 163.532 1.00 90.30 400 CYS L C 1
ATOM 9744 O O . CYS D 4 400 ? 118.604 108.869 163.525 1.00 90.30 400 CYS L O 1
ATOM 9747 N N . SER D 4 401 ? 117.670 106.985 162.738 1.00 92.65 401 SER L N 1
ATOM 9748 C CA . SER D 4 401 ? 118.810 106.635 161.906 1.00 92.65 401 SER L CA 1
ATOM 9749 C C . SER D 4 401 ? 118.344 106.270 160.505 1.00 92.65 401 SER L C 1
ATOM 9750 O O . SER D 4 401 ? 117.207 105.835 160.303 1.00 92.65 401 SER L O 1
ATOM 9753 N N . LEU D 4 402 ? 119.246 106.449 159.538 1.00 92.59 402 LEU L N 1
ATOM 9754 C CA . LEU D 4 402 ? 118.917 106.151 158.148 1.00 92.59 402 LEU L CA 1
ATOM 9755 C C . LEU D 4 402 ? 118.572 104.678 157.974 1.00 92.59 402 LEU L C 1
ATOM 9756 O O . LEU D 4 402 ? 117.627 104.335 157.254 1.00 92.59 402 LEU L O 1
ATOM 9761 N N . THR D 4 403 ? 119.327 103.792 158.626 1.00 95.33 403 THR L N 1
ATOM 9762 C CA . THR D 4 403 ? 119.026 102.368 158.542 1.00 95.33 403 THR L CA 1
ATOM 9763 C C . THR D 4 403 ? 117.657 102.052 159.125 1.00 95.33 403 THR L C 1
ATOM 9764 O O . THR D 4 403 ? 117.007 101.093 158.697 1.00 95.33 403 THR L O 1
ATOM 9768 N N . CYS D 4 404 ? 117.203 102.844 160.099 1.00 93.77 404 CYS L N 1
ATOM 9769 C CA . CYS D 4 404 ? 115.883 102.637 160.679 1.00 93.77 404 CYS L CA 1
ATOM 9770 C C . CYS D 4 404 ? 114.771 103.088 159.741 1.00 93.77 404 CYS L C 1
ATOM 9771 O O . CYS D 4 404 ? 113.631 102.634 159.880 1.00 93.77 404 CYS L O 1
ATOM 9774 N N . TYR D 4 405 ? 115.086 103.963 158.784 1.00 92.07 405 TYR L N 1
ATOM 9775 C CA . TYR D 4 405 ? 114.088 104.442 157.833 1.00 92.07 405 TYR L CA 1
ATOM 9776 C C . TYR D 4 405 ? 113.689 103.361 156.834 1.00 92.07 405 TYR L C 1
ATOM 9777 O O . TYR D 4 405 ? 112.533 103.317 156.388 1.00 92.07 405 TYR L O 1
ATOM 9786 N N . SER D 4 406 ? 114.633 102.494 156.463 1.00 98.46 406 SER L N 1
ATOM 9787 C CA . SER D 4 406 ? 114.349 101.472 155.463 1.00 98.46 406 SER L CA 1
ATOM 9788 C C . SER D 4 406 ? 113.311 100.479 155.966 1.00 98.46 406 SER L C 1
ATOM 9789 O O . SER D 4 406 ? 112.520 99.948 155.180 1.00 98.46 406 SER L O 1
ATOM 9792 N N . GLN D 4 407 ? 113.299 100.209 157.273 1.00 97.78 407 GLN L N 1
ATOM 9793 C CA . GLN D 4 407 ? 112.270 99.333 157.821 1.00 97.78 407 GLN L CA 1
ATOM 9794 C C . GLN D 4 407 ? 110.883 99.935 157.637 1.00 97.78 407 GLN L C 1
ATOM 9795 O O . GLN D 4 407 ? 109.939 99.232 157.256 1.00 97.78 407 GLN L O 1
ATOM 9801 N N . PHE D 4 408 ? 110.741 101.238 157.892 1.00 97.50 408 PHE L N 1
ATOM 9802 C CA . PHE D 4 408 ? 109.449 101.880 157.677 1.00 97.50 408 PHE L CA 1
ATOM 9803 C C . PHE D 4 408 ? 109.071 101.877 156.205 1.00 97.50 408 PHE L C 1
ATOM 9804 O O . PHE D 4 408 ? 107.896 101.703 155.863 1.00 97.50 408 PHE L O 1
ATOM 9812 N N . LEU D 4 409 ? 110.044 102.094 155.318 1.00 98.63 409 LEU L N 1
ATOM 9813 C CA . LEU D 4 409 ? 109.741 102.031 153.890 1.00 98.63 409 LEU L CA 1
ATOM 9814 C C . LEU D 4 409 ? 109.271 100.643 153.478 1.00 98.63 409 LEU L C 1
ATOM 9815 O O . LEU D 4 409 ? 108.330 100.511 152.689 1.00 98.63 409 LEU L O 1
ATOM 9820 N N . ASP D 4 410 ? 109.912 99.595 153.999 1.00 104.18 410 ASP L N 1
ATOM 9821 C CA . ASP D 4 410 ? 109.459 98.239 153.708 1.00 104.18 410 ASP L CA 1
ATOM 9822 C C . ASP D 4 410 ? 108.050 98.008 154.236 1.00 104.18 410 ASP L C 1
ATOM 9823 O O . ASP D 4 410 ? 107.209 97.411 153.551 1.00 104.18 410 ASP L O 1
ATOM 9828 N N . LYS D 4 411 ? 107.772 98.484 155.452 1.00 105.17 411 LYS L N 1
ATOM 9829 C CA . LYS D 4 411 ? 106.438 98.334 156.022 1.00 105.17 411 LYS L CA 1
ATOM 9830 C C . LYS D 4 411 ? 105.391 99.036 155.168 1.00 105.17 411 LYS L C 1
ATOM 9831 O O . LYS D 4 411 ? 104.307 98.493 154.926 1.00 105.17 411 LYS L O 1
ATOM 9837 N N . TYR D 4 412 ? 105.697 100.249 154.705 1.00 108.02 412 TYR L N 1
ATOM 9838 C CA . TYR D 4 412 ? 104.740 101.005 153.906 1.00 108.02 412 TYR L CA 1
ATOM 9839 C C . TYR D 4 412 ? 104.544 100.374 152.534 1.00 108.02 412 TYR L C 1
ATOM 9840 O O . TYR D 4 412 ? 103.422 100.342 152.015 1.00 108.02 412 TYR L O 1
ATOM 9849 N N . LEU D 4 413 ? 105.623 99.872 151.927 1.00 110.40 413 LEU L N 1
ATOM 9850 C CA . LEU D 4 413 ? 105.503 99.213 150.631 1.00 110.40 413 LEU L CA 1
ATOM 9851 C C . LEU D 4 413 ? 104.667 97.946 150.735 1.00 110.40 413 LEU L C 1
ATOM 9852 O O . LEU D 4 413 ? 103.825 97.676 149.871 1.00 110.40 413 LEU L O 1
ATOM 9857 N N . GLN D 4 414 ? 104.884 97.152 151.786 1.00 109.69 414 GLN L N 1
ATOM 9858 C CA . GLN D 4 414 ? 104.064 95.964 151.983 1.00 109.69 414 GLN L CA 1
ATOM 9859 C C . GLN D 4 414 ? 102.625 96.314 152.336 1.00 109.69 414 GLN L C 1
ATOM 9860 O O . GLN D 4 414 ? 101.726 95.497 152.106 1.00 109.69 414 GLN L O 1
ATOM 9866 N N . SER D 4 415 ? 102.386 97.504 152.877 1.00 109.89 415 SER L N 1
ATOM 9867 C CA . SER D 4 415 ? 101.039 97.936 153.224 1.00 109.89 415 SER L CA 1
ATOM 9868 C C . SER D 4 415 ? 100.581 99.069 152.314 1.00 109.89 415 SER L C 1
ATOM 9869 O O . SER D 4 415 ? 99.414 99.136 151.929 1.00 109.89 415 SER L O 1
ATOM 9872 N N . LYS E 5 20 ? 138.170 106.588 44.926 1.00 162.64 20 LYS R N 1
ATOM 9873 C CA . LYS E 5 20 ? 139.294 107.281 44.320 1.00 162.64 20 LYS R CA 1
ATOM 9874 C C . LYS E 5 20 ? 140.549 107.138 45.183 1.00 162.64 20 LYS R C 1
ATOM 9875 O O . LYS E 5 20 ? 140.528 106.583 46.285 1.00 162.64 20 LYS R O 1
ATOM 9881 N N . ARG E 5 21 ? 141.659 107.660 44.657 1.00 163.28 21 ARG R N 1
ATOM 9882 C CA . ARG E 5 21 ? 142.958 107.443 45.286 1.00 163.28 21 ARG R CA 1
ATOM 9883 C C . ARG E 5 21 ? 143.097 108.203 46.601 1.00 163.28 21 ARG R C 1
ATOM 9884 O O . ARG E 5 21 ? 143.706 107.688 47.546 1.00 163.28 21 ARG R O 1
ATOM 9892 N N . PHE E 5 22 ? 142.552 109.413 46.687 1.00 159.23 22 PHE R N 1
ATOM 9893 C CA . PHE E 5 22 ? 142.642 110.207 47.906 1.00 159.23 22 PHE R CA 1
ATOM 9894 C C . PHE E 5 22 ? 141.573 109.758 48.893 1.00 159.23 22 PHE R C 1
ATOM 9895 O O . PHE E 5 22 ? 140.416 109.546 48.521 1.00 159.23 22 PHE R O 1
ATOM 9903 N N . GLU E 5 23 ? 141.969 109.616 50.158 1.00 155.96 23 GLU R N 1
ATOM 9904 C CA . GLU E 5 23 ? 141.093 109.074 51.186 1.00 155.96 23 GLU R CA 1
ATOM 9905 C C . GLU E 5 23 ? 141.191 109.933 52.440 1.00 155.96 23 GLU R C 1
ATOM 9906 O O . GLU E 5 23 ? 141.898 110.946 52.477 1.00 155.96 23 GLU R O 1
ATOM 9912 N N . VAL E 5 24 ? 140.468 109.513 53.475 1.00 146.26 24 VAL R N 1
ATOM 9913 C CA . VAL E 5 24 ? 140.461 110.170 54.776 1.00 146.26 24 VAL R CA 1
ATOM 9914 C C . VAL E 5 24 ? 141.008 109.194 55.808 1.00 146.26 24 VAL R C 1
ATOM 9915 O O . VAL E 5 24 ? 140.637 108.014 55.821 1.00 146.26 24 VAL R O 1
ATOM 9919 N N . LYS E 5 25 ? 141.910 109.680 56.661 1.00 142.03 25 LYS R N 1
ATOM 9920 C CA . LYS E 5 25 ? 142.563 108.817 57.637 1.00 142.03 25 LYS R CA 1
ATOM 9921 C C . LYS E 5 25 ? 142.008 108.959 59.047 1.00 142.03 25 LYS R C 1
ATOM 9922 O O . LYS E 5 25 ? 142.112 108.010 59.830 1.00 142.03 25 LYS R O 1
ATOM 9928 N N . LYS E 5 26 ? 141.421 110.103 59.389 1.00 138.79 26 LYS R N 1
ATOM 9929 C CA . LYS E 5 26 ? 140.900 110.344 60.726 1.00 138.79 26 LYS R CA 1
ATOM 9930 C C . LYS E 5 26 ? 139.503 110.939 60.634 1.00 138.79 26 LYS R C 1
ATOM 9931 O O . LYS E 5 26 ? 139.174 111.646 59.679 1.00 138.79 26 LYS R O 1
ATOM 9937 N N . TRP E 5 27 ? 138.678 110.637 61.635 1.00 136.97 27 TRP R N 1
ATOM 9938 C CA . TRP E 5 27 ? 137.350 111.238 61.744 1.00 136.97 27 TRP R CA 1
ATOM 9939 C C . TRP E 5 27 ? 136.941 111.214 63.209 1.00 136.97 27 TRP R C 1
ATOM 9940 O O . TRP E 5 27 ? 136.707 110.140 63.771 1.00 136.97 27 TRP R O 1
ATOM 9951 N N . ASN E 5 28 ? 136.853 112.392 63.820 1.00 135.52 28 ASN R N 1
ATOM 9952 C CA . ASN E 5 28 ? 136.478 112.529 65.227 1.00 135.52 28 ASN R CA 1
ATOM 9953 C C . ASN E 5 28 ? 135.003 112.911 65.282 1.00 135.52 28 ASN R C 1
ATOM 9954 O O . ASN E 5 28 ? 134.648 114.086 65.372 1.00 135.52 28 ASN R O 1
ATOM 9959 N N . ALA E 5 29 ? 134.139 111.903 65.229 1.00 134.12 29 ALA R N 1
ATOM 9960 C CA . ALA E 5 29 ? 132.706 112.143 65.218 1.00 134.12 29 ALA R CA 1
ATOM 9961 C C . ALA E 5 29 ? 132.215 112.588 66.592 1.00 134.12 29 ALA R C 1
ATOM 9962 O O . ALA E 5 29 ? 132.832 112.317 67.625 1.00 134.12 29 ALA R O 1
ATOM 9964 N N . VAL E 5 30 ? 131.086 113.293 66.590 1.00 134.68 30 VAL R N 1
ATOM 9965 C CA . VAL E 5 30 ? 130.409 113.720 67.809 1.00 134.68 30 VAL R CA 1
ATOM 9966 C C . VAL E 5 30 ? 128.948 113.309 67.703 1.00 134.68 30 VAL R C 1
ATOM 9967 O O . VAL E 5 30 ? 128.300 113.565 66.682 1.00 134.68 30 VAL R O 1
ATOM 9971 N N . ALA E 5 31 ? 128.431 112.676 68.751 1.00 136.59 31 ALA R N 1
ATOM 9972 C CA . ALA E 5 31 ? 127.083 112.132 68.741 1.00 136.59 31 ALA R CA 1
ATOM 9973 C C . ALA E 5 31 ? 126.328 112.576 69.984 1.00 136.59 31 ALA R C 1
ATOM 9974 O O . ALA E 5 31 ? 126.921 112.821 71.037 1.00 136.59 31 ALA R O 1
ATOM 9976 N N . LEU E 5 32 ? 125.008 112.675 69.846 1.00 140.52 32 LEU R N 1
ATOM 9977 C CA . LEU E 5 32 ? 124.123 113.066 70.936 1.00 140.52 32 LEU R CA 1
ATOM 9978 C C . LEU E 5 32 ? 123.064 111.988 71.105 1.00 140.52 32 LEU R C 1
ATOM 9979 O O . LEU E 5 32 ? 122.367 111.647 70.144 1.00 140.52 32 LEU R O 1
ATOM 9984 N N . TRP E 5 33 ? 122.940 111.454 72.318 1.00 144.32 33 TRP R N 1
ATOM 9985 C CA . TRP E 5 33 ? 121.993 110.386 72.611 1.00 144.32 33 TRP R CA 1
ATOM 9986 C C . TRP E 5 33 ? 120.944 110.873 73.599 1.00 144.32 33 TRP R C 1
ATOM 9987 O O . TRP E 5 33 ? 121.272 111.542 74.584 1.00 144.32 33 TRP R O 1
ATOM 9998 N N . ALA E 5 34 ? 119.686 110.535 73.327 1.00 158.52 34 ALA R N 1
ATOM 9999 C CA . ALA E 5 34 ? 118.578 110.914 74.192 1.00 158.52 34 ALA R CA 1
ATOM 10000 C C . ALA E 5 34 ? 117.566 109.782 74.287 1.00 158.52 34 ALA R C 1
ATOM 10001 O O . ALA E 5 34 ? 117.855 108.646 73.898 1.00 158.52 34 ALA R O 1
ATOM 10003 N N . TRP E 5 35 ? 116.379 110.083 74.803 1.00 180.10 35 TRP R N 1
ATOM 10004 C CA . TRP E 5 35 ? 115.309 109.101 74.901 1.00 180.10 35 TRP R CA 1
ATOM 10005 C C . TRP E 5 35 ? 114.711 108.877 73.512 1.00 180.10 35 TRP R C 1
ATOM 10006 O O . TRP E 5 35 ? 115.090 109.526 72.534 1.00 180.10 35 TRP R O 1
ATOM 10017 N N . ASP E 5 36 ? 113.759 107.956 73.410 1.00 181.09 36 ASP R N 1
ATOM 10018 C CA . ASP E 5 36 ? 113.119 107.667 72.133 1.00 181.09 36 ASP R CA 1
ATOM 10019 C C . ASP E 5 36 ? 111.778 108.383 72.015 1.00 181.09 36 ASP R C 1
ATOM 10020 O O . ASP E 5 36 ? 111.259 108.914 72.997 1.00 181.09 36 ASP R O 1
ATOM 10025 N N . ASP E 5 40 ? 107.960 117.759 72.188 1.00 254.98 40 ASP R N 1
ATOM 10026 C CA . ASP E 5 40 ? 109.209 117.890 72.929 1.00 254.98 40 ASP R CA 1
ATOM 10027 C C . ASP E 5 40 ? 108.979 118.573 74.273 1.00 254.98 40 ASP R C 1
ATOM 10028 O O . ASP E 5 40 ? 109.647 118.264 75.258 1.00 254.98 40 ASP R O 1
ATOM 10030 N N . ASN E 5 41 ? 108.025 119.499 74.304 1.00 255.77 41 ASN R N 1
ATOM 10031 C CA . ASN E 5 41 ? 107.697 120.264 75.499 1.00 255.77 41 ASN R CA 1
ATOM 10032 C C . ASN E 5 41 ? 106.397 119.740 76.094 1.00 255.77 41 ASN R C 1
ATOM 10033 O O . ASN E 5 41 ? 105.405 119.571 75.377 1.00 255.77 41 ASN R O 1
ATOM 10038 N N . CYS E 5 42 ? 106.407 119.482 77.399 1.00 257.20 42 CYS R N 1
ATOM 10039 C CA . CYS E 5 42 ? 105.228 118.957 78.071 1.00 257.20 42 CYS R CA 1
ATOM 10040 C C . CYS E 5 42 ? 104.119 120.001 78.124 1.00 257.20 42 CYS R C 1
ATOM 10041 O O . CYS E 5 42 ? 104.367 121.204 78.239 1.00 257.20 42 CYS R O 1
ATOM 10044 N N . ALA E 5 43 ? 102.879 119.523 78.032 1.00 258.44 43 ALA R N 1
ATOM 10045 C CA . ALA E 5 43 ? 101.710 120.385 78.133 1.00 258.44 43 ALA R CA 1
ATOM 10046 C C . ALA E 5 43 ? 101.215 120.553 79.562 1.00 258.44 43 ALA R C 1
ATOM 10047 O O . ALA E 5 43 ? 100.289 121.338 79.791 1.00 258.44 43 ALA R O 1
ATOM 10049 N N . ILE E 5 44 ? 101.804 119.843 80.524 1.00 257.51 44 ILE R N 1
ATOM 10050 C CA . ILE E 5 44 ? 101.382 119.934 81.917 1.00 257.51 44 ILE R CA 1
ATOM 10051 C C . ILE E 5 44 ? 102.403 120.742 82.706 1.00 257.51 44 ILE R C 1
ATOM 10052 O O . ILE E 5 44 ? 102.083 121.804 83.253 1.00 257.51 44 ILE R O 1
ATOM 10057 N N . CYS E 5 45 ? 103.636 120.248 82.767 1.00 256.03 45 CYS R N 1
ATOM 10058 C CA . CYS E 5 45 ? 104.699 120.903 83.517 1.00 256.03 45 CYS R CA 1
ATOM 10059 C C . CYS E 5 45 ? 105.477 121.915 82.687 1.00 256.03 45 CYS R C 1
ATOM 10060 O O . CYS E 5 45 ? 106.363 122.583 83.231 1.00 256.03 45 CYS R O 1
ATOM 10063 N N . ARG E 5 46 ? 105.164 122.045 81.395 1.00 246.90 46 ARG R N 1
ATOM 10064 C CA . ARG E 5 46 ? 105.823 123.004 80.505 1.00 246.90 46 ARG R CA 1
ATOM 10065 C C . ARG E 5 46 ? 107.341 122.810 80.527 1.00 246.90 46 ARG R C 1
ATOM 10066 O O . ARG E 5 46 ? 108.116 123.761 80.618 1.00 246.90 46 ARG R O 1
ATOM 10068 N N . ASN E 5 47 ? 107.771 121.557 80.445 1.00 251.16 47 ASN R N 1
ATOM 10069 C CA . ASN E 5 47 ? 109.184 121.218 80.430 1.00 251.16 47 ASN R CA 1
ATOM 10070 C C . ASN E 5 47 ? 109.453 120.224 79.311 1.00 251.16 47 ASN R C 1
ATOM 10071 O O . ASN E 5 47 ? 108.536 119.627 78.741 1.00 251.16 47 ASN R O 1
ATOM 10073 N N . HIS E 5 48 ? 110.731 120.060 78.993 1.00 252.38 48 HIS R N 1
ATOM 10074 C CA . HIS E 5 48 ? 111.123 119.090 77.984 1.00 252.38 48 HIS R CA 1
ATOM 10075 C C . HIS E 5 48 ? 110.824 117.681 78.478 1.00 252.38 48 HIS R C 1
ATOM 10076 O O . HIS E 5 48 ? 111.063 117.351 79.643 1.00 252.38 48 HIS R O 1
ATOM 10083 N N . ILE E 5 49 ? 110.283 116.854 77.582 1.00 253.90 49 ILE R N 1
ATOM 10084 C CA . ILE E 5 49 ? 109.834 115.519 77.969 1.00 253.90 49 ILE R CA 1
ATOM 10085 C C . ILE E 5 49 ? 111.006 114.692 78.482 1.00 253.90 49 ILE R C 1
ATOM 10086 O O . ILE E 5 49 ? 110.907 114.005 79.506 1.00 253.90 49 ILE R O 1
ATOM 10091 N N . MET E 5 50 ? 112.135 114.750 77.780 1.00 236.82 50 MET R N 1
ATOM 10092 C CA . MET E 5 50 ? 113.329 114.043 78.219 1.00 236.82 50 MET R CA 1
ATOM 10093 C C . MET E 5 50 ? 114.000 114.699 79.420 1.00 236.82 50 MET R C 1
ATOM 10094 O O . MET E 5 50 ? 114.873 114.077 80.035 1.00 236.82 50 MET R O 1
ATOM 10096 N N . ASP E 5 51 ? 113.618 115.926 79.766 1.00 248.78 51 ASP R N 1
ATOM 10097 C CA . ASP E 5 51 ? 114.114 116.568 80.972 1.00 248.78 51 ASP R CA 1
ATOM 10098 C C . ASP E 5 51 ? 113.268 116.163 82.179 1.00 248.78 51 ASP R C 1
ATOM 10099 O O . ASP E 5 51 ? 112.250 115.475 82.061 1.00 248.78 51 ASP R O 1
ATOM 10101 N N . LEU E 5 52 ? 113.705 116.602 83.355 1.00 260.44 52 LEU R N 1
ATOM 10102 C CA . LEU E 5 52 ? 113.024 116.258 84.593 1.00 260.44 52 LEU R CA 1
ATOM 10103 C C . LEU E 5 52 ? 111.864 117.215 84.849 1.00 260.44 52 LEU R C 1
ATOM 10104 O O . LEU E 5 52 ? 111.932 118.406 84.534 1.00 260.44 52 LEU R O 1
ATOM 10106 N N . CYS E 5 53 ? 110.791 116.681 85.430 1.00 265.35 53 CYS R N 1
ATOM 10107 C CA . CYS E 5 53 ? 109.571 117.450 85.627 1.00 265.35 53 CYS R CA 1
ATOM 10108 C C . CYS E 5 53 ? 109.733 118.425 86.792 1.00 265.35 53 CYS R C 1
ATOM 10109 O O . CYS E 5 53 ? 110.771 118.480 87.458 1.00 265.35 53 CYS R O 1
ATOM 10112 N N . ILE E 5 54 ? 108.681 119.209 87.042 1.00 258.62 54 ILE R N 1
ATOM 10113 C CA . ILE E 5 54 ? 108.732 120.220 88.095 1.00 258.62 54 ILE R CA 1
ATOM 10114 C C . ILE E 5 54 ? 108.824 119.565 89.468 1.00 258.62 54 ILE R C 1
ATOM 10115 O O . ILE E 5 54 ? 109.672 119.930 90.291 1.00 258.62 54 ILE R O 1
ATOM 10117 N N . GLU E 5 55 ? 107.955 118.588 89.736 1.00 260.80 55 GLU R N 1
ATOM 10118 C CA . GLU E 5 55 ? 107.900 117.997 91.070 1.00 260.80 55 GLU R CA 1
ATOM 10119 C C . GLU E 5 55 ? 109.162 117.206 91.387 1.00 260.80 55 GLU R C 1
ATOM 10120 O O . GLU E 5 55 ? 109.693 117.297 92.500 1.00 260.80 55 GLU R O 1
ATOM 10126 N N . CYS E 5 56 ? 109.657 116.422 90.427 1.00 263.20 56 CYS R N 1
ATOM 10127 C CA . CYS E 5 56 ? 110.870 115.646 90.666 1.00 263.20 56 CYS R CA 1
ATOM 10128 C C . CYS E 5 56 ? 112.086 116.552 90.818 1.00 263.20 56 CYS R C 1
ATOM 10129 O O . CYS E 5 56 ? 112.994 116.254 91.603 1.00 263.20 56 CYS R O 1
ATOM 10132 N N . SER E 5 65 ? 113.218 110.589 92.561 1.00 266.23 65 SER R N 1
ATOM 10133 C CA . SER E 5 65 ? 113.519 111.654 91.609 1.00 266.23 65 SER R CA 1
ATOM 10134 C C . SER E 5 65 ? 114.047 111.100 90.294 1.00 266.23 65 SER R C 1
ATOM 10135 O O . SER E 5 65 ? 113.772 111.662 89.228 1.00 266.23 65 SER R O 1
ATOM 10138 N N . GLU E 5 66 ? 114.801 110.005 90.345 1.00 267.64 66 GLU R N 1
ATOM 10139 C CA . GLU E 5 66 ? 115.283 109.345 89.140 1.00 267.64 66 GLU R CA 1
ATOM 10140 C C . GLU E 5 66 ? 114.266 108.375 88.555 1.00 267.64 66 GLU R C 1
ATOM 10141 O O . GLU E 5 66 ? 114.542 107.765 87.516 1.00 267.64 66 GLU R O 1
ATOM 10147 N N . GLU E 5 67 ? 113.107 108.218 89.191 1.00 269.27 67 GLU R N 1
ATOM 10148 C CA . GLU E 5 67 ? 112.061 107.325 88.714 1.00 269.27 67 GLU R CA 1
ATOM 10149 C C . GLU E 5 67 ? 111.096 108.009 87.755 1.00 269.27 67 GLU R C 1
ATOM 10150 O O . GLU E 5 67 ? 110.111 107.388 87.340 1.00 269.27 67 GLU R O 1
ATOM 10152 N N . CYS E 5 68 ? 111.352 109.266 87.395 1.00 270.24 68 CYS R N 1
ATOM 10153 C CA . CYS E 5 68 ? 110.453 110.003 86.517 1.00 270.24 68 CYS R CA 1
ATOM 10154 C C . CYS E 5 68 ? 110.577 109.527 85.076 1.00 270.24 68 CYS R C 1
ATOM 10155 O O . CYS E 5 68 ? 111.186 110.202 84.239 1.00 270.24 68 CYS R O 1
ATOM 10158 N N . THR E 5 69 ? 110.000 108.366 84.779 1.00 260.63 69 THR R N 1
ATOM 10159 C CA . THR E 5 69 ? 109.981 107.859 83.418 1.00 260.63 69 THR R CA 1
ATOM 10160 C C . THR E 5 69 ? 108.966 108.634 82.581 1.00 260.63 69 THR R C 1
ATOM 10161 O O . THR E 5 69 ? 108.324 109.581 83.046 1.00 260.63 69 THR R O 1
ATOM 10165 N N . VAL E 5 70 ? 108.822 108.224 81.325 1.00 256.21 70 VAL R N 1
ATOM 10166 C CA . VAL E 5 70 ? 107.881 108.859 80.413 1.00 256.21 70 VAL R CA 1
ATOM 10167 C C . VAL E 5 70 ? 106.811 107.850 80.022 1.00 256.21 70 VAL R C 1
ATOM 10168 O O . VAL E 5 70 ? 107.026 106.632 80.058 1.00 256.21 70 VAL R O 1
ATOM 10172 N N . ALA E 5 71 ? 105.644 108.369 79.652 1.00 264.63 71 ALA R N 1
ATOM 10173 C CA . ALA E 5 71 ? 104.504 107.550 79.267 1.00 264.63 71 ALA R CA 1
ATOM 10174 C C . ALA E 5 71 ? 103.988 108.012 77.913 1.00 264.63 71 ALA R C 1
ATOM 10175 O O . ALA E 5 71 ? 103.770 109.211 77.703 1.00 264.63 71 ALA R O 1
ATOM 10177 N N . TRP E 5 72 ? 103.797 107.061 77.002 1.00 262.73 72 TRP R N 1
ATOM 10178 C CA . TRP E 5 72 ? 103.228 107.322 75.689 1.00 262.73 72 TRP R CA 1
ATOM 10179 C C . TRP E 5 72 ? 101.803 106.785 75.660 1.00 262.73 72 TRP R C 1
ATOM 10180 O O . TRP E 5 72 ? 101.560 105.639 76.057 1.00 262.73 72 TRP R O 1
ATOM 10191 N N . GLY E 5 73 ? 100.866 107.614 75.197 1.00 272.88 73 GLY R N 1
ATOM 10192 C CA . GLY E 5 73 ? 99.470 107.248 75.143 1.00 272.88 73 GLY R CA 1
ATOM 10193 C C . GLY E 5 73 ? 99.005 106.884 73.740 1.00 272.88 73 GLY R C 1
ATOM 10194 O O . GLY E 5 73 ? 99.761 106.882 72.772 1.00 272.88 73 GLY R O 1
ATOM 10195 N N . VAL E 5 74 ? 97.711 106.566 73.652 1.00 276.92 74 VAL R N 1
ATOM 10196 C CA . VAL E 5 74 ? 97.112 106.211 72.369 1.00 276.92 74 VAL R CA 1
ATOM 10197 C C . VAL E 5 74 ? 97.083 107.411 71.432 1.00 276.92 74 VAL R C 1
ATOM 10198 O O . VAL E 5 74 ? 97.245 107.262 70.214 1.00 276.92 74 VAL R O 1
ATOM 10202 N N . CYS E 5 75 ? 96.893 108.613 71.972 1.00 279.86 75 CYS R N 1
ATOM 10203 C CA . CYS E 5 75 ? 96.789 109.828 71.173 1.00 279.86 75 CYS R CA 1
ATOM 10204 C C . CYS E 5 75 ? 98.135 110.314 70.647 1.00 279.86 75 CYS R C 1
ATOM 10205 O O . CYS E 5 75 ? 98.224 111.465 70.202 1.00 279.86 75 CYS R O 1
ATOM 10208 N N . ASN E 5 76 ? 99.170 109.473 70.696 1.00 278.87 76 ASN R N 1
ATOM 10209 C CA . ASN E 5 76 ? 100.510 109.819 70.220 1.00 278.87 76 ASN R CA 1
ATOM 10210 C C . ASN E 5 76 ? 101.053 111.034 70.972 1.00 278.87 76 ASN R C 1
ATOM 10211 O O . ASN E 5 76 ? 101.566 111.988 70.385 1.00 278.87 76 ASN R O 1
ATOM 10213 N N . HIS E 5 77 ? 100.919 110.995 72.296 1.00 276.66 77 HIS R N 1
ATOM 10214 C CA . HIS E 5 77 ? 101.427 112.042 73.170 1.00 276.66 77 HIS R CA 1
ATOM 10215 C C . HIS E 5 77 ? 102.312 111.407 74.229 1.00 276.66 77 HIS R C 1
ATOM 10216 O O . HIS E 5 77 ? 101.909 110.437 74.878 1.00 276.66 77 HIS R O 1
ATOM 10223 N N . ALA E 5 78 ? 103.513 111.950 74.400 1.00 268.64 78 ALA R N 1
ATOM 10224 C CA . ALA E 5 78 ? 104.461 111.470 75.396 1.00 268.64 78 ALA R CA 1
ATOM 10225 C C . ALA E 5 78 ? 104.582 112.503 76.505 1.00 268.64 78 ALA R C 1
ATOM 10226 O O . ALA E 5 78 ? 104.959 113.651 76.249 1.00 268.64 78 ALA R O 1
ATOM 10228 N N . PHE E 5 79 ? 104.276 112.090 77.733 1.00 269.61 79 PHE R N 1
ATOM 10229 C CA . PHE E 5 79 ? 104.273 112.974 78.891 1.00 269.61 79 PHE R CA 1
ATOM 10230 C C . PHE E 5 79 ? 105.166 112.394 79.980 1.00 269.61 79 PHE R C 1
ATOM 10231 O O . PHE E 5 79 ? 105.610 111.246 79.907 1.00 269.61 79 PHE R O 1
ATOM 10239 N N . HIS E 5 80 ? 105.440 113.212 80.993 1.00 271.15 80 HIS R N 1
ATOM 10240 C CA . HIS E 5 80 ? 106.139 112.738 82.178 1.00 271.15 80 HIS R CA 1
ATOM 10241 C C . HIS E 5 80 ? 105.211 111.879 83.028 1.00 271.15 80 HIS R C 1
ATOM 10242 O O . HIS E 5 80 ? 104.004 112.123 83.106 1.00 271.15 80 HIS R O 1
ATOM 10249 N N . PHE E 5 81 ? 105.791 110.860 83.666 1.00 272.29 81 PHE R N 1
ATOM 10250 C CA . PHE E 5 81 ? 104.992 109.946 84.478 1.00 272.29 81 PHE R CA 1
ATOM 10251 C C . PHE E 5 81 ? 104.340 110.672 85.649 1.00 272.29 81 PHE R C 1
ATOM 10252 O O . PHE E 5 81 ? 103.152 110.479 85.930 1.00 272.29 81 PHE R O 1
ATOM 10260 N N . HIS E 5 82 ? 105.104 111.518 86.343 1.00 275.02 82 HIS R N 1
ATOM 10261 C CA . HIS E 5 82 ? 104.557 112.227 87.496 1.00 275.02 82 HIS R CA 1
ATOM 10262 C C . HIS E 5 82 ? 103.480 113.222 87.081 1.00 275.02 82 HIS R C 1
ATOM 10263 O O . HIS E 5 82 ? 102.443 113.336 87.747 1.00 275.02 82 HIS R O 1
ATOM 10270 N N . CYS E 5 83 ? 103.707 113.951 85.986 1.00 272.17 83 CYS R N 1
ATOM 10271 C CA . CYS E 5 83 ? 102.736 114.945 85.541 1.00 272.17 83 CYS R CA 1
ATOM 10272 C C . CYS E 5 83 ? 101.423 114.288 85.133 1.00 272.17 83 CYS R C 1
ATOM 10273 O O . CYS E 5 83 ? 100.341 114.733 85.535 1.00 272.17 83 CYS R O 1
ATOM 10276 N N . ILE E 5 84 ? 101.496 113.219 84.338 1.00 271.06 84 ILE R N 1
ATOM 10277 C CA . ILE E 5 84 ? 100.272 112.538 83.929 1.00 271.06 84 ILE R CA 1
ATOM 10278 C C . ILE E 5 84 ? 99.606 111.864 85.123 1.00 271.06 84 ILE R C 1
ATOM 10279 O O . ILE E 5 84 ? 98.373 111.810 85.202 1.00 271.06 84 ILE R O 1
ATOM 10284 N N . SER E 5 85 ? 100.396 111.352 86.072 1.00 270.45 85 SER R N 1
ATOM 10285 C CA . SER E 5 85 ? 99.820 110.717 87.252 1.00 270.45 85 SER R CA 1
ATOM 10286 C C . SER E 5 85 ? 99.050 111.720 88.100 1.00 270.45 85 SER R C 1
ATOM 10287 O O . SER E 5 85 ? 97.942 111.429 88.565 1.00 270.45 85 SER R O 1
ATOM 10290 N N . ARG E 5 86 ? 99.618 112.909 88.312 1.00 267.71 86 ARG R N 1
ATOM 10291 C CA . ARG E 5 86 ? 98.913 113.926 89.082 1.00 267.71 86 ARG R CA 1
ATOM 10292 C C . ARG E 5 86 ? 97.766 114.549 88.298 1.00 267.71 86 ARG R C 1
ATOM 10293 O O . ARG E 5 86 ? 96.819 115.055 88.910 1.00 267.71 86 ARG R O 1
ATOM 10301 N N . TRP E 5 87 ? 97.823 114.526 86.963 1.00 271.08 87 TRP R N 1
ATOM 10302 C CA . TRP E 5 87 ? 96.710 115.045 86.175 1.00 271.08 87 TRP R CA 1
ATOM 10303 C C . TRP E 5 87 ? 95.527 114.084 86.182 1.00 271.08 87 TRP R C 1
ATOM 10304 O O . TRP E 5 87 ? 94.372 114.517 86.279 1.00 271.08 87 TRP R O 1
ATOM 10315 N N . LEU E 5 88 ? 95.789 112.779 86.080 1.00 271.12 88 LEU R N 1
ATOM 10316 C CA . LEU E 5 88 ? 94.705 111.804 86.025 1.00 271.12 88 LEU R CA 1
ATOM 10317 C C . LEU E 5 88 ? 93.992 111.638 87.359 1.00 271.12 88 LEU R C 1
ATOM 10318 O O . LEU E 5 88 ? 92.952 110.972 87.403 1.00 271.12 88 LEU R O 1
ATOM 10323 N N . LYS E 5 89 ? 94.521 112.215 88.440 1.00 270.18 89 LYS R N 1
ATOM 10324 C CA . LYS E 5 89 ? 93.879 112.088 89.742 1.00 270.18 89 LYS R CA 1
ATOM 10325 C C . LYS E 5 89 ? 92.514 112.763 89.788 1.00 270.18 89 LYS R C 1
ATOM 10326 O O . LYS E 5 89 ? 91.678 112.381 90.613 1.00 270.18 89 LYS R O 1
ATOM 10328 N N . THR E 5 90 ? 92.268 113.745 88.931 1.00 270.70 90 THR R N 1
ATOM 10329 C CA . THR E 5 90 ? 90.961 114.391 88.881 1.00 270.70 90 THR R CA 1
ATOM 10330 C C . THR E 5 90 ? 90.355 114.412 87.484 1.00 270.70 90 THR R C 1
ATOM 10331 O O . THR E 5 90 ? 89.137 114.274 87.352 1.00 270.70 90 THR R O 1
ATOM 10335 N N . ARG E 5 91 ? 91.170 114.560 86.441 1.00 273.56 91 ARG R N 1
ATOM 10336 C CA . ARG E 5 91 ? 90.695 114.626 85.066 1.00 273.56 91 ARG R CA 1
ATOM 10337 C C . ARG E 5 91 ? 91.201 113.409 84.306 1.00 273.56 91 ARG R C 1
ATOM 10338 O O . ARG E 5 91 ? 92.406 113.140 84.291 1.00 273.56 91 ARG R O 1
ATOM 10346 N N . GLN E 5 92 ? 90.282 112.685 83.667 1.00 279.93 92 GLN R N 1
ATOM 10347 C CA . GLN E 5 92 ? 90.603 111.443 82.977 1.00 279.93 92 GLN R CA 1
ATOM 10348 C C . GLN E 5 92 ? 90.662 111.608 81.462 1.00 279.93 92 GLN R C 1
ATOM 10349 O O . GLN E 5 92 ? 90.592 110.612 80.735 1.00 279.93 92 GLN R O 1
ATOM 10355 N N . VAL E 5 93 ? 90.794 112.838 80.969 1.00 284.40 93 VAL R N 1
ATOM 10356 C CA . VAL E 5 93 ? 90.806 113.102 79.537 1.00 284.40 93 VAL R CA 1
ATOM 10357 C C . VAL E 5 93 ? 92.054 113.895 79.181 1.00 284.40 93 VAL R C 1
ATOM 10358 O O . VAL E 5 93 ? 92.576 114.669 79.989 1.00 284.40 93 VAL R O 1
ATOM 10362 N N . CYS E 5 94 ? 92.531 113.696 77.957 1.00 288.30 94 CYS R N 1
ATOM 10363 C CA . CYS E 5 94 ? 93.717 114.397 77.481 1.00 288.30 94 CYS R CA 1
ATOM 10364 C C . CYS E 5 94 ? 93.339 115.800 77.024 1.00 288.30 94 CYS R C 1
ATOM 10365 O O . CYS E 5 94 ? 92.484 115.943 76.143 1.00 288.30 94 CYS R O 1
ATOM 10368 N N . PRO E 5 95 ? 93.938 116.852 77.588 1.00 286.62 95 PRO R N 1
ATOM 10369 C CA . PRO E 5 95 ? 93.563 118.216 77.178 1.00 286.62 95 PRO R CA 1
ATOM 10370 C C . PRO E 5 95 ? 93.840 118.515 75.715 1.00 286.62 95 PRO R C 1
ATOM 10371 O O . PRO E 5 95 ? 93.198 119.405 75.144 1.00 286.62 95 PRO R O 1
ATOM 10375 N N . LEU E 5 96 ? 94.785 117.806 75.093 1.00 284.83 96 LEU R N 1
ATOM 10376 C CA . LEU E 5 96 ? 95.163 118.123 73.720 1.00 284.83 96 LEU R CA 1
ATOM 10377 C C . LEU E 5 96 ? 94.027 117.840 72.742 1.00 284.83 96 LEU R C 1
ATOM 10378 O O . LEU E 5 96 ? 93.796 118.622 71.812 1.00 284.83 96 LEU R O 1
ATOM 10383 N N . ASP E 5 97 ? 93.308 116.733 72.929 1.00 286.90 97 ASP R N 1
ATOM 10384 C CA . ASP E 5 97 ? 92.232 116.353 72.021 1.00 286.90 97 ASP R CA 1
ATOM 10385 C C . ASP E 5 97 ? 90.901 116.136 72.730 1.00 286.90 97 ASP R C 1
ATOM 10386 O O . ASP E 5 97 ? 89.942 115.687 72.090 1.00 286.90 97 ASP R O 1
ATOM 10391 N N . ASN E 5 98 ? 90.815 116.446 74.026 1.00 286.88 98 ASN R N 1
ATOM 10392 C CA . ASN E 5 98 ? 89.588 116.266 74.806 1.00 286.88 98 ASN R CA 1
ATOM 10393 C C . ASN E 5 98 ? 89.084 114.826 74.725 1.00 286.88 98 ASN R C 1
ATOM 10394 O O . ASN E 5 98 ? 87.885 114.573 74.590 1.00 286.88 98 ASN R O 1
ATOM 10399 N N . ARG E 5 99 ? 90.010 113.873 74.808 1.00 284.13 99 ARG R N 1
ATOM 10400 C CA . ARG E 5 99 ? 89.701 112.456 74.705 1.00 284.13 99 ARG R CA 1
ATOM 10401 C C . ARG E 5 99 ? 90.292 111.751 75.920 1.00 284.13 99 ARG R C 1
ATOM 10402 O O . ARG E 5 99 ? 91.339 112.154 76.436 1.00 284.13 99 ARG R O 1
ATOM 10410 N N . GLU E 5 100 ? 89.609 110.705 76.384 1.00 279.51 100 GLU R N 1
ATOM 10411 C CA . GLU E 5 100 ? 90.100 109.930 77.517 1.00 279.51 100 GLU R CA 1
ATOM 10412 C C . GLU E 5 100 ? 91.491 109.381 77.229 1.00 279.51 100 GLU R C 1
ATOM 10413 O O . GLU E 5 100 ? 91.745 108.829 76.154 1.00 279.51 100 GLU R O 1
ATOM 10419 N N . TRP E 5 101 ? 92.390 109.535 78.196 1.00 274.28 101 TRP R N 1
ATOM 10420 C CA . TRP E 5 101 ? 93.775 109.115 78.044 1.00 274.28 101 TRP R CA 1
ATOM 10421 C C . TRP E 5 101 ? 93.921 107.648 78.425 1.00 274.28 101 TRP R C 1
ATOM 10422 O O . TRP E 5 101 ? 93.440 107.221 79.479 1.00 274.28 101 TRP R O 1
ATOM 10433 N N . GLU E 5 102 ? 94.586 106.883 77.563 1.00 273.29 102 GLU R N 1
ATOM 10434 C CA . GLU E 5 102 ? 94.905 105.488 77.829 1.00 273.29 102 GLU R CA 1
ATOM 10435 C C . GLU E 5 102 ? 96.401 105.290 77.646 1.00 273.29 102 GLU R C 1
ATOM 10436 O O . GLU E 5 102 ? 96.948 105.616 76.588 1.00 273.29 102 GLU R O 1
ATOM 10438 N N . PHE E 5 103 ? 97.056 104.760 78.675 1.00 268.46 103 PHE R N 1
ATOM 10439 C CA . PHE E 5 103 ? 98.502 104.580 78.642 1.00 268.46 103 PHE R CA 1
ATOM 10440 C C . PHE E 5 103 ? 98.864 103.467 77.667 1.00 268.46 103 PHE R C 1
ATOM 10441 O O . PHE E 5 103 ? 98.674 102.284 77.968 1.00 268.46 103 PHE R O 1
ATOM 10449 N N . GLN E 5 104 ? 99.383 103.844 76.498 1.00 267.34 104 GLN R N 1
ATOM 10450 C CA . GLN E 5 104 ? 99.792 102.842 75.521 1.00 267.34 104 GLN R CA 1
ATOM 10451 C C . GLN E 5 104 ? 101.014 102.069 76.004 1.00 267.34 104 GLN R C 1
ATOM 10452 O O . GLN E 5 104 ? 101.032 100.834 75.961 1.00 267.34 104 GLN R O 1
ATOM 10454 N N . LYS E 5 105 ? 102.038 102.779 76.474 1.00 260.51 105 LYS R N 1
ATOM 10455 C CA . LYS E 5 105 ? 103.232 102.122 76.989 1.00 260.51 105 LYS R CA 1
ATOM 10456 C C . LYS E 5 105 ? 104.025 103.091 77.855 1.00 260.51 105 LYS R C 1
ATOM 10457 O O . LYS E 5 105 ? 103.769 104.298 77.873 1.00 260.51 105 LYS R O 1
ATOM 10459 N N . TYR E 5 106 ? 104.983 102.531 78.592 1.00 255.87 106 TYR R N 1
ATOM 10460 C CA . TYR E 5 106 ? 105.856 103.283 79.485 1.00 255.87 106 TYR R CA 1
ATOM 10461 C C . TYR E 5 106 ? 107.295 103.076 79.037 1.00 255.87 106 TYR R C 1
ATOM 10462 O O . TYR E 5 106 ? 107.711 101.940 78.788 1.00 255.87 106 TYR R O 1
ATOM 10471 N N . VAL E 5 107 ? 108.051 104.166 78.934 1.00 238.04 107 VAL R N 1
ATOM 10472 C CA . VAL E 5 107 ? 109.470 104.114 78.603 1.00 238.04 107 VAL R CA 1
ATOM 10473 C C . VAL E 5 107 ? 110.245 104.655 79.796 1.00 238.04 107 VAL R C 1
ATOM 10474 O O . VAL E 5 107 ? 110.000 105.780 80.248 1.00 238.04 107 VAL R O 1
ATOM 10478 N N . GLY E 5 108 ? 111.174 103.852 80.307 1.00 227.19 108 GLY R N 1
ATOM 10479 C CA . GLY E 5 108 ? 111.973 104.236 81.455 1.00 227.19 108 GLY R CA 1
ATOM 10480 C C . GLY E 5 108 ? 113.422 103.801 81.351 1.00 227.19 108 GLY R C 1
ATOM 10481 O O . GLY E 5 108 ? 113.857 103.298 80.315 1.00 227.19 108 GLY R O 1
#

Nearest PDB structures (foldseek):
  7shl-assembly1_L  TM=9.965E-01  e=2.137E-41  Xenopus laevis
  7plo-assembly1_O  TM=9.052E-01  e=2.666E-21  Homo sapiens
  8glv-assembly1_Eb  TM=8.099E-01  e=4.136E-05  Chlamydomonas reinhardtii
  7yjw-assembly1_A  TM=8.180E-01  e=2.424E-04  Leptospira santarosai serovar Shermani str. LT 821
  7sd1-assembly2_B  TM=4.664E-01  e=1.980E-04  Homo sapiens

Organism: Xenopus laevis (NCBI:txid8355)

Foldseek 3Di:
DPDAADDDCPVLVVLLVVVLVCLQQPDDDDPVSLVVLLVSLVNQQGHPPDRNLVVVQVVVLVVLLVVLQVLQVVLVVDPPCNLVSVLVSLVSNLRSLVVVLVSCVCSQPPALVLCPDADPPVRDDPHVVVADPRDDRSSLSSLVSNCVNRCVVCLVVVQVVLVVVLVVVVVVDDDDLPSLQSVLCSQLVSLVVPPPPSCPSSCVRPNVVVLVVLLVVLLVVLVVLVVPDADQVLLVVLVVSLVVVLVSCVSHHDPVCSVVNSVSNLCSNQVVCLVRVLVCVLVQLLDPNQQSLLSQLVSQVVDDPSPPSNLLSLLVSLLVQLQVQLVDDDPPQNQVSNLVSLLVSLVVVCCSCVPRVVVDPSNVVSNLVSSLCSQQPADPPGHGCNLVSLLVVLLVLFFLPPPPDDCVVSLVVLLSSLVSLLSHQAQLLNLLSNLQSVLVCVLVVGGPDVVSVVSVLVSVCVSQNCVSCVLVVLQVVQVVCQVVVVVVLVVVCVVDPDRDDLVFPDGDGDGDPPSHPDDADPPQVWDAPPSCVVVVVSVQVVCCVVPPPDDDDDGQQRAWGWDFDDPDPQTAIEIGGRLLVQVVVQQVVDFKDALVSSCVRGVGDDPVNVVSVCLCPVQDQWDWPDPDPDDDRGTMIGGDPDDDDPPRNYYSDDDDDDDDPVRSVVSVVVSVVVVLVVLLVQLVVVCVVPQKDFLVVSVVSSQVVPSSNHRDDVVSNVVSVVVVVVVVQWHQDPVHNRIIGGDD/DFWEWEFEAPDTDIDDDDLQRFVVVVLVVCCVVVVDHRVFKWKAAPNHTDDGGDGNNVVPRDCVPGDPVHGHYIYMWGHDPDRDTDDGPGDDDDDDD/DLQWAWEQEQVRDTDTAGPQLLVVFVLVVCQQVDPDPDPSPVDHYRYNNPADPVLVVLVRVVSVLPVVCPPDPDDRDDRDDDPVCPVSNVVVCVSRVD/DEDEAAEPVSDDPPDADDQVHQEYEYHPYADQADDPRVLPHEHHAEAYHEQYAYEAHDLARDHYDAPAHYEYANYAYAAHHPNHLPYCCLVHYAEYAHHNYAHAEYDLSCLSSQRYAAYHADPYAHQEDRQVVLSNQNHAHYEHELYAHQAYEASLLNHEYAEYHYANYNHHDWDLPDKDFQADPPRPCVQVVLLVCVVVVPDDACVRDPPVVNVLSVNFAAAPVGTTGSGRKIWTFHWDACCSNHVYYDYPPDDPDRIGTYTHIGRDPVRSVVVVVVVVVD/DPDDDDDDDDDDDDFFVQAAPQQRHGQRDDGDVDDVPFWWFAWPVRDIHTPVRVVVVCVPDQADPVVRHGTDGPDIGD

InterPro domains:
  IPR001373 Cullin, N-terminal [PF00888] (14-487)
  IPR016157 Cullin, conserved site [PS01256] (718-745)
  IPR016158 Cullin homology domain [PS50069] (386-618)
  IPR016158 Cullin homology domain [SM00182] (416-568)
  IPR016159 Cullin repeat-like-containing domain superfamily [SSF74788] (10-380)
  IPR019559 Cullin, neddylation domain [PF10557] (675-735)
  IPR019559 Cullin, neddylation domain [SM00884] (672-739)
  IPR036317 Cullin homology domain superfamily [SSF75632] (382-654)
  IPR036388 Winged helix-like DNA-binding domain superfamily [G3DSA:1.10.10.10] (658-745)
  IPR036390 Winged helix DNA-binding domain superfamily [SSF46785] (656-745)
  IPR045093 Cullin [PTHR11932] (11-745)
  IPR059120 Cullin-like, alpha+beta domain [PF26557] (511-644)

CATH classification: 1.20.1310.10 (+1 more: 1.10.10.10)

Sequence (1299 aa):
SLKPRVVDFDETWNKLLTTIKAVVMLDYVERATWNDRFSDIYALCVAYPEPLGERLYTETKIFLENHVQQLHTRVLDSAEQVLVMYFRYWEEYSRGADYMDCLYRYLNTQYIKKNKLTEADLQYGYGGVDMNEPLMEIGELALDLWRKLMIEPLQDTLLIMLLREIKRDRCGEDPNQKVIHGVINSFVHVEQYKKKFPLKFYQEIFESPFLAETGEYYKQEASNLLQESNCSQYMEKILGRLKDEEIRCRKYLHPSSYNKVIHECQQRMVADHLQFLHAECHNIIRQERRNDMANMYTLLRAVSSGLPHMIQELQNHIHDEGLRAISNLSQENMPTQFVESVLEVHSKFVQLVNCVLNGDQHFMSALDKALTCVVNYREPKSVCKAPELLAKYCDNMLKKSAKGMTENEVEDKLTSFITVFKYIDDKDVFQKFYARMLAKRLIHGLSMSMDSEETMINKLKQACGYEFTSKLHRMYTDMSVSADLNNKFNNFIKSQDTVIDLGISFQIYVLQAGAWPLTQAPSSTFAIPQELEKSVQMFELFYNQHFSGRKLTWLHYLCTGEVKMNYLCKPYVAMVTTYQMAVLLAFNNSEIITYKELQDSTQMNEKELTKTIKSLLDVKMINHDSDKEDIEGESTFSLNMNFSSKRTKFKITTPMQKDTPQEVEQTRSAVDEDRKMYLQAAIVRIMKARKVLRHNALIQEVISQSRARFNPSISMIKKCIEVLIDKQYIERSQASADEYSYVADVFLMIRHHKTTIFTDAKENTTVYELKRIVEGILKRPPEDQKLYKDDQLLDDNKTLGDCGFTSQTARPQAPATVGLAFRSSGDSFEPLRVEPFSSPPDAMYVKLISSDGHEFIVKREHALTSGTIKAMLSGPGQFAENETNEVNFREIPSHVLSKVCMYFTYKVRYTNSSTEIPEFPIAPEIALELLMAANFLDCSKLFITTKKDYPITKSFPYSLEHLQVSYCKLARVDMRMLCLKKLQKLDLSNNHIKKLPKTIGDLVCLQELILNHNFLESFEVVLCSTTLRDTLKSLDLSANKLKALPVQICNFKELVSLKLDENELLQLPFPIGQLSKLRFLSATKNNLQCLPNTFKKLTLENLDLFGNPFMQATPLVPDIQLKIPLPLLETAARATLKYRIPYGPHLIPATLCQDLSLAKTCDCGLPCLNSFIQTIVLMNLHQVSQTVVLVDTMGGTDGPIVCYFCSLTCYSQFLDKYLQSKRFEVKKWNAVALWAWDDNCAICRNHIMDLCIECSEECTVAWGVCNHAFHFHCISRWLKTRQVCPLDNREWEFQKYVG

Secondary structure (DSSP, 8-state):
--S-----HHHHHHHHHHHHHHHHTT----HHHHHHHHHHHHHHHS-SS---HHHHHHHHHHHHHHHHHHHHHHHHHS-S-HHHHHHHHHHHHHHHHHHHHHHTHHHIIIIIHHH---S-SS--SSS--S-SS----HHHHHHHHHIIIIIGGGHHHHHHHHHHHHHHHHTT----HHHHHHHHHHHHHHGGG-SS-TTHHHHHHHTHHHHHHHHHHHHHHHHHHHHHS-HHHHHHHHHHHHHHHHHHHHHHS-GGGHHHHHHHHHTTTTGGGHHHHHHHHHHHHTSS-HHHHHHHHHHHHHSSSHHHHHHHHHHHHHHHHHHHHHTS--GGGHHHHHHHHHHHHHHHHHHHHHHTSTT-HHHHHHHHHHHHHHHT---TTS---HHHHHHHHHHHHTSTTSTT--HHHHHHHHHHHHHHHHT-S-HHHHHHHHHHHHHHHHHHT--S-HHHHHHHHHHHHHHH-HHHHHHHHHHHHHHHHHHHHHHHHHHHHHH-SS----SSEEEEEEEETTTS-----TT--PPPPTTHHHHHHHHHHHHHHHSSSEEEEE--SS-EEEEEE-SSS--EEEEEEHHHHHHHHHHHH-SEEEHHHHHHHH---HHHHHHHHHHHHHTT-EEESS--SS--TT-EEEE-SS---SSSEEE-SPPP-PPPHHHHHHHHHHHHHHHHHHHHHHHHHHHHHHSEEEHHHHHHHHHHHHTTT----HHHHHHHHHHHHHTTSEEE-SS-TTEEEE--/-EEEEEE-SS-EEEEEE-TT-BHHHHHHHHHHHHTS-GGG---EETTEE--SSSBGGGTT--TTTSBTTBPEEEE---B-SSS-B----PPPPPPP-/--SEEEEE-TT--EEEEEHHHHTTSHHHHHHHSSS-----SS--EEE-TTS-HHHHHHHHHHHHHHHHTSS--S-PPPPP--TTTHHHHHHHHHHHT-/-EEEE-STTTS-SSSPP-SS-SEEEEES---SS--SGGGG-S--SEEEEES----S--SS--S-S---EEE--S-------HHHHTSGGGGT--EEE-TT-------GGGGG-TT-SEEE-TT---SS--GGGGG-TT--EEE-TTS--S-B-GGGGG--EEEEE--SS--PPP-TTS-EE---SSPPHHHHHHHHHHHTT----TTTS-HHHHHHHHT-EE-TTS-EESSS-EEEEEEEESTTTEEEEE-SS-SS--EEEEEEEES-HHHHHHHHHHHHH-/----EEEEEEEEEEEE--B-SSS-SBTTS--S---TT--EEEETTS-EEEHHHHHHHHTT--EETTTTEE--EEEEE-

Radius of gyration: 54.18 Å; Cα contacts (8 Å, |Δi|>4): 2050; chains: 5; bounding box: 95×85×160 Å